Protein AF-A0A931E6S8-F1 (afdb_monomer)

Foldseek 3Di:
DPPDDDPPVVVLVVVVVVLLVVVLVVLVLLLVLLLVLLVVLCVVCVPDDLVCQLPDPPQFAEEEAEEDAQCQPCLLLLVQLVLLARHNRYAYEYQDQAHPDCNVVSCCVSQVKDFDDDDFDLLFDAAAWPTKIDGPDPSRRRYIYTYGHHQDDQRSVSSSLRRDDGQKYKAAHSQKQFDNCLVSVFSVVCVVDDPAHAFKEAEQEAACAPFDDDSSDRPGDDQHPQLLNNLVRLVSLCCQSRNQSSCQSLQQDQAHDNRTMMGRSVLCSVLRGFDSLALLRRSLSSNSSLVVCLVVVGGYGHYYDHDHTMYHHDDSDLVLNLLVLLSVLLRLVVNLVVVVVLACDCSSPCNNNPNSVCCVSCVNCVLVSVVVVVVVVVVCLVVVNDPPVVVVVVVCVSLVSQLVSSVSSQVSSVVNPCNPPDPVSVVVSSVSSNCCVPPVVVSSSVSSVVSVVVSVVPPPDRDDNDDPDSDDDDDDDDDLVVLLQCLLLLLLLLLVVLLVLLLVVLVVLLVVLCVLPNFPCSPLLSVLQSVQSNLVSLQLSLVLSVQLSVVSSVPVVVSSLSSLVSSVVLSVLLVVQSVCCVQQVDFDAPLVVVFDPVLVVLVCQQQPNDDPSCVVVVVVVSVVSSVVSSVSSVPDRDDPVSSVVSVVVNVVSVVDDSPCSPDPDAFPSSVSSSHRRSSRHVVRNVVVVVVVVVLPDPDPPPFPADLQARLKDFAFFDCVCLQFFDFDPAAAAEEEEAEEQFFCLACDCPRQQGHLQVLVVVCQQQWAWEQAEFAQELHQLALCCQQFFLAFQFFQGQLSLQDAFQFDTNLLLVLLVFAAAEEFEFADCPGSNNVVVCVVSVYHYDYQVNFDPPADFFDGDNPRGRGGALLSRLVVVLVVLQPDPTHYHYYYYGDQLDPVLGGPVLVVLLVSLVVVLVPRDPSNNVLSVSCSSSSSSVSSNSVSVVVSLVVSVVGPSQQRYKYWYKYNFHRSSRRDSDPSSRGHMIIIIHGNRGPGYDYAHENHYSLQNRSAVQSSCCVSPVRDDFRMRSRQHNHDDRDFDQAHKRFHYHGSGRAPFIDGGQWTDHPVAIAGPDVRHGDPDPVSVVSNVVVVVSSVVSSSSCSVSVHNDDPCSSCVSDPPVSD

Solvent-accessible surface area (backbone atoms only — not comparable to full-atom values): 59256 Å² total; per-residue (Å²): 136,85,88,76,94,51,73,68,58,54,54,52,53,50,50,53,52,55,51,51,50,53,52,51,54,48,51,53,50,31,54,55,40,8,53,54,36,51,53,50,50,51,65,72,50,73,82,64,63,65,66,61,56,50,70,36,88,85,46,78,35,34,20,34,34,27,46,40,65,63,38,49,93,51,47,62,55,34,53,51,28,62,71,60,46,54,56,69,46,57,38,39,36,39,25,36,33,43,50,87,57,56,36,65,61,51,44,31,66,77,50,48,44,41,83,47,96,74,93,66,62,78,82,46,92,55,65,59,73,77,48,41,29,36,34,78,45,76,94,42,66,46,45,36,40,36,37,28,51,64,59,54,67,36,29,28,49,33,47,40,58,39,65,48,85,36,59,31,36,33,39,31,40,49,82,43,40,56,44,47,55,35,64,54,64,63,46,43,63,66,68,73,47,84,91,39,46,58,50,34,41,24,55,21,65,45,68,42,43,79,32,43,70,54,93,48,35,81,78,41,81,42,78,39,83,50,66,60,33,37,50,48,52,55,50,39,39,40,46,42,52,25,44,39,22,16,24,23,73,64,58,36,54,49,66,44,50,66,59,42,27,35,34,30,39,69,55,39,58,76,62,60,45,45,50,72,89,52,82,26,37,39,34,36,39,43,46,51,44,51,50,51,31,50,78,66,73,48,66,64,46,46,47,49,47,76,52,78,29,36,30,34,77,62,54,73,45,70,72,56,38,36,54,50,44,17,44,53,41,35,15,52,50,52,37,51,59,78,47,44,84,39,47,72,24,69,84,44,46,54,37,8,58,47,30,45,42,46,45,48,59,56,65,60,41,31,39,56,55,52,51,50,49,56,54,49,52,55,51,36,53,76,70,58,70,65,58,63,68,62,48,53,52,53,52,49,49,53,53,49,49,56,34,50,53,47,53,48,29,53,53,52,37,55,72,64,59,65,74,77,78,52,76,65,53,50,52,51,50,56,55,39,48,70,50,34,70,81,56,53,47,59,48,52,34,51,20,31,51,48,12,56,55,40,55,78,64,69,66,85,78,82,74,89,82,84,75,84,70,95,73,87,86,86,87,84,85,80,60,70,71,59,49,52,53,47,20,51,28,45,21,37,22,40,25,51,52,39,40,52,53,53,49,51,51,48,51,51,47,49,51,52,52,36,72,78,47,75,59,94,48,55,67,54,36,49,54,42,22,47,51,38,39,49,51,40,35,40,47,55,26,46,57,46,23,55,53,17,26,56,35,22,68,77,39,52,71,59,10,56,48,48,34,51,52,50,42,50,51,52,52,50,49,37,49,50,31,46,52,47,27,72,71,40,71,45,81,56,49,49,43,70,78,70,53,54,72,65,54,53,47,53,53,37,39,33,66,45,73,78,45,75,58,57,55,53,54,47,51,50,51,50,54,50,49,50,53,51,50,52,54,49,29,73,66,43,82,48,52,74,63,58,43,50,49,52,51,50,51,31,57,50,55,73,72,49,73,83,80,80,72,70,64,96,74,67,54,52,63,52,52,57,62,26,45,28,45,49,46,47,26,54,49,39,39,50,50,52,56,49,50,64,67,54,71,74,58,81,76,76,96,76,67,98,52,53,66,55,32,44,52,52,40,75,60,68,76,73,79,76,64,50,81,37,48,60,74,60,97,65,75,51,29,36,38,39,42,36,32,43,38,32,19,27,43,43,54,28,77,88,24,81,50,22,53,49,24,69,50,60,58,68,43,47,84,60,10,41,34,38,78,35,26,29,29,38,12,40,42,67,59,34,35,62,51,15,33,38,28,7,46,68,55,60,67,48,26,51,44,68,59,86,66,83,52,63,75,75,31,46,47,53,47,39,40,76,64,66,30,47,34,38,35,39,32,20,30,63,47,66,53,71,34,46,41,61,54,39,50,76,44,67,32,46,78,42,26,50,88,70,56,64,87,88,54,61,59,28,60,53,74,58,83,43,50,76,27,35,30,42,55,52,40,45,49,54,52,49,54,53,57,75,70,52,90,64,32,33,42,38,39,35,41,48,51,44,40,40,92,89,27,46,49,76,65,46,73,58,35,44,49,53,40,50,52,52,44,70,73,45,59,77,86,22,30,61,62,42,64,73,42,44,50,56,46,15,17,43,35,47,52,30,49,32,52,45,50,40,55,61,57,43,67,77,42,80,59,43,63,45,29,42,38,36,42,33,27,35,11,22,45,67,70,54,85,48,87,36,81,69,51,34,21,27,15,49,36,39,41,37,35,71,37,46,74,59,54,49,78,27,77,16,76,42,40,32,28,13,48,28,46,33,55,52,39,49,39,28,74,60,68,66,43,76,70,75,65,60,40,43,45,69,38,67,24,70,59,72,62,75,57,83,86,44,76,44,74,32,26,65,55,50,41,76,47,78,33,32,34,39,33,52,34,39,36,41,96,89,48,42,22,33,60,92,80,61,45,77,64,77,59,65,66,60,53,51,52,43,53,49,53,49,52,52,47,55,50,33,45,50,35,26,69,71,51,58,29,38,54,56,68,65,66,48,50,76,73,53,52,83,87,82,112

Mean predicted aligned error: 15.2 Å

Nearest PDB structures (foldseek):
  3lxq-assembly2_B  TM=7.314E-01  e=8.772E-16  Vibrio parahaemolyticus
  8snc-assembly1_A  TM=7.555E-01  e=5.548E-13  Paramecium bursaria Chlorella virus CZ-2
  6fny-assembly2_H  TM=5.954E-01  e=9.531E-10  Sinorhizobium meliloti 1021
  6fny-assembly1_G  TM=5.978E-01  e=9.974E-10  Sinorhizobium meliloti 1021
  8vh7-assembly2_B  TM=7.295E-01  e=1.384E-05  Pasteurella multocida

InterPro domains:
  IPR000917 Sulfatase, N-terminal [PF00884] (732-1015)
  IPR017850 Alkaline-phosphatase-like, core domain superfamily [G3DSA:3.40.720.10] (717-1020)
  IPR017850 Alkaline-phosphatase-like, core domain superfamily [SSF53649] (730-1042)
  IPR029044 Nucleotide-diphospho-sugar transferases [G3DSA:3.90.550.10] (44-321)
  IPR029044 Nucleotide-diphospho-sugar transferases [SSF53448] (57-381)

Secondary structure (DSSP, 8-state):
----S-HHHHHHHHHHHHHHHHHHHHHHHHHHHHHHHHHHHHHHHTT--HHHHHH-TTSPPEEEEEEESS-TTTHHHHHHHHHT---TTEEEEEEEES-SSSHHHHHHHHHTEEE--------S--PPEEEEEEESSGGGTTEEEEEE----HHHHHHHHHHH--SSEEEEE-TT-EE-TTHHHHHHHHHHH-SSSEEEEEEEEEEE-TT-EEETTEEEE----SSHHHHHHHHHHIIIIIIIIHHHHHTT------TTEEEEEHHHHHHTTS--TT-S-HHHHHHHHHHHHHHHTT--EEEEEEEEEEEEEPPP-SHHHHHHHHHHHHHHHHHHHHHTGGGTT-GGGHHIIIIIHHHIIIIIISHHHHHHHHHHHHHHHHHHT---HHHHHHHHHHHHHHHHHHHHHHHHHHHHH--S--SHHHHHHHHHHHHHHHHHHHHHHHHHHHHHHHHHHTT--PPPP-----S------PPPHHHHHHHHHHHHHHHHHHHHHHHHHHHHHHHHHHHHHS--TTHHHHHHHHHHHHHHHHHHHHHHHHHHHHHHHHH-HHHHHHHHHHHHHHHHHHHHHHHHHHHHHSS---GGGGGS-HHHHHHHHHHHT---HHHHHHHHHHHHHHHHHHHHHHHH----HHHHHHHHHHHHHHHHS-------S---HHHHHHHS-HHHHHHHHHHHHHHHHHHTTSPPPS--SS-SS-TT-EEPP--TTSGGGB---SSPPEEEEEEETT--HHHHSTTSSS-B--HHHHHHGGGSEEEEEEE-SBSSGGGHHHHHHH----TTT-GGGSSSPPS---HHHHHHHTT-EEEEEESS-TTGGGHHHHHHHTTPEEE-TTTS-TTSPBPP-SSS--S-B-HHHHHHHHHHHHHH--S-EEEEEE--SSSTT---TTHHHHHHHHHHHHHHS-HHHHHHHHHTHHHHHHHHHHHHHHHHHHHHHTTSGGGGGEEEEEEESS--TTSPPSSGGGGTEEEEEEE-TTBSS-EEEEEEEEGGGHHHHHHHHHHHHH-----SEE--S-----SS--TT-EEE-BSBSB--S-EEETTEEEETTEEEETTTTEEP--HHHHHHHHHHHHHHHHHHHHHHHH--SS-HHHHHHHS-TT--

pLDDT: mean 87.37, std 10.97, range [30.06, 98.5]

Radius of gyration: 44.76 Å; Cα contacts (8 Å, |Δi|>4): 1908; chains: 1; bounding box: 103×60×122 Å

Structure (mmCIF, N/CA/C/O backbone):
data_AF-A0A931E6S8-F1
#
_entry.id   AF-A0A931E6S8-F1
#
loop_
_atom_site.group_PDB
_atom_site.id
_atom_site.type_symbol
_atom_site.label_atom_id
_atom_site.label_alt_id
_atom_site.label_comp_id
_atom_site.label_asym_id
_atom_site.label_entity_id
_atom_site.label_seq_id
_atom_site.pdbx_PDB_ins_code
_atom_site.Cartn_x
_atom_site.Cartn_y
_atom_site.Cartn_z
_atom_site.occupancy
_atom_site.B_iso_or_equiv
_atom_site.auth_seq_id
_atom_site.auth_comp_id
_atom_site.auth_asym_id
_atom_site.auth_atom_id
_atom_site.pdbx_PDB_model_num
ATOM 1 N N . MET A 1 1 ? -21.472 5.583 -19.412 1.00 34.19 1 MET A N 1
ATOM 2 C CA . MET A 1 1 ? -20.347 6.540 -19.367 1.00 34.19 1 MET A CA 1
ATOM 3 C C . MET A 1 1 ? -20.927 7.927 -19.158 1.00 34.19 1 MET A C 1
ATOM 5 O O . MET A 1 1 ? -21.402 8.537 -20.103 1.00 34.19 1 MET A O 1
ATOM 9 N N . THR A 1 2 ? -20.997 8.374 -17.909 1.00 30.06 2 THR A N 1
ATOM 10 C CA . THR A 1 2 ? -21.370 9.744 -17.543 1.00 30.06 2 THR A CA 1
ATOM 11 C C . THR A 1 2 ? -20.139 10.632 -17.707 1.00 30.06 2 THR A C 1
ATOM 13 O O . THR A 1 2 ? -19.309 10.704 -16.806 1.00 30.06 2 THR A O 1
ATOM 16 N N . PHE A 1 3 ? -19.996 11.259 -18.876 1.00 41.06 3 PHE A N 1
ATOM 17 C CA . PHE A 1 3 ? -19.064 12.369 -19.085 1.00 41.06 3 PHE A CA 1
ATOM 18 C C . PHE A 1 3 ? -19.616 13.582 -18.327 1.00 41.06 3 PHE A C 1
ATOM 20 O O . PHE A 1 3 ? -20.595 14.188 -18.757 1.00 41.06 3 PHE A O 1
ATOM 27 N N . GLY A 1 4 ? -19.072 13.861 -17.142 1.00 40.53 4 GLY A N 1
ATOM 28 C CA . GLY A 1 4 ? -19.591 14.885 -16.240 1.00 40.53 4 GLY A CA 1
ATOM 29 C C . GLY A 1 4 ? -18.479 15.699 -15.583 1.00 40.53 4 GLY A C 1
ATOM 30 O O . GLY A 1 4 ? -17.705 15.167 -14.794 1.00 40.53 4 GLY A O 1
ATOM 31 N N . ASN A 1 5 ? -18.496 17.003 -15.877 1.00 47.09 5 ASN A N 1
ATOM 32 C CA . ASN A 1 5 ? -17.881 18.143 -15.179 1.00 47.09 5 ASN A CA 1
ATOM 33 C C . ASN A 1 5 ? -16.462 18.636 -15.531 1.00 47.09 5 ASN A C 1
ATOM 35 O O . ASN A 1 5 ? -16.088 19.666 -14.980 1.00 47.09 5 ASN A O 1
ATOM 39 N N . ASN A 1 6 ? -15.701 18.056 -16.472 1.00 68.50 6 ASN A N 1
ATOM 40 C CA . ASN A 1 6 ? -14.391 18.624 -16.859 1.00 68.50 6 ASN A CA 1
ATOM 41 C C . ASN A 1 6 ? -14.074 18.502 -18.365 1.00 68.50 6 ASN A C 1
ATOM 43 O O . ASN A 1 6 ? -13.295 17.646 -18.775 1.00 68.50 6 ASN A O 1
ATOM 47 N N . LEU A 1 7 ? -14.596 19.435 -19.177 1.00 80.88 7 LEU A N 1
ATOM 48 C CA . LEU A 1 7 ? -14.394 19.519 -20.639 1.00 80.88 7 LEU A CA 1
ATOM 49 C C . LEU A 1 7 ? -12.926 19.344 -21.083 1.00 80.88 7 LEU A C 1
ATOM 51 O O . LEU A 1 7 ? -12.645 18.726 -22.106 1.00 80.88 7 LEU A O 1
ATOM 55 N N . VAL A 1 8 ? -11.976 19.877 -20.310 1.00 81.19 8 VAL A N 1
ATOM 56 C CA . VAL A 1 8 ? -10.537 19.772 -20.605 1.00 81.19 8 VAL A CA 1
ATOM 57 C C . VAL A 1 8 ? -10.040 18.326 -20.512 1.00 81.19 8 VAL A C 1
ATOM 59 O O . VAL A 1 8 ? -9.258 17.896 -21.358 1.00 81.19 8 VAL A O 1
ATOM 62 N N . ILE A 1 9 ? -10.493 17.569 -19.509 1.00 81.75 9 ILE A N 1
ATOM 63 C CA . ILE A 1 9 ? -10.100 16.166 -19.318 1.00 81.75 9 ILE A CA 1
ATOM 64 C C . ILE A 1 9 ? -10.634 15.325 -20.478 1.00 81.75 9 ILE A C 1
ATOM 66 O O . ILE A 1 9 ? -9.883 14.534 -21.046 1.00 81.75 9 ILE A O 1
ATOM 70 N N . ASP A 1 10 ? -11.877 15.565 -20.893 1.00 82.31 10 ASP A N 1
ATOM 71 C CA . ASP A 1 10 ? -12.511 14.831 -21.990 1.00 82.31 10 ASP A CA 1
ATOM 72 C C . ASP A 1 10 ? -11.790 15.059 -23.326 1.00 82.31 10 ASP A C 1
ATOM 74 O O . ASP A 1 10 ? -11.515 14.106 -24.058 1.00 82.31 10 ASP A O 1
ATOM 78 N N . ILE A 1 11 ? -11.402 16.308 -23.620 1.00 88.62 11 ILE A N 1
ATOM 79 C CA . ILE A 1 11 ? -10.616 16.649 -24.817 1.00 88.62 11 ILE A CA 1
ATOM 80 C C . ILE A 1 11 ? -9.256 15.941 -24.795 1.00 88.62 11 ILE A C 1
ATOM 82 O O . ILE A 1 11 ? -8.844 15.360 -25.802 1.00 88.62 11 ILE A O 1
ATOM 86 N N . LEU A 1 12 ? -8.561 15.960 -23.652 1.00 88.06 12 LEU A N 1
ATOM 87 C CA . LEU A 1 12 ? -7.267 15.290 -23.505 1.00 88.06 12 LEU A CA 1
ATOM 88 C C . LEU A 1 12 ? -7.402 13.773 -23.688 1.00 88.06 12 LEU A C 1
ATOM 90 O O . LEU A 1 12 ? -6.639 13.181 -24.450 1.00 88.06 12 LEU A O 1
ATOM 94 N N . MET A 1 13 ? -8.388 13.142 -23.047 1.00 85.94 13 MET A N 1
ATOM 95 C CA . MET A 1 13 ? -8.641 11.704 -23.189 1.00 85.94 13 MET A CA 1
ATOM 96 C C . MET A 1 13 ? -8.985 11.327 -24.634 1.00 85.94 13 MET A C 1
ATOM 98 O O . MET A 1 13 ? -8.432 10.359 -25.160 1.00 85.94 13 MET A O 1
ATOM 102 N N . GLY A 1 14 ? -9.836 12.115 -25.298 1.00 89.12 14 GLY A N 1
ATOM 103 C CA . GLY A 1 14 ? -10.175 11.928 -26.708 1.00 89.12 14 GLY A CA 1
ATOM 104 C C . GLY A 1 14 ? -8.951 12.009 -27.622 1.00 89.12 14 GLY A C 1
ATOM 105 O O . GLY A 1 14 ? -8.771 11.148 -28.483 1.00 89.12 14 GLY A O 1
ATOM 106 N N . PHE A 1 15 ? -8.062 12.982 -27.394 1.00 93.25 15 PHE A N 1
ATOM 107 C CA . PHE A 1 15 ? -6.808 13.112 -28.139 1.00 93.25 15 PHE A CA 1
ATOM 108 C C . PHE A 1 15 ? -5.921 11.863 -28.010 1.00 93.25 15 PHE A C 1
ATOM 110 O O . PHE A 1 15 ? -5.509 11.305 -29.028 1.00 93.25 15 PHE A O 1
ATOM 117 N N . PHE A 1 16 ? -5.660 11.382 -26.787 1.00 91.62 16 PHE A N 1
ATOM 118 C CA . PHE A 1 16 ? -4.820 10.193 -26.576 1.00 91.62 16 PHE A CA 1
ATOM 119 C C . PHE A 1 16 ? -5.438 8.924 -27.162 1.00 91.62 16 PHE A C 1
ATOM 121 O O . PHE A 1 16 ? -4.715 8.089 -27.707 1.00 91.62 16 PHE A O 1
ATOM 128 N N . LEU A 1 17 ? -6.764 8.782 -27.091 1.00 90.62 17 LEU A N 1
ATOM 129 C CA . LEU A 1 17 ? -7.463 7.630 -27.650 1.00 90.62 17 LEU A CA 1
ATOM 130 C C . LEU A 1 17 ? -7.380 7.612 -29.182 1.00 90.62 17 LEU A C 1
ATOM 132 O O . LEU A 1 17 ? -7.054 6.577 -29.763 1.00 90.62 17 LEU A O 1
ATOM 136 N N . LEU A 1 18 ? -7.600 8.756 -29.836 1.00 93.00 18 LEU A N 1
ATOM 137 C CA . LEU A 1 18 ? -7.455 8.888 -31.289 1.00 93.00 18 LEU A CA 1
ATOM 138 C C . LEU A 1 18 ? -6.008 8.669 -31.741 1.00 93.00 18 LEU A C 1
ATOM 140 O O . LEU A 1 18 ? -5.768 7.971 -32.727 1.00 93.00 18 LEU A O 1
ATOM 144 N N . TYR A 1 19 ? -5.040 9.218 -31.003 1.00 94.00 19 TYR A N 1
ATOM 145 C CA . TYR A 1 19 ? -3.622 9.021 -31.288 1.00 94.00 19 TYR A CA 1
ATOM 146 C C . TYR A 1 19 ? -3.224 7.543 -31.166 1.00 94.00 19 TYR A C 1
ATOM 148 O O . TYR A 1 19 ? -2.620 6.983 -32.083 1.00 94.00 19 TYR A O 1
ATOM 156 N N . GLY A 1 20 ? -3.626 6.885 -30.073 1.00 92.19 20 GLY A N 1
ATOM 157 C CA . GLY A 1 20 ? -3.395 5.459 -29.847 1.00 92.19 20 GLY A CA 1
ATOM 158 C C . GLY A 1 20 ? -4.030 4.585 -30.929 1.00 92.19 20 GLY A C 1
ATOM 159 O O . GLY A 1 20 ? -3.379 3.676 -31.443 1.00 92.19 20 GLY A O 1
ATOM 160 N N . LEU A 1 21 ? -5.258 4.898 -31.350 1.00 93.19 21 LEU A N 1
ATOM 161 C CA . LEU A 1 21 ? -5.915 4.210 -32.463 1.00 93.19 21 LEU A CA 1
ATOM 162 C C . LEU A 1 21 ? -5.132 4.370 -33.778 1.00 93.19 21 LEU A C 1
ATOM 164 O O . LEU A 1 21 ? -4.961 3.395 -34.509 1.00 93.19 21 LEU A O 1
ATOM 168 N N . GLY A 1 22 ? -4.600 5.564 -34.054 1.00 93.94 22 GLY A N 1
ATOM 169 C CA . GLY A 1 22 ? -3.741 5.817 -35.213 1.00 93.94 22 GLY A CA 1
ATOM 170 C C . GLY A 1 22 ? -2.465 4.965 -35.219 1.00 93.94 22 GLY A C 1
ATOM 171 O O . GLY A 1 22 ? -2.119 4.378 -36.250 1.00 93.94 22 GLY A O 1
ATOM 172 N N . VAL A 1 23 ? -1.803 4.826 -34.064 1.00 92.44 23 VAL A N 1
ATOM 173 C CA . VAL A 1 23 ? -0.634 3.940 -33.902 1.00 92.44 23 VAL A CA 1
ATOM 174 C C . VAL A 1 23 ? -1.019 2.481 -34.163 1.00 92.44 23 VAL A C 1
ATOM 176 O O . VAL A 1 23 ? -0.350 1.797 -34.937 1.00 92.44 23 VAL A O 1
ATOM 179 N N . LEU A 1 24 ? -2.124 2.011 -33.572 1.00 92.75 24 LEU A N 1
ATOM 180 C CA . LEU A 1 24 ? -2.600 0.631 -33.721 1.00 92.75 24 LEU A CA 1
ATOM 181 C C . LEU A 1 24 ? -2.913 0.279 -35.179 1.00 92.75 24 LEU A C 1
ATOM 183 O O . LEU A 1 24 ? -2.456 -0.754 -35.673 1.00 92.75 24 LEU A O 1
ATOM 187 N N . ILE A 1 25 ? -3.644 1.150 -35.882 1.00 94.12 25 ILE A N 1
ATOM 188 C CA . ILE A 1 25 ? -3.960 0.976 -37.307 1.00 94.12 25 ILE A CA 1
ATOM 189 C C . ILE A 1 25 ? -2.671 0.904 -38.126 1.00 94.12 25 ILE A C 1
ATOM 191 O O . ILE A 1 25 ? -2.535 0.043 -38.998 1.00 94.12 25 ILE A O 1
ATOM 195 N N . THR A 1 26 ? -1.700 1.765 -37.823 1.00 92.25 26 THR A N 1
ATOM 196 C CA . THR A 1 26 ? -0.445 1.793 -38.572 1.00 92.25 26 THR A CA 1
ATOM 197 C C . THR A 1 26 ? 0.391 0.537 -38.343 1.00 92.25 26 THR A C 1
ATOM 199 O O . THR A 1 26 ? 0.898 -0.042 -39.301 1.00 92.25 26 THR A O 1
ATOM 202 N N . TYR A 1 27 ? 0.504 0.055 -37.106 1.00 92.44 27 TYR A N 1
ATOM 203 C CA . TYR A 1 27 ? 1.226 -1.186 -36.815 1.00 92.44 27 TYR A CA 1
ATOM 204 C C . TYR A 1 27 ? 0.545 -2.415 -37.415 1.00 92.44 27 TYR A C 1
ATOM 206 O O . TYR A 1 27 ? 1.234 -3.283 -37.952 1.00 92.44 27 TYR A O 1
ATOM 214 N N . ALA A 1 28 ? -0.790 -2.470 -37.411 1.00 93.25 28 ALA A N 1
ATOM 215 C CA . ALA A 1 28 ? -1.529 -3.516 -38.113 1.00 93.25 28 ALA A CA 1
ATOM 216 C C . ALA A 1 28 ? -1.246 -3.484 -39.627 1.00 93.25 28 ALA A C 1
ATOM 218 O O . ALA A 1 28 ? -0.971 -4.521 -40.235 1.00 93.25 28 ALA A O 1
ATOM 219 N N . TRP A 1 29 ? -1.232 -2.292 -40.229 1.00 94.62 29 TRP A N 1
ATOM 220 C CA . TRP A 1 29 ? -0.892 -2.110 -41.639 1.00 94.62 29 TRP A CA 1
ATOM 221 C C . TRP A 1 29 ? 0.552 -2.538 -41.955 1.00 94.62 29 TRP A C 1
ATOM 223 O O . TRP A 1 29 ? 0.757 -3.331 -42.879 1.00 94.62 29 TRP A O 1
ATOM 233 N N . ILE A 1 30 ? 1.539 -2.102 -41.158 1.00 94.44 30 ILE A N 1
ATOM 234 C CA . ILE A 1 30 ? 2.953 -2.499 -41.294 1.00 94.44 30 ILE A CA 1
ATOM 235 C C . ILE A 1 30 ? 3.087 -4.022 -41.212 1.00 94.44 30 ILE A C 1
ATOM 237 O O . ILE A 1 30 ? 3.746 -4.626 -42.058 1.00 94.44 30 ILE A O 1
ATOM 241 N N . ALA A 1 31 ? 2.439 -4.656 -40.231 1.00 92.25 31 ALA A N 1
ATOM 242 C CA . ALA A 1 31 ? 2.497 -6.099 -40.031 1.00 92.25 31 ALA A CA 1
ATOM 243 C C . ALA A 1 31 ? 2.033 -6.877 -41.279 1.00 92.25 31 ALA A C 1
ATOM 245 O O . ALA A 1 31 ? 2.715 -7.806 -41.728 1.00 92.25 31 ALA A O 1
ATOM 246 N N . VAL A 1 32 ? 0.905 -6.479 -41.875 1.00 92.75 32 VAL A N 1
ATOM 247 C CA . VAL A 1 32 ? 0.349 -7.130 -43.073 1.00 92.75 32 VAL A CA 1
ATOM 248 C C . VAL A 1 32 ? 1.221 -6.875 -44.307 1.00 92.75 32 VAL A C 1
ATOM 250 O O . VAL A 1 32 ? 1.554 -7.812 -45.039 1.00 92.75 32 VAL A O 1
ATOM 253 N N . TYR A 1 33 ? 1.634 -5.624 -44.536 1.00 93.12 33 TYR A N 1
ATOM 254 C CA . TYR A 1 33 ? 2.423 -5.252 -45.716 1.00 93.12 33 TYR A CA 1
ATOM 255 C C . TYR A 1 33 ? 3.821 -5.873 -45.706 1.00 93.12 33 TYR A C 1
ATOM 257 O O . TYR A 1 33 ? 4.291 -6.324 -46.755 1.00 93.12 33 TYR A O 1
ATOM 265 N N . ALA A 1 34 ? 4.461 -5.949 -44.538 1.00 93.62 34 ALA A N 1
ATOM 266 C CA . ALA A 1 34 ? 5.768 -6.573 -44.375 1.00 93.62 34 ALA A CA 1
ATOM 267 C C . ALA A 1 34 ? 5.751 -8.055 -44.758 1.00 93.62 34 ALA A C 1
ATOM 269 O O . ALA A 1 34 ? 6.582 -8.494 -45.551 1.00 93.62 34 ALA A O 1
ATOM 270 N N . LEU A 1 35 ? 4.775 -8.823 -44.261 1.00 90.88 35 LEU A N 1
ATOM 271 C CA . LEU A 1 35 ? 4.657 -10.245 -44.593 1.00 90.88 35 LEU A CA 1
ATOM 272 C C . LEU A 1 35 ? 4.436 -10.454 -46.095 1.00 90.88 35 LEU A C 1
ATOM 274 O O . LEU A 1 35 ? 5.035 -11.350 -46.690 1.00 90.88 35 LEU A O 1
ATOM 278 N N . GLY A 1 36 ? 3.613 -9.609 -46.724 1.00 90.31 36 GLY A N 1
ATOM 279 C CA . GLY A 1 36 ? 3.433 -9.615 -48.176 1.00 90.31 36 GLY A CA 1
ATOM 280 C C . GLY A 1 36 ? 4.735 -9.333 -48.935 1.00 90.31 36 GLY A C 1
ATOM 281 O O . GLY A 1 36 ? 5.022 -10.004 -49.926 1.00 90.31 36 GLY A O 1
ATOM 282 N N . ALA A 1 37 ? 5.544 -8.383 -48.459 1.00 90.25 37 ALA A N 1
ATOM 283 C CA . ALA A 1 37 ? 6.842 -8.047 -49.042 1.00 90.25 37 ALA A CA 1
ATOM 284 C C . ALA A 1 37 ? 7.862 -9.193 -48.897 1.00 90.25 37 ALA A C 1
ATOM 286 O O . ALA A 1 37 ? 8.477 -9.588 -49.885 1.00 90.25 37 ALA A O 1
ATOM 287 N N . VAL A 1 38 ? 7.978 -9.788 -47.705 1.00 90.06 38 VAL A N 1
ATOM 288 C CA . VAL A 1 38 ? 8.876 -10.927 -47.433 1.00 90.06 38 VAL A CA 1
ATOM 289 C C . VAL A 1 38 ? 8.484 -12.155 -48.262 1.00 90.06 38 VAL A C 1
ATOM 291 O O . VAL A 1 38 ? 9.342 -12.773 -48.892 1.00 90.06 38 VAL A O 1
ATOM 294 N N . LYS A 1 39 ? 7.188 -12.495 -48.335 1.00 88.81 39 LYS A N 1
ATOM 295 C CA . LYS A 1 39 ? 6.703 -13.612 -49.169 1.00 88.81 39 LYS A CA 1
ATOM 296 C C . LYS A 1 39 ? 6.990 -13.390 -50.654 1.00 88.81 39 LYS A C 1
ATOM 298 O O . LYS A 1 39 ? 7.393 -14.327 -51.340 1.00 88.81 39 LYS A O 1
ATOM 303 N N . HIS A 1 40 ? 6.785 -12.167 -51.145 1.00 87.31 40 HIS A N 1
ATOM 304 C CA . HIS A 1 40 ? 7.073 -11.818 -52.535 1.00 87.31 40 HIS A CA 1
ATOM 305 C C . HIS A 1 40 ? 8.567 -11.961 -52.850 1.00 87.31 40 HIS A C 1
ATOM 307 O O . HIS A 1 40 ? 8.912 -12.611 -53.834 1.00 87.31 40 HIS A O 1
ATOM 313 N N . TYR A 1 41 ? 9.436 -11.454 -51.970 1.00 88.12 41 TYR A N 1
ATOM 314 C CA . TYR A 1 41 ? 10.885 -11.604 -52.092 1.00 88.12 41 TYR A CA 1
ATOM 315 C C . TYR A 1 41 ? 11.310 -13.077 -52.146 1.00 88.12 41 TYR A C 1
ATOM 317 O O . TYR A 1 41 ? 12.019 -13.487 -53.062 1.00 88.12 41 TYR A O 1
ATOM 325 N N . LYS A 1 42 ? 10.807 -13.909 -51.221 1.00 85.06 42 LYS A N 1
ATOM 326 C CA . LYS A 1 42 ? 11.114 -15.347 -51.203 1.00 85.06 42 LYS A CA 1
ATOM 327 C C . LYS A 1 42 ? 10.715 -16.058 -52.487 1.00 85.06 42 LYS A C 1
ATOM 329 O O . LYS A 1 42 ? 11.512 -16.818 -53.031 1.00 85.06 42 LYS A O 1
ATOM 334 N N . LYS A 1 43 ? 9.502 -15.796 -52.983 1.00 85.00 43 LYS A N 1
ATOM 335 C CA . LYS A 1 43 ? 9.024 -16.385 -54.238 1.00 85.00 43 LYS A CA 1
ATOM 336 C C . LYS A 1 43 ? 9.905 -15.961 -55.419 1.00 85.00 43 LYS A C 1
ATOM 338 O O . LYS A 1 43 ? 10.251 -16.804 -56.237 1.00 85.00 43 LYS A O 1
ATOM 343 N N . GLY A 1 44 ? 10.300 -14.687 -55.474 1.00 80.62 44 GLY A N 1
ATOM 344 C CA . GLY A 1 44 ? 11.187 -14.153 -56.513 1.00 80.62 44 GLY A CA 1
ATOM 345 C C . GLY A 1 44 ? 12.629 -14.667 -56.447 1.00 80.62 44 GLY A C 1
ATOM 346 O O . GLY A 1 44 ? 13.313 -14.650 -57.463 1.00 80.62 44 GLY A O 1
ATOM 347 N N . ASN A 1 45 ? 13.081 -15.155 -55.287 1.00 81.50 45 ASN A N 1
ATOM 348 C CA . ASN A 1 45 ? 14.436 -15.678 -55.091 1.00 81.50 45 ASN A CA 1
ATOM 349 C C . ASN A 1 45 ? 14.540 -17.210 -55.070 1.00 81.50 45 ASN A C 1
ATOM 351 O O . ASN A 1 45 ? 15.633 -17.734 -54.889 1.00 81.50 45 ASN A O 1
ATOM 355 N N . THR A 1 46 ? 13.441 -17.947 -55.264 1.00 74.00 46 THR A N 1
ATOM 356 C CA . THR A 1 46 ? 13.461 -19.423 -55.195 1.00 74.00 46 THR A CA 1
ATOM 357 C C . THR A 1 46 ? 14.261 -20.062 -56.343 1.00 74.00 46 THR A C 1
ATOM 359 O O . THR A 1 46 ? 14.776 -21.162 -56.184 1.00 74.00 46 THR A O 1
ATOM 362 N N . LEU A 1 47 ? 14.380 -19.374 -57.486 1.00 68.25 47 LEU A N 1
ATOM 363 C CA . LEU A 1 47 ? 15.053 -19.855 -58.703 1.00 68.25 47 LEU A CA 1
ATOM 364 C C . LEU A 1 47 ? 16.302 -19.026 -59.072 1.00 68.25 47 LEU A C 1
ATOM 366 O O . LEU A 1 47 ? 16.823 -19.163 -60.175 1.00 68.25 47 LEU A O 1
ATOM 370 N N . THR A 1 48 ? 16.762 -18.138 -58.186 1.00 77.31 48 THR A N 1
ATOM 371 C CA . THR A 1 48 ? 17.903 -17.252 -58.464 1.00 77.31 48 THR A CA 1
ATOM 372 C C . THR A 1 48 ? 19.221 -17.982 -58.231 1.00 77.31 48 THR A C 1
ATOM 374 O O . THR A 1 48 ? 19.511 -18.373 -57.101 1.00 77.31 48 THR A O 1
ATOM 377 N N . ASP A 1 49 ? 20.053 -18.091 -59.267 1.00 78.81 49 ASP A N 1
ATOM 378 C CA . ASP A 1 49 ? 21.429 -18.580 -59.150 1.00 78.81 49 ASP A CA 1
ATOM 379 C C . ASP A 1 49 ? 22.418 -17.406 -59.039 1.00 78.81 49 ASP A C 1
ATOM 381 O O . ASP A 1 49 ? 22.767 -16.749 -60.022 1.00 78.81 49 ASP A O 1
ATOM 385 N N . TYR A 1 50 ? 22.884 -17.136 -57.818 1.00 82.12 50 TYR A N 1
ATOM 386 C CA . TYR A 1 50 ? 23.883 -16.094 -57.556 1.00 82.12 50 TYR A CA 1
ATOM 387 C C . TYR A 1 50 ? 25.268 -16.416 -58.146 1.00 82.12 50 TYR A C 1
ATOM 389 O O . TYR A 1 50 ? 26.073 -15.500 -58.324 1.00 82.12 50 TYR A O 1
ATOM 397 N N . GLY A 1 51 ? 25.543 -17.679 -58.494 1.00 77.31 51 GLY A N 1
ATOM 398 C CA . GLY A 1 51 ? 26.774 -18.090 -59.169 1.00 77.31 51 GLY A CA 1
ATOM 399 C C . GLY A 1 51 ? 26.908 -17.493 -60.571 1.00 77.31 51 GLY A C 1
ATOM 400 O O . GLY A 1 51 ? 28.016 -17.147 -60.979 1.00 77.31 51 GLY A O 1
ATOM 401 N N . LEU A 1 52 ? 25.786 -17.281 -61.271 1.00 80.19 52 LEU A N 1
ATOM 402 C CA . LEU A 1 52 ? 25.758 -16.607 -62.576 1.00 80.19 52 LEU A CA 1
ATOM 403 C C . LEU A 1 52 ? 26.125 -15.122 -62.469 1.00 80.19 52 LEU A C 1
ATOM 405 O O . LEU A 1 52 ? 26.819 -14.596 -63.331 1.00 80.19 52 LEU A O 1
ATOM 409 N N . ILE A 1 53 ? 25.704 -14.442 -61.398 1.00 82.12 53 ILE A N 1
ATOM 410 C CA . ILE A 1 53 ? 26.081 -13.039 -61.153 1.00 82.12 53 ILE A CA 1
ATOM 411 C C . ILE A 1 53 ? 27.573 -12.952 -60.818 1.00 82.12 53 ILE A C 1
ATOM 413 O O . ILE A 1 53 ? 28.273 -12.063 -61.297 1.00 82.12 53 ILE A O 1
ATOM 417 N N . ALA A 1 54 ? 28.072 -13.893 -60.016 1.00 81.62 54 ALA A N 1
ATOM 418 C CA . ALA A 1 54 ? 29.460 -13.901 -59.577 1.00 81.62 54 ALA A CA 1
ATOM 419 C C . ALA A 1 54 ? 30.474 -14.168 -60.705 1.00 81.62 54 ALA A C 1
ATOM 421 O O . ALA A 1 54 ? 31.616 -13.715 -60.608 1.00 81.62 54 ALA A O 1
ATOM 422 N N . SER A 1 55 ? 30.069 -14.882 -61.761 1.00 83.12 55 SER A N 1
ATOM 423 C CA . SER A 1 55 ? 30.898 -15.176 -62.937 1.00 83.12 55 SER A CA 1
ATOM 424 C C . SER A 1 55 ? 30.702 -14.198 -64.103 1.00 83.12 55 SER A C 1
ATOM 426 O O . SER A 1 55 ? 31.484 -14.229 -65.052 1.00 83.12 55 SER A O 1
ATOM 428 N N . ASN A 1 56 ? 29.706 -13.309 -64.034 1.00 82.94 56 ASN A N 1
ATOM 429 C CA . ASN A 1 56 ? 29.414 -12.348 -65.091 1.00 82.94 56 ASN A CA 1
ATOM 430 C C . ASN A 1 56 ? 30.407 -11.170 -65.075 1.00 82.94 56 ASN A C 1
ATOM 432 O O . ASN A 1 56 ? 30.412 -10.347 -64.158 1.00 82.94 56 ASN A O 1
ATOM 436 N N . THR A 1 57 ? 31.231 -11.059 -66.119 1.00 79.44 57 THR A N 1
ATOM 437 C CA . THR A 1 57 ? 32.189 -9.954 -66.290 1.00 79.44 57 THR A CA 1
ATOM 438 C C . THR A 1 57 ? 31.520 -8.612 -66.575 1.00 79.44 57 THR A C 1
ATOM 440 O O . THR A 1 57 ? 32.110 -7.578 -66.263 1.00 79.44 57 THR A O 1
ATOM 443 N N . ASP A 1 58 ? 30.287 -8.625 -67.084 1.00 83.56 58 ASP A N 1
ATOM 444 C CA . ASP A 1 58 ? 29.481 -7.435 -67.380 1.00 83.56 58 ASP A CA 1
ATOM 445 C C . ASP A 1 58 ? 28.594 -7.018 -66.193 1.00 83.56 58 ASP A C 1
ATOM 447 O O . ASP A 1 58 ? 27.762 -6.118 -66.309 1.00 83.56 58 ASP A O 1
ATOM 451 N N . ALA A 1 59 ? 28.751 -7.662 -65.029 1.00 87.06 59 ALA A N 1
ATOM 452 C CA . ALA A 1 59 ? 28.024 -7.284 -63.824 1.00 87.06 59 ALA A CA 1
ATOM 453 C C . ALA A 1 59 ? 28.334 -5.823 -63.424 1.00 87.06 59 ALA A C 1
ATOM 455 O O . ALA A 1 59 ? 29.478 -5.374 -63.552 1.00 87.06 59 ALA A O 1
ATOM 456 N N . PRO A 1 60 ? 27.358 -5.068 -62.889 1.00 90.81 60 PRO A N 1
ATOM 457 C CA . PRO A 1 60 ? 27.542 -3.653 -62.581 1.00 90.81 60 PRO A CA 1
ATOM 458 C C . PRO A 1 60 ? 28.694 -3.416 -61.603 1.00 90.81 60 PRO A C 1
ATOM 460 O O . PRO A 1 60 ? 28.931 -4.214 -60.695 1.00 90.81 60 PRO A O 1
ATOM 463 N N . ARG A 1 61 ? 29.416 -2.306 -61.768 1.00 94.31 61 ARG A N 1
ATOM 464 C CA . ARG A 1 61 ? 30.575 -1.985 -60.925 1.00 94.31 61 ARG A CA 1
ATOM 465 C C . ARG A 1 61 ? 30.154 -1.290 -59.632 1.00 94.31 61 ARG A C 1
ATOM 467 O O . ARG A 1 61 ? 29.488 -0.256 -59.678 1.00 94.31 61 ARG A O 1
ATOM 474 N N . PHE A 1 62 ? 30.624 -1.800 -58.495 1.00 95.75 62 PHE A N 1
ATOM 475 C CA . PHE A 1 62 ? 30.379 -1.227 -57.168 1.00 95.75 62 PHE A CA 1
ATOM 476 C C . PHE A 1 62 ? 31.667 -0.663 -56.560 1.00 95.75 62 PHE A C 1
ATOM 478 O O . PHE A 1 62 ? 32.710 -1.320 -56.598 1.00 95.75 62 PHE A O 1
ATOM 485 N N . SER A 1 63 ? 31.580 0.521 -55.951 1.00 97.25 63 SER A N 1
ATOM 486 C CA . SER A 1 63 ? 32.641 1.089 -55.108 1.00 97.25 63 SER A CA 1
ATOM 487 C C . SER A 1 63 ? 32.179 1.121 -53.658 1.00 97.25 63 SER A C 1
ATOM 489 O O . SER A 1 63 ? 31.235 1.834 -53.320 1.00 97.25 63 SER A O 1
ATOM 491 N N . LEU A 1 64 ? 32.844 0.351 -52.802 1.00 96.88 64 LEU A N 1
ATOM 492 C CA . LEU A 1 64 ? 32.590 0.306 -51.371 1.00 96.88 64 LEU A CA 1
ATOM 493 C C . LEU A 1 64 ? 33.387 1.395 -50.660 1.00 96.88 64 LEU A C 1
ATOM 495 O O . LEU A 1 64 ? 34.604 1.454 -50.791 1.00 96.88 64 LEU A O 1
ATOM 499 N N . LEU A 1 65 ? 32.695 2.247 -49.911 1.00 96.81 65 LEU A N 1
ATOM 500 C CA . LEU A 1 65 ? 33.235 3.382 -49.177 1.00 96.81 65 LEU A CA 1
ATOM 501 C C . LEU A 1 65 ? 33.145 3.096 -47.675 1.00 96.81 65 LEU A C 1
ATOM 503 O O . LEU A 1 65 ? 32.041 2.961 -47.143 1.00 96.81 65 LEU A O 1
ATOM 507 N N . ALA A 1 66 ? 34.292 3.033 -47.000 1.00 95.12 66 ALA A N 1
ATOM 508 C CA . ALA A 1 66 ? 34.378 2.797 -45.560 1.00 95.12 66 ALA A CA 1
ATOM 509 C C . ALA A 1 66 ? 35.182 3.918 -44.869 1.00 95.12 66 ALA A C 1
ATOM 511 O O . ALA A 1 66 ? 36.418 3.906 -44.904 1.00 95.12 66 ALA A O 1
ATOM 512 N N . PRO A 1 67 ? 34.510 4.911 -44.258 1.00 93.94 67 PRO A N 1
ATOM 513 C CA . PRO A 1 67 ? 35.159 5.925 -43.433 1.00 93.94 67 PRO A CA 1
ATOM 514 C C . PRO A 1 67 ? 35.746 5.325 -42.149 1.00 93.94 67 PRO A C 1
ATOM 516 O O . PRO A 1 67 ? 35.083 4.540 -41.475 1.00 93.94 67 PRO A O 1
ATOM 519 N N . ALA A 1 68 ? 36.957 5.739 -41.781 1.00 91.56 68 ALA A N 1
ATOM 520 C CA . ALA A 1 68 ? 37.661 5.314 -40.575 1.00 91.56 68 ALA A CA 1
ATOM 521 C C . ALA A 1 68 ? 38.207 6.528 -39.809 1.00 91.56 68 ALA A C 1
ATOM 523 O O . ALA A 1 68 ? 38.799 7.427 -40.408 1.00 91.56 68 ALA A O 1
ATOM 524 N N . TYR A 1 69 ? 38.024 6.554 -38.487 1.00 89.88 69 TYR A N 1
ATOM 525 C CA . TYR A 1 69 ? 38.591 7.581 -37.611 1.00 89.88 69 TYR A CA 1
ATOM 526 C C . TYR A 1 69 ? 38.963 6.988 -36.251 1.00 89.88 69 TYR A C 1
ATOM 528 O O . TYR A 1 69 ? 38.084 6.617 -35.478 1.00 89.88 69 TYR A O 1
ATOM 536 N N . ASN A 1 70 ? 40.258 6.967 -35.938 1.00 87.62 70 ASN A N 1
ATOM 537 C CA . ASN A 1 70 ? 40.827 6.367 -34.727 1.00 87.62 70 ASN A CA 1
ATOM 538 C C . ASN A 1 70 ? 40.480 4.874 -34.546 1.00 87.62 70 ASN A C 1
ATOM 540 O O . ASN A 1 70 ? 40.008 4.458 -33.487 1.00 87.62 70 ASN A O 1
ATOM 544 N N . GLU A 1 71 ? 40.694 4.081 -35.595 1.00 81.56 71 GLU A N 1
ATOM 545 C CA . GLU A 1 71 ? 40.362 2.651 -35.653 1.00 81.56 71 GLU A CA 1
ATOM 546 C C . GLU A 1 71 ? 41.609 1.759 -35.546 1.00 81.56 71 GLU A C 1
ATOM 548 O O . GLU A 1 71 ? 41.590 0.595 -35.949 1.00 81.56 71 GLU A O 1
ATOM 553 N N . GLY A 1 72 ? 42.718 2.276 -35.005 1.00 80.00 72 GLY A N 1
ATOM 554 C CA . GLY A 1 72 ? 44.025 1.625 -35.054 1.00 80.00 72 GLY A CA 1
ATOM 555 C C . GLY A 1 72 ? 43.991 0.189 -34.546 1.00 80.00 72 GLY A C 1
ATOM 556 O O . GLY A 1 72 ? 44.618 -0.682 -35.138 1.00 80.00 72 GLY A O 1
ATOM 557 N N . MET A 1 73 ? 43.193 -0.105 -33.517 1.00 78.31 73 MET A N 1
ATOM 558 C CA . MET A 1 73 ? 43.060 -1.447 -32.939 1.00 78.31 73 MET A CA 1
ATOM 559 C C . MET A 1 73 ? 42.466 -2.505 -33.883 1.00 78.31 73 MET A C 1
ATOM 561 O O . MET A 1 73 ? 42.853 -3.667 -33.778 1.00 78.31 73 MET A O 1
ATOM 565 N N . THR A 1 74 ? 41.551 -2.123 -34.774 1.00 80.44 74 THR A N 1
ATOM 566 C CA . THR A 1 74 ? 40.619 -3.021 -35.490 1.00 80.44 74 THR A CA 1
ATOM 567 C C . THR A 1 74 ? 40.683 -2.873 -37.012 1.00 80.44 74 THR A C 1
ATOM 569 O O . THR A 1 74 ? 40.296 -3.789 -37.737 1.00 80.44 74 THR A O 1
ATOM 572 N N . VAL A 1 75 ? 41.222 -1.760 -37.523 1.00 86.38 75 VAL A N 1
ATOM 573 C CA . VAL A 1 75 ? 41.159 -1.389 -38.946 1.00 86.38 75 VAL A CA 1
ATOM 574 C C . VAL A 1 75 ? 41.763 -2.441 -39.884 1.00 86.38 75 VAL A C 1
ATOM 576 O O . VAL A 1 75 ? 41.212 -2.701 -40.950 1.00 86.38 75 VAL A O 1
ATOM 579 N N . VAL A 1 76 ? 42.855 -3.107 -39.490 1.00 87.44 76 VAL A N 1
ATOM 580 C CA . VAL A 1 76 ? 43.497 -4.138 -40.325 1.00 87.44 76 VAL A CA 1
ATOM 581 C C . VAL A 1 76 ? 42.574 -5.342 -40.514 1.00 87.44 76 VAL A C 1
ATOM 583 O O . VAL A 1 76 ? 42.415 -5.813 -41.638 1.00 87.44 76 VAL A O 1
ATOM 586 N N . GLU A 1 77 ? 41.944 -5.829 -39.447 1.00 82.50 77 GLU A N 1
ATOM 587 C CA . GLU A 1 77 ? 41.030 -6.976 -39.508 1.00 82.50 77 GLU A CA 1
ATOM 588 C C . GLU A 1 77 ? 39.757 -6.634 -40.291 1.00 82.50 77 GLU A C 1
ATOM 590 O O . GLU A 1 77 ? 39.303 -7.433 -41.113 1.00 82.50 77 GLU A O 1
ATOM 595 N N . ASN A 1 78 ? 39.239 -5.417 -40.117 1.00 86.38 78 ASN A N 1
ATOM 596 C CA . ASN A 1 78 ? 38.056 -4.941 -40.828 1.00 86.38 78 ASN A CA 1
ATOM 597 C C . ASN A 1 78 ? 38.306 -4.837 -42.341 1.00 86.38 78 ASN A C 1
ATOM 599 O O . ASN A 1 78 ? 37.524 -5.356 -43.137 1.00 86.38 78 ASN A O 1
ATOM 603 N N . VAL A 1 79 ? 39.440 -4.262 -42.762 1.00 90.25 79 VAL A N 1
ATOM 604 C CA . VAL A 1 79 ? 39.816 -4.210 -44.187 1.00 90.25 79 VAL A CA 1
ATOM 605 C C . VAL A 1 79 ? 39.997 -5.615 -44.768 1.00 90.25 79 VAL A C 1
ATOM 607 O O . VAL A 1 79 ? 39.588 -5.865 -45.904 1.00 90.25 79 VAL A O 1
ATOM 610 N N . ARG A 1 80 ? 40.525 -6.568 -43.987 1.00 87.94 80 ARG A N 1
ATOM 611 C CA . ARG A 1 80 ? 40.665 -7.967 -44.418 1.00 87.94 80 ARG A CA 1
ATOM 612 C C . ARG A 1 80 ? 39.304 -8.614 -44.671 1.00 87.94 80 ARG A C 1
ATOM 614 O O . ARG A 1 80 ? 39.150 -9.319 -45.666 1.00 87.94 80 ARG A O 1
ATOM 621 N N . SER A 1 81 ? 38.324 -8.349 -43.805 1.00 86.56 81 SER A N 1
ATOM 622 C CA . SER A 1 81 ? 36.937 -8.796 -43.985 1.00 86.56 81 SER A CA 1
ATOM 623 C C . SER A 1 81 ? 36.344 -8.249 -45.287 1.00 86.56 81 SER A C 1
ATOM 625 O O . SER A 1 81 ? 35.853 -9.025 -46.109 1.00 86.56 81 SER A O 1
ATOM 627 N N . LEU A 1 82 ? 36.490 -6.943 -45.541 1.00 91.06 82 LEU A N 1
ATOM 628 C CA . LEU A 1 82 ? 35.990 -6.296 -46.761 1.00 91.06 82 LEU A CA 1
ATOM 629 C C . LEU A 1 82 ? 36.646 -6.848 -48.034 1.00 91.06 82 LEU A C 1
ATOM 631 O O . LEU A 1 82 ? 35.963 -7.084 -49.028 1.00 91.06 82 LEU A O 1
ATOM 635 N N . LEU A 1 83 ? 37.955 -7.116 -48.009 1.00 89.94 83 LEU A N 1
ATOM 636 C CA . LEU A 1 83 ? 38.673 -7.737 -49.129 1.00 89.94 83 LEU A CA 1
ATOM 637 C C . LEU A 1 83 ? 38.215 -9.173 -49.425 1.00 89.94 83 LEU A C 1
ATOM 639 O O . LEU A 1 83 ? 38.436 -9.662 -50.531 1.00 89.94 83 LEU A O 1
ATOM 643 N N . SER A 1 84 ? 37.566 -9.839 -48.466 1.00 88.69 84 SER A N 1
ATOM 644 C CA . SER A 1 84 ? 37.033 -11.196 -48.627 1.00 88.69 84 SER A CA 1
ATOM 645 C C . SER A 1 84 ? 35.644 -11.253 -49.282 1.00 88.69 84 SER A C 1
ATOM 647 O O . SER A 1 84 ? 35.114 -12.352 -49.473 1.00 88.69 84 SER A O 1
ATOM 649 N N . LEU A 1 85 ? 35.048 -10.098 -49.611 1.00 90.50 85 LEU A N 1
ATOM 650 C CA . LEU A 1 85 ? 33.753 -10.005 -50.288 1.00 90.50 85 LEU A CA 1
ATOM 651 C C . LEU A 1 85 ? 33.821 -10.576 -51.706 1.00 90.50 85 LEU A C 1
ATOM 653 O O . LEU A 1 85 ? 34.705 -10.246 -52.503 1.00 90.50 85 LEU A O 1
ATOM 657 N N . TYR A 1 86 ? 32.840 -11.408 -52.040 1.00 87.75 86 TYR A N 1
ATOM 658 C CA . TYR A 1 86 ? 32.794 -12.128 -53.300 1.00 87.75 86 TYR A CA 1
ATOM 659 C C . TYR A 1 86 ? 31.925 -11.391 -54.325 1.00 87.75 86 TYR A C 1
ATOM 661 O O . TYR A 1 86 ? 30.702 -11.493 -54.312 1.00 87.75 86 TYR A O 1
ATOM 669 N N . TYR A 1 87 ? 32.567 -10.619 -55.207 1.00 91.19 87 TYR A N 1
ATOM 670 C CA . TYR A 1 87 ? 31.929 -9.953 -56.350 1.00 91.19 87 TYR A CA 1
ATOM 671 C C . TYR A 1 87 ? 32.971 -9.639 -57.452 1.00 91.19 87 TYR A C 1
ATOM 673 O O . TYR A 1 87 ? 34.104 -9.259 -57.114 1.00 91.19 87 TYR A O 1
ATOM 681 N N . PRO A 1 88 ? 32.656 -9.802 -58.756 1.00 86.38 88 PRO A N 1
ATOM 682 C CA . PRO A 1 88 ? 33.639 -9.659 -59.839 1.00 86.38 88 PRO A CA 1
ATOM 683 C C . PRO A 1 88 ? 34.125 -8.212 -60.037 1.00 86.38 88 PRO A C 1
ATOM 685 O O . PRO A 1 88 ? 35.336 -7.980 -60.099 1.00 86.38 88 PRO A O 1
ATOM 688 N N . ASN A 1 89 ? 33.214 -7.234 -60.030 1.00 91.50 89 ASN A N 1
ATOM 689 C CA . ASN A 1 89 ? 33.494 -5.825 -60.338 1.00 91.50 89 ASN A CA 1
ATOM 690 C C . ASN A 1 89 ? 33.392 -4.922 -59.091 1.00 91.50 89 ASN A C 1
ATOM 692 O O . ASN A 1 89 ? 32.595 -3.985 -59.049 1.00 91.50 89 ASN A O 1
ATOM 696 N N . LEU A 1 90 ? 34.187 -5.231 -58.056 1.00 94.06 90 LEU A N 1
ATOM 697 C CA . LEU A 1 90 ? 34.208 -4.515 -56.770 1.00 94.06 90 LEU A CA 1
ATOM 698 C C . LEU A 1 90 ? 35.508 -3.723 -56.559 1.00 94.06 90 LEU A C 1
ATOM 700 O O . LEU A 1 90 ? 36.608 -4.253 -56.722 1.00 94.06 90 LEU A O 1
ATOM 704 N N . GLU A 1 91 ? 35.360 -2.475 -56.130 1.00 95.06 91 GLU A N 1
ATOM 705 C CA . GLU A 1 91 ? 36.417 -1.587 -55.639 1.00 95.06 91 GLU A CA 1
ATOM 706 C C . GLU A 1 91 ? 36.181 -1.284 -54.152 1.00 95.06 91 GLU A C 1
ATOM 708 O O . GLU A 1 91 ? 35.038 -1.090 -53.745 1.00 95.06 91 GLU A O 1
ATOM 713 N N . ILE A 1 92 ? 37.239 -1.244 -53.338 1.00 96.44 92 ILE A N 1
ATOM 714 C CA . ILE A 1 92 ? 37.170 -0.975 -51.894 1.00 96.44 92 ILE A CA 1
ATOM 715 C C . ILE A 1 92 ? 37.993 0.271 -51.588 1.00 96.44 92 ILE A C 1
ATOM 717 O O . ILE A 1 92 ? 39.196 0.302 -51.839 1.00 96.44 92 ILE A O 1
ATOM 721 N N . ILE A 1 93 ? 37.345 1.282 -51.017 1.00 96.94 93 ILE A N 1
ATOM 722 C CA . ILE A 1 93 ? 37.924 2.582 -50.692 1.00 96.94 93 ILE A CA 1
ATOM 723 C C . ILE A 1 93 ? 37.802 2.805 -49.186 1.00 96.94 93 ILE A C 1
ATOM 725 O O . ILE A 1 93 ? 36.704 2.982 -48.657 1.00 96.94 93 ILE A O 1
ATOM 729 N N . ILE A 1 94 ? 38.940 2.810 -48.498 1.00 97.00 94 ILE A N 1
ATOM 730 C CA . ILE A 1 94 ? 39.030 3.137 -47.073 1.00 97.00 94 ILE A CA 1
ATOM 731 C C . ILE A 1 94 ? 39.386 4.613 -46.948 1.00 97.00 94 ILE A C 1
ATOM 733 O O . ILE A 1 94 ? 40.410 5.042 -47.477 1.00 97.00 94 ILE A O 1
ATOM 737 N N . ILE A 1 95 ? 38.556 5.395 -46.260 1.00 96.69 95 ILE A N 1
ATOM 738 C CA . ILE A 1 95 ? 38.758 6.839 -46.103 1.00 96.69 95 ILE A CA 1
ATOM 739 C C . ILE A 1 95 ? 39.156 7.128 -44.660 1.00 96.69 95 ILE A C 1
ATOM 741 O O . ILE A 1 95 ? 38.305 7.161 -43.775 1.00 96.69 95 ILE A O 1
ATOM 745 N N . ASN A 1 96 ? 40.443 7.357 -44.416 1.00 95.69 96 ASN A N 1
ATOM 746 C CA . ASN A 1 96 ? 40.937 7.796 -43.118 1.00 95.69 96 ASN A CA 1
ATOM 747 C C . ASN A 1 96 ? 40.620 9.279 -42.908 1.00 95.69 96 ASN A C 1
ATOM 749 O O . ASN A 1 96 ? 41.276 10.157 -43.470 1.00 95.69 96 ASN A O 1
ATOM 753 N N . ASP A 1 97 ? 39.625 9.562 -42.073 1.00 93.81 97 ASP A N 1
ATOM 754 C CA . ASP A 1 97 ? 39.107 10.903 -41.814 1.00 93.81 97 ASP A CA 1
ATOM 755 C C . ASP A 1 97 ? 39.962 11.659 -40.783 1.00 93.81 97 ASP A C 1
ATOM 757 O O . ASP A 1 97 ? 39.480 12.124 -39.751 1.00 93.81 97 ASP A O 1
ATOM 761 N N . GLY A 1 98 ? 41.268 11.760 -41.032 1.00 92.25 98 GLY A N 1
ATOM 762 C CA . GLY A 1 98 ? 42.200 12.502 -40.185 1.00 92.25 98 GLY A CA 1
ATOM 763 C C . GLY A 1 98 ? 42.411 11.887 -38.801 1.00 92.25 98 GLY A C 1
ATOM 764 O O . GLY A 1 98 ? 42.453 12.631 -37.816 1.00 92.25 98 GLY A O 1
ATOM 765 N N . SER A 1 99 ? 42.528 10.554 -38.725 1.00 90.25 99 SER A N 1
ATOM 766 C CA . SER A 1 99 ? 42.835 9.829 -37.481 1.00 90.25 99 SER A CA 1
ATOM 767 C C . SER A 1 99 ? 44.058 10.400 -36.761 1.00 90.25 99 SER A C 1
ATOM 769 O O . SER A 1 99 ? 45.024 10.843 -37.384 1.00 90.25 99 SER A O 1
ATOM 771 N N . LYS A 1 100 ? 43.997 10.386 -35.430 1.00 89.00 100 LYS A N 1
ATOM 772 C CA . LYS A 1 100 ? 45.046 10.847 -34.509 1.00 89.00 100 LYS A CA 1
ATOM 773 C C . LYS A 1 100 ? 45.857 9.698 -33.902 1.00 89.00 100 LYS A C 1
ATOM 775 O O . LYS A 1 100 ? 46.776 9.961 -33.132 1.00 89.00 100 LYS A O 1
ATOM 780 N N . ASP A 1 101 ? 45.479 8.457 -34.192 1.00 88.69 101 ASP A N 1
ATOM 781 C CA . ASP A 1 101 ? 46.175 7.241 -33.779 1.00 88.69 101 ASP A CA 1
ATOM 782 C C . ASP A 1 101 ? 47.023 6.656 -34.926 1.00 88.69 101 ASP A C 1
ATOM 784 O O . ASP A 1 101 ? 47.292 7.317 -35.930 1.00 88.69 101 ASP A O 1
ATOM 788 N N . ASP A 1 102 ? 47.461 5.407 -34.777 1.00 89.75 102 ASP A N 1
ATOM 789 C CA . ASP A 1 102 ? 48.315 4.690 -35.723 1.00 89.75 102 ASP A CA 1
ATOM 790 C C . ASP A 1 102 ? 47.552 3.982 -36.865 1.00 89.75 102 ASP A C 1
ATOM 792 O O . ASP A 1 102 ? 48.147 3.174 -37.581 1.00 89.75 102 ASP A O 1
ATOM 796 N N . SER A 1 103 ? 46.268 4.306 -37.099 1.00 90.19 103 SER A N 1
ATOM 797 C CA . SER A 1 103 ? 45.414 3.654 -38.115 1.00 90.19 103 SER A CA 1
ATOM 798 C C . SER A 1 103 ? 46.060 3.567 -39.503 1.00 90.19 103 SER A C 1
ATOM 800 O O . SER A 1 103 ? 46.109 2.491 -40.102 1.00 90.19 103 SER A O 1
ATOM 802 N N . ILE A 1 104 ? 46.577 4.688 -40.023 1.00 93.12 104 ILE A N 1
ATOM 803 C CA . ILE A 1 104 ? 47.209 4.730 -41.353 1.00 93.12 104 ILE A CA 1
ATOM 804 C C . ILE A 1 104 ? 48.500 3.921 -41.379 1.00 93.12 104 ILE A C 1
ATOM 806 O O . ILE A 1 104 ? 48.694 3.135 -42.303 1.00 93.12 104 ILE A O 1
ATOM 810 N N . SER A 1 105 ? 49.362 4.073 -40.372 1.00 92.25 105 SER A N 1
ATOM 811 C CA . SER A 1 105 ? 50.635 3.349 -40.305 1.00 92.25 105 SER A CA 1
ATOM 812 C C . SER A 1 105 ? 50.411 1.836 -40.319 1.00 92.25 105 SER A C 1
ATOM 814 O O . SER A 1 105 ? 51.056 1.127 -41.089 1.00 92.25 105 SER A O 1
ATOM 816 N N . ARG A 1 106 ? 49.423 1.350 -39.555 1.00 92.56 106 ARG A N 1
ATOM 817 C CA . ARG A 1 106 ? 49.054 -0.071 -39.527 1.00 92.56 106 ARG A CA 1
ATOM 818 C C . ARG A 1 106 ? 48.497 -0.568 -40.862 1.00 92.56 106 ARG A C 1
ATOM 820 O O . ARG A 1 106 ? 48.791 -1.695 -41.253 1.00 92.56 106 ARG A O 1
ATOM 827 N N . LEU A 1 107 ? 47.714 0.246 -41.575 1.00 94.06 107 LEU A N 1
ATOM 828 C CA . LEU A 1 107 ? 47.230 -0.100 -42.918 1.00 94.06 107 LEU A CA 1
ATOM 829 C C . LEU A 1 107 ? 48.362 -0.154 -43.947 1.00 94.06 107 LEU A C 1
ATOM 831 O O . LEU A 1 107 ? 48.391 -1.072 -44.766 1.00 94.06 107 LEU A O 1
ATOM 835 N N . VAL A 1 108 ? 49.289 0.807 -43.894 1.00 94.25 108 VAL A N 1
ATOM 836 C CA . VAL A 1 108 ? 50.453 0.866 -44.786 1.00 94.25 108 VAL A CA 1
ATOM 837 C C . VAL A 1 108 ? 51.319 -0.377 -44.630 1.00 94.25 108 VAL A C 1
ATOM 839 O O . VAL A 1 108 ? 51.654 -1.008 -45.632 1.00 94.25 108 VAL A O 1
ATOM 842 N N . GLU A 1 109 ? 51.616 -0.762 -43.388 1.00 93.38 109 GLU A N 1
ATOM 843 C CA . GLU A 1 109 ? 52.404 -1.954 -43.076 1.00 93.38 109 GLU A CA 1
ATOM 844 C C . GLU A 1 109 ? 51.680 -3.246 -43.482 1.00 93.38 109 GLU A C 1
ATOM 846 O O . GLU A 1 109 ? 52.239 -4.068 -44.205 1.00 93.38 109 GLU A O 1
ATOM 851 N N . ALA A 1 110 ? 50.417 -3.418 -43.077 1.00 93.50 110 ALA A N 1
ATOM 852 C CA . ALA A 1 110 ? 49.691 -4.673 -43.276 1.00 93.50 110 ALA A CA 1
ATOM 853 C C . ALA A 1 110 ? 49.352 -4.980 -44.745 1.00 93.50 110 ALA A C 1
ATOM 855 O O . ALA A 1 110 ? 49.212 -6.150 -45.106 1.00 93.50 110 ALA A O 1
ATOM 856 N N . TYR A 1 111 ? 49.188 -3.948 -45.580 1.00 95.00 111 TYR A N 1
ATOM 857 C CA . TYR A 1 111 ? 48.755 -4.087 -46.974 1.00 95.00 111 TYR A CA 1
ATOM 858 C C . TYR A 1 111 ? 49.786 -3.590 -47.992 1.00 95.00 111 TYR A C 1
ATOM 860 O O . TYR A 1 111 ? 49.445 -3.470 -49.169 1.00 95.00 111 TYR A O 1
ATOM 868 N N . HIS A 1 112 ? 51.031 -3.328 -47.578 1.00 94.31 112 HIS A N 1
ATOM 869 C CA . HIS A 1 112 ? 52.117 -2.848 -48.447 1.00 94.31 112 HIS A CA 1
ATOM 870 C C . HIS A 1 112 ? 51.689 -1.649 -49.308 1.00 94.31 112 HIS A C 1
ATOM 872 O O . HIS A 1 112 ? 51.750 -1.690 -50.539 1.00 94.31 112 HIS A O 1
ATOM 878 N N . LEU A 1 113 ? 51.142 -0.618 -48.660 1.00 95.69 113 LEU A N 1
ATOM 879 C CA . LEU A 1 113 ? 50.569 0.530 -49.359 1.00 95.69 113 LEU A CA 1
ATOM 880 C C . LEU A 1 113 ? 51.636 1.576 -49.693 1.00 95.69 113 LEU A C 1
ATOM 882 O O . LEU A 1 113 ? 52.384 2.016 -48.825 1.00 95.69 113 LEU A O 1
ATOM 886 N N . GLU A 1 114 ? 51.631 2.054 -50.931 1.00 95.06 114 GLU A N 1
ATOM 887 C CA . GLU A 1 114 ? 52.510 3.115 -51.415 1.00 95.06 114 GLU A CA 1
ATOM 888 C C . GLU A 1 114 ? 51.686 4.330 -51.839 1.00 95.06 114 GLU A C 1
ATOM 890 O O . GLU A 1 114 ? 50.573 4.198 -52.359 1.00 95.06 114 GLU A O 1
ATOM 895 N N . LYS A 1 115 ? 52.228 5.531 -51.609 1.00 95.31 115 LYS A N 1
ATOM 896 C CA . LYS A 1 115 ? 51.612 6.775 -52.084 1.00 95.31 115 LYS A CA 1
ATOM 897 C C . LYS A 1 115 ? 51.675 6.808 -53.605 1.00 95.31 115 LYS A C 1
ATOM 899 O O . LYS A 1 115 ? 52.756 6.678 -54.173 1.00 95.31 115 LYS A O 1
ATOM 904 N N . VAL A 1 116 ? 50.537 7.040 -54.250 1.00 94.38 116 VAL A N 1
ATOM 905 C CA . VAL A 1 116 ? 50.450 7.115 -55.712 1.00 94.38 116 VAL A CA 1
ATOM 906 C C . VAL A 1 116 ? 49.911 8.473 -56.158 1.00 94.38 116 VAL A C 1
ATOM 908 O O . VAL A 1 116 ? 49.002 9.008 -55.517 1.00 94.38 116 VAL A O 1
ATOM 911 N N . PRO A 1 117 ? 50.416 9.042 -57.267 1.00 88.56 117 PRO A N 1
ATOM 912 C CA . PRO A 1 117 ? 49.739 10.155 -57.914 1.00 88.56 117 PRO A CA 1
ATOM 913 C C . PRO A 1 117 ? 48.377 9.663 -58.421 1.00 88.56 117 PRO A C 1
ATOM 915 O O . PRO A 1 117 ? 48.296 8.707 -59.194 1.00 88.56 117 PRO A O 1
ATOM 918 N N . TYR A 1 118 ? 47.298 10.288 -57.955 1.00 90.12 118 TYR A N 1
ATOM 919 C CA . TYR A 1 118 ? 45.929 9.901 -58.290 1.00 90.12 118 TYR A CA 1
ATOM 920 C C . TYR A 1 118 ? 45.122 11.155 -58.625 1.00 90.12 118 TYR A C 1
ATOM 922 O O . TYR A 1 118 ? 45.040 12.080 -57.819 1.00 90.12 118 TYR A O 1
ATOM 930 N N . PHE A 1 119 ? 44.537 11.199 -59.821 1.00 88.81 119 PHE A N 1
ATOM 931 C CA . PHE A 1 119 ? 43.691 12.313 -60.242 1.00 88.81 119 PHE A CA 1
ATOM 932 C C . PHE A 1 119 ? 42.285 12.155 -59.655 1.00 88.81 119 PHE A C 1
ATOM 934 O O . PHE A 1 119 ? 41.634 11.136 -59.884 1.00 88.81 119 PHE A O 1
ATOM 941 N N . VAL A 1 120 ? 41.819 13.158 -58.909 1.00 90.06 120 VAL A N 1
ATOM 942 C CA . VAL A 1 120 ? 40.479 13.182 -58.307 1.00 90.06 120 VAL A CA 1
ATOM 943 C C . VAL A 1 120 ? 39.695 14.349 -58.891 1.00 90.06 120 VAL A C 1
ATOM 945 O O . VAL A 1 120 ? 40.098 15.506 -58.778 1.00 90.06 120 VAL A O 1
ATOM 948 N N . GLU A 1 121 ? 38.560 14.047 -59.514 1.00 85.81 121 GLU A N 1
ATOM 949 C CA . GLU A 1 121 ? 37.642 15.062 -60.019 1.00 85.81 121 GLU A CA 1
ATOM 950 C C . GLU A 1 121 ? 36.739 15.533 -58.865 1.00 85.81 121 GLU A C 1
ATOM 952 O O . GLU A 1 121 ? 35.820 14.825 -58.448 1.00 85.81 121 GLU A O 1
ATOM 957 N N . ASN A 1 122 ? 37.012 16.720 -58.317 1.00 86.25 122 ASN A N 1
ATOM 958 C CA . ASN A 1 122 ? 36.318 17.265 -57.143 1.00 86.25 122 ASN A CA 1
ATOM 959 C C . ASN A 1 122 ? 34.900 17.772 -57.479 1.00 86.25 122 ASN A C 1
ATOM 961 O O . ASN A 1 122 ? 34.648 18.975 -57.500 1.00 86.25 122 ASN A O 1
ATOM 965 N N . LYS A 1 123 ? 33.965 16.853 -57.754 1.00 91.00 123 LYS A N 1
ATOM 966 C CA . LYS A 1 123 ? 32.556 17.173 -58.071 1.00 91.00 123 LYS A CA 1
ATOM 967 C C . LYS A 1 123 ? 31.765 17.642 -56.858 1.00 91.00 123 LYS A C 1
ATOM 969 O O . LYS A 1 123 ? 30.856 18.455 -56.999 1.00 91.00 123 LYS A O 1
ATOM 974 N N . ILE A 1 124 ? 32.089 17.109 -55.684 1.00 94.44 124 ILE A N 1
ATOM 975 C CA . ILE A 1 124 ? 31.500 17.498 -54.402 1.00 94.44 124 ILE A CA 1
ATOM 976 C C . ILE A 1 124 ? 32.580 18.184 -53.566 1.00 94.44 124 ILE A C 1
ATOM 978 O O . ILE A 1 124 ? 33.724 17.728 -53.543 1.00 94.44 124 ILE A O 1
ATOM 982 N N . ALA A 1 125 ? 32.220 19.266 -52.873 1.00 93.00 125 ALA A N 1
ATOM 983 C CA . ALA A 1 125 ? 33.125 19.961 -51.964 1.00 93.00 125 ALA A CA 1
ATOM 984 C C . ALA A 1 125 ? 33.465 19.081 -50.748 1.00 93.00 125 ALA A C 1
ATOM 986 O O . ALA A 1 125 ? 32.571 18.536 -50.099 1.00 93.00 125 ALA A O 1
ATOM 987 N N . THR A 1 126 ? 34.755 18.965 -50.438 1.00 94.88 126 THR A N 1
ATOM 988 C CA . THR A 1 126 ? 35.280 18.159 -49.328 1.00 94.88 126 THR A CA 1
ATOM 989 C C . THR A 1 126 ? 36.470 18.846 -48.680 1.00 94.88 126 THR A C 1
ATOM 991 O O . THR A 1 126 ? 37.086 19.730 -49.281 1.00 94.88 126 THR A O 1
ATOM 994 N N . LYS A 1 127 ? 36.851 18.401 -47.481 1.00 94.00 127 LYS A N 1
ATOM 995 C CA . LYS A 1 127 ? 38.165 18.747 -46.926 1.00 94.00 127 LYS A CA 1
ATOM 996 C C . LYS A 1 127 ? 39.317 18.165 -47.748 1.00 94.00 127 LYS A C 1
ATOM 998 O O . LYS A 1 127 ? 39.127 17.253 -48.555 1.00 94.00 127 LYS A O 1
ATOM 1003 N N . GLU A 1 128 ? 40.511 18.712 -47.527 1.00 94.56 128 GLU A N 1
ATOM 1004 C CA . GLU A 1 128 ? 41.713 18.394 -48.296 1.00 94.56 128 GLU A CA 1
ATOM 1005 C C . GLU A 1 128 ? 42.133 16.921 -48.146 1.00 94.56 128 GLU A C 1
ATOM 1007 O O . GLU A 1 128 ? 42.163 16.365 -47.041 1.00 94.56 128 GLU A O 1
ATOM 1012 N N . ILE A 1 129 ? 42.466 16.292 -49.280 1.00 95.88 129 ILE A N 1
ATOM 1013 C CA . ILE A 1 129 ? 43.059 14.953 -49.351 1.00 95.88 129 ILE A CA 1
ATOM 1014 C C . ILE A 1 129 ? 44.575 15.099 -49.199 1.00 95.88 129 ILE A C 1
ATOM 1016 O O . ILE A 1 129 ? 45.221 15.753 -50.011 1.00 95.88 129 ILE A O 1
ATOM 1020 N N . ARG A 1 130 ? 45.147 14.448 -48.185 1.00 94.69 130 ARG A N 1
ATOM 1021 C CA . ARG A 1 130 ? 46.585 14.477 -47.881 1.00 94.69 130 ARG A CA 1
ATOM 1022 C C . ARG A 1 130 ? 47.379 13.525 -48.767 1.00 94.69 130 ARG A C 1
ATOM 1024 O O . ARG A 1 130 ? 48.479 13.853 -49.202 1.00 94.69 130 ARG A O 1
ATOM 1031 N N . ALA A 1 131 ? 46.854 12.321 -48.987 1.00 95.31 131 ALA A N 1
ATOM 1032 C CA . ALA A 1 131 ? 47.483 11.305 -49.824 1.00 95.31 131 ALA A CA 1
ATOM 1033 C C . ALA A 1 131 ? 46.486 10.213 -50.227 1.00 95.31 131 ALA A C 1
ATOM 1035 O O . ALA A 1 131 ? 45.549 9.903 -49.493 1.00 95.31 131 ALA A O 1
ATOM 1036 N N . ILE A 1 132 ? 46.733 9.584 -51.377 1.00 96.62 132 ILE A N 1
ATOM 1037 C CA . ILE A 1 132 ? 46.044 8.366 -51.811 1.00 96.62 132 ILE A CA 1
ATOM 1038 C C . ILE A 1 132 ? 47.081 7.258 -51.938 1.00 96.62 132 ILE A C 1
ATOM 1040 O O . ILE A 1 132 ? 48.170 7.465 -52.478 1.00 96.62 132 ILE A O 1
ATOM 1044 N N . TYR A 1 133 ? 46.730 6.082 -51.434 1.00 96.31 133 TYR A N 1
ATOM 1045 C CA . TYR A 1 133 ? 47.596 4.923 -51.391 1.00 96.31 133 TYR A CA 1
ATOM 1046 C C . TYR A 1 133 ? 46.987 3.740 -52.140 1.00 96.31 133 TYR A C 1
ATOM 1048 O O . TYR A 1 133 ? 45.774 3.506 -52.092 1.00 96.31 133 TYR A O 1
ATOM 1056 N N . LYS A 1 134 ? 47.852 2.962 -52.791 1.00 95.31 134 LYS A N 1
ATOM 1057 C CA . LYS A 1 134 ? 47.523 1.668 -53.399 1.00 95.31 134 LYS A CA 1
ATOM 1058 C C . LYS A 1 134 ? 48.541 0.620 -52.972 1.00 95.31 134 LYS A C 1
ATOM 1060 O O . LYS A 1 134 ? 49.691 0.949 -52.707 1.00 95.31 134 LYS A O 1
ATOM 1065 N N . SER A 1 135 ? 48.110 -0.635 -52.899 1.00 94.81 135 SER A N 1
ATOM 1066 C CA . SER A 1 135 ? 49.007 -1.742 -52.565 1.00 94.81 135 SER A CA 1
ATOM 1067 C C . SER A 1 135 ? 49.927 -2.087 -53.733 1.00 94.81 135 SER A C 1
ATOM 1069 O O . SER A 1 135 ? 49.464 -2.169 -54.873 1.00 94.81 135 SER A O 1
ATOM 1071 N N . SER A 1 136 ? 51.199 -2.364 -53.444 1.00 90.44 136 SER A N 1
ATOM 1072 C CA . SER A 1 136 ? 52.120 -2.986 -54.402 1.00 90.44 136 SER A CA 1
ATOM 1073 C C . SER A 1 136 ? 51.874 -4.494 -54.568 1.00 90.44 136 SER A C 1
ATOM 1075 O O . SER A 1 136 ? 52.341 -5.095 -55.535 1.00 90.44 136 SER A O 1
ATOM 1077 N N . ASN A 1 137 ? 51.087 -5.118 -53.681 1.00 92.56 137 ASN A N 1
ATOM 1078 C CA . ASN A 1 137 ? 50.714 -6.527 -53.774 1.00 92.56 137 ASN A CA 1
ATOM 1079 C C . ASN A 1 137 ? 49.477 -6.722 -54.683 1.00 92.56 137 ASN A C 1
ATOM 1081 O O . ASN A 1 137 ? 48.387 -6.237 -54.351 1.00 92.56 137 ASN A O 1
ATOM 1085 N N . PRO A 1 138 ? 49.577 -7.502 -55.782 1.00 89.25 138 PRO A N 1
ATOM 1086 C CA . PRO A 1 138 ? 48.456 -7.754 -56.692 1.00 89.25 138 PRO A CA 1
ATOM 1087 C C . PRO A 1 138 ? 47.206 -8.355 -56.030 1.00 89.25 138 PRO A C 1
ATOM 1089 O O . PRO A 1 138 ? 46.096 -8.147 -56.529 1.00 89.25 138 PRO A O 1
ATOM 1092 N N . ALA A 1 139 ? 47.355 -9.067 -54.906 1.00 88.44 139 ALA A N 1
ATOM 1093 C CA . ALA A 1 139 ? 46.234 -9.626 -54.147 1.00 88.44 139 ALA A CA 1
ATOM 1094 C C . ALA A 1 139 ? 45.293 -8.540 -53.592 1.00 88.44 139 ALA A C 1
ATOM 1096 O O . ALA A 1 139 ? 44.096 -8.779 -53.443 1.00 88.44 139 ALA A O 1
ATOM 1097 N N . PHE A 1 140 ? 45.806 -7.329 -53.352 1.00 92.81 140 PHE A N 1
ATOM 1098 C CA . PHE A 1 140 ? 45.051 -6.197 -52.812 1.00 92.81 140 PHE A CA 1
ATOM 1099 C C . PHE A 1 140 ? 44.784 -5.112 -53.862 1.00 92.81 140 PHE A C 1
ATOM 1101 O O . PHE A 1 140 ? 44.466 -3.979 -53.512 1.00 92.81 140 PHE A O 1
ATOM 1108 N N . LYS A 1 141 ? 44.841 -5.441 -55.163 1.00 90.56 141 LYS A N 1
ATOM 1109 C CA . LYS A 1 141 ? 44.644 -4.478 -56.269 1.00 90.56 141 LYS A CA 1
ATOM 1110 C C . LYS A 1 141 ? 43.312 -3.714 -56.242 1.00 90.56 141 LYS A C 1
ATOM 1112 O O . LYS A 1 141 ? 43.178 -2.693 -56.909 1.00 90.56 141 LYS A O 1
ATOM 1117 N N . ARG A 1 142 ? 42.312 -4.240 -55.526 1.00 92.94 142 ARG A N 1
ATOM 1118 C CA . ARG A 1 142 ? 40.984 -3.627 -55.355 1.00 92.94 142 ARG A CA 1
ATOM 1119 C C . ARG A 1 142 ? 40.934 -2.609 -54.206 1.00 92.94 142 ARG A C 1
ATOM 1121 O O . ARG A 1 142 ? 39.919 -1.935 -54.084 1.00 92.94 142 ARG A O 1
ATOM 1128 N N . LEU A 1 143 ? 41.981 -2.515 -53.380 1.00 96.06 143 LEU A N 1
ATOM 1129 C CA . LEU A 1 143 ? 42.067 -1.618 -52.227 1.00 96.06 143 LEU A CA 1
ATOM 1130 C C . LEU A 1 143 ? 42.648 -0.256 -52.623 1.00 96.06 143 LEU A C 1
ATOM 1132 O O . LEU A 1 143 ? 43.750 -0.165 -53.167 1.00 96.06 143 LEU A O 1
ATOM 1136 N N . VAL A 1 144 ? 41.927 0.801 -52.270 1.00 96.44 144 VAL A N 1
ATOM 1137 C CA . VAL A 1 144 ? 42.377 2.193 -52.303 1.00 96.44 144 VAL A CA 1
ATOM 1138 C C . VAL A 1 144 ? 42.239 2.754 -50.893 1.00 96.44 144 VAL A C 1
ATOM 1140 O O . VAL A 1 144 ? 41.195 2.597 -50.264 1.00 96.44 144 VAL A O 1
ATOM 1143 N N . VAL A 1 145 ? 43.279 3.409 -50.384 1.00 97.12 145 VAL A N 1
ATOM 1144 C CA . VAL A 1 145 ? 43.221 4.087 -49.081 1.00 97.12 145 VAL A CA 1
ATOM 1145 C C . VAL A 1 145 ? 43.425 5.578 -49.291 1.00 97.12 145 VAL A C 1
ATOM 1147 O O . VAL A 1 145 ? 44.382 5.987 -49.941 1.00 97.12 145 VAL A O 1
ATOM 1150 N N . VAL A 1 146 ? 42.521 6.392 -48.758 1.00 96.62 146 VAL A N 1
ATOM 1151 C CA . VAL A 1 146 ? 42.541 7.852 -48.872 1.00 96.62 146 VAL A CA 1
ATOM 1152 C C . VAL A 1 146 ? 42.768 8.440 -47.487 1.00 96.62 146 VAL A C 1
ATOM 1154 O O . VAL A 1 146 ? 41.967 8.208 -46.587 1.00 96.62 146 VAL A O 1
ATOM 1157 N N . ASP A 1 147 ? 43.846 9.200 -47.311 1.00 96.38 147 ASP A N 1
ATOM 1158 C CA . ASP A 1 147 ? 44.101 9.986 -46.102 1.00 96.38 147 ASP A CA 1
ATOM 1159 C C . ASP A 1 147 ? 43.707 11.445 -46.340 1.00 96.38 147 ASP A C 1
ATOM 1161 O O . ASP A 1 147 ? 44.093 12.039 -47.349 1.00 96.38 147 ASP A O 1
ATOM 1165 N N . LYS A 1 148 ? 42.931 12.029 -45.426 1.00 95.31 148 LYS A N 1
ATOM 1166 C CA . LYS A 1 148 ? 42.387 13.392 -45.542 1.00 95.31 148 LYS A CA 1
ATOM 1167 C C . LYS A 1 148 ? 42.399 14.127 -44.205 1.00 95.31 148 LYS A C 1
ATOM 1169 O O . LYS A 1 148 ? 42.614 13.539 -43.147 1.00 95.31 148 LYS A O 1
ATOM 1174 N N . GLU A 1 149 ? 42.130 15.426 -44.232 1.00 95.56 149 GLU A N 1
ATOM 1175 C CA . GLU A 1 149 ? 41.843 16.178 -43.007 1.00 95.56 149 GLU A CA 1
ATOM 1176 C C . GLU A 1 149 ? 40.488 15.796 -42.402 1.00 95.56 149 GLU A C 1
ATOM 1178 O O . GLU A 1 149 ? 39.531 15.583 -43.136 1.00 95.56 149 GLU A O 1
ATOM 1183 N N . ASN A 1 150 ? 40.363 15.762 -41.071 1.00 92.62 150 ASN A N 1
ATOM 1184 C CA . ASN A 1 150 ? 39.129 15.335 -40.398 1.00 92.62 150 ASN A CA 1
ATOM 1185 C C . ASN A 1 150 ? 37.938 16.243 -40.740 1.00 92.62 150 ASN A C 1
ATOM 1187 O O . ASN A 1 150 ? 37.959 17.431 -40.412 1.00 92.62 150 ASN A O 1
ATOM 1191 N N . GLY A 1 151 ? 36.900 15.692 -41.372 1.00 89.06 151 GLY A N 1
ATOM 1192 C CA . GLY A 1 151 ? 35.682 16.401 -41.785 1.00 89.06 151 GLY A CA 1
ATOM 1193 C C . GLY A 1 151 ? 34.380 15.797 -41.261 1.00 89.06 151 GLY A C 1
ATOM 1194 O O . GLY A 1 151 ? 33.320 16.383 -41.467 1.00 89.06 151 GLY A O 1
ATOM 1195 N N . GLY A 1 152 ? 34.449 14.668 -40.559 1.00 88.44 152 GLY A N 1
ATOM 1196 C CA . GLY A 1 152 ? 33.295 13.878 -40.161 1.00 88.44 152 GLY A CA 1
ATOM 1197 C C . GLY A 1 152 ? 32.866 12.892 -41.251 1.00 88.44 152 GLY A C 1
ATOM 1198 O O . GLY A 1 152 ? 33.265 12.982 -42.413 1.00 88.44 152 GLY A O 1
ATOM 1199 N N . LYS A 1 153 ? 31.997 11.947 -40.869 1.00 89.06 153 LYS A N 1
ATOM 1200 C CA . LYS A 1 153 ? 31.565 10.826 -41.721 1.00 89.06 153 LYS A CA 1
ATOM 1201 C C . LYS A 1 153 ? 30.998 11.267 -43.078 1.00 89.06 153 LYS A C 1
ATOM 1203 O O . LYS A 1 153 ? 31.392 10.706 -44.094 1.00 89.06 153 LYS A O 1
ATOM 1208 N N . ALA A 1 154 ? 30.120 12.272 -43.110 1.00 92.12 154 ALA A N 1
ATOM 1209 C CA . ALA A 1 154 ? 29.525 12.775 -44.352 1.00 92.12 154 ALA A CA 1
ATOM 1210 C C . ALA A 1 154 ? 30.582 13.318 -45.335 1.00 92.12 154 ALA A C 1
ATOM 1212 O O . ALA A 1 154 ? 30.559 12.984 -46.517 1.00 92.12 154 ALA A O 1
ATOM 1213 N N . ASP A 1 155 ? 31.551 14.097 -44.843 1.00 94.50 155 ASP A N 1
ATOM 1214 C CA . ASP A 1 155 ? 32.646 14.636 -45.660 1.00 94.50 155 ASP A CA 1
ATOM 1215 C C . ASP A 1 155 ? 33.592 13.522 -46.145 1.00 94.50 155 ASP A C 1
ATOM 1217 O O . ASP A 1 155 ? 33.971 13.490 -47.315 1.00 94.50 155 ASP A O 1
ATOM 1221 N N . ALA A 1 156 ? 33.903 12.544 -45.287 1.00 94.62 156 ALA A N 1
ATOM 1222 C CA . ALA A 1 156 ? 34.687 11.370 -45.667 1.00 94.62 156 ALA A CA 1
ATOM 1223 C C . ALA A 1 156 ? 33.997 10.523 -46.755 1.00 94.62 156 ALA A C 1
ATOM 1225 O O . ALA A 1 156 ? 34.647 10.088 -47.707 1.00 94.62 156 ALA A O 1
ATOM 1226 N N . LEU A 1 157 ? 32.677 10.334 -46.666 1.00 95.31 157 LEU A N 1
ATOM 1227 C CA . LEU A 1 157 ? 31.895 9.676 -47.716 1.00 95.31 157 LEU A CA 1
ATOM 1228 C C . LEU A 1 157 ? 31.915 10.484 -49.020 1.00 95.31 157 LEU A C 1
ATOM 1230 O O . LEU A 1 157 ? 32.095 9.894 -50.081 1.00 95.31 157 LEU A O 1
ATOM 1234 N N . ASN A 1 158 ? 31.816 11.817 -48.960 1.00 96.44 158 ASN A N 1
ATOM 1235 C CA . ASN A 1 158 ? 31.934 12.683 -50.139 1.00 96.44 158 ASN A CA 1
ATOM 1236 C C . ASN A 1 158 ? 33.304 12.573 -50.825 1.00 96.44 158 ASN A C 1
ATOM 1238 O O . ASN A 1 158 ? 33.359 12.509 -52.054 1.00 96.44 158 ASN A O 1
ATOM 1242 N N . VAL A 1 159 ? 34.396 12.457 -50.058 1.00 96.38 159 VAL A N 1
ATOM 1243 C CA . VAL A 1 159 ? 35.724 12.147 -50.622 1.00 96.38 159 VAL A CA 1
ATOM 1244 C C . VAL A 1 159 ? 35.699 10.796 -51.333 1.00 96.38 159 VAL A C 1
ATOM 1246 O O . VAL A 1 159 ? 36.147 10.691 -52.475 1.00 96.38 159 VAL A O 1
ATOM 1249 N N . GLY A 1 160 ? 35.109 9.775 -50.706 1.00 95.62 160 GLY A N 1
ATOM 1250 C CA . GLY A 1 160 ? 34.912 8.467 -51.330 1.00 95.62 160 GLY A CA 1
ATOM 1251 C C . GLY A 1 160 ? 34.118 8.536 -52.641 1.00 95.62 160 GLY A C 1
ATOM 1252 O O . GLY A 1 160 ? 34.484 7.880 -53.614 1.00 95.62 160 GLY A O 1
ATOM 1253 N N . ILE A 1 161 ? 33.080 9.377 -52.717 1.00 96.75 161 ILE A N 1
ATOM 1254 C CA . ILE A 1 161 ? 32.281 9.581 -53.936 1.00 96.75 161 ILE A CA 1
ATOM 1255 C C . ILE A 1 161 ? 33.135 10.179 -55.061 1.00 96.75 161 ILE A C 1
ATOM 1257 O O . ILE A 1 161 ? 33.078 9.669 -56.184 1.00 96.75 161 ILE A O 1
ATOM 1261 N N . ASN A 1 162 ? 33.941 11.205 -54.769 1.00 95.69 162 ASN A N 1
ATOM 1262 C CA . ASN A 1 162 ? 34.835 11.833 -55.750 1.00 95.69 162 ASN A CA 1
ATOM 1263 C C . ASN A 1 162 ? 35.904 10.853 -56.276 1.00 95.69 162 ASN A C 1
ATOM 1265 O O . ASN A 1 162 ? 36.235 10.891 -57.458 1.00 95.69 162 ASN A O 1
ATOM 1269 N N . VAL A 1 163 ? 36.415 9.957 -55.421 1.00 95.25 163 VAL A N 1
ATOM 1270 C CA . VAL A 1 163 ? 37.466 8.978 -55.773 1.00 95.25 163 VAL A CA 1
ATOM 1271 C C . VAL A 1 163 ? 36.910 7.724 -56.466 1.00 95.25 163 VAL A C 1
ATOM 1273 O O . VAL A 1 163 ? 37.604 7.100 -57.264 1.00 95.25 163 VAL A O 1
ATOM 1276 N N . SER A 1 164 ? 35.667 7.337 -56.175 1.00 95.69 164 SER A N 1
ATOM 1277 C CA . SER A 1 164 ? 35.058 6.096 -56.673 1.00 95.69 164 SER A CA 1
ATOM 1278 C C . SER A 1 164 ? 35.017 5.977 -58.200 1.00 95.69 164 SER A C 1
ATOM 1280 O O . SER A 1 164 ? 34.814 6.965 -58.906 1.00 95.69 164 SER A O 1
ATOM 1282 N N . THR A 1 165 ? 35.085 4.750 -58.722 1.00 93.12 165 THR A N 1
ATOM 1283 C CA . THR A 1 165 ? 34.934 4.465 -60.165 1.00 93.12 165 THR A CA 1
ATOM 1284 C C . THR A 1 165 ? 33.668 3.679 -60.525 1.00 93.12 165 THR A C 1
ATOM 1286 O O . THR A 1 165 ? 33.317 3.593 -61.700 1.00 93.12 165 THR A O 1
ATOM 1289 N N . GLY A 1 166 ? 32.963 3.124 -59.538 1.00 94.06 166 GLY A N 1
ATOM 1290 C CA . GLY A 1 166 ? 31.746 2.333 -59.714 1.00 94.06 166 GLY A CA 1
ATOM 1291 C C . GLY A 1 166 ? 30.510 3.149 -60.093 1.00 94.06 166 GLY A C 1
ATOM 1292 O O . GLY A 1 166 ? 30.425 4.354 -59.846 1.00 94.06 166 GLY A O 1
ATOM 1293 N N . GLU A 1 167 ? 29.531 2.463 -60.679 1.00 94.62 167 GLU A N 1
ATOM 1294 C CA . GLU A 1 167 ? 28.204 3.010 -60.994 1.00 94.62 167 GLU A CA 1
ATOM 1295 C C . GLU A 1 167 ? 27.342 3.147 -59.735 1.00 94.62 167 GLU A C 1
ATOM 1297 O O . GLU A 1 167 ? 26.539 4.077 -59.610 1.00 94.62 167 GLU A O 1
ATOM 1302 N N . TYR A 1 168 ? 27.561 2.239 -58.786 1.00 96.56 168 TYR A N 1
ATOM 1303 C CA . TYR A 1 168 ? 26.859 2.169 -57.516 1.00 96.56 168 TYR A CA 1
ATOM 1304 C C . TYR A 1 168 ? 27.841 2.295 -56.352 1.00 96.56 168 TYR A C 1
ATOM 1306 O O . TYR A 1 168 ? 28.942 1.739 -56.364 1.00 96.56 168 TYR A O 1
ATOM 1314 N N . LEU A 1 169 ? 27.425 3.038 -55.333 1.00 97.12 169 LEU A N 1
ATOM 1315 C CA . LEU A 1 169 ? 28.200 3.330 -54.135 1.00 97.12 169 LEU A CA 1
ATOM 1316 C C . LEU A 1 169 ? 27.692 2.459 -52.995 1.00 97.12 169 LEU A C 1
ATOM 1318 O O . LEU A 1 169 ? 26.504 2.509 -52.690 1.00 97.12 169 LEU A O 1
ATOM 1322 N N . VAL A 1 170 ? 28.570 1.690 -52.358 1.00 96.06 170 VAL A N 1
ATOM 1323 C CA . VAL A 1 170 ? 28.238 0.895 -51.170 1.00 96.06 170 VAL A CA 1
ATOM 1324 C C . VAL A 1 170 ? 28.820 1.595 -49.955 1.00 96.06 170 VAL A C 1
ATOM 1326 O O . VAL A 1 170 ? 30.027 1.583 -49.756 1.00 96.06 170 VAL A O 1
ATOM 1329 N N . CYS A 1 171 ? 27.984 2.212 -49.135 1.00 93.62 171 CYS A N 1
ATOM 1330 C CA . CYS A 1 171 ? 28.428 2.906 -47.932 1.00 93.62 171 CYS A CA 1
ATOM 1331 C C . CYS A 1 171 ? 28.325 1.961 -46.733 1.00 93.62 171 CYS A C 1
ATOM 1333 O O . CYS A 1 171 ? 27.259 1.386 -46.494 1.00 93.62 171 CYS A O 1
ATOM 1335 N N . ILE A 1 172 ? 29.419 1.806 -45.987 1.00 91.81 172 ILE A N 1
ATOM 1336 C CA . ILE A 1 172 ? 29.490 0.961 -44.791 1.00 91.81 172 ILE A CA 1
ATOM 1337 C C . ILE A 1 172 ? 30.218 1.696 -43.659 1.00 91.81 172 ILE A C 1
ATOM 1339 O O . ILE A 1 172 ? 31.117 2.499 -43.912 1.00 91.81 172 ILE A O 1
ATOM 1343 N N . ASP A 1 173 ? 29.858 1.402 -42.410 1.00 87.38 173 ASP A N 1
ATOM 1344 C CA . ASP A 1 173 ? 30.741 1.697 -41.282 1.00 87.38 173 ASP A CA 1
ATOM 1345 C C . ASP A 1 173 ? 31.901 0.690 -41.249 1.00 87.38 173 ASP A C 1
ATOM 1347 O O . ASP A 1 173 ? 31.701 -0.515 -41.410 1.00 87.38 173 ASP A O 1
ATOM 1351 N N . VAL A 1 174 ? 33.131 1.172 -41.046 1.00 79.44 174 VAL A N 1
ATOM 1352 C CA . VAL A 1 174 ? 34.328 0.312 -41.080 1.00 79.44 174 VAL A CA 1
ATOM 1353 C C . VAL A 1 174 ? 34.363 -0.711 -39.940 1.00 79.44 174 VAL A C 1
ATOM 1355 O O . VAL A 1 174 ? 35.107 -1.677 -40.028 1.00 79.44 174 VAL A O 1
ATOM 1358 N N . ASP A 1 175 ? 33.564 -0.534 -38.885 1.00 76.12 175 ASP A N 1
ATOM 1359 C CA . ASP A 1 175 ? 33.439 -1.446 -37.740 1.00 76.12 175 ASP A CA 1
ATOM 1360 C C . ASP A 1 175 ? 32.373 -2.547 -37.936 1.00 76.12 175 ASP A C 1
ATOM 1362 O O . ASP A 1 175 ? 32.109 -3.334 -37.022 1.00 76.12 175 ASP A O 1
ATOM 1366 N N . CYS A 1 176 ? 31.763 -2.624 -39.122 1.00 86.44 176 CYS A N 1
ATOM 1367 C CA . CYS A 1 176 ? 30.773 -3.637 -39.469 1.00 86.44 176 CYS A CA 1
ATOM 1368 C C . CYS A 1 176 ? 31.391 -4.859 -40.165 1.00 86.44 176 CYS A C 1
ATOM 1370 O O . CYS A 1 176 ? 32.340 -4.758 -40.939 1.00 86.44 176 CYS A O 1
ATOM 1372 N N . ILE A 1 177 ? 30.788 -6.027 -39.935 1.00 87.88 177 ILE A N 1
ATOM 1373 C CA . ILE A 1 177 ? 31.162 -7.289 -40.583 1.00 87.88 177 ILE A CA 1
ATOM 1374 C C . ILE A 1 177 ? 30.092 -7.640 -41.614 1.00 87.88 177 ILE A C 1
ATOM 1376 O O . ILE A 1 177 ? 28.917 -7.770 -41.267 1.00 87.88 177 ILE A O 1
ATOM 1380 N N . LEU A 1 178 ? 30.484 -7.801 -42.876 1.00 90.31 178 LEU A N 1
ATOM 1381 C CA . LEU A 1 178 ? 29.568 -8.153 -43.961 1.00 90.31 178 LEU A CA 1
ATOM 1382 C C . LEU A 1 178 ? 29.568 -9.655 -44.244 1.00 90.31 178 LEU A C 1
ATOM 1384 O O . LEU A 1 178 ? 30.596 -10.323 -44.144 1.00 90.31 178 LEU A O 1
ATOM 1388 N N . GLU A 1 179 ? 28.413 -10.171 -44.662 1.00 89.75 179 GLU A N 1
ATOM 1389 C CA . GLU A 1 179 ? 28.345 -11.494 -45.285 1.00 89.75 179 GLU A CA 1
ATOM 1390 C C . GLU A 1 179 ? 29.111 -11.491 -46.613 1.00 89.75 179 GLU A C 1
ATOM 1392 O O . GLU A 1 179 ? 29.070 -10.520 -47.373 1.00 89.75 179 GLU A O 1
ATOM 1397 N N . GLN A 1 180 ? 29.803 -12.587 -46.928 1.00 88.56 180 GLN A N 1
ATOM 1398 C CA . GLN A 1 180 ? 30.690 -12.626 -48.098 1.00 88.56 180 GLN A CA 1
ATOM 1399 C C . GLN A 1 180 ? 29.955 -12.436 -49.431 1.00 88.56 180 GLN A C 1
ATOM 1401 O O . GLN A 1 180 ? 30.540 -11.929 -50.385 1.00 88.56 180 GLN A O 1
ATOM 1406 N N . ASP A 1 181 ? 28.680 -12.823 -49.489 1.00 89.94 181 ASP A N 1
ATOM 1407 C CA . ASP A 1 181 ? 27.802 -12.687 -50.651 1.00 89.94 181 ASP A CA 1
ATOM 1408 C C . ASP A 1 181 ? 26.896 -11.440 -50.587 1.00 89.94 181 ASP A C 1
ATOM 1410 O O . ASP A 1 181 ? 25.975 -11.292 -51.396 1.00 89.94 181 ASP A O 1
ATOM 1414 N N . ALA A 1 182 ? 27.155 -10.510 -49.657 1.00 91.75 182 ALA A N 1
ATOM 1415 C CA . ALA A 1 182 ? 26.304 -9.343 -49.428 1.00 91.75 182 ALA A CA 1
ATOM 1416 C C . ALA A 1 182 ? 26.134 -8.464 -50.676 1.00 91.75 182 ALA A C 1
ATOM 1418 O O . ALA A 1 182 ? 25.021 -8.032 -50.983 1.00 91.75 182 ALA A O 1
ATOM 1419 N N . ILE A 1 183 ? 27.218 -8.230 -51.423 1.00 92.12 183 ILE A N 1
ATOM 1420 C CA . ILE A 1 183 ? 27.179 -7.413 -52.644 1.00 92.12 183 ILE A CA 1
ATOM 1421 C C . ILE A 1 183 ? 26.407 -8.127 -53.761 1.00 92.12 183 ILE A C 1
ATOM 1423 O O . ILE A 1 183 ? 25.624 -7.485 -54.456 1.00 92.12 183 ILE A O 1
ATOM 1427 N N . LEU A 1 184 ? 26.535 -9.455 -53.886 1.00 90.19 184 LEU A N 1
ATOM 1428 C CA . LEU A 1 184 ? 25.763 -10.240 -54.860 1.00 90.19 184 LEU A CA 1
ATOM 1429 C C . LEU A 1 184 ? 24.260 -10.088 -54.613 1.00 90.19 184 LEU A C 1
ATOM 1431 O O . LEU A 1 184 ? 23.512 -9.751 -55.530 1.00 90.19 184 LEU A O 1
ATOM 1435 N N . LYS A 1 185 ? 23.820 -10.250 -53.361 1.00 89.94 185 LYS A N 1
ATOM 1436 C CA . LYS A 1 185 ? 22.403 -10.116 -52.991 1.00 89.94 185 LYS A CA 1
ATOM 1437 C C . LYS A 1 185 ? 21.870 -8.697 -53.199 1.00 89.94 185 LYS A C 1
ATOM 1439 O O . LYS A 1 185 ? 20.754 -8.544 -53.690 1.00 89.94 185 LYS A O 1
ATOM 1444 N N . LEU A 1 186 ? 22.664 -7.670 -52.889 1.00 89.81 186 LEU A N 1
ATOM 1445 C CA . LEU A 1 186 ? 22.272 -6.268 -53.081 1.00 89.81 186 LEU A CA 1
ATOM 1446 C C . LEU A 1 186 ? 22.354 -5.775 -54.523 1.00 89.81 186 LEU A C 1
ATOM 1448 O O . LEU A 1 186 ? 21.697 -4.790 -54.846 1.00 89.81 186 LEU A O 1
ATOM 1452 N N . SER A 1 187 ? 23.126 -6.433 -55.387 1.00 89.94 187 SER A N 1
ATOM 1453 C CA . SER A 1 187 ? 23.184 -6.085 -56.810 1.00 89.94 187 SER A CA 1
ATOM 1454 C C . SER A 1 187 ? 21.892 -6.447 -57.548 1.00 89.94 187 SER A C 1
ATOM 1456 O O . SER A 1 187 ? 21.480 -5.735 -58.463 1.00 89.94 187 SER A O 1
ATOM 1458 N N . LYS A 1 188 ? 21.197 -7.499 -57.094 1.00 88.44 188 LYS A N 1
ATOM 1459 C CA . LYS A 1 188 ? 20.020 -8.062 -57.762 1.00 88.44 188 LYS A CA 1
ATOM 1460 C C . LYS A 1 188 ? 18.903 -7.039 -58.035 1.00 88.44 188 LYS A C 1
ATOM 1462 O O . LYS A 1 188 ? 18.487 -6.954 -59.185 1.00 88.44 188 LYS A O 1
ATOM 1467 N N . PRO A 1 189 ? 18.442 -6.206 -57.079 1.00 89.56 189 PRO A N 1
ATOM 1468 C CA . PRO A 1 189 ? 17.411 -5.202 -57.364 1.00 89.56 189 PRO A CA 1
ATOM 1469 C C . PRO A 1 189 ? 17.769 -4.221 -58.491 1.00 89.56 189 PRO A C 1
ATOM 1471 O O . PRO A 1 189 ? 16.881 -3.809 -59.235 1.00 89.56 189 PRO A O 1
ATOM 1474 N N . PHE A 1 190 ? 19.051 -3.870 -58.640 1.00 89.50 190 PHE A N 1
ATO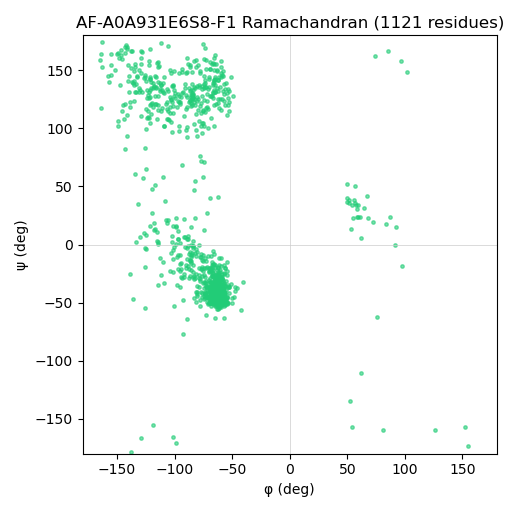M 1475 C CA . PHE A 1 190 ? 19.527 -2.980 -59.706 1.00 89.50 190 PHE A CA 1
ATOM 1476 C C . PHE A 1 190 ? 19.579 -3.663 -61.078 1.00 89.50 190 PHE A C 1
ATOM 1478 O O . PHE A 1 190 ? 19.593 -2.975 -62.091 1.00 89.50 190 PHE A O 1
ATOM 1485 N N . MET A 1 191 ? 19.605 -4.997 -61.109 1.00 86.12 191 MET A N 1
ATOM 1486 C CA . MET A 1 191 ? 19.612 -5.797 -62.336 1.00 86.12 191 MET A CA 1
ATOM 1487 C C . MET A 1 191 ? 18.207 -6.254 -62.753 1.00 86.12 191 MET A C 1
ATOM 1489 O O . MET A 1 191 ? 17.910 -6.304 -63.941 1.00 86.12 191 MET A O 1
ATOM 1493 N N . ASP A 1 192 ? 17.345 -6.580 -61.787 1.00 83.81 192 ASP A N 1
ATOM 1494 C CA . ASP A 1 192 ? 16.003 -7.123 -62.037 1.00 83.81 192 ASP A CA 1
ATOM 1495 C C . ASP A 1 192 ? 14.996 -6.057 -62.505 1.00 83.81 192 ASP A C 1
ATOM 1497 O O . ASP A 1 192 ? 14.004 -6.377 -63.164 1.00 83.81 192 ASP A O 1
ATOM 1501 N N . THR A 1 193 ? 15.208 -4.794 -62.127 1.00 79.62 193 THR A N 1
ATOM 1502 C CA . THR A 1 193 ? 14.244 -3.713 -62.380 1.00 79.62 193 THR A CA 1
ATOM 1503 C C . THR A 1 193 ? 14.522 -3.064 -63.733 1.00 79.62 193 THR A C 1
ATOM 1505 O O . THR A 1 193 ? 15.592 -2.497 -63.937 1.00 79.62 193 THR A O 1
ATOM 1508 N N . THR A 1 194 ? 13.558 -3.123 -64.656 1.00 76.12 194 THR A N 1
ATOM 1509 C CA . THR A 1 194 ? 13.719 -2.628 -66.041 1.00 76.12 194 THR A CA 1
ATOM 1510 C C . THR A 1 194 ? 12.874 -1.393 -66.358 1.00 76.12 194 THR A C 1
ATOM 1512 O O . THR A 1 194 ? 13.251 -0.593 -67.209 1.00 76.12 194 THR A O 1
ATOM 1515 N N . ASP A 1 195 ? 11.753 -1.199 -65.662 1.00 84.94 195 ASP A N 1
ATOM 1516 C CA . ASP A 1 195 ? 10.792 -0.106 -65.864 1.00 84.94 195 ASP A CA 1
ATOM 1517 C C . ASP A 1 195 ? 11.098 1.144 -65.023 1.00 84.94 195 ASP A C 1
ATOM 1519 O O . ASP A 1 195 ? 10.609 2.238 -65.311 1.00 84.94 195 ASP A O 1
ATOM 1523 N N . LYS A 1 196 ? 11.916 0.996 -63.977 1.00 89.62 196 LYS A N 1
ATOM 1524 C CA . LYS A 1 196 ? 12.273 2.065 -63.043 1.00 89.62 196 LYS A CA 1
ATOM 1525 C C . LYS A 1 196 ? 13.733 1.998 -62.641 1.00 89.62 196 LYS A C 1
ATOM 1527 O O . LYS A 1 196 ? 14.338 0.932 -62.570 1.00 89.62 196 LYS A O 1
ATOM 1532 N N . ARG A 1 197 ? 14.279 3.151 -62.260 1.00 92.94 197 ARG A N 1
ATOM 1533 C CA . ARG A 1 197 ? 15.631 3.229 -61.714 1.00 92.94 197 ARG A CA 1
ATOM 1534 C C . ARG A 1 197 ? 15.636 2.963 -60.210 1.00 92.94 197 ARG A C 1
ATOM 1536 O O . ARG A 1 197 ? 15.065 3.738 -59.443 1.00 92.94 197 ARG A O 1
ATOM 1543 N N . VAL A 1 198 ? 16.332 1.922 -59.762 1.00 95.44 198 VAL A N 1
ATOM 1544 C CA . VAL A 1 198 ? 16.612 1.748 -58.329 1.00 95.44 198 VAL A CA 1
ATOM 1545 C C . VAL A 1 198 ? 17.672 2.766 -57.926 1.00 95.44 198 VAL A C 1
ATOM 1547 O O . VAL A 1 198 ? 18.800 2.718 -58.406 1.00 95.44 198 VAL A O 1
ATOM 1550 N N . ILE A 1 199 ? 17.304 3.725 -57.077 1.00 96.06 199 ILE A N 1
ATOM 1551 C CA . ILE A 1 199 ? 18.217 4.806 -56.667 1.00 96.06 199 ILE A CA 1
ATOM 1552 C C . ILE A 1 199 ? 18.924 4.504 -55.345 1.00 96.06 199 ILE A C 1
ATOM 1554 O O . ILE A 1 199 ? 19.987 5.063 -55.081 1.00 96.06 199 ILE A O 1
ATOM 1558 N N . ALA A 1 200 ? 18.349 3.621 -54.523 1.00 96.00 200 ALA A N 1
ATOM 1559 C CA . ALA A 1 200 ? 18.971 3.145 -53.298 1.00 96.00 200 ALA A CA 1
ATOM 1560 C C . ALA A 1 200 ? 18.441 1.762 -52.882 1.00 96.00 200 ALA A C 1
ATOM 1562 O O . ALA A 1 200 ? 17.257 1.457 -53.064 1.00 96.00 200 ALA A O 1
ATOM 1563 N N . CYS A 1 201 ? 19.312 0.945 -52.288 1.00 94.69 201 CYS A N 1
ATOM 1564 C CA . CYS A 1 201 ? 18.979 -0.378 -51.769 1.00 94.69 201 CYS A CA 1
ATOM 1565 C C . CYS A 1 201 ? 19.626 -0.626 -50.397 1.00 94.69 201 CYS A C 1
ATOM 1567 O O . CYS A 1 201 ? 20.776 -0.255 -50.176 1.00 94.69 201 CYS A O 1
ATOM 1569 N N . GLY A 1 202 ? 18.903 -1.261 -49.474 1.00 92.44 202 GLY A N 1
ATOM 1570 C CA . GLY A 1 202 ? 19.408 -1.632 -48.148 1.00 92.44 202 GLY A CA 1
ATOM 1571 C C . GLY A 1 202 ? 19.161 -3.100 -47.803 1.00 92.44 202 GLY A C 1
ATOM 1572 O O . GLY A 1 202 ? 18.230 -3.718 -48.317 1.00 92.44 202 GLY A O 1
ATOM 1573 N N . GLY A 1 203 ? 19.982 -3.644 -46.903 1.00 89.25 203 GLY A N 1
ATOM 1574 C CA . GLY A 1 203 ? 19.825 -4.991 -46.339 1.00 89.25 203 GLY A CA 1
ATOM 1575 C C . GLY A 1 203 ? 19.462 -4.975 -44.852 1.00 89.25 203 GLY A C 1
ATOM 1576 O O . GLY A 1 203 ? 19.453 -3.922 -44.206 1.00 89.25 203 GLY A O 1
ATOM 1577 N N . VAL A 1 204 ? 19.175 -6.151 -44.289 1.00 90.62 204 VAL A N 1
ATOM 1578 C CA . VAL A 1 204 ? 18.941 -6.297 -42.846 1.00 90.62 204 VAL A CA 1
ATOM 1579 C C . VAL A 1 204 ? 20.270 -6.257 -42.103 1.00 90.62 204 VAL A C 1
ATOM 1581 O O . VAL A 1 204 ? 21.221 -6.952 -42.465 1.00 90.62 204 VAL A O 1
ATOM 1584 N N . ILE A 1 205 ? 20.305 -5.474 -41.025 1.00 90.75 205 ILE A N 1
ATOM 1585 C CA . ILE A 1 205 ? 21.444 -5.394 -40.110 1.00 90.75 205 ILE A CA 1
ATOM 1586 C C . ILE A 1 205 ? 21.150 -6.213 -38.854 1.00 90.75 205 ILE A C 1
ATOM 1588 O O . ILE A 1 205 ? 20.043 -6.167 -38.310 1.00 90.75 205 ILE A O 1
ATOM 1592 N N . ARG A 1 206 ? 22.146 -6.963 -38.385 1.00 91.12 206 ARG A N 1
ATOM 1593 C CA . ARG A 1 206 ? 22.096 -7.791 -37.174 1.00 91.12 206 ARG A CA 1
ATOM 1594 C C . ARG A 1 206 ? 23.176 -7.389 -36.178 1.00 91.12 206 ARG A C 1
ATOM 1596 O O . ARG A 1 206 ? 24.065 -6.597 -36.478 1.00 91.12 206 ARG A O 1
ATOM 1603 N N . LEU A 1 207 ? 23.063 -7.913 -34.960 1.00 91.44 207 LEU A N 1
ATOM 1604 C CA . LEU A 1 207 ? 23.960 -7.562 -33.864 1.00 91.44 207 LEU A CA 1
ATOM 1605 C C . LEU A 1 207 ? 25.036 -8.626 -33.665 1.00 91.44 207 LEU A C 1
ATOM 1607 O O . LEU A 1 207 ? 24.721 -9.797 -33.464 1.00 91.44 207 LEU A O 1
ATOM 1611 N N . ALA A 1 208 ? 26.294 -8.192 -33.674 1.00 88.88 208 ALA A N 1
ATOM 1612 C CA . ALA A 1 208 ? 27.474 -9.029 -33.480 1.00 88.88 208 ALA A CA 1
ATOM 1613 C C . ALA A 1 208 ? 27.825 -9.258 -31.996 1.00 88.88 208 ALA A C 1
ATOM 1615 O O . ALA A 1 208 ? 28.721 -10.046 -31.691 1.00 88.88 208 ALA A O 1
ATOM 1616 N N . ASN A 1 209 ? 27.145 -8.588 -31.052 1.00 88.94 209 ASN A N 1
ATOM 1617 C CA . ASN A 1 209 ? 27.442 -8.691 -29.618 1.00 88.94 209 ASN A CA 1
ATOM 1618 C C . ASN A 1 209 ? 27.466 -10.160 -29.156 1.00 88.94 209 ASN A C 1
ATOM 1620 O O . ASN A 1 209 ? 26.474 -10.877 -29.274 1.00 88.94 209 ASN A O 1
ATOM 1624 N N . ASN A 1 210 ? 28.598 -10.589 -28.590 1.00 86.62 210 ASN A N 1
ATOM 1625 C CA . ASN A 1 210 ? 28.864 -11.959 -28.126 1.00 86.62 210 ASN A CA 1
ATOM 1626 C C . ASN A 1 210 ? 28.832 -13.065 -29.203 1.00 86.62 210 ASN A C 1
ATOM 1628 O O . ASN A 1 210 ? 28.963 -14.239 -28.839 1.00 86.62 210 ASN A O 1
ATOM 1632 N N . CYS A 1 211 ? 28.686 -12.732 -30.488 1.00 86.88 211 CYS A N 1
ATOM 1633 C CA . CYS A 1 211 ? 28.868 -13.693 -31.573 1.00 86.88 211 CYS A CA 1
ATOM 1634 C C . CYS A 1 211 ? 30.332 -14.146 -31.637 1.00 86.88 211 CYS A C 1
ATOM 1636 O O . CYS A 1 211 ? 31.240 -13.458 -31.171 1.00 86.88 211 CYS A O 1
ATOM 1638 N N . THR A 1 212 ? 30.572 -15.332 -32.189 1.00 84.62 212 THR A N 1
ATOM 1639 C CA . THR A 1 212 ? 31.937 -15.810 -32.421 1.00 84.62 212 THR A CA 1
ATOM 1640 C C . THR A 1 212 ? 32.372 -15.371 -33.809 1.00 84.62 212 THR A C 1
ATOM 1642 O O . THR A 1 212 ? 31.771 -15.770 -34.805 1.00 84.62 212 THR A O 1
ATOM 1645 N N . ILE A 1 213 ? 33.404 -14.532 -33.849 1.00 81.38 213 ILE A N 1
ATOM 1646 C CA . ILE A 1 213 ? 33.981 -13.978 -35.072 1.00 81.38 213 ILE A CA 1
ATOM 1647 C C . ILE A 1 213 ? 35.351 -14.618 -35.280 1.00 81.38 213 ILE A C 1
ATOM 1649 O O . ILE A 1 213 ? 36.153 -14.683 -34.349 1.00 81.38 213 ILE A O 1
ATOM 1653 N N . LYS A 1 214 ? 35.603 -15.122 -36.488 1.00 78.50 214 LYS A N 1
ATOM 1654 C CA . LYS A 1 214 ? 36.908 -15.641 -36.913 1.00 78.50 214 LYS A CA 1
ATOM 1655 C C . LYS A 1 214 ? 37.218 -15.096 -38.298 1.00 78.50 214 LYS A C 1
ATOM 1657 O O . LYS A 1 214 ? 36.349 -15.134 -39.164 1.00 78.50 214 LYS A O 1
ATOM 1662 N N . ASP A 1 215 ? 38.425 -14.564 -38.480 1.00 72.75 215 ASP A N 1
ATOM 1663 C CA . ASP A 1 215 ? 38.922 -14.047 -39.763 1.00 72.75 215 ASP A CA 1
ATOM 1664 C C . ASP A 1 215 ? 37.951 -13.075 -40.461 1.00 72.75 215 ASP A C 1
ATOM 1666 O O . ASP A 1 215 ? 37.749 -13.131 -41.673 1.00 72.75 215 ASP A O 1
ATOM 1670 N N . GLY A 1 216 ? 37.306 -12.199 -39.681 1.00 73.00 216 GLY A N 1
ATOM 1671 C CA . GLY A 1 216 ? 36.361 -11.213 -40.206 1.00 73.00 216 GLY A CA 1
ATOM 1672 C C . GLY A 1 216 ? 35.022 -11.792 -40.669 1.00 73.00 216 GLY A C 1
ATOM 1673 O O . GLY A 1 216 ? 34.336 -11.132 -41.443 1.00 73.00 216 GLY A O 1
ATOM 1674 N N . LYS A 1 217 ? 34.647 -12.999 -40.217 1.00 80.00 217 LYS A N 1
ATOM 1675 C CA . LYS A 1 217 ? 33.352 -13.646 -40.481 1.00 80.00 217 LYS A CA 1
ATOM 1676 C C . LYS A 1 217 ? 32.663 -14.052 -39.187 1.00 80.00 217 LYS A C 1
ATOM 1678 O O . LYS A 1 217 ? 33.309 -14.520 -38.246 1.00 80.00 217 LYS A O 1
ATOM 1683 N N . VAL A 1 218 ? 31.339 -13.941 -39.159 1.00 84.44 218 VAL A N 1
ATOM 1684 C CA . VAL A 1 218 ? 30.523 -14.467 -38.061 1.00 84.44 218 VAL A CA 1
ATOM 1685 C C . VAL A 1 218 ? 30.361 -15.975 -38.259 1.00 84.44 218 VAL A C 1
ATOM 1687 O O . VAL A 1 218 ? 29.637 -16.416 -39.142 1.00 84.44 218 VAL A O 1
ATOM 1690 N N . VAL A 1 219 ? 31.055 -16.777 -37.447 1.00 84.62 219 VAL A N 1
ATOM 1691 C CA . VAL A 1 219 ? 31.009 -18.251 -37.541 1.00 84.62 219 VAL A CA 1
ATOM 1692 C C . VAL A 1 219 ? 29.944 -18.870 -36.642 1.00 84.62 219 VAL A C 1
ATOM 1694 O O . VAL A 1 219 ? 29.465 -19.966 -36.912 1.00 84.62 219 VAL A O 1
ATOM 1697 N N . GLU A 1 220 ? 29.565 -18.181 -35.565 1.00 85.69 220 GLU A N 1
ATOM 1698 C CA . GLU A 1 220 ? 28.494 -18.622 -34.674 1.00 85.69 220 GLU A CA 1
ATOM 1699 C C . GLU A 1 220 ? 27.718 -17.413 -34.152 1.00 85.69 220 GLU A C 1
ATOM 1701 O O . GLU A 1 220 ? 28.274 -16.539 -33.475 1.00 85.69 220 GLU A O 1
ATOM 1706 N N . VAL A 1 221 ? 26.419 -17.384 -34.441 1.00 86.94 221 VAL A N 1
ATOM 1707 C CA . VAL A 1 221 ? 25.516 -16.337 -33.964 1.00 86.94 221 VAL A CA 1
ATOM 1708 C C . VAL A 1 221 ? 25.032 -16.679 -32.560 1.00 86.94 221 VAL A C 1
ATOM 1710 O O . VAL A 1 221 ? 24.522 -17.772 -32.315 1.00 86.94 221 VAL A O 1
ATOM 1713 N N . LYS A 1 222 ? 25.162 -15.733 -31.626 1.00 86.56 222 LYS A N 1
ATOM 1714 C CA . LYS A 1 222 ? 24.742 -15.901 -30.228 1.00 86.56 222 LYS A CA 1
ATOM 1715 C C . LYS A 1 222 ? 23.822 -14.770 -29.798 1.00 86.56 222 LYS A C 1
ATOM 1717 O O . LYS A 1 222 ? 24.025 -13.615 -30.159 1.00 86.56 222 LYS A O 1
ATOM 1722 N N . MET A 1 223 ? 22.824 -15.098 -28.979 1.00 88.44 223 MET A N 1
ATOM 1723 C CA . MET A 1 223 ? 21.995 -14.085 -28.330 1.00 88.44 223 MET A CA 1
ATOM 1724 C C . MET A 1 223 ? 22.846 -13.247 -27.359 1.00 88.44 223 MET A C 1
ATOM 1726 O O . MET A 1 223 ? 23.537 -13.834 -26.514 1.00 88.44 223 MET A O 1
ATOM 1730 N N . PRO A 1 224 ? 22.768 -11.902 -27.397 1.00 90.19 224 PRO A N 1
ATOM 1731 C CA . PRO A 1 224 ? 23.530 -11.065 -26.482 1.00 90.19 224 PRO A CA 1
ATOM 1732 C C . PRO A 1 224 ? 23.243 -11.388 -25.010 1.00 90.19 224 PRO A C 1
ATOM 1734 O O . PRO A 1 224 ? 22.094 -11.605 -24.582 1.00 90.19 224 PRO A O 1
ATOM 1737 N N . ARG A 1 225 ? 24.310 -11.411 -24.204 1.00 86.75 225 ARG A N 1
ATOM 1738 C CA . ARG A 1 225 ? 24.218 -11.657 -22.757 1.00 86.75 225 ARG A CA 1
ATOM 1739 C C . ARG A 1 225 ? 23.653 -10.441 -22.035 1.00 86.75 225 ARG A C 1
ATOM 1741 O O . ARG A 1 225 ? 22.813 -10.609 -21.148 1.00 86.75 225 ARG A O 1
ATOM 1748 N N . SER A 1 226 ? 24.072 -9.239 -22.440 1.00 90.19 226 SER A N 1
ATOM 1749 C CA . SER A 1 226 ? 23.517 -7.987 -21.933 1.00 90.19 226 SER A CA 1
ATOM 1750 C C . SER A 1 226 ? 22.052 -7.847 -22.332 1.00 90.19 226 SER A C 1
ATOM 1752 O O . SER A 1 226 ? 21.683 -8.000 -23.497 1.00 90.19 226 SER A O 1
ATOM 1754 N N . TRP A 1 227 ? 21.209 -7.506 -21.359 1.00 89.94 227 TRP A N 1
ATOM 1755 C CA . TRP A 1 227 ? 19.791 -7.268 -21.607 1.00 89.94 227 TRP A CA 1
ATOM 1756 C C . TRP A 1 227 ? 19.568 -6.080 -22.561 1.00 89.94 227 TRP A C 1
ATOM 1758 O O . TRP A 1 227 ? 18.705 -6.158 -23.428 1.00 89.94 227 TRP A O 1
ATOM 1768 N N . LEU A 1 228 ? 20.391 -5.023 -22.478 1.00 91.75 228 LEU A N 1
ATOM 1769 C CA . LEU A 1 228 ? 20.271 -3.849 -23.355 1.00 91.75 228 LEU A CA 1
ATOM 1770 C C . LEU A 1 228 ? 20.572 -4.172 -24.825 1.00 91.75 228 LEU A C 1
ATOM 1772 O O . LEU A 1 228 ? 19.851 -3.709 -25.705 1.00 91.75 228 LEU A O 1
ATOM 1776 N N . ALA A 1 229 ? 21.602 -4.975 -25.108 1.00 91.25 229 ALA A N 1
ATOM 1777 C CA . ALA A 1 229 ? 21.873 -5.430 -26.475 1.00 91.25 229 ALA A CA 1
ATOM 1778 C C . ALA A 1 229 ? 20.792 -6.403 -26.967 1.00 91.25 229 ALA A C 1
ATOM 1780 O O . ALA A 1 229 ? 20.374 -6.330 -28.118 1.00 91.25 229 ALA A O 1
ATOM 1781 N N . ARG A 1 230 ? 20.269 -7.267 -26.088 1.00 93.06 230 ARG A N 1
ATOM 1782 C CA . ARG A 1 230 ? 19.195 -8.205 -26.441 1.00 93.06 230 ARG A CA 1
ATOM 1783 C C . ARG A 1 230 ? 17.901 -7.504 -26.850 1.00 93.06 230 ARG A C 1
ATOM 1785 O O . ARG A 1 230 ? 17.286 -7.908 -27.829 1.00 93.06 230 ARG A O 1
ATOM 1792 N N . VAL A 1 231 ? 17.489 -6.457 -26.137 1.00 94.94 231 VAL A N 1
ATOM 1793 C CA . VAL A 1 231 ? 16.309 -5.667 -26.528 1.00 94.94 231 VAL A CA 1
ATOM 1794 C C . VAL A 1 231 ? 16.501 -5.036 -27.909 1.00 94.94 231 VAL A C 1
ATOM 1796 O O . VAL A 1 231 ? 15.574 -5.020 -28.716 1.00 94.94 231 VAL A O 1
ATOM 1799 N N . GLN A 1 232 ? 17.716 -4.585 -28.221 1.00 94.69 232 GLN A N 1
ATOM 1800 C CA . GLN A 1 232 ? 18.025 -4.021 -29.534 1.00 94.69 232 GLN A CA 1
ATOM 1801 C C . GLN A 1 232 ? 17.958 -5.063 -30.659 1.00 94.69 232 GLN A C 1
ATOM 1803 O O . GLN A 1 232 ? 17.594 -4.700 -31.770 1.00 94.69 232 GLN A O 1
ATOM 1808 N N . VAL A 1 233 ? 18.187 -6.358 -30.390 1.00 93.06 233 VAL A N 1
ATOM 1809 C CA . VAL A 1 233 ? 17.888 -7.425 -31.370 1.00 93.06 233 VAL A CA 1
ATOM 1810 C C . VAL A 1 233 ? 16.411 -7.376 -31.773 1.00 93.06 233 VAL A C 1
ATOM 1812 O O . VAL A 1 233 ? 16.092 -7.395 -32.960 1.00 93.06 233 VAL A O 1
ATOM 1815 N N . LEU A 1 234 ? 15.505 -7.269 -30.794 1.00 93.19 234 LEU A N 1
ATOM 1816 C CA . LEU A 1 234 ? 14.063 -7.193 -31.040 1.00 93.19 234 LEU A CA 1
ATOM 1817 C C . LEU A 1 234 ? 13.667 -5.894 -31.760 1.00 93.19 234 LEU A C 1
ATOM 1819 O O . LEU A 1 234 ? 12.846 -5.918 -32.675 1.00 93.19 234 LEU A O 1
ATOM 1823 N N . GLU A 1 235 ? 14.254 -4.762 -31.370 1.00 93.56 235 GLU A N 1
ATOM 1824 C CA . GLU A 1 235 ? 14.092 -3.476 -32.062 1.00 93.56 235 GLU A CA 1
ATOM 1825 C C . GLU A 1 235 ? 14.515 -3.575 -33.537 1.00 93.56 235 GLU A C 1
ATOM 1827 O O . GLU A 1 235 ? 13.759 -3.163 -34.413 1.00 93.56 235 GLU A O 1
ATOM 1832 N N . TYR A 1 236 ? 15.665 -4.192 -33.829 1.00 92.62 236 TYR A N 1
ATOM 1833 C CA . TYR A 1 236 ? 16.181 -4.337 -35.192 1.00 92.62 236 TYR A CA 1
ATOM 1834 C C . TYR A 1 236 ? 15.315 -5.286 -36.024 1.00 92.62 236 TYR A C 1
ATOM 1836 O O . TYR A 1 236 ? 15.038 -4.986 -37.183 1.00 92.62 236 TYR A O 1
ATOM 1844 N N . ILE A 1 237 ? 14.810 -6.379 -35.442 1.00 91.94 237 ILE A N 1
ATOM 1845 C CA . ILE A 1 237 ? 13.836 -7.250 -36.118 1.00 91.94 237 ILE A CA 1
ATOM 1846 C C . ILE A 1 237 ? 12.584 -6.446 -36.498 1.00 91.94 237 ILE A C 1
ATOM 1848 O O . ILE A 1 237 ? 12.191 -6.445 -37.664 1.00 91.94 237 ILE A O 1
ATOM 1852 N N . ARG A 1 238 ? 11.986 -5.701 -35.555 1.00 93.50 238 ARG A N 1
ATOM 1853 C CA . ARG A 1 238 ? 10.812 -4.849 -35.832 1.00 93.50 238 ARG A CA 1
ATOM 1854 C C . ARG A 1 238 ? 11.113 -3.816 -36.923 1.00 93.50 238 ARG A C 1
ATOM 1856 O O . ARG A 1 238 ? 10.345 -3.685 -37.873 1.00 93.50 238 ARG A O 1
ATOM 1863 N N . ALA A 1 239 ? 12.237 -3.112 -36.821 1.00 92.44 239 ALA A N 1
ATOM 1864 C CA . ALA A 1 239 ? 12.581 -2.030 -37.733 1.00 92.44 239 ALA A CA 1
ATOM 1865 C C . ALA A 1 239 ? 12.913 -2.525 -39.150 1.00 92.44 239 ALA A C 1
ATOM 1867 O O . ALA A 1 239 ? 12.373 -1.996 -40.119 1.00 92.44 239 ALA A O 1
ATOM 1868 N N . PHE A 1 240 ? 13.781 -3.531 -39.295 1.00 91.44 240 PHE A N 1
ATOM 1869 C CA . PHE A 1 240 ? 14.253 -3.995 -40.604 1.00 91.44 240 PHE A CA 1
ATOM 1870 C C . PHE A 1 240 ? 13.285 -4.980 -41.271 1.00 91.44 240 PHE A C 1
ATOM 1872 O O . PHE A 1 240 ? 12.975 -4.806 -42.447 1.00 91.44 240 PHE A O 1
ATOM 1879 N N . ILE A 1 241 ? 12.775 -5.979 -40.542 1.00 90.69 241 ILE A N 1
ATOM 1880 C CA . ILE A 1 241 ? 11.932 -7.034 -41.130 1.00 90.69 241 ILE A CA 1
ATOM 1881 C C . ILE A 1 241 ? 10.492 -6.568 -41.310 1.00 90.69 241 ILE A C 1
ATOM 1883 O O . ILE A 1 241 ? 9.892 -6.862 -42.341 1.00 90.69 241 ILE A O 1
ATOM 1887 N N . LEU A 1 242 ? 9.931 -5.836 -40.341 1.00 93.25 242 LEU A N 1
ATOM 1888 C CA . LEU A 1 242 ? 8.587 -5.283 -40.497 1.00 93.25 242 LEU A CA 1
ATOM 1889 C C . LEU A 1 242 ? 8.626 -3.901 -41.153 1.00 93.25 242 LEU A C 1
ATOM 1891 O O . LEU A 1 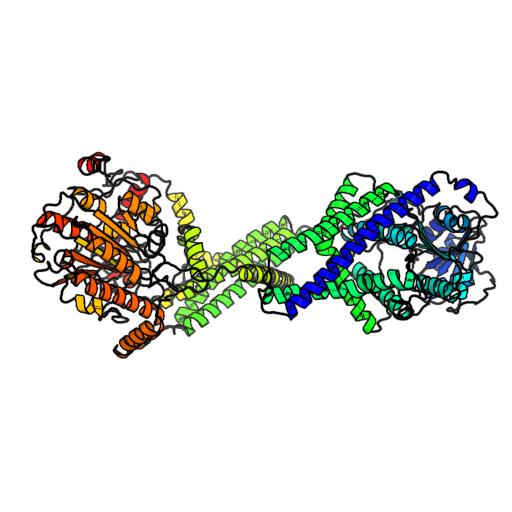242 ? 8.145 -3.735 -42.272 1.00 93.25 242 LEU A O 1
ATOM 1895 N N . GLY A 1 243 ? 9.236 -2.921 -40.487 1.00 93.06 243 GLY A N 1
ATOM 1896 C CA . GLY A 1 243 ? 9.204 -1.518 -40.905 1.00 93.06 243 GLY A CA 1
ATOM 1897 C C . GLY A 1 243 ? 9.728 -1.286 -42.325 1.00 93.06 243 GLY A C 1
ATOM 1898 O O . GLY A 1 243 ? 8.972 -0.863 -43.201 1.00 93.06 243 GLY A O 1
ATOM 1899 N N . ARG A 1 244 ? 11.013 -1.572 -42.580 1.00 92.94 244 ARG A N 1
ATOM 1900 C CA . ARG A 1 244 ? 11.649 -1.288 -43.881 1.00 92.94 244 ARG A CA 1
ATOM 1901 C C . ARG A 1 244 ? 11.025 -2.082 -45.025 1.00 92.94 244 ARG A C 1
ATOM 1903 O O . ARG A 1 244 ? 10.850 -1.521 -46.102 1.00 92.94 244 ARG A O 1
ATOM 1910 N N . MET A 1 245 ? 10.630 -3.334 -44.795 1.00 92.50 245 MET A N 1
ATOM 1911 C CA . MET A 1 245 ? 9.952 -4.149 -45.812 1.00 92.50 245 MET A CA 1
ATOM 1912 C C . MET A 1 245 ? 8.565 -3.601 -46.168 1.00 92.50 245 MET A C 1
ATOM 1914 O O . MET A 1 245 ? 8.237 -3.484 -47.351 1.00 92.50 245 MET A O 1
ATOM 1918 N N . ALA A 1 246 ? 7.760 -3.220 -45.169 1.00 94.62 246 ALA A N 1
ATOM 1919 C CA . ALA A 1 246 ? 6.447 -2.621 -45.404 1.00 94.62 246 ALA A CA 1
ATOM 1920 C C . ALA A 1 246 ? 6.569 -1.286 -46.151 1.00 94.62 246 ALA A C 1
ATOM 1922 O O . ALA A 1 246 ? 5.905 -1.079 -47.170 1.00 94.62 246 ALA A O 1
ATOM 1923 N N . TRP A 1 247 ? 7.464 -0.408 -45.691 1.00 94.50 247 TRP A N 1
ATOM 1924 C CA . TRP A 1 247 ? 7.676 0.902 -46.301 1.00 94.50 247 TRP A CA 1
ATOM 1925 C C . TRP A 1 247 ? 8.333 0.824 -47.679 1.00 94.50 247 TRP A C 1
ATOM 1927 O O . TRP A 1 247 ? 7.990 1.626 -48.544 1.00 94.50 247 TRP A O 1
ATOM 1937 N N . SER A 1 248 ? 9.201 -0.157 -47.936 1.00 93.25 248 SER A N 1
ATOM 1938 C CA . SER A 1 248 ? 9.730 -0.415 -49.279 1.00 93.25 248 SER A CA 1
ATOM 1939 C C . SER A 1 248 ? 8.601 -0.797 -50.240 1.00 93.25 248 SER A C 1
ATOM 1941 O O . SER A 1 248 ? 8.415 -0.136 -51.260 1.00 93.25 248 SER A O 1
ATOM 1943 N N . ARG A 1 249 ? 7.750 -1.763 -49.862 1.00 91.25 249 ARG A N 1
ATOM 1944 C CA . ARG A 1 249 ? 6.578 -2.171 -50.660 1.00 91.25 249 ARG A CA 1
ATOM 1945 C C . ARG A 1 249 ? 5.575 -1.032 -50.878 1.00 91.25 249 ARG A C 1
ATOM 1947 O O . ARG A 1 249 ? 4.924 -0.971 -51.918 1.00 91.25 249 ARG A O 1
ATOM 1954 N N . ALA A 1 250 ? 5.427 -0.136 -49.905 1.00 91.81 250 ALA A N 1
ATOM 1955 C CA . ALA A 1 250 ? 4.522 1.008 -49.986 1.00 91.81 250 ALA A CA 1
ATOM 1956 C C . ALA A 1 250 ? 5.098 2.212 -50.759 1.00 91.81 250 ALA A C 1
ATOM 1958 O O . ALA A 1 250 ? 4.386 3.201 -50.943 1.00 91.81 250 ALA A O 1
ATOM 1959 N N . SER A 1 251 ? 6.359 2.152 -51.212 1.00 90.25 251 SER A N 1
ATOM 1960 C CA . SER A 1 251 ? 7.108 3.305 -51.736 1.00 90.25 251 SER A CA 1
ATOM 1961 C C . SER A 1 251 ? 7.174 4.475 -50.731 1.00 90.25 251 SER A C 1
ATOM 1963 O O . SER A 1 251 ? 7.102 5.653 -51.072 1.00 90.25 251 SER A O 1
ATOM 1965 N N . GLY A 1 252 ? 7.316 4.165 -49.442 1.00 91.69 252 GLY A N 1
ATOM 1966 C CA . GLY A 1 252 ? 7.498 5.125 -48.346 1.00 91.69 252 GLY A CA 1
ATOM 1967 C C . GLY A 1 252 ? 8.793 4.912 -47.556 1.00 91.69 252 GLY A C 1
ATOM 1968 O O . GLY A 1 252 ? 8.940 5.415 -46.451 1.00 91.69 252 GLY A O 1
ATOM 1969 N N . LEU A 1 253 ? 9.756 4.156 -48.088 1.00 93.69 253 LEU A N 1
ATOM 1970 C CA . LEU A 1 253 ? 11.057 4.019 -47.438 1.00 93.69 253 LEU A CA 1
ATOM 1971 C C . LEU A 1 253 ? 11.850 5.325 -47.588 1.00 93.69 253 LEU A C 1
ATOM 1973 O O . LEU A 1 253 ? 12.125 5.763 -48.706 1.00 93.69 253 LEU A O 1
ATOM 1977 N N . ILE A 1 254 ? 12.180 5.961 -46.464 1.00 93.62 254 ILE A N 1
ATOM 1978 C CA . ILE A 1 254 ? 12.927 7.233 -46.423 1.00 93.62 254 ILE A CA 1
ATOM 1979 C C . ILE A 1 254 ? 14.301 7.106 -45.762 1.00 93.62 254 ILE A C 1
ATOM 1981 O O . ILE A 1 254 ? 15.000 8.096 -45.602 1.00 93.62 254 ILE A O 1
ATOM 1985 N N . LEU A 1 255 ? 14.677 5.892 -45.362 1.00 92.00 255 LEU A N 1
ATOM 1986 C CA . LEU A 1 255 ? 15.920 5.619 -44.661 1.00 92.00 255 LEU A CA 1
ATOM 1987 C C . LEU A 1 255 ? 16.540 4.333 -45.203 1.00 92.00 255 LEU A C 1
ATOM 1989 O O . LEU A 1 255 ? 15.951 3.255 -45.096 1.00 92.00 255 LEU A O 1
ATOM 1993 N N . ILE A 1 256 ? 17.769 4.444 -45.692 1.00 92.25 256 ILE A N 1
ATOM 1994 C CA . ILE A 1 256 ? 18.706 3.336 -45.885 1.00 92.25 256 ILE A CA 1
ATOM 1995 C C . ILE A 1 256 ? 19.762 3.491 -44.796 1.00 92.25 256 ILE A C 1
ATOM 1997 O O . ILE A 1 256 ? 20.174 4.606 -44.508 1.00 92.25 256 ILE A O 1
ATOM 2001 N N . SER A 1 257 ? 20.113 2.406 -44.106 1.00 87.06 257 SER A N 1
ATOM 2002 C CA . SER A 1 257 ? 20.984 2.516 -42.936 1.00 87.06 257 SER A CA 1
ATOM 2003 C C . SER A 1 257 ? 22.389 2.962 -43.330 1.00 87.06 257 SER A C 1
ATOM 2005 O O . SER A 1 257 ? 23.014 2.339 -44.181 1.00 87.06 257 SER A O 1
ATOM 2007 N N . GLY A 1 258 ? 22.919 3.964 -42.633 1.00 82.62 258 GLY A N 1
ATOM 2008 C CA . GLY A 1 258 ? 24.295 4.423 -42.802 1.00 82.62 258 GLY A CA 1
ATOM 2009 C C . GLY A 1 258 ? 25.371 3.413 -42.394 1.00 82.62 258 GLY A C 1
ATOM 2010 O O . GLY A 1 258 ? 26.541 3.684 -42.647 1.00 82.62 258 GLY A O 1
ATOM 2011 N N . ALA A 1 259 ? 25.000 2.285 -41.777 1.00 86.00 259 ALA A N 1
ATOM 2012 C CA . ALA A 1 259 ? 25.919 1.191 -41.467 1.00 86.00 259 ALA A CA 1
ATOM 2013 C C . ALA A 1 259 ? 26.118 0.236 -42.654 1.00 86.00 259 ALA A C 1
ATOM 2015 O O . ALA A 1 259 ? 27.174 -0.378 -42.756 1.00 86.00 259 ALA A O 1
ATOM 2016 N N . PHE A 1 260 ? 25.129 0.108 -43.550 1.00 91.38 260 PHE A N 1
ATOM 2017 C CA . PHE A 1 260 ? 25.260 -0.645 -44.798 1.00 91.38 260 PHE A CA 1
ATOM 2018 C C . PHE A 1 260 ? 24.133 -0.304 -45.785 1.00 91.38 260 PHE A C 1
ATOM 2020 O O . PHE A 1 260 ? 22.956 -0.579 -45.520 1.00 91.38 260 PHE A O 1
ATOM 2027 N N . GLY A 1 261 ? 24.489 0.255 -46.942 1.00 93.44 261 GLY A N 1
ATOM 2028 C CA . GLY A 1 261 ? 23.530 0.616 -47.984 1.00 93.44 261 GLY A CA 1
ATOM 2029 C C . GLY A 1 261 ? 24.175 0.901 -49.334 1.00 93.44 261 GLY A C 1
ATOM 2030 O O . GLY A 1 261 ? 25.361 1.205 -49.413 1.00 93.44 261 GLY A O 1
ATOM 2031 N N . VAL A 1 262 ? 23.378 0.808 -50.396 1.00 95.69 262 VAL A N 1
ATOM 2032 C CA . VAL A 1 262 ? 23.800 1.020 -51.783 1.00 95.69 262 VAL A CA 1
ATOM 2033 C C . VAL A 1 262 ? 23.055 2.201 -52.386 1.00 95.69 262 VAL A C 1
ATOM 2035 O O . VAL A 1 262 ? 21.837 2.289 -52.234 1.00 95.69 262 VAL A O 1
ATOM 2038 N N . PHE A 1 263 ? 23.759 3.063 -53.116 1.00 96.94 263 PHE A N 1
ATOM 2039 C CA . PHE A 1 263 ? 23.203 4.253 -53.758 1.00 96.94 263 PHE A CA 1
ATOM 2040 C C . PHE A 1 263 ? 23.651 4.378 -55.216 1.00 96.94 263 PHE A C 1
ATOM 2042 O O . PHE A 1 263 ? 24.793 4.073 -55.557 1.00 96.94 263 PHE A O 1
ATOM 2049 N N . ASP A 1 264 ? 22.767 4.874 -56.082 1.00 96.88 264 ASP A N 1
ATOM 2050 C CA . ASP A 1 264 ? 23.110 5.210 -57.466 1.00 96.88 264 ASP A CA 1
ATOM 2051 C C . ASP A 1 264 ? 24.006 6.455 -57.514 1.00 96.88 264 ASP A C 1
ATOM 2053 O O . ASP A 1 264 ? 23.579 7.557 -57.149 1.00 96.88 264 ASP A O 1
ATOM 2057 N N . LYS A 1 265 ? 25.246 6.301 -57.995 1.00 96.44 265 LYS A N 1
ATOM 2058 C CA . LYS A 1 265 ? 26.244 7.379 -57.978 1.00 96.44 265 LYS A CA 1
ATOM 2059 C C . LYS A 1 265 ? 25.791 8.611 -58.756 1.00 96.44 265 LYS A C 1
ATOM 2061 O O . LYS A 1 265 ? 26.045 9.734 -58.321 1.00 96.44 265 LYS A O 1
ATOM 2066 N N . LYS A 1 266 ? 25.125 8.430 -59.904 1.00 95.94 266 LYS A N 1
ATOM 2067 C CA . LYS A 1 266 ? 24.703 9.560 -60.749 1.00 95.94 266 LYS A CA 1
ATOM 2068 C C . LYS A 1 266 ? 23.659 10.404 -60.026 1.00 95.94 266 LYS A C 1
ATOM 2070 O O . LYS A 1 266 ? 23.733 11.628 -60.083 1.00 95.94 266 LYS A O 1
ATOM 2075 N N . ILE A 1 267 ? 22.725 9.764 -59.323 1.00 97.44 267 ILE A N 1
ATOM 2076 C CA . ILE A 1 267 ? 21.698 10.476 -58.554 1.00 97.44 267 ILE A CA 1
ATOM 2077 C C . ILE A 1 267 ? 22.298 11.133 -57.304 1.00 97.44 267 ILE A C 1
ATOM 2079 O O . ILE A 1 267 ? 21.962 12.280 -57.015 1.00 97.44 267 ILE A O 1
ATOM 2083 N N . VAL A 1 268 ? 23.233 10.474 -56.608 1.00 97.25 268 VAL A N 1
ATOM 2084 C CA . VAL A 1 268 ? 23.956 11.080 -55.471 1.00 97.25 268 VAL A CA 1
ATOM 2085 C C . VAL A 1 268 ? 24.708 12.344 -55.901 1.00 97.25 268 VAL A C 1
ATOM 2087 O O . VAL A 1 268 ? 24.583 13.379 -55.248 1.00 97.25 268 VAL A O 1
ATOM 2090 N N . LEU A 1 269 ? 25.430 12.296 -57.027 1.00 96.50 269 LEU A N 1
ATOM 2091 C CA . LEU A 1 269 ? 26.120 13.462 -57.593 1.00 96.50 269 LEU A CA 1
ATOM 2092 C C . LEU A 1 269 ? 25.139 14.569 -57.999 1.00 96.50 269 LEU A C 1
ATOM 2094 O O . LEU A 1 269 ? 25.371 15.731 -57.680 1.00 96.50 269 LEU A O 1
ATOM 2098 N N . ALA A 1 270 ? 24.017 14.218 -58.638 1.00 95.88 270 ALA A N 1
ATOM 2099 C CA . ALA A 1 270 ? 22.974 15.181 -59.002 1.00 95.88 270 ALA A CA 1
ATOM 2100 C C . ALA A 1 270 ? 22.336 15.870 -57.780 1.00 95.88 270 ALA A C 1
ATOM 2102 O O . ALA A 1 270 ? 21.834 16.987 -57.897 1.00 95.88 270 ALA A O 1
ATOM 2103 N N . CYS A 1 271 ? 22.378 15.219 -56.614 1.00 95.56 271 CYS A N 1
ATOM 2104 C CA . CYS A 1 271 ? 21.886 15.746 -55.341 1.00 95.56 271 CYS A CA 1
ATOM 2105 C C . CYS A 1 271 ? 22.974 16.408 -54.477 1.00 95.56 271 CYS A C 1
ATOM 2107 O O . CYS A 1 271 ? 22.659 16.852 -53.374 1.00 95.56 271 CYS A O 1
ATOM 2109 N N . GLY A 1 272 ? 24.225 16.479 -54.948 1.00 94.31 272 GLY A N 1
ATOM 2110 C CA . GLY A 1 272 ? 25.326 17.159 -54.256 1.00 94.31 272 GLY A CA 1
ATOM 2111 C C . GLY A 1 272 ? 26.054 16.348 -53.174 1.00 94.31 272 GLY A C 1
ATOM 2112 O O . GLY A 1 272 ? 26.754 16.945 -52.363 1.00 94.31 272 GLY A O 1
ATOM 2113 N N . GLY A 1 273 ? 25.927 15.016 -53.146 1.00 94.69 273 GLY A N 1
ATOM 2114 C CA . GLY A 1 273 ? 26.584 14.168 -52.136 1.00 94.69 273 GLY A CA 1
ATOM 2115 C C . GLY A 1 273 ? 25.840 14.111 -50.800 1.00 94.69 273 GLY A C 1
ATOM 2116 O O . GLY A 1 273 ? 24.644 14.378 -50.750 1.00 94.69 273 GLY A O 1
ATOM 2117 N N . TYR A 1 274 ? 26.530 13.740 -49.721 1.00 94.94 274 TYR A N 1
ATOM 2118 C CA . TYR A 1 274 ? 26.037 13.780 -48.340 1.00 94.94 274 TYR A CA 1
ATOM 2119 C C . TYR A 1 274 ? 26.102 15.204 -47.771 1.00 94.94 274 TYR A C 1
ATOM 2121 O O . TYR A 1 274 ? 27.101 15.902 -47.948 1.00 94.94 274 TYR A O 1
ATOM 2129 N N . ASP A 1 275 ? 25.060 15.629 -47.053 1.00 92.12 275 ASP A N 1
ATOM 2130 C CA . ASP A 1 275 ? 25.055 16.912 -46.340 1.00 92.12 275 ASP A CA 1
ATOM 2131 C C . ASP A 1 275 ? 25.860 16.821 -45.031 1.00 92.12 275 ASP A C 1
ATOM 2133 O O . ASP A 1 275 ? 25.537 16.034 -44.142 1.00 92.12 275 ASP A O 1
ATOM 2137 N N . SER A 1 276 ? 26.914 17.630 -44.900 1.00 87.56 276 SER A N 1
ATOM 2138 C CA . SER A 1 276 ? 27.777 17.664 -43.711 1.00 87.56 276 SER A CA 1
ATOM 2139 C C . SER A 1 276 ? 27.204 18.479 -42.546 1.00 87.56 276 SER A C 1
ATOM 2141 O O . SER A 1 276 ? 27.772 18.465 -41.453 1.00 87.56 276 SER A O 1
ATOM 2143 N N . SER A 1 277 ? 26.081 19.176 -42.750 1.00 85.00 277 SER A N 1
ATOM 2144 C CA . SER A 1 277 ? 25.416 19.976 -41.718 1.00 85.00 277 SER A CA 1
ATOM 2145 C C . SER A 1 277 ? 24.440 19.180 -40.843 1.00 85.00 277 SER A C 1
ATOM 2147 O O . SER A 1 277 ? 24.065 19.659 -39.770 1.00 85.00 277 SER A O 1
ATOM 2149 N N . THR A 1 278 ? 24.059 17.967 -41.258 1.00 87.19 278 THR A N 1
ATOM 2150 C CA . THR A 1 278 ? 23.155 17.085 -40.506 1.00 87.19 278 THR A CA 1
ATOM 2151 C C . THR A 1 278 ? 23.896 15.944 -39.810 1.00 87.19 278 THR A C 1
ATOM 2153 O O . THR A 1 278 ? 24.921 15.453 -40.276 1.00 87.19 278 THR A O 1
ATOM 2156 N N . VAL A 1 279 ? 23.350 15.488 -38.679 1.00 84.44 279 VAL A N 1
ATOM 2157 C CA . VAL A 1 279 ? 23.813 14.277 -37.978 1.00 84.44 279 VAL A CA 1
ATOM 2158 C C . VAL A 1 279 ? 23.086 12.996 -38.423 1.00 84.44 279 VAL A C 1
ATOM 2160 O O . VAL A 1 279 ? 23.373 11.920 -37.888 1.00 84.44 279 VAL A O 1
ATOM 2163 N N . GLY A 1 280 ? 22.111 13.110 -39.332 1.00 86.25 280 GLY A N 1
ATOM 2164 C CA . GLY A 1 280 ? 21.352 12.012 -39.945 1.00 86.25 280 GLY A CA 1
ATOM 2165 C C . GLY A 1 280 ? 21.573 11.950 -41.455 1.00 86.25 280 GLY A C 1
ATOM 2166 O O . GLY A 1 280 ? 20.615 11.953 -42.226 1.00 86.25 280 GLY A O 1
ATOM 2167 N N . GLU A 1 281 ? 22.840 11.952 -41.865 1.00 89.56 281 GLU A N 1
ATOM 2168 C CA . GLU A 1 281 ? 23.283 12.124 -43.250 1.00 89.56 281 GLU A CA 1
ATOM 2169 C C . GLU A 1 281 ? 22.737 11.064 -44.222 1.00 89.56 281 GLU A C 1
ATOM 2171 O O . GLU A 1 281 ? 22.512 11.341 -45.398 1.00 89.56 281 GLU A O 1
ATOM 2176 N N . ASP A 1 282 ? 22.488 9.851 -43.732 1.00 91.06 282 ASP A N 1
ATOM 2177 C CA . ASP A 1 282 ? 21.947 8.724 -44.490 1.00 91.06 282 ASP A CA 1
ATOM 2178 C C . ASP A 1 282 ? 20.453 8.887 -44.799 1.00 91.06 282 ASP A C 1
ATOM 2180 O O . ASP A 1 282 ? 20.008 8.636 -45.921 1.00 91.06 282 ASP A O 1
ATOM 2184 N N . MET A 1 283 ? 19.677 9.341 -43.815 1.00 93.69 283 MET A N 1
ATOM 2185 C CA . MET A 1 283 ? 18.255 9.636 -43.973 1.00 93.69 283 MET A CA 1
ATOM 2186 C C . MET A 1 283 ? 18.025 10.837 -44.893 1.00 93.69 283 MET A C 1
ATOM 2188 O O . MET A 1 283 ? 17.184 10.776 -45.794 1.00 93.69 283 MET A O 1
ATOM 2192 N N . GLU A 1 284 ? 18.776 11.919 -44.673 1.00 95.50 284 GLU A N 1
ATOM 2193 C CA . GLU A 1 284 ? 18.653 13.158 -45.445 1.00 95.50 284 GLU A CA 1
ATOM 2194 C C . GLU A 1 284 ? 18.933 12.906 -46.924 1.00 95.50 284 GLU A C 1
ATOM 2196 O O . GLU A 1 284 ? 18.100 13.259 -47.765 1.00 95.50 284 GLU A O 1
ATOM 2201 N N . LEU A 1 285 ? 20.017 12.185 -47.238 1.00 96.31 285 LEU A N 1
ATOM 2202 C CA . LEU A 1 285 ? 20.371 11.858 -48.615 1.00 96.31 285 LEU A CA 1
ATOM 2203 C C . LEU A 1 285 ? 19.247 11.092 -49.322 1.00 96.31 285 LEU A C 1
ATOM 2205 O O . LEU A 1 285 ? 18.874 11.449 -50.438 1.00 96.31 285 LEU A O 1
ATOM 2209 N N . VAL A 1 286 ? 18.657 10.075 -48.681 1.00 96.38 286 VAL A N 1
ATOM 2210 C CA . VAL A 1 286 ? 17.551 9.306 -49.280 1.00 96.38 286 VAL A CA 1
ATOM 2211 C C . VAL A 1 286 ? 16.349 10.207 -49.551 1.00 96.38 286 VAL A C 1
ATOM 2213 O O . VAL A 1 286 ? 15.796 10.179 -50.652 1.00 96.38 286 VAL A O 1
ATOM 2216 N N . VAL A 1 287 ? 15.945 11.033 -48.582 1.00 96.69 287 VAL A N 1
ATOM 2217 C CA . VAL A 1 287 ? 14.813 11.956 -48.753 1.00 96.69 287 VAL A CA 1
ATOM 2218 C C . VAL A 1 287 ? 15.088 12.957 -49.875 1.00 96.69 287 VAL A C 1
ATOM 2220 O O . VAL A 1 287 ? 14.204 13.202 -50.701 1.00 96.69 287 VAL A O 1
ATOM 2223 N N . ARG A 1 288 ? 16.309 13.492 -49.958 1.00 96.56 288 ARG A N 1
ATOM 2224 C CA . ARG A 1 288 ? 16.726 14.433 -51.000 1.00 96.56 288 ARG A CA 1
ATOM 2225 C C . ARG A 1 288 ? 16.786 13.797 -52.386 1.00 96.56 288 ARG A C 1
ATOM 2227 O O . ARG A 1 288 ? 16.256 14.386 -53.325 1.00 96.56 288 ARG A O 1
ATOM 2234 N N . MET A 1 289 ? 17.344 12.595 -52.518 1.00 97.00 289 MET A N 1
ATOM 2235 C CA . MET A 1 289 ? 17.367 11.857 -53.786 1.00 97.00 289 MET A CA 1
ATOM 2236 C C . MET A 1 289 ? 15.951 11.579 -54.286 1.00 97.00 289 MET A C 1
ATOM 2238 O O . MET A 1 289 ? 15.644 11.823 -55.448 1.00 97.00 289 MET A O 1
ATOM 2242 N N . ARG A 1 290 ? 15.051 11.139 -53.401 1.00 96.00 290 ARG A N 1
ATOM 2243 C CA . ARG A 1 290 ? 13.644 10.930 -53.762 1.00 96.00 290 ARG A CA 1
ATOM 2244 C C . ARG A 1 290 ? 12.957 12.231 -54.159 1.00 96.00 290 ARG A C 1
ATOM 2246 O O . ARG A 1 290 ? 12.281 12.270 -55.180 1.00 96.00 290 ARG A O 1
ATOM 2253 N N . ARG A 1 291 ? 13.169 13.312 -53.400 1.00 96.25 291 ARG A N 1
ATOM 2254 C CA . ARG A 1 291 ? 12.664 14.649 -53.740 1.00 96.25 291 ARG A CA 1
ATOM 2255 C C . ARG A 1 291 ? 13.107 15.074 -55.140 1.00 96.25 291 ARG A C 1
ATOM 2257 O O . ARG A 1 291 ? 12.275 15.563 -55.894 1.00 96.25 291 ARG A O 1
ATOM 2264 N N . TYR A 1 292 ? 14.381 14.873 -55.477 1.00 96.62 292 TYR A N 1
ATOM 2265 C CA . TYR A 1 292 ? 14.921 15.167 -56.802 1.00 96.62 292 TYR A CA 1
ATOM 2266 C C . TYR A 1 292 ? 14.195 14.373 -57.895 1.00 96.62 292 TYR A C 1
ATOM 2268 O O . TYR A 1 292 ? 13.777 14.962 -58.888 1.00 96.62 292 TYR A O 1
ATOM 2276 N N . MET A 1 293 ? 13.987 13.067 -57.696 1.00 95.69 293 MET A N 1
ATOM 2277 C CA . MET A 1 293 ? 13.278 12.232 -58.674 1.00 95.69 293 MET A CA 1
ATOM 2278 C C . MET A 1 293 ? 11.820 12.670 -58.868 1.00 95.69 293 MET A C 1
ATOM 2280 O O . MET A 1 293 ? 11.378 12.778 -60.006 1.00 95.69 293 MET A O 1
ATOM 2284 N N . GLU A 1 294 ? 11.098 12.993 -57.787 1.00 94.62 294 GLU A N 1
ATOM 2285 C CA . GLU A 1 294 ? 9.717 13.506 -57.855 1.00 94.62 294 GLU A CA 1
ATOM 2286 C C . GLU A 1 294 ? 9.650 14.891 -58.524 1.00 94.62 294 GLU A C 1
ATOM 2288 O O . GLU A 1 294 ? 8.762 15.162 -59.324 1.00 94.62 294 GLU A O 1
ATOM 2293 N N . GLU A 1 295 ? 10.599 15.789 -58.238 1.00 95.19 295 GLU A N 1
ATOM 2294 C CA . GLU A 1 295 ? 10.648 17.126 -58.851 1.00 95.19 295 GLU A CA 1
ATOM 2295 C C . GLU A 1 295 ? 11.033 17.095 -60.335 1.00 95.19 295 GLU A C 1
ATOM 2297 O O . GLU A 1 295 ? 10.718 18.043 -61.057 1.00 95.19 295 GLU A O 1
ATOM 2302 N N . LYS A 1 296 ? 11.706 16.028 -60.777 1.00 95.38 296 LYS A N 1
ATOM 2303 C CA . LYS A 1 296 ? 12.067 15.766 -62.175 1.00 95.38 296 LYS A CA 1
ATOM 2304 C C . LYS A 1 296 ? 11.119 14.797 -62.882 1.00 95.38 296 LYS A C 1
ATOM 2306 O O . LYS A 1 296 ? 11.353 14.512 -64.050 1.00 95.38 296 LYS A O 1
ATOM 2311 N N . GLU A 1 297 ? 10.088 14.309 -62.191 1.00 93.88 297 GLU A N 1
ATOM 2312 C CA . GLU A 1 297 ? 9.102 13.349 -62.710 1.00 93.88 297 GLU A CA 1
ATOM 2313 C C . GLU A 1 297 ? 9.744 12.070 -63.286 1.00 93.88 297 GLU A C 1
ATOM 2315 O O . GLU A 1 297 ? 9.263 11.477 -64.250 1.00 93.88 297 GLU A O 1
ATOM 2320 N N . LEU A 1 298 ? 10.857 11.631 -62.690 1.00 93.88 298 LEU A N 1
ATOM 2321 C CA . LEU A 1 298 ? 11.590 10.446 -63.128 1.00 93.88 298 LEU A CA 1
ATOM 2322 C C . LEU A 1 298 ? 11.121 9.201 -62.360 1.00 93.88 298 LEU A C 1
ATOM 2324 O O . LEU A 1 298 ? 11.093 9.235 -61.128 1.00 93.88 298 LEU A O 1
ATOM 2328 N N . PRO A 1 299 ? 10.818 8.075 -63.033 1.00 93.44 299 PRO A N 1
ATOM 2329 C CA . PRO A 1 299 ? 10.410 6.841 -62.367 1.00 93.44 299 PRO A CA 1
ATOM 2330 C C . PRO A 1 299 ? 11.570 6.221 -61.574 1.00 93.44 299 PRO A C 1
ATOM 2332 O O . PRO A 1 299 ? 12.660 5.987 -62.105 1.00 93.44 299 PRO A O 1
ATOM 2335 N N . TYR A 1 300 ? 11.333 5.928 -60.295 1.00 94.81 300 TYR A N 1
ATOM 2336 C CA . TYR A 1 300 ? 12.350 5.393 -59.390 1.00 94.81 300 TYR A CA 1
ATOM 2337 C C . TYR A 1 300 ? 11.773 4.424 -58.359 1.00 94.81 300 TYR A C 1
ATOM 2339 O O . TYR A 1 300 ? 10.572 4.443 -58.096 1.00 94.81 300 TYR A O 1
ATOM 2347 N N . ASP A 1 301 ? 12.649 3.636 -57.731 1.00 93.75 301 ASP A N 1
ATOM 2348 C CA . ASP A 1 301 ? 12.336 2.846 -56.539 1.00 93.75 301 ASP A CA 1
ATOM 2349 C C . ASP A 1 301 ? 13.467 2.904 -55.491 1.00 93.75 301 ASP A C 1
ATOM 2351 O O . ASP A 1 301 ? 14.647 3.097 -55.801 1.00 93.75 301 ASP A O 1
ATOM 2355 N N . VAL A 1 302 ? 13.081 2.736 -54.220 1.00 94.94 302 VAL A N 1
ATOM 2356 C CA . VAL A 1 302 ? 13.980 2.589 -53.063 1.00 94.94 302 VAL A CA 1
ATOM 2357 C C . VAL A 1 302 ? 13.626 1.291 -52.346 1.00 94.94 302 VAL A C 1
ATOM 2359 O O . VAL A 1 302 ? 12.507 1.128 -51.846 1.00 94.94 302 VAL A O 1
ATOM 2362 N N . VAL A 1 303 ? 14.571 0.353 -52.310 1.00 93.25 303 VAL A N 1
ATOM 2363 C CA . VAL A 1 303 ? 14.290 -1.049 -51.974 1.00 93.25 303 VAL A CA 1
ATOM 2364 C C . VAL A 1 303 ? 14.995 -1.476 -50.688 1.00 93.25 303 VAL A C 1
ATOM 2366 O O . VAL A 1 303 ? 16.119 -1.069 -50.414 1.00 93.25 303 VAL A O 1
ATOM 2369 N N . SER A 1 304 ? 14.346 -2.324 -49.892 1.00 92.44 304 SER A N 1
ATOM 2370 C CA . SER A 1 304 ? 14.996 -3.064 -48.806 1.00 92.44 304 SER A CA 1
ATOM 2371 C C . SER A 1 304 ? 14.822 -4.557 -49.050 1.00 92.44 304 SER A C 1
ATOM 2373 O O . SER A 1 304 ? 13.714 -4.996 -49.353 1.00 92.44 304 SER A O 1
ATOM 2375 N N . ILE A 1 305 ? 15.892 -5.332 -48.887 1.00 90.94 305 ILE A N 1
ATOM 2376 C CA . ILE A 1 305 ? 15.839 -6.797 -48.933 1.00 90.94 305 ILE A CA 1
ATOM 2377 C C . ILE A 1 305 ? 15.905 -7.380 -47.514 1.00 90.94 305 ILE A C 1
ATOM 2379 O O . ILE A 1 305 ? 16.542 -6.779 -46.644 1.00 90.94 305 ILE A O 1
ATOM 2383 N N . PRO A 1 306 ? 15.243 -8.521 -47.244 1.00 90.06 306 PRO A N 1
ATOM 2384 C CA . PRO A 1 306 ? 15.107 -9.070 -45.899 1.00 90.06 306 PRO A CA 1
ATOM 2385 C C . PRO A 1 306 ? 16.268 -10.001 -45.486 1.00 90.06 306 PRO A C 1
ATOM 2387 O O . PRO A 1 306 ? 16.194 -10.630 -44.427 1.00 90.06 306 PRO A O 1
ATOM 2390 N N . ASP A 1 307 ? 17.323 -10.102 -46.303 1.00 88.31 307 ASP A N 1
ATOM 2391 C CA . ASP A 1 307 ? 18.515 -10.897 -45.995 1.00 88.31 307 ASP A CA 1
ATOM 2392 C C . ASP A 1 307 ? 19.412 -10.188 -44.960 1.00 88.31 307 ASP A C 1
ATOM 2394 O O . ASP A 1 307 ? 19.635 -8.976 -45.073 1.00 88.31 307 ASP A O 1
ATOM 2398 N N . PRO A 1 308 ? 19.941 -10.912 -43.952 1.00 83.44 308 PRO A N 1
ATOM 2399 C CA . PRO A 1 308 ? 20.891 -10.374 -42.981 1.00 83.44 308 PRO A CA 1
ATOM 2400 C C . PRO A 1 308 ? 22.277 -10.271 -43.617 1.00 83.44 308 PRO A C 1
ATOM 2402 O O . PRO A 1 308 ? 22.963 -11.275 -43.759 1.00 83.44 308 PRO A O 1
ATOM 2405 N N . LEU A 1 309 ? 22.680 -9.068 -44.022 1.00 85.75 309 LEU A N 1
ATOM 2406 C CA . LEU A 1 309 ? 23.904 -8.872 -44.811 1.00 85.75 309 LEU A CA 1
ATOM 2407 C C . LEU A 1 309 ? 25.037 -8.180 -44.055 1.00 85.75 309 LEU A C 1
ATOM 2409 O O . LEU A 1 309 ? 26.174 -8.191 -44.520 1.00 85.75 309 LEU A O 1
ATOM 2413 N N . CYS A 1 310 ? 24.729 -7.559 -42.917 1.00 91.06 310 CYS A N 1
ATOM 2414 C CA . CYS A 1 310 ? 25.674 -6.768 -42.140 1.00 91.06 310 CYS A CA 1
ATOM 2415 C C . CYS A 1 310 ? 25.476 -6.993 -40.638 1.00 91.06 310 CYS A C 1
ATOM 2417 O O . CYS A 1 310 ? 24.345 -7.069 -40.150 1.00 91.06 310 CYS A O 1
ATOM 2419 N N . TRP A 1 311 ? 26.584 -7.062 -39.906 1.00 90.62 311 TRP A N 1
ATOM 2420 C CA . TRP A 1 311 ? 26.643 -7.261 -38.467 1.00 90.62 311 TRP A CA 1
ATOM 2421 C C . TRP A 1 311 ? 27.377 -6.102 -37.791 1.00 90.62 311 TRP A C 1
ATOM 2423 O O . TRP A 1 311 ? 28.513 -5.798 -38.145 1.00 90.62 311 TRP A O 1
ATOM 2433 N N . THR A 1 312 ? 26.748 -5.486 -36.789 1.00 88.94 312 THR A N 1
ATOM 2434 C CA . THR A 1 312 ? 27.292 -4.331 -36.049 1.00 88.94 312 THR A CA 1
ATOM 2435 C C . THR A 1 312 ? 27.238 -4.544 -34.533 1.00 88.94 312 THR A C 1
ATOM 2437 O O . THR A 1 312 ? 26.473 -5.373 -34.032 1.00 88.94 312 THR A O 1
ATOM 2440 N N . GLU A 1 313 ? 28.032 -3.796 -33.767 1.00 86.00 313 GLU A N 1
ATOM 2441 C CA . GLU A 1 313 ? 27.962 -3.790 -32.303 1.00 86.00 313 GLU A CA 1
ATOM 2442 C C . GLU A 1 313 ? 26.866 -2.820 -31.818 1.00 86.00 313 GLU A C 1
ATOM 2444 O O . GLU A 1 313 ? 26.858 -1.628 -32.139 1.00 86.00 313 GLU A O 1
ATOM 2449 N N . ALA A 1 314 ? 25.947 -3.287 -30.971 1.00 88.69 314 ALA A N 1
ATOM 2450 C CA . ALA A 1 314 ? 24.987 -2.434 -30.273 1.00 88.69 314 ALA A CA 1
ATOM 2451 C C . ALA A 1 314 ? 25.537 -1.941 -28.921 1.00 88.69 314 ALA A C 1
ATOM 2453 O O . ALA A 1 314 ? 26.266 -2.673 -28.246 1.00 88.69 314 ALA A O 1
ATOM 2454 N N . PRO A 1 315 ? 25.158 -0.730 -28.465 1.00 89.12 315 PRO A N 1
ATOM 2455 C CA . PRO A 1 315 ? 25.519 -0.246 -27.138 1.00 89.12 315 PRO A CA 1
ATOM 2456 C C . PRO A 1 315 ? 25.022 -1.159 -26.007 1.00 89.12 315 PRO A C 1
ATOM 2458 O O . PRO A 1 315 ? 23.821 -1.391 -25.866 1.00 89.12 315 PRO A O 1
ATOM 2461 N N . GLU A 1 316 ? 25.937 -1.599 -25.139 1.00 87.38 316 GLU A N 1
ATOM 2462 C CA . GLU A 1 316 ? 25.606 -2.338 -23.905 1.00 87.38 316 GLU A CA 1
ATOM 2463 C C . GLU A 1 316 ? 25.553 -1.445 -22.656 1.00 87.38 316 GLU A C 1
ATOM 2465 O O . GLU A 1 316 ? 25.110 -1.884 -21.594 1.00 87.38 316 GLU A O 1
ATOM 2470 N N . SER A 1 317 ? 25.979 -0.182 -22.779 1.00 89.06 317 SER A N 1
ATOM 2471 C CA . SER A 1 317 ? 25.897 0.831 -21.724 1.00 89.06 317 SER A CA 1
ATOM 2472 C C . SER A 1 317 ? 24.726 1.776 -21.961 1.00 89.06 317 SER A C 1
ATOM 2474 O O . SER A 1 317 ? 24.532 2.293 -23.064 1.00 89.06 317 SER A O 1
ATOM 2476 N N . LYS A 1 318 ? 23.991 2.071 -20.887 1.00 87.62 318 LYS A N 1
ATOM 2477 C CA . LYS A 1 318 ? 22.862 3.005 -20.897 1.00 87.62 318 LYS A CA 1
ATOM 2478 C C . LYS A 1 318 ? 23.254 4.393 -21.417 1.00 87.62 318 LYS A C 1
ATOM 2480 O O . LYS A 1 318 ? 22.507 4.973 -22.196 1.00 87.62 318 LYS A O 1
ATOM 2485 N N . ASP A 1 319 ? 24.415 4.912 -21.026 1.00 86.12 319 ASP A N 1
ATOM 2486 C CA . ASP A 1 319 ? 24.825 6.275 -21.392 1.00 86.12 319 ASP A CA 1
ATOM 2487 C C . ASP A 1 319 ? 25.220 6.378 -22.873 1.00 86.12 319 ASP A C 1
ATOM 2489 O O . ASP A 1 319 ? 25.007 7.405 -23.519 1.00 86.12 319 ASP A O 1
ATOM 2493 N N . ILE A 1 320 ? 25.770 5.300 -23.440 1.00 87.69 320 ILE A N 1
ATOM 2494 C CA . ILE A 1 320 ? 26.077 5.213 -24.874 1.00 87.69 320 ILE A CA 1
ATOM 2495 C C . ILE A 1 320 ? 24.774 5.079 -25.672 1.00 87.69 320 ILE A C 1
ATOM 2497 O O . ILE A 1 320 ? 24.576 5.815 -26.636 1.00 87.69 320 ILE A O 1
ATOM 2501 N N . LEU A 1 321 ? 23.854 4.217 -25.223 1.00 90.88 321 LEU A N 1
ATOM 2502 C CA . LEU A 1 321 ? 22.532 4.055 -25.832 1.00 90.88 321 LEU A CA 1
ATOM 2503 C C . LEU A 1 321 ? 21.757 5.382 -25.872 1.00 90.88 321 LEU A C 1
ATOM 2505 O O . LEU A 1 321 ? 21.214 5.749 -26.912 1.00 90.88 321 LEU A O 1
ATOM 2509 N N . MET A 1 322 ? 21.740 6.134 -24.765 1.00 91.00 322 MET A N 1
ATOM 2510 C CA . MET A 1 322 ? 21.056 7.430 -24.699 1.00 91.00 322 MET A CA 1
ATOM 2511 C C . MET A 1 322 ? 21.637 8.445 -25.692 1.00 91.00 322 MET A C 1
ATOM 2513 O O . MET A 1 322 ? 20.873 9.134 -26.364 1.00 91.00 322 MET A O 1
ATOM 2517 N N . ARG A 1 323 ? 22.969 8.515 -25.830 1.00 88.69 323 ARG A N 1
ATOM 2518 C CA . ARG A 1 323 ? 23.626 9.388 -26.820 1.00 88.69 323 ARG A CA 1
ATOM 2519 C C . ARG A 1 323 ? 23.302 8.976 -28.257 1.00 88.69 323 ARG A C 1
ATOM 2521 O O . ARG A 1 323 ? 23.057 9.843 -29.092 1.00 88.69 323 ARG A O 1
ATOM 2528 N N . GLN A 1 324 ? 23.253 7.672 -28.533 1.00 89.62 324 GLN A N 1
ATOM 2529 C CA . GLN A 1 324 ? 22.881 7.148 -29.848 1.00 89.62 324 GLN A CA 1
ATOM 2530 C C . GLN A 1 324 ? 21.431 7.506 -30.208 1.00 89.62 324 GLN A C 1
ATOM 2532 O O . GLN A 1 324 ? 21.194 8.081 -31.266 1.00 89.62 324 GLN A O 1
ATOM 2537 N N . ARG A 1 325 ? 20.464 7.230 -29.322 1.00 92.06 325 ARG A N 1
ATOM 2538 C CA . ARG A 1 325 ? 19.039 7.521 -29.573 1.00 92.06 325 ARG A CA 1
ATOM 2539 C C . ARG A 1 325 ? 18.761 9.023 -29.684 1.00 92.06 325 ARG A C 1
ATOM 2541 O O . ARG A 1 325 ? 17.988 9.433 -30.542 1.00 92.06 325 ARG A O 1
ATOM 2548 N N . ASN A 1 326 ? 19.453 9.848 -28.897 1.00 92.50 326 ASN A N 1
ATOM 2549 C CA . ASN A 1 326 ? 19.413 11.304 -29.040 1.00 92.50 326 ASN A CA 1
ATOM 2550 C C . ASN A 1 326 ? 19.874 11.757 -30.440 1.00 92.50 326 ASN A C 1
ATOM 2552 O O . ASN A 1 326 ? 19.188 12.564 -31.064 1.00 92.50 326 ASN A O 1
ATOM 2556 N N . ARG A 1 327 ? 20.989 11.218 -30.963 1.00 88.62 327 ARG A N 1
ATOM 2557 C CA . ARG A 1 327 ? 21.452 11.521 -32.332 1.00 88.62 327 ARG A CA 1
ATOM 2558 C C . ARG A 1 327 ? 20.416 11.114 -33.380 1.00 88.62 327 ARG A C 1
ATOM 2560 O O . ARG A 1 327 ? 20.127 11.911 -34.261 1.00 88.62 327 ARG A O 1
ATOM 2567 N N . TRP A 1 328 ? 19.858 9.907 -33.279 1.00 91.31 328 TRP A N 1
ATOM 2568 C CA . TRP A 1 328 ? 18.857 9.416 -34.235 1.00 91.31 328 TRP A CA 1
ATOM 2569 C C . TRP A 1 328 ? 17.607 10.298 -34.269 1.00 91.31 328 TRP A C 1
ATOM 2571 O O . TRP A 1 328 ? 17.132 10.648 -35.349 1.00 91.31 328 TRP A O 1
ATOM 2581 N N . MET A 1 329 ? 17.122 10.721 -33.097 1.00 93.62 329 MET A N 1
ATOM 2582 C CA . MET A 1 329 ? 16.006 11.662 -33.006 1.00 93.62 329 MET A CA 1
ATOM 2583 C C . MET A 1 329 ? 16.358 12.999 -33.669 1.00 93.62 329 MET A C 1
ATOM 2585 O O . MET A 1 329 ? 15.616 13.460 -34.529 1.00 93.62 329 MET A O 1
ATOM 2589 N N . ARG A 1 330 ? 17.525 13.586 -33.369 1.00 91.50 330 ARG A N 1
ATOM 2590 C CA . ARG A 1 330 ? 17.957 14.846 -34.001 1.00 91.50 330 ARG A CA 1
ATOM 2591 C C . ARG A 1 330 ? 18.083 14.746 -35.520 1.00 91.50 330 ARG A C 1
ATOM 2593 O O . ARG A 1 330 ? 17.548 15.606 -36.206 1.00 91.50 330 ARG A O 1
ATOM 2600 N N . GLY A 1 331 ? 18.701 13.686 -36.043 1.00 91.19 331 GLY A N 1
ATOM 2601 C CA . GLY A 1 331 ? 18.811 13.469 -37.492 1.00 91.19 331 GLY A CA 1
ATOM 2602 C C . GLY A 1 331 ? 17.446 13.322 -38.175 1.00 91.19 331 GLY A C 1
ATOM 2603 O O . GLY A 1 331 ? 17.215 13.888 -39.244 1.00 91.19 331 GLY A O 1
ATOM 2604 N N . THR A 1 332 ? 16.501 12.643 -37.514 1.00 93.31 332 THR A N 1
ATOM 2605 C CA . THR A 1 332 ? 15.105 12.542 -37.978 1.00 93.31 332 THR A CA 1
ATOM 2606 C C . THR A 1 332 ? 14.436 13.918 -38.004 1.00 93.31 332 THR A C 1
ATOM 2608 O O . THR A 1 332 ? 13.801 14.285 -38.994 1.00 93.31 332 THR A O 1
ATOM 2611 N N . MET A 1 333 ? 14.608 14.710 -36.940 1.00 92.62 333 MET A N 1
ATOM 2612 C CA . MET A 1 333 ? 14.062 16.064 -36.841 1.00 92.62 333 MET A CA 1
ATOM 2613 C C . MET A 1 333 ? 14.636 16.997 -37.910 1.00 92.62 333 MET A C 1
ATOM 2615 O O . MET A 1 333 ? 13.868 17.663 -38.601 1.00 92.62 333 MET A O 1
ATOM 2619 N N . GLU A 1 334 ? 15.961 17.020 -38.067 1.00 92.56 334 GLU A N 1
ATOM 2620 C CA . GLU A 1 334 ? 16.673 17.809 -39.078 1.00 92.56 334 GLU A CA 1
ATOM 2621 C C . GLU A 1 334 ? 16.163 17.478 -40.482 1.00 92.56 334 GLU A C 1
ATOM 2623 O O . GLU A 1 334 ? 15.750 18.377 -41.214 1.00 92.56 334 GLU A O 1
ATOM 2628 N N . THR A 1 335 ? 16.092 16.189 -40.827 1.00 94.31 335 THR A N 1
ATOM 2629 C CA . THR A 1 335 ? 15.641 15.741 -42.150 1.00 94.31 335 THR A CA 1
ATOM 2630 C C . THR A 1 335 ? 14.194 16.155 -42.424 1.00 94.31 335 THR A C 1
ATOM 2632 O O . THR A 1 335 ? 13.902 16.800 -43.435 1.00 94.31 335 THR A O 1
ATOM 2635 N N . LEU A 1 336 ? 13.261 15.834 -41.521 1.00 94.81 336 LEU A N 1
ATOM 2636 C CA . LEU A 1 336 ? 11.845 16.163 -41.719 1.00 94.81 336 LEU A CA 1
ATOM 2637 C C . LEU A 1 336 ? 11.612 17.677 -41.768 1.00 94.81 336 LEU A C 1
ATOM 2639 O O . LEU A 1 336 ? 10.787 18.151 -42.550 1.00 94.81 336 LEU A O 1
ATOM 2643 N N . TRP A 1 337 ? 12.358 18.453 -40.979 1.00 92.38 337 TRP A N 1
ATOM 2644 C CA . TRP A 1 337 ? 12.230 19.906 -40.949 1.00 92.38 337 TRP A CA 1
ATOM 2645 C C . TRP A 1 337 ? 12.812 20.581 -42.199 1.00 92.38 337 TRP A C 1
ATOM 2647 O O . TRP A 1 337 ? 12.178 21.480 -42.774 1.00 92.38 337 TRP A O 1
ATOM 2657 N N . SER A 1 338 ? 13.977 20.129 -42.671 1.00 92.38 338 SER A N 1
ATOM 2658 C CA . SER A 1 338 ? 14.598 20.590 -43.923 1.00 92.38 338 SER A CA 1
ATOM 2659 C C . SER A 1 338 ? 13.712 20.300 -45.136 1.00 92.38 338 SER A C 1
ATOM 2661 O O . SER A 1 338 ? 13.583 21.138 -46.031 1.00 92.38 338 SER A O 1
ATOM 2663 N N . HIS A 1 339 ? 12.990 19.176 -45.112 1.00 95.06 339 HIS A N 1
ATOM 2664 C CA . HIS A 1 339 ? 12.084 18.746 -46.180 1.00 95.06 339 HIS A CA 1
ATOM 2665 C C . HIS A 1 339 ? 10.593 19.004 -45.896 1.00 95.06 339 HIS A C 1
ATOM 2667 O O . HIS A 1 339 ? 9.731 18.495 -46.614 1.00 95.06 339 HIS A O 1
ATOM 2673 N N . ARG A 1 340 ? 10.250 19.855 -44.917 1.00 95.38 340 ARG A N 1
ATOM 2674 C CA . ARG A 1 340 ? 8.859 20.081 -44.460 1.00 95.38 340 ARG A CA 1
ATOM 2675 C C . ARG A 1 340 ? 7.857 20.473 -45.552 1.00 95.38 340 ARG A C 1
ATOM 2677 O O . ARG A 1 340 ? 6.675 20.186 -45.427 1.00 95.38 340 ARG A O 1
ATOM 2684 N N . LYS A 1 341 ? 8.320 21.088 -46.649 1.00 95.56 341 LYS A N 1
ATOM 2685 C CA . LYS A 1 341 ? 7.484 21.456 -47.813 1.00 95.56 341 LYS A CA 1
ATOM 2686 C C . LYS A 1 341 ? 6.899 20.246 -48.560 1.00 95.56 341 LYS A C 1
ATOM 2688 O O . LYS A 1 341 ? 5.969 20.410 -49.349 1.00 95.56 341 LYS A O 1
ATOM 2693 N N . MET A 1 342 ? 7.460 19.056 -48.344 1.00 96.81 342 MET A N 1
ATOM 2694 C CA . MET A 1 342 ? 6.973 17.802 -48.918 1.00 96.81 342 MET A CA 1
ATOM 2695 C C . MET A 1 342 ? 5.857 17.166 -48.075 1.00 96.81 342 MET A C 1
ATOM 2697 O O . MET A 1 342 ? 5.089 16.365 -48.599 1.00 96.81 342 MET A O 1
ATOM 2701 N N . ILE A 1 343 ? 5.750 17.505 -46.785 1.00 96.94 343 ILE A N 1
ATOM 2702 C CA . ILE A 1 343 ? 4.779 16.902 -45.864 1.00 96.94 343 ILE A CA 1
ATOM 2703 C C . ILE A 1 343 ? 3.372 17.402 -46.217 1.00 96.94 343 ILE A C 1
ATOM 2705 O O . ILE A 1 343 ? 3.158 18.604 -46.356 1.00 96.94 343 ILE A O 1
ATOM 2709 N N . PHE A 1 344 ? 2.420 16.478 -46.374 1.00 96.81 344 PHE A N 1
ATOM 2710 C CA . PHE A 1 344 ? 1.047 16.734 -46.835 1.00 96.81 344 PHE A CA 1
ATOM 2711 C C . PHE A 1 344 ? 0.954 17.384 -48.223 1.00 96.81 344 PHE A C 1
ATOM 2713 O O . PHE A 1 344 ? -0.051 18.008 -48.565 1.00 96.81 344 PHE A O 1
ATOM 2720 N N . ASN A 1 345 ? 1.988 17.222 -49.049 1.00 96.38 345 ASN A N 1
ATOM 2721 C CA . ASN A 1 345 ? 2.020 17.787 -50.387 1.00 96.38 345 ASN A CA 1
ATOM 2722 C C . ASN A 1 345 ? 1.809 16.700 -51.448 1.00 96.38 345 ASN A C 1
ATOM 2724 O O . ASN A 1 345 ? 2.654 15.826 -51.654 1.00 96.38 345 ASN A O 1
ATOM 2728 N N . LYS A 1 346 ? 0.683 16.801 -52.165 1.00 94.69 346 LYS A N 1
ATOM 2729 C CA . LYS A 1 346 ? 0.271 15.850 -53.209 1.00 94.69 346 LYS A CA 1
ATOM 2730 C C . LYS A 1 346 ? 1.264 15.748 -54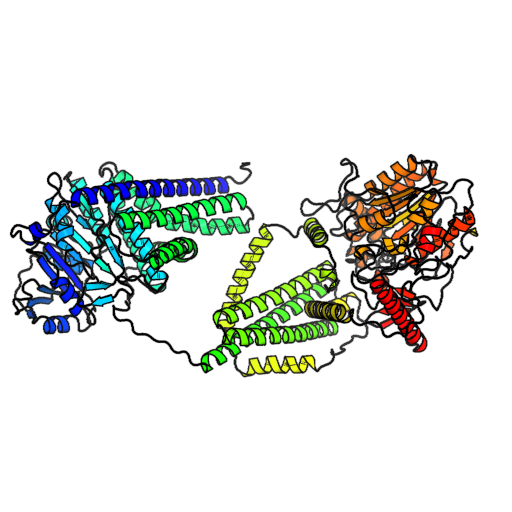.372 1.00 94.69 346 LYS A C 1
ATOM 2732 O O . LYS A 1 346 ? 1.298 14.700 -55.007 1.00 94.69 346 LYS A O 1
ATOM 2737 N N . LYS A 1 347 ? 2.090 16.778 -54.620 1.00 94.19 347 LYS A N 1
ATOM 2738 C CA . LYS A 1 347 ? 3.122 16.763 -55.675 1.00 94.19 347 LYS A CA 1
ATOM 2739 C C . LYS A 1 347 ? 4.129 15.623 -55.491 1.00 94.19 347 LYS A C 1
ATOM 2741 O O . LYS A 1 347 ? 4.639 15.110 -56.471 1.00 94.19 347 LYS A O 1
ATOM 2746 N N . TYR A 1 348 ? 4.380 15.207 -54.251 1.00 94.00 348 TYR A N 1
ATOM 2747 C CA . TYR A 1 348 ? 5.337 14.146 -53.921 1.00 94.00 348 TYR A CA 1
ATOM 2748 C C . TYR A 1 348 ? 4.648 12.785 -53.692 1.00 94.00 348 TYR A C 1
ATOM 2750 O O . TYR A 1 348 ? 5.151 11.938 -52.951 1.00 94.00 348 TYR A O 1
ATOM 2758 N N . GLY A 1 349 ? 3.442 12.596 -54.244 1.00 91.44 349 GLY A N 1
ATOM 2759 C CA . GLY A 1 349 ? 2.714 11.326 -54.245 1.00 91.44 349 GLY A CA 1
ATOM 2760 C C . GLY A 1 349 ? 2.562 10.672 -52.865 1.00 91.44 349 GLY A C 1
ATOM 2761 O O . GLY A 1 349 ? 2.226 11.316 -51.866 1.00 91.44 349 GLY A O 1
ATOM 2762 N N . LYS A 1 350 ? 2.819 9.358 -52.800 1.00 92.00 350 LYS A N 1
ATOM 2763 C CA . LYS A 1 350 ? 2.745 8.565 -51.555 1.00 92.00 350 LYS A CA 1
ATOM 2764 C C . LYS A 1 350 ? 3.766 9.025 -50.512 1.00 92.00 350 LYS A C 1
ATOM 2766 O O . LYS A 1 350 ? 3.498 8.939 -49.313 1.00 92.00 350 LYS A O 1
ATOM 2771 N N . MET A 1 351 ? 4.916 9.538 -50.951 1.00 91.56 351 MET A N 1
ATOM 2772 C CA . MET A 1 351 ? 5.950 10.042 -50.052 1.00 91.56 351 MET A CA 1
ATOM 2773 C C . MET A 1 351 ? 5.452 11.274 -49.285 1.00 91.56 351 MET A C 1
ATOM 2775 O O . MET A 1 351 ? 5.558 11.308 -48.060 1.00 91.56 351 MET A O 1
ATOM 2779 N N . GLY A 1 352 ? 4.852 12.242 -49.983 1.00 94.31 352 GLY A N 1
ATOM 2780 C CA . GLY A 1 352 ? 4.334 13.470 -49.375 1.00 94.31 352 GLY A CA 1
ATOM 2781 C C . GLY A 1 352 ? 3.027 13.298 -48.600 1.00 94.31 352 GLY A C 1
ATOM 2782 O O . GLY A 1 352 ? 2.827 13.965 -47.588 1.00 94.31 352 GLY A O 1
ATOM 2783 N N . MET A 1 353 ? 2.149 12.386 -49.032 1.00 95.12 353 MET A N 1
ATOM 2784 C CA . MET A 1 353 ? 0.808 12.234 -48.446 1.00 95.12 353 MET A CA 1
ATOM 2785 C C . MET A 1 353 ? 0.674 11.132 -47.392 1.00 95.12 353 MET A C 1
ATOM 2787 O O . MET A 1 353 ? -0.265 11.187 -46.604 1.00 95.12 353 MET A O 1
ATOM 2791 N N . LEU A 1 354 ? 1.573 10.143 -47.363 1.00 93.06 354 LEU A N 1
ATOM 2792 C CA . LEU A 1 354 ? 1.489 9.012 -46.427 1.00 93.06 354 LEU A CA 1
ATOM 2793 C C . LEU A 1 354 ? 2.773 8.845 -45.616 1.00 93.06 354 LEU A C 1
ATOM 2795 O O . LEU A 1 354 ? 2.734 8.864 -44.389 1.00 93.06 354 LEU A O 1
ATOM 2799 N N . SER A 1 355 ? 3.915 8.721 -46.294 1.00 94.44 355 SER A N 1
ATOM 2800 C CA . SER A 1 355 ? 5.189 8.420 -45.638 1.00 94.44 355 SER A CA 1
ATOM 2801 C C . SER A 1 355 ? 5.643 9.542 -44.707 1.00 94.44 355 SER A C 1
ATOM 2803 O O . SER A 1 355 ? 5.759 9.340 -43.503 1.00 94.44 355 SER A O 1
ATOM 2805 N N . LEU A 1 356 ? 5.911 10.737 -45.237 1.00 95.69 356 LEU A N 1
ATOM 2806 C CA . LEU A 1 356 ? 6.420 11.841 -44.424 1.00 95.69 356 LEU A CA 1
ATOM 2807 C C . LEU A 1 356 ? 5.434 12.273 -43.319 1.00 95.69 356 LEU A C 1
ATOM 2809 O O . LEU A 1 356 ? 5.898 12.523 -42.208 1.00 95.69 356 LEU A O 1
ATOM 2813 N N . PRO A 1 357 ? 4.101 12.291 -43.543 1.00 95.69 357 PRO A N 1
ATOM 2814 C CA . PRO A 1 357 ? 3.127 12.469 -42.467 1.00 95.69 357 PRO A CA 1
ATOM 2815 C C . PRO A 1 357 ? 3.215 11.434 -41.342 1.00 95.69 357 PRO A C 1
ATOM 2817 O O . PRO A 1 357 ? 3.169 11.825 -40.178 1.00 95.69 357 PRO A O 1
ATOM 2820 N N . TYR A 1 358 ? 3.381 10.142 -41.653 1.00 94.81 358 TYR A N 1
ATOM 2821 C CA . TYR A 1 358 ? 3.580 9.106 -40.632 1.00 94.81 358 TYR A CA 1
ATOM 2822 C C . TYR A 1 358 ? 4.820 9.400 -39.780 1.00 94.81 358 TYR A C 1
ATOM 2824 O O . TYR A 1 358 ? 4.735 9.458 -38.554 1.00 94.81 358 TYR A O 1
ATOM 2832 N N . TRP A 1 359 ? 5.958 9.648 -40.434 1.00 94.75 359 TRP A N 1
ATOM 2833 C CA . TRP A 1 359 ? 7.216 9.943 -39.746 1.00 94.75 359 TRP A CA 1
ATOM 2834 C C . TRP A 1 359 ? 7.125 11.229 -38.917 1.00 94.75 359 TRP A C 1
ATOM 2836 O O . TRP A 1 359 ? 7.703 11.310 -37.839 1.00 94.75 359 TRP A O 1
ATOM 2846 N N . PHE A 1 360 ? 6.354 12.219 -39.363 1.00 95.25 360 PHE A N 1
ATOM 2847 C CA . PHE A 1 360 ? 6.106 13.434 -38.592 1.00 95.25 360 PHE A CA 1
ATOM 2848 C C . PHE A 1 360 ? 5.210 13.191 -37.361 1.00 95.25 360 PHE A C 1
ATOM 2850 O O . PHE A 1 360 ? 5.534 13.632 -36.260 1.00 95.25 360 PHE A O 1
ATOM 2857 N N . LEU A 1 361 ? 4.090 12.479 -37.510 1.00 94.31 361 LEU A N 1
ATOM 2858 C CA . LEU A 1 361 ? 3.107 12.307 -36.432 1.00 94.31 361 LEU A CA 1
ATOM 2859 C C . LEU A 1 361 ? 3.513 11.255 -35.391 1.00 94.31 361 LEU A C 1
ATOM 2861 O O . LEU A 1 361 ? 3.239 11.440 -34.204 1.00 94.31 361 LEU A O 1
ATOM 2865 N N . PHE A 1 362 ? 4.148 10.161 -35.815 1.00 93.81 362 PHE A N 1
ATOM 2866 C CA . PHE A 1 362 ? 4.390 8.996 -34.958 1.00 93.81 362 PHE A CA 1
ATOM 2867 C C . PHE A 1 362 ? 5.856 8.808 -34.567 1.00 93.81 362 PHE A C 1
ATOM 2869 O O . PHE A 1 362 ? 6.117 8.419 -33.434 1.00 93.81 362 PHE A O 1
ATOM 2876 N N . GLU A 1 363 ? 6.812 9.157 -35.433 1.00 92.25 363 GLU A N 1
ATOM 2877 C CA . GLU A 1 363 ? 8.244 9.032 -35.108 1.00 92.25 363 GLU A CA 1
ATOM 2878 C C . GLU A 1 363 ? 8.802 10.335 -34.512 1.00 92.25 363 GLU A C 1
ATOM 2880 O O . GLU A 1 363 ? 9.433 10.317 -33.459 1.00 92.25 363 GLU A O 1
ATOM 2885 N N . PHE A 1 364 ? 8.521 11.488 -35.133 1.00 93.44 364 PHE A N 1
ATOM 2886 C CA . PHE A 1 364 ? 8.932 12.800 -34.624 1.00 93.44 364 PHE A CA 1
ATOM 2887 C C . PHE A 1 364 ? 8.095 13.199 -33.401 1.00 93.44 364 PHE A C 1
ATOM 2889 O O . PHE A 1 364 ? 8.650 13.400 -32.325 1.00 93.44 364 PHE A O 1
ATOM 2896 N N . LEU A 1 365 ? 6.765 13.322 -33.521 1.00 93.81 365 LEU A N 1
ATOM 2897 C CA . LEU A 1 365 ? 5.924 13.822 -32.418 1.00 93.81 365 LEU A CA 1
ATOM 2898 C C . LEU A 1 365 ? 5.624 12.773 -31.334 1.00 93.81 365 LEU A C 1
ATOM 2900 O O . LEU A 1 365 ? 5.299 13.151 -30.206 1.00 93.81 365 LEU A O 1
ATOM 2904 N N . GLY A 1 366 ? 5.762 11.481 -31.638 1.00 94.00 366 GLY A N 1
ATOM 2905 C CA . GLY A 1 366 ? 5.400 10.386 -30.730 1.00 94.00 366 GLY A CA 1
ATOM 2906 C C . GLY A 1 366 ? 6.033 10.463 -29.343 1.00 94.00 366 GLY A C 1
ATOM 2907 O O . GLY A 1 366 ? 5.294 10.441 -28.356 1.00 94.00 366 GLY A O 1
ATOM 2908 N N . PRO A 1 367 ? 7.360 10.655 -29.217 1.00 94.56 367 PRO A N 1
ATOM 2909 C CA . PRO A 1 367 ? 7.994 10.759 -27.906 1.00 94.56 367 PRO A CA 1
ATOM 2910 C C . PRO A 1 367 ? 7.499 11.934 -27.055 1.00 94.56 367 PRO A C 1
ATOM 2912 O O . PRO A 1 367 ? 7.494 11.828 -25.830 1.00 94.56 367 PRO A O 1
ATOM 2915 N N . LEU A 1 368 ? 7.071 13.046 -27.671 1.00 93.88 368 LEU A N 1
ATOM 2916 C CA . LEU A 1 368 ? 6.489 14.176 -26.940 1.00 93.88 368 LEU A CA 1
ATOM 2917 C C . LEU A 1 368 ? 5.079 13.852 -26.449 1.00 93.88 368 LEU A C 1
ATOM 2919 O O . LEU A 1 368 ? 4.780 14.097 -25.283 1.00 93.88 368 LEU A O 1
ATOM 2923 N N . VAL A 1 369 ? 4.239 13.270 -27.313 1.00 94.81 369 VAL A N 1
ATOM 2924 C CA . VAL A 1 369 ? 2.882 12.841 -26.945 1.00 94.81 369 VAL A CA 1
ATOM 2925 C C . VAL A 1 369 ? 2.940 11.847 -25.786 1.00 94.81 369 VAL A C 1
ATOM 2927 O O . VAL A 1 369 ? 2.264 12.042 -24.777 1.00 94.81 369 VAL A O 1
ATOM 2930 N N . GLU A 1 370 ? 3.800 10.831 -25.878 1.00 93.62 370 GLU A N 1
ATOM 2931 C CA . GLU A 1 370 ? 3.963 9.835 -24.817 1.00 93.62 370 GLU A CA 1
ATOM 2932 C C . GLU A 1 370 ? 4.484 10.462 -23.514 1.00 93.62 370 GLU A C 1
ATOM 2934 O O . GLU A 1 370 ? 3.948 10.195 -22.436 1.00 93.62 370 GLU A O 1
ATOM 2939 N N . PHE A 1 371 ? 5.482 11.350 -23.595 1.00 94.31 371 PHE A N 1
ATOM 2940 C CA . PHE A 1 371 ? 6.007 12.044 -22.419 1.00 94.31 371 PHE A CA 1
ATOM 2941 C C . PHE A 1 371 ? 4.946 12.905 -21.723 1.00 94.31 371 PHE A C 1
ATOM 2943 O O . PHE A 1 371 ? 4.815 12.850 -20.499 1.00 94.31 371 PHE A O 1
ATOM 2950 N N . THR A 1 372 ? 4.147 13.653 -22.486 1.00 93.44 372 THR A N 1
ATOM 2951 C CA . THR A 1 372 ? 3.011 14.411 -21.948 1.00 93.44 372 THR A CA 1
ATOM 2952 C C . THR A 1 372 ? 1.966 13.485 -21.325 1.00 93.44 372 THR A C 1
ATOM 2954 O O . THR A 1 372 ? 1.423 13.821 -20.275 1.00 93.44 372 THR A O 1
ATOM 2957 N N . GLY A 1 373 ? 1.737 12.299 -21.897 1.00 92.00 373 GLY A N 1
ATOM 2958 C CA . GLY A 1 373 ? 0.881 11.265 -21.310 1.00 92.00 373 GLY A CA 1
ATOM 2959 C C . GLY A 1 373 ? 1.349 10.827 -19.919 1.00 92.00 373 GLY A C 1
ATOM 2960 O O . GLY A 1 373 ? 0.541 10.783 -18.992 1.00 92.00 373 GLY A O 1
ATOM 2961 N N . TYR A 1 374 ? 2.656 10.598 -19.729 1.00 90.31 374 TYR A N 1
ATOM 2962 C CA . TYR A 1 374 ? 3.208 10.305 -18.398 1.00 90.31 374 TYR A CA 1
ATOM 2963 C C . TYR A 1 374 ? 2.983 11.459 -17.415 1.00 90.31 374 TYR A C 1
ATOM 2965 O O . TYR A 1 374 ? 2.576 11.220 -16.280 1.00 90.31 374 TYR A O 1
ATOM 2973 N N . VAL A 1 375 ? 3.215 12.708 -17.832 1.00 90.81 375 VAL A N 1
ATOM 2974 C CA . VAL A 1 375 ? 2.995 13.886 -16.973 1.00 90.81 375 VAL A CA 1
ATOM 2975 C C . VAL A 1 375 ? 1.523 14.001 -16.568 1.00 90.81 375 VAL A C 1
ATOM 2977 O O . VAL A 1 375 ? 1.225 14.157 -15.385 1.00 90.81 375 VAL A O 1
ATOM 2980 N N . LEU A 1 376 ? 0.602 13.874 -17.526 1.00 89.69 376 LEU A N 1
ATOM 2981 C CA . LEU A 1 376 ? -0.837 13.955 -17.273 1.00 89.69 376 LEU A CA 1
ATOM 2982 C C . LEU A 1 376 ? -1.338 12.817 -16.386 1.00 89.69 376 LEU A C 1
ATOM 2984 O O . LEU A 1 376 ? -2.165 13.068 -15.515 1.00 89.69 376 LEU A O 1
ATOM 2988 N N . PHE A 1 377 ? -0.801 11.603 -16.531 1.00 89.56 377 PHE A N 1
ATOM 2989 C CA . PHE A 1 377 ? -1.102 10.498 -15.621 1.00 89.56 377 PHE A CA 1
ATOM 2990 C C . PHE A 1 377 ? -0.795 10.872 -14.164 1.00 89.56 377 PHE A C 1
ATOM 2992 O O . PHE A 1 377 ? -1.651 10.701 -13.300 1.00 89.56 377 PHE A O 1
ATOM 2999 N N . PHE A 1 378 ? 0.383 11.444 -13.883 1.00 84.06 378 PHE A N 1
ATOM 3000 C CA . PHE A 1 378 ? 0.722 11.876 -12.522 1.00 84.06 378 PHE A CA 1
ATOM 3001 C C . PHE A 1 378 ? -0.170 13.019 -12.027 1.00 84.06 378 PHE A C 1
ATOM 3003 O O . PHE A 1 378 ? -0.559 13.019 -10.861 1.00 84.06 378 PHE A O 1
ATOM 3010 N N . VAL A 1 379 ? -0.532 13.967 -12.894 1.00 82.88 379 VAL A N 1
ATOM 3011 C CA . VAL A 1 379 ? -1.468 15.046 -12.538 1.00 82.88 379 VAL A CA 1
ATOM 3012 C C . VAL A 1 379 ? -2.845 14.476 -12.187 1.00 82.88 379 VAL A C 1
ATOM 3014 O O . VAL A 1 379 ? -3.374 14.775 -11.120 1.00 82.88 379 VAL A O 1
ATOM 3017 N N . PHE A 1 380 ? -3.411 13.610 -13.028 1.00 84.31 380 PHE A N 1
ATOM 3018 C CA . PHE A 1 380 ? -4.713 12.982 -12.781 1.00 84.31 380 PHE A CA 1
ATOM 3019 C C . PHE A 1 380 ? -4.705 12.093 -11.544 1.00 84.31 380 PHE A C 1
ATOM 3021 O O . PHE A 1 380 ? -5.698 12.025 -10.818 1.00 84.31 380 PHE A O 1
ATOM 3028 N N . LEU A 1 381 ? -3.570 11.458 -11.269 1.00 80.81 381 LEU A N 1
ATOM 3029 C CA . LEU A 1 381 ? -3.382 10.666 -10.072 1.00 80.81 381 LEU A CA 1
ATOM 3030 C C . LEU A 1 381 ? -3.436 11.521 -8.803 1.00 80.81 381 LEU A C 1
ATOM 3032 O O . LEU A 1 381 ? -4.135 11.160 -7.859 1.00 80.81 381 LEU A O 1
ATOM 3036 N N . LEU A 1 382 ? -2.740 12.662 -8.793 1.00 74.12 382 LEU A N 1
ATOM 3037 C CA . LEU A 1 382 ? -2.760 13.609 -7.673 1.00 74.12 382 LEU A CA 1
ATOM 3038 C C . LEU A 1 382 ? -4.147 14.231 -7.468 1.00 74.12 382 LEU A C 1
ATOM 3040 O O . LEU A 1 382 ? -4.552 14.456 -6.331 1.00 74.12 382 LEU A O 1
ATOM 3044 N N . LEU A 1 383 ? -4.885 14.467 -8.554 1.00 75.31 383 LEU A N 1
ATOM 3045 C CA . LEU A 1 383 ? -6.257 14.978 -8.511 1.00 75.31 383 LEU A CA 1
ATOM 3046 C C . LEU A 1 383 ? -7.297 13.908 -8.132 1.00 75.31 383 LEU A C 1
ATOM 3048 O O . LEU A 1 383 ? -8.445 14.249 -7.867 1.00 75.31 383 LEU A O 1
ATOM 3052 N N . GLY A 1 384 ? -6.926 12.623 -8.103 1.00 72.50 384 GLY A N 1
ATOM 3053 C CA . GLY A 1 384 ? -7.838 11.525 -7.772 1.00 72.50 384 GLY A CA 1
ATOM 3054 C C . GLY A 1 384 ? -8.937 11.278 -8.812 1.00 72.50 384 GLY A C 1
ATOM 3055 O O . GLY A 1 384 ? -9.966 10.706 -8.469 1.00 72.50 384 GLY A O 1
ATOM 3056 N N . VAL A 1 385 ? -8.731 11.697 -10.066 1.00 79.50 385 VAL A N 1
ATOM 3057 C CA . VAL A 1 385 ? -9.736 11.619 -11.150 1.00 79.50 385 VAL A CA 1
ATOM 3058 C C . VAL A 1 385 ? -9.572 10.391 -12.058 1.00 79.50 385 VAL A C 1
ATOM 3060 O O . VAL A 1 385 ? -10.262 10.270 -13.065 1.00 79.50 385 VAL A O 1
ATOM 3063 N N . ILE A 1 386 ? -8.643 9.482 -11.737 1.00 81.44 386 ILE A N 1
ATOM 3064 C CA . ILE A 1 386 ? -8.391 8.273 -12.535 1.00 81.44 386 ILE A CA 1
ATOM 3065 C C . ILE A 1 386 ? -9.474 7.226 -12.268 1.00 81.44 386 ILE A C 1
ATOM 3067 O O . ILE A 1 386 ? -9.600 6.719 -11.153 1.00 81.44 386 ILE A O 1
ATOM 3071 N N . ASP A 1 387 ? -10.170 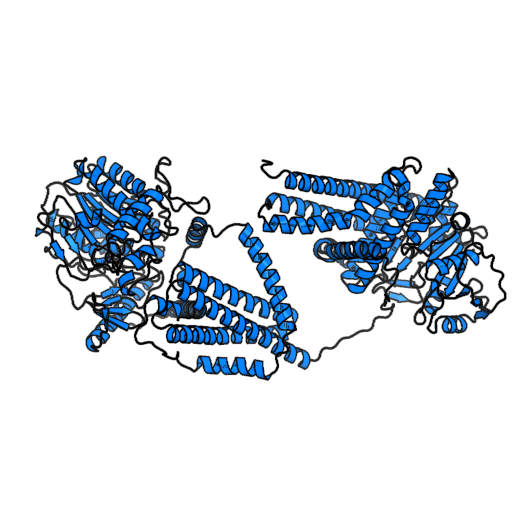6.820 -13.329 1.00 81.69 387 ASP A N 1
ATOM 3072 C CA . ASP A 1 387 ? -10.921 5.569 -13.343 1.00 81.69 387 ASP A CA 1
ATOM 3073 C C . ASP A 1 387 ? -9.948 4.393 -13.517 1.00 81.69 387 ASP A C 1
ATOM 3075 O O . ASP A 1 387 ? -9.397 4.151 -14.597 1.00 81.69 387 ASP A O 1
ATOM 3079 N N . TRP A 1 388 ? -9.704 3.669 -12.424 1.00 82.12 388 TRP A N 1
ATOM 3080 C CA . TRP A 1 388 ? -8.749 2.563 -12.399 1.00 82.12 388 TRP A CA 1
ATOM 3081 C C . TRP A 1 388 ? -9.169 1.378 -13.265 1.00 82.12 388 TRP A C 1
ATOM 3083 O O . TRP A 1 388 ? -8.298 0.693 -13.800 1.00 82.12 388 TRP A O 1
ATOM 3093 N N . GLN A 1 389 ? -10.471 1.134 -13.435 1.00 81.19 389 GLN A N 1
ATOM 3094 C CA . GLN A 1 389 ? -10.944 0.028 -14.264 1.00 81.19 389 GLN A CA 1
ATOM 3095 C C . GLN A 1 389 ? -10.632 0.312 -15.733 1.00 81.19 389 GLN A C 1
ATOM 3097 O O . GLN A 1 389 ? -9.993 -0.505 -16.398 1.00 81.19 389 GLN A O 1
ATOM 3102 N N . ILE A 1 390 ? -10.997 1.503 -16.220 1.00 82.75 390 ILE A N 1
ATOM 3103 C CA . ILE A 1 390 ? -10.717 1.926 -17.598 1.00 82.75 390 ILE A CA 1
ATOM 3104 C C . ILE A 1 390 ? -9.206 1.988 -17.843 1.00 82.75 390 ILE A C 1
ATOM 3106 O O . ILE A 1 390 ? -8.725 1.473 -18.855 1.00 82.75 390 ILE A O 1
ATOM 3110 N N . PHE A 1 391 ? -8.445 2.566 -16.909 1.00 86.56 391 PHE A N 1
ATOM 3111 C CA . PHE A 1 391 ? -6.990 2.654 -17.017 1.00 86.56 391 PHE A CA 1
ATOM 3112 C C . PHE A 1 391 ? -6.338 1.273 -17.162 1.00 86.56 391 PHE A C 1
ATOM 3114 O O . PHE A 1 391 ? -5.545 1.068 -18.080 1.00 86.56 391 PHE A O 1
ATOM 3121 N N . LEU A 1 392 ? -6.687 0.312 -16.298 1.00 86.00 392 LEU A N 1
ATOM 3122 C CA . LEU A 1 392 ? -6.103 -1.032 -16.332 1.00 86.00 392 LEU A CA 1
ATOM 3123 C C . LEU A 1 392 ? -6.482 -1.798 -17.604 1.00 86.00 392 LEU A C 1
ATOM 3125 O O . LEU A 1 392 ? -5.634 -2.503 -18.156 1.00 86.00 392 LEU A O 1
ATOM 3129 N N . VAL A 1 393 ? -7.710 -1.636 -18.104 1.00 87.69 393 VAL A N 1
ATOM 3130 C CA . VAL A 1 393 ? -8.148 -2.243 -19.371 1.00 87.69 393 VAL A CA 1
ATOM 3131 C C . VAL A 1 393 ? -7.358 -1.674 -20.551 1.00 87.69 393 VAL A C 1
ATOM 3133 O O . VAL A 1 393 ? -6.804 -2.440 -21.342 1.00 87.69 393 VAL A O 1
ATOM 3136 N N . LEU A 1 394 ? -7.248 -0.346 -20.655 1.00 87.94 394 LEU A N 1
ATOM 3137 C CA . LEU A 1 394 ? -6.510 0.305 -21.742 1.00 87.94 394 LEU A CA 1
ATOM 3138 C C . LEU A 1 394 ? -5.010 0.000 -21.681 1.00 87.94 394 LEU A C 1
ATOM 3140 O O . LEU A 1 394 ? -4.408 -0.310 -22.709 1.00 87.94 394 LEU A O 1
ATOM 3144 N N . LEU A 1 395 ? -4.410 0.021 -20.488 1.00 90.00 395 LEU A N 1
ATOM 3145 C CA . LEU A 1 395 ? -3.010 -0.354 -20.291 1.00 90.00 395 LEU A CA 1
ATOM 3146 C C . LEU A 1 395 ? -2.765 -1.803 -20.729 1.00 90.00 395 LEU A C 1
ATOM 3148 O O . LEU A 1 395 ? -1.821 -2.073 -21.471 1.00 90.00 395 LEU A O 1
ATOM 3152 N N . SER A 1 396 ? -3.638 -2.727 -20.321 1.00 88.81 396 SER A N 1
ATOM 3153 C CA . SER A 1 396 ? -3.539 -4.141 -20.701 1.00 88.81 396 SER A CA 1
ATOM 3154 C C . SER A 1 396 ? -3.667 -4.332 -22.210 1.00 88.81 396 SER A C 1
ATOM 3156 O O . SER A 1 396 ? -2.908 -5.110 -22.789 1.00 88.81 396 SER A O 1
ATOM 3158 N N . LEU A 1 397 ? -4.575 -3.601 -22.863 1.00 90.50 397 LEU A N 1
ATOM 3159 C CA . LEU A 1 397 ? -4.744 -3.626 -24.315 1.00 90.50 397 LEU A CA 1
ATOM 3160 C C . LEU A 1 397 ? -3.472 -3.160 -25.035 1.00 90.50 397 LEU A C 1
ATOM 3162 O O . LEU A 1 397 ? -2.964 -3.875 -25.897 1.00 90.50 397 LEU A O 1
ATOM 3166 N N . VAL A 1 398 ? -2.929 -1.997 -24.662 1.00 90.06 398 VAL A N 1
ATOM 3167 C CA . VAL A 1 398 ? -1.724 -1.427 -25.289 1.00 90.06 398 VAL A CA 1
ATOM 3168 C C . VAL A 1 398 ? -0.520 -2.355 -25.112 1.00 90.06 398 VAL A C 1
ATOM 3170 O O . VAL A 1 398 ? 0.176 -2.651 -26.086 1.00 90.06 398 VAL A O 1
ATOM 3173 N N . LEU A 1 399 ? -0.303 -2.872 -23.898 1.00 91.38 399 LEU A N 1
ATOM 3174 C CA . LEU A 1 399 ? 0.779 -3.818 -23.615 1.00 91.38 399 LEU A CA 1
ATOM 3175 C C . LEU A 1 399 ? 0.617 -5.123 -24.399 1.00 91.38 399 LEU A C 1
ATOM 3177 O O . LEU A 1 399 ? 1.588 -5.623 -24.969 1.00 91.38 399 LEU A O 1
ATOM 3181 N N . SER A 1 400 ? -0.607 -5.648 -24.478 1.00 92.06 400 SER A N 1
ATOM 3182 C CA . SER A 1 400 ? -0.900 -6.870 -25.231 1.00 92.06 400 SER A CA 1
ATOM 3183 C C . SER A 1 400 ? -0.635 -6.679 -26.719 1.00 92.06 400 SER A C 1
ATOM 3185 O O . SER A 1 400 ? 0.006 -7.529 -27.331 1.00 92.06 400 SER A O 1
ATOM 3187 N N . VAL A 1 401 ? -1.053 -5.555 -27.308 1.00 91.81 401 VAL A N 1
ATOM 3188 C CA . VAL A 1 401 ? -0.791 -5.285 -28.728 1.00 91.81 401 VAL A CA 1
ATOM 3189 C C . VAL A 1 401 ? 0.703 -5.095 -28.995 1.00 91.81 401 VAL A C 1
ATOM 3191 O O . VAL A 1 401 ? 1.219 -5.677 -29.947 1.00 91.81 401 VAL A O 1
ATOM 3194 N N . GLY A 1 402 ? 1.426 -4.349 -28.154 1.00 91.81 402 GLY A N 1
ATOM 3195 C CA . GLY A 1 402 ? 2.877 -4.177 -28.300 1.00 91.81 402 GLY A CA 1
ATOM 3196 C C . GLY A 1 402 ? 3.645 -5.501 -28.200 1.00 91.81 402 GLY A C 1
ATOM 3197 O O . GLY A 1 402 ? 4.547 -5.776 -29.003 1.00 91.81 402 GLY A O 1
ATOM 3198 N N . PHE A 1 403 ? 3.238 -6.361 -27.264 1.00 93.94 403 PHE A N 1
ATOM 3199 C CA . PHE A 1 403 ? 3.766 -7.714 -27.134 1.00 93.94 403 PHE A CA 1
ATOM 3200 C C . PHE A 1 403 ? 3.455 -8.557 -28.377 1.00 93.94 403 PHE A C 1
ATOM 3202 O O . PHE A 1 403 ? 4.375 -9.101 -28.985 1.00 93.94 403 PHE A O 1
ATOM 3209 N N . LEU A 1 404 ? 2.193 -8.609 -28.817 1.00 94.38 404 LEU A N 1
ATOM 3210 C CA . LEU A 1 404 ? 1.778 -9.358 -30.007 1.00 94.38 404 LEU A CA 1
ATOM 3211 C C . LEU A 1 404 ? 2.495 -8.883 -31.274 1.00 94.38 404 LEU A C 1
ATOM 3213 O O . LEU A 1 404 ? 2.918 -9.714 -32.071 1.00 94.38 404 LEU A O 1
ATOM 3217 N N . PHE A 1 405 ? 2.697 -7.575 -31.442 1.00 94.25 405 PHE A N 1
ATOM 3218 C CA . PHE A 1 405 ? 3.451 -7.016 -32.565 1.00 94.25 405 PHE A CA 1
ATOM 3219 C C . PHE A 1 405 ? 4.912 -7.485 -32.559 1.00 94.25 405 PHE A C 1
ATOM 3221 O O . PHE A 1 405 ? 5.465 -7.840 -33.600 1.00 94.25 405 PHE A O 1
ATOM 3228 N N . SER A 1 406 ? 5.527 -7.563 -31.378 1.00 94.19 406 SER A N 1
ATOM 3229 C CA . SER A 1 406 ? 6.889 -8.078 -31.208 1.00 94.19 406 SER A CA 1
ATOM 3230 C C . SER A 1 406 ? 6.980 -9.581 -31.489 1.00 94.19 406 SER A C 1
ATOM 3232 O O . SER A 1 406 ? 7.899 -10.020 -32.178 1.00 94.19 406 SER A O 1
ATOM 3234 N N . ILE A 1 407 ? 6.006 -10.369 -31.021 1.00 93.06 407 ILE A N 1
ATOM 3235 C CA . ILE A 1 407 ? 5.905 -11.799 -31.348 1.00 93.06 407 ILE A CA 1
ATOM 3236 C C . ILE A 1 407 ? 5.725 -11.994 -32.850 1.00 93.06 407 ILE A C 1
ATOM 3238 O O . ILE A 1 407 ? 6.425 -12.804 -33.454 1.00 93.06 407 ILE A O 1
ATOM 3242 N N . TYR A 1 408 ? 4.841 -11.218 -33.470 1.00 93.75 408 TYR A N 1
ATOM 3243 C CA . TYR A 1 408 ? 4.628 -11.252 -34.907 1.00 93.75 408 TYR A CA 1
ATOM 3244 C C . TYR A 1 408 ? 5.915 -10.929 -35.674 1.00 93.75 408 TYR A C 1
ATOM 3246 O O . TYR A 1 408 ? 6.258 -11.651 -36.604 1.00 93.75 408 TYR A O 1
ATOM 3254 N N . ALA A 1 409 ? 6.682 -9.920 -35.247 1.00 92.56 409 ALA A N 1
ATOM 3255 C CA . ALA A 1 409 ? 7.974 -9.593 -35.848 1.00 92.56 409 ALA A CA 1
ATOM 3256 C C . ALA A 1 409 ? 8.954 -10.776 -35.804 1.00 92.56 409 ALA A C 1
ATOM 3258 O O . ALA A 1 409 ? 9.572 -11.093 -36.818 1.00 92.56 409 ALA A O 1
ATOM 3259 N N . ILE A 1 410 ? 9.044 -11.470 -34.662 1.00 90.94 410 ILE A N 1
ATOM 3260 C CA . ILE A 1 410 ? 9.864 -12.681 -34.514 1.00 90.94 410 ILE A CA 1
ATOM 3261 C C . ILE A 1 410 ? 9.372 -13.782 -35.465 1.00 90.94 410 ILE A C 1
ATOM 3263 O O . ILE A 1 410 ? 10.181 -14.418 -36.132 1.00 90.94 410 ILE A O 1
ATOM 3267 N N . LEU A 1 411 ? 8.058 -14.003 -35.565 1.00 89.50 411 LEU A N 1
ATOM 3268 C CA . LEU A 1 411 ? 7.493 -15.017 -36.463 1.00 89.50 411 LEU A CA 1
ATOM 3269 C C . LEU A 1 411 ? 7.772 -14.700 -37.937 1.00 89.50 411 LEU A C 1
ATOM 3271 O O . LEU A 1 411 ? 8.173 -15.592 -38.680 1.00 89.50 411 LEU A O 1
ATOM 3275 N N . VAL A 1 412 ? 7.613 -13.445 -38.367 1.00 89.94 412 VAL A N 1
ATOM 3276 C CA . VAL A 1 412 ? 7.942 -13.040 -39.742 1.00 89.94 412 VAL A CA 1
ATOM 3277 C C . VAL A 1 412 ? 9.439 -13.202 -40.007 1.00 89.94 412 VAL A C 1
ATOM 3279 O O . VAL A 1 412 ? 9.809 -13.677 -41.081 1.00 89.94 412 VAL A O 1
ATOM 3282 N N . ASP A 1 413 ? 10.297 -12.907 -39.029 1.00 88.19 413 ASP A N 1
ATOM 3283 C CA . ASP A 1 413 ? 11.742 -13.127 -39.138 1.00 88.19 413 ASP A CA 1
ATOM 3284 C C . ASP A 1 413 ? 12.087 -14.605 -39.380 1.00 88.19 413 ASP A C 1
ATOM 3286 O O . ASP A 1 413 ? 12.843 -14.922 -40.300 1.00 88.19 413 ASP A O 1
ATOM 3290 N N . LEU A 1 414 ? 11.439 -15.521 -38.644 1.00 83.38 414 LEU A N 1
ATOM 3291 C CA . LEU A 1 414 ? 11.549 -16.970 -38.872 1.00 83.38 414 LEU A CA 1
ATOM 3292 C C . LEU A 1 414 ? 11.113 -17.361 -40.290 1.00 83.38 414 LEU A C 1
ATOM 3294 O O . LEU A 1 414 ? 11.725 -18.230 -40.908 1.00 83.38 414 LEU A O 1
ATOM 3298 N N . THR A 1 415 ? 10.076 -16.710 -40.828 1.00 78.81 415 THR A N 1
ATOM 3299 C CA . THR A 1 415 ? 9.651 -16.941 -42.215 1.00 78.81 415 THR A CA 1
ATOM 3300 C C . THR A 1 415 ? 10.563 -16.305 -43.252 1.00 78.81 415 THR A C 1
ATOM 3302 O O . THR A 1 415 ? 10.429 -16.674 -44.412 1.00 78.81 415 THR A O 1
ATOM 3305 N N . SER A 1 416 ? 11.468 -15.390 -42.887 1.00 78.50 416 SER A N 1
ATOM 3306 C CA . SER A 1 416 ? 12.444 -14.768 -43.789 1.00 78.50 416 SER A CA 1
ATOM 3307 C C . SER A 1 416 ? 13.767 -15.539 -43.778 1.00 78.50 416 SER A C 1
ATOM 3309 O O . SER A 1 416 ? 14.026 -16.342 -44.676 1.00 78.50 416 SER A O 1
ATOM 3311 N N . TYR A 1 417 ? 14.570 -15.358 -42.731 1.00 73.81 417 TYR A N 1
ATOM 3312 C CA . TYR A 1 417 ? 15.886 -15.965 -42.587 1.00 73.81 417 TYR A CA 1
ATOM 3313 C C . TYR A 1 417 ? 16.147 -16.195 -41.097 1.00 73.81 417 TYR A C 1
ATOM 3315 O O . TYR A 1 417 ? 16.360 -15.252 -40.334 1.00 73.81 417 TYR A O 1
ATOM 3323 N N . GLN A 1 418 ? 16.082 -17.452 -40.654 1.00 68.25 418 GLN A N 1
ATOM 3324 C CA . GLN A 1 418 ? 16.168 -17.787 -39.234 1.00 68.25 418 GLN A CA 1
ATOM 3325 C C . GLN A 1 418 ? 17.613 -17.697 -38.729 1.00 68.25 418 GLN A C 1
ATOM 3327 O O . GLN A 1 418 ? 18.385 -18.645 -38.828 1.00 68.25 418 GLN A O 1
ATOM 3332 N N . VAL A 1 419 ? 17.958 -16.550 -38.143 1.00 72.88 419 VAL A N 1
ATOM 3333 C CA . VAL A 1 419 ? 19.291 -16.285 -37.580 1.00 72.88 419 VAL A CA 1
ATOM 3334 C C . VAL A 1 419 ? 19.461 -16.876 -36.169 1.00 72.88 419 VAL A C 1
ATOM 3336 O O . VAL A 1 419 ? 20.496 -17.460 -35.860 1.00 72.88 419 VAL A O 1
ATOM 3339 N N . TYR A 1 420 ? 18.440 -16.771 -35.310 1.00 76.69 420 TYR A N 1
ATOM 3340 C CA . TYR A 1 420 ? 18.449 -17.334 -33.952 1.00 76.69 420 TYR A CA 1
ATOM 3341 C C . TYR A 1 420 ? 17.623 -18.626 -33.914 1.00 76.69 420 TYR A C 1
ATOM 3343 O O . TYR A 1 420 ? 16.394 -18.598 -33.829 1.00 76.69 420 TYR A O 1
ATOM 3351 N N . SER A 1 421 ? 18.291 -19.774 -34.023 1.00 66.12 421 SER A N 1
ATOM 3352 C CA . SER A 1 421 ? 17.639 -21.068 -34.283 1.00 66.12 421 SER A CA 1
ATOM 3353 C C . SER A 1 421 ? 17.339 -21.910 -33.039 1.00 66.12 421 SER A C 1
ATOM 3355 O O . SER A 1 421 ? 16.519 -22.828 -33.097 1.00 66.12 421 SER A O 1
ATOM 3357 N N . ASN A 1 422 ? 17.954 -21.615 -31.889 1.00 79.06 422 ASN A N 1
ATOM 3358 C CA . ASN A 1 422 ? 17.777 -22.440 -30.694 1.00 79.06 422 ASN A CA 1
ATOM 3359 C C . ASN A 1 422 ? 16.510 -22.047 -29.885 1.00 79.06 422 ASN A C 1
ATOM 3361 O O . ASN A 1 422 ? 16.104 -20.884 -29.805 1.00 79.06 422 ASN A O 1
ATOM 3365 N N . ARG A 1 423 ? 15.885 -23.028 -29.212 1.00 82.62 423 ARG A N 1
ATOM 3366 C CA . ARG A 1 423 ? 14.670 -22.812 -28.388 1.00 82.62 423 ARG A CA 1
ATOM 3367 C C . ARG A 1 423 ? 14.890 -21.860 -27.205 1.00 82.62 423 ARG A C 1
ATOM 3369 O O . ARG A 1 423 ? 13.933 -21.318 -26.651 1.00 82.62 423 ARG A O 1
ATOM 3376 N N . LYS A 1 424 ? 16.131 -21.712 -26.741 1.00 86.69 424 LYS A N 1
ATOM 3377 C CA . LYS A 1 424 ? 16.478 -20.850 -25.605 1.00 86.69 424 LYS A CA 1
ATOM 3378 C C . LYS A 1 424 ? 16.417 -19.377 -26.011 1.00 86.69 424 LYS A C 1
ATOM 3380 O O . LYS A 1 424 ? 15.840 -18.584 -25.278 1.00 86.69 424 LYS A O 1
ATOM 3385 N N . ASP A 1 425 ? 16.928 -19.047 -27.184 1.00 86.25 425 ASP A N 1
ATOM 3386 C CA . ASP A 1 425 ? 16.993 -17.711 -27.758 1.00 86.25 425 ASP A CA 1
ATOM 3387 C C . ASP A 1 425 ? 15.597 -17.210 -28.103 1.00 86.25 425 ASP A C 1
ATOM 3389 O O . ASP A 1 425 ? 15.257 -16.084 -27.751 1.00 86.25 425 ASP A O 1
ATOM 3393 N N . PHE A 1 426 ? 14.739 -18.079 -28.650 1.00 85.69 426 PHE A N 1
ATOM 3394 C CA . PHE A 1 426 ? 13.324 -17.762 -28.839 1.00 85.69 426 PHE A CA 1
ATOM 3395 C C . PHE A 1 426 ? 12.637 -17.402 -27.511 1.00 85.69 426 PHE A C 1
ATOM 3397 O O . PHE A 1 426 ? 12.038 -16.335 -27.394 1.00 85.69 426 PHE A O 1
ATOM 3404 N N . ARG A 1 427 ? 12.781 -18.236 -26.467 1.00 88.44 427 ARG A N 1
ATOM 3405 C CA . ARG A 1 427 ? 12.222 -17.935 -25.132 1.00 88.44 427 ARG A CA 1
ATOM 3406 C C . ARG A 1 427 ? 12.781 -16.638 -24.550 1.00 88.44 427 ARG A C 1
ATOM 3408 O O . ARG A 1 427 ? 12.036 -15.871 -23.947 1.00 88.44 427 ARG A O 1
ATOM 3415 N N . LEU A 1 428 ? 14.076 -16.380 -24.733 1.00 90.62 428 LEU A N 1
ATOM 3416 C CA . LEU A 1 428 ? 14.703 -15.138 -24.290 1.00 90.62 428 LEU A CA 1
ATOM 3417 C C . LEU A 1 428 ? 14.146 -13.922 -25.037 1.00 90.62 428 LEU A C 1
ATOM 3419 O O . LEU A 1 428 ? 13.912 -12.908 -24.387 1.00 90.62 428 LEU A O 1
ATOM 3423 N N . LEU A 1 429 ? 13.894 -14.005 -26.347 1.00 89.88 429 LEU A N 1
ATOM 3424 C CA . LEU A 1 429 ? 13.274 -12.923 -27.121 1.00 89.88 429 LEU A CA 1
ATOM 3425 C C . LEU A 1 429 ? 11.828 -12.664 -26.686 1.00 89.88 429 LEU A C 1
ATOM 3427 O O . LEU A 1 429 ? 11.470 -11.509 -26.479 1.00 89.88 429 LEU A O 1
ATOM 3431 N N . VAL A 1 430 ? 11.034 -13.715 -26.458 1.00 91.44 430 VAL A N 1
ATOM 3432 C CA . VAL A 1 430 ? 9.657 -13.599 -25.939 1.00 91.44 430 VAL A CA 1
ATOM 3433 C C . VAL A 1 430 ? 9.644 -12.906 -24.573 1.00 91.44 430 VAL A C 1
ATOM 3435 O O . VAL A 1 430 ? 8.917 -11.936 -24.374 1.00 91.44 430 VAL A O 1
ATOM 3438 N N . LEU A 1 431 ? 10.496 -13.343 -23.639 1.00 91.56 431 LEU A N 1
ATOM 3439 C CA . LEU A 1 431 ? 10.627 -12.693 -22.328 1.00 91.56 431 LEU A CA 1
ATOM 3440 C C . LEU A 1 431 ? 11.131 -11.251 -22.448 1.00 91.56 431 LEU A C 1
ATOM 3442 O O . LEU A 1 431 ? 10.725 -10.383 -21.681 1.00 91.56 431 LEU A O 1
ATOM 3446 N N . THR A 1 432 ? 12.008 -10.983 -23.414 1.00 93.38 432 THR A N 1
ATOM 3447 C CA . THR A 1 432 ? 12.502 -9.628 -23.676 1.00 93.38 432 THR A CA 1
ATOM 3448 C C . THR A 1 432 ? 11.372 -8.726 -24.164 1.00 93.38 432 THR A C 1
ATOM 3450 O O . THR A 1 432 ? 11.235 -7.631 -23.633 1.00 93.38 432 THR A O 1
ATOM 3453 N N . ALA A 1 433 ? 10.523 -9.200 -25.082 1.00 93.00 433 ALA A N 1
ATOM 3454 C CA . ALA A 1 433 ? 9.355 -8.468 -25.574 1.00 93.00 433 ALA A CA 1
ATOM 3455 C C . ALA A 1 433 ? 8.349 -8.132 -24.463 1.00 93.00 433 ALA A C 1
ATOM 3457 O O . ALA A 1 433 ? 7.752 -7.063 -24.484 1.00 93.00 433 ALA A O 1
ATOM 3458 N N . LEU A 1 434 ? 8.186 -9.017 -23.475 1.00 91.62 434 LEU A N 1
ATOM 3459 C CA . LEU A 1 434 ? 7.300 -8.775 -22.335 1.00 91.62 434 LEU A CA 1
ATOM 3460 C C . LEU A 1 434 ? 7.831 -7.677 -21.394 1.00 91.62 434 LEU A C 1
ATOM 3462 O O . LEU A 1 434 ? 7.052 -6.916 -20.831 1.00 91.62 434 LEU A O 1
ATOM 3466 N N . ILE A 1 435 ? 9.153 -7.604 -21.200 1.00 91.06 435 ILE A N 1
ATOM 3467 C CA . ILE A 1 435 ? 9.786 -6.705 -20.216 1.00 91.06 435 ILE A CA 1
ATOM 3468 C C . ILE A 1 435 ? 10.163 -5.344 -20.831 1.00 91.06 435 ILE A C 1
ATOM 3470 O O . ILE A 1 435 ? 10.214 -4.336 -20.125 1.00 91.06 435 ILE A O 1
ATOM 3474 N N . GLU A 1 436 ? 10.437 -5.300 -22.136 1.00 93.25 436 GLU A N 1
ATOM 3475 C CA . GLU A 1 436 ? 10.888 -4.114 -22.879 1.00 93.25 436 GLU A CA 1
ATOM 3476 C C . GLU A 1 436 ? 10.056 -2.838 -22.622 1.00 93.25 436 GLU A C 1
ATOM 3478 O O . GLU A 1 436 ? 10.691 -1.817 -22.299 1.00 93.25 436 GLU A O 1
ATOM 3483 N N . PRO A 1 437 ? 8.702 -2.882 -22.615 1.00 92.12 437 PRO A N 1
ATOM 3484 C CA . PRO A 1 437 ? 7.870 -1.692 -22.426 1.00 92.12 437 PRO A CA 1
ATOM 3485 C C . PRO A 1 437 ? 8.050 -1.018 -21.062 1.00 92.12 437 PRO A C 1
ATOM 3487 O O . PRO A 1 437 ? 7.837 0.182 -20.925 1.00 92.12 437 PRO A O 1
ATOM 3490 N N . PHE A 1 438 ? 8.470 -1.768 -20.040 1.00 88.94 438 PHE A N 1
ATOM 3491 C CA . PHE A 1 438 ? 8.553 -1.265 -18.667 1.00 88.94 438 PHE A CA 1
ATOM 3492 C C . PHE A 1 438 ? 9.892 -0.599 -18.333 1.00 88.94 438 PHE A C 1
ATOM 3494 O O . PHE A 1 438 ? 9.986 0.131 -17.346 1.00 88.94 438 PHE A O 1
ATOM 3501 N N . TYR A 1 439 ? 10.948 -0.847 -19.118 1.00 87.50 439 TYR A N 1
ATOM 3502 C CA . TYR A 1 439 ? 12.282 -0.322 -18.802 1.00 87.50 439 TYR A CA 1
ATOM 3503 C C . TYR A 1 439 ? 13.038 0.261 -19.995 1.00 87.50 439 TYR A C 1
ATOM 3505 O O . TYR A 1 439 ? 13.607 1.343 -19.859 1.00 87.50 439 TYR A O 1
ATOM 3513 N N . PHE A 1 440 ? 13.088 -0.414 -21.146 1.00 93.12 440 PHE A N 1
ATOM 3514 C CA . PHE A 1 440 ? 13.862 0.082 -22.291 1.00 93.12 440 PHE A CA 1
ATOM 3515 C C . PHE A 1 440 ? 13.106 1.194 -23.013 1.00 93.12 440 PHE A C 1
ATOM 3517 O O . PHE A 1 440 ? 13.678 2.264 -23.226 1.00 93.12 440 PHE A O 1
ATOM 3524 N N . HIS A 1 441 ? 11.817 0.986 -23.295 1.00 92.62 441 HIS A N 1
ATOM 3525 C CA . HIS A 1 441 ? 10.996 1.956 -24.022 1.00 92.62 441 HIS A CA 1
ATOM 3526 C C . HIS A 1 441 ? 10.946 3.338 -23.336 1.00 92.62 441 HIS A C 1
ATOM 3528 O O . HIS A 1 441 ? 11.338 4.319 -23.973 1.00 92.62 441 HIS A O 1
ATOM 3534 N N . PRO A 1 442 ? 10.687 3.462 -22.012 1.00 92.69 442 PRO A N 1
ATOM 3535 C CA . PRO A 1 442 ? 10.709 4.764 -21.338 1.00 92.69 442 PRO A CA 1
ATOM 3536 C C . PRO A 1 442 ? 12.078 5.459 -21.395 1.00 92.69 442 PRO A C 1
ATOM 3538 O O . PRO A 1 442 ? 12.168 6.687 -21.349 1.00 92.69 442 PRO A O 1
ATOM 3541 N N . LYS A 1 443 ? 13.180 4.698 -21.498 1.00 91.75 443 LYS A N 1
ATOM 3542 C CA . LYS A 1 443 ? 14.526 5.270 -21.671 1.00 91.75 443 LYS A CA 1
ATOM 3543 C C . LYS A 1 443 ? 14.749 5.800 -23.080 1.00 91.75 443 LYS A C 1
ATOM 3545 O O . LYS A 1 443 ? 15.400 6.835 -23.208 1.00 91.75 443 LYS A O 1
ATOM 3550 N N . VAL A 1 444 ? 14.227 5.126 -24.101 1.00 93.44 444 VAL A N 1
ATOM 3551 C CA . VAL A 1 444 ? 14.285 5.593 -25.493 1.00 93.44 444 VAL A CA 1
ATOM 3552 C C . VAL A 1 444 ? 13.437 6.851 -25.675 1.00 93.44 444 VAL A C 1
ATOM 3554 O O . VAL A 1 444 ? 13.922 7.824 -26.254 1.00 93.44 444 VAL A O 1
ATOM 3557 N N . VAL A 1 445 ? 12.234 6.887 -25.096 1.00 94.81 445 VAL A N 1
ATOM 3558 C CA . VAL A 1 445 ? 11.368 8.079 -25.078 1.00 94.81 445 VAL A CA 1
ATOM 3559 C C . VAL A 1 445 ? 12.079 9.239 -24.389 1.00 94.81 445 VAL A C 1
ATOM 3561 O O . VAL A 1 445 ? 12.203 10.321 -24.957 1.00 94.81 445 VAL A O 1
ATOM 3564 N N . TRP A 1 446 ? 12.663 9.008 -23.210 1.00 94.25 446 TRP A N 1
ATOM 3565 C CA . TRP A 1 446 ? 13.434 10.039 -22.514 1.00 94.25 446 TRP A CA 1
ATOM 3566 C C . TRP A 1 446 ? 14.647 10.532 -23.319 1.00 94.25 446 TRP A C 1
ATOM 3568 O O . TRP A 1 446 ? 14.894 11.734 -23.394 1.00 94.25 446 TRP A O 1
ATOM 3578 N N . ALA A 1 447 ? 15.405 9.629 -23.951 1.00 94.06 447 ALA A N 1
ATOM 3579 C CA . ALA A 1 447 ? 16.529 10.005 -24.810 1.00 94.06 447 ALA A CA 1
ATOM 3580 C C . ALA A 1 447 ? 16.078 10.835 -26.025 1.00 94.06 447 ALA A C 1
ATOM 3582 O O . ALA A 1 447 ? 16.776 11.769 -26.420 1.00 94.06 447 ALA A O 1
ATOM 3583 N N . SER A 1 448 ? 14.899 10.534 -26.567 1.00 94.12 448 SER A N 1
ATOM 3584 C CA . SER A 1 448 ? 14.271 11.285 -27.653 1.00 94.12 448 SER A CA 1
ATOM 3585 C C . SER A 1 448 ? 13.864 12.691 -27.211 1.00 94.12 448 SER A C 1
ATOM 3587 O O . SER A 1 448 ? 14.212 13.660 -27.879 1.00 94.12 448 SER A O 1
ATOM 3589 N N . VAL A 1 449 ? 13.241 12.837 -26.035 1.00 94.06 449 VAL A N 1
ATOM 3590 C CA . VAL A 1 449 ? 12.920 14.147 -25.430 1.00 94.06 449 VAL A CA 1
ATOM 3591 C C . VAL A 1 449 ? 14.188 14.979 -25.181 1.00 94.06 449 VAL A C 1
ATOM 3593 O O . VAL A 1 449 ? 14.203 16.189 -25.412 1.00 94.06 449 VAL A O 1
ATOM 3596 N N . LEU A 1 450 ? 15.291 14.347 -24.765 1.00 91.50 450 LEU A N 1
ATOM 3597 C CA . LEU A 1 450 ? 16.590 15.026 -24.697 1.00 91.50 450 LEU A CA 1
ATOM 3598 C C . LEU A 1 450 ? 17.095 15.445 -26.087 1.00 91.50 450 LEU A C 1
ATOM 3600 O O . LEU A 1 450 ? 17.658 16.528 -26.214 1.00 91.50 450 LEU A O 1
ATOM 3604 N N . GLY A 1 451 ? 16.857 14.633 -27.121 1.00 90.44 451 GLY A N 1
ATOM 3605 C CA . GLY A 1 451 ? 17.148 14.975 -28.517 1.00 90.44 451 GLY A CA 1
ATOM 3606 C C . GLY A 1 451 ? 16.423 16.241 -28.972 1.00 90.44 451 GLY A C 1
ATOM 3607 O O . GLY A 1 451 ? 17.062 17.134 -29.524 1.00 90.44 451 GLY A O 1
ATOM 3608 N N . PHE A 1 452 ? 15.134 16.374 -28.637 1.00 90.38 452 PHE A N 1
ATOM 3609 C CA . PHE A 1 452 ? 14.364 17.605 -28.853 1.00 90.38 452 PHE A CA 1
ATOM 3610 C C . PHE A 1 452 ? 15.040 18.816 -28.207 1.00 90.38 452 PHE A C 1
ATOM 3612 O O . PHE A 1 452 ? 15.268 19.834 -28.859 1.00 90.38 452 PHE A O 1
ATOM 3619 N N . LYS A 1 453 ? 15.411 18.697 -26.929 1.00 88.31 453 LYS A N 1
ATOM 3620 C CA . LYS A 1 453 ? 16.098 19.765 -26.195 1.00 88.31 453 LYS A CA 1
ATOM 3621 C C . LYS A 1 453 ? 17.432 20.149 -26.845 1.00 88.31 453 LYS A C 1
ATOM 3623 O O . LYS A 1 453 ? 17.734 21.337 -26.943 1.00 88.31 453 LYS A O 1
ATOM 3628 N N . ASP A 1 454 ? 18.228 19.172 -27.263 1.00 87.44 454 ASP A N 1
ATOM 3629 C CA . ASP A 1 454 ? 19.560 19.410 -27.826 1.00 87.44 454 ASP A CA 1
ATOM 3630 C C . ASP A 1 454 ? 19.507 19.985 -29.247 1.00 87.44 454 ASP A C 1
ATOM 3632 O O . ASP A 1 454 ? 20.343 20.828 -29.583 1.00 87.44 454 ASP A O 1
ATOM 3636 N N . TYR A 1 455 ? 18.503 19.605 -30.047 1.00 84.19 455 TYR A N 1
ATOM 3637 C CA . TYR A 1 455 ? 18.226 20.210 -31.354 1.00 84.19 455 TYR A CA 1
ATOM 3638 C C . TYR A 1 455 ? 18.018 21.727 -31.228 1.00 84.19 455 TYR A C 1
ATOM 3640 O O . TYR A 1 455 ? 18.718 22.511 -31.868 1.00 84.19 455 TYR A O 1
ATOM 3648 N N . PHE A 1 456 ? 17.138 22.168 -30.319 1.00 81.00 456 PHE A N 1
ATOM 3649 C CA . PHE A 1 456 ? 16.880 23.600 -30.110 1.00 81.00 456 PHE A CA 1
ATOM 3650 C C . PHE A 1 456 ? 18.056 24.359 -29.479 1.00 81.00 456 PHE A C 1
ATOM 3652 O O . PHE A 1 456 ? 18.150 25.576 -29.625 1.00 81.00 456 PHE A O 1
ATOM 3659 N N . LYS A 1 457 ? 18.986 23.660 -28.816 1.00 78.12 457 LYS A N 1
ATOM 3660 C CA . LYS A 1 457 ? 20.218 24.248 -28.268 1.00 78.12 457 LYS A CA 1
ATOM 3661 C C . LYS A 1 457 ? 21.365 24.365 -29.280 1.00 78.12 457 LYS A C 1
ATOM 3663 O O . LYS A 1 457 ? 22.425 24.853 -28.894 1.00 78.12 457 LYS A O 1
ATOM 3668 N N . LYS A 1 458 ? 21.183 23.926 -30.535 1.00 65.69 458 LYS A N 1
ATOM 3669 C CA . LYS A 1 458 ? 22.220 23.908 -31.591 1.00 65.69 458 LYS A CA 1
ATOM 3670 C C . LYS A 1 458 ? 23.533 23.238 -31.154 1.00 65.69 458 LYS A C 1
ATOM 3672 O O . LYS A 1 458 ? 24.624 23.672 -31.519 1.00 65.69 458 LYS A O 1
ATOM 3677 N N . ASN A 1 459 ? 23.462 22.189 -30.332 1.00 58.31 459 ASN A N 1
ATOM 3678 C CA . ASN A 1 459 ? 24.669 21.472 -29.929 1.00 58.31 459 ASN A CA 1
ATOM 3679 C C . ASN A 1 459 ? 25.075 20.475 -31.026 1.00 58.31 459 ASN A C 1
ATOM 3681 O O . ASN A 1 459 ? 24.530 19.377 -31.097 1.00 58.31 459 ASN A O 1
ATOM 3685 N N . HIS A 1 460 ? 26.038 20.845 -31.869 1.00 53.50 460 HIS A N 1
ATOM 3686 C CA . HIS A 1 460 ? 26.507 20.013 -32.987 1.00 53.50 460 HIS A CA 1
ATOM 3687 C C . HIS A 1 460 ? 27.596 18.992 -32.593 1.00 53.50 460 HIS A C 1
ATOM 3689 O O . HIS A 1 460 ? 28.058 18.229 -33.437 1.00 53.50 460 HIS A O 1
ATOM 3695 N N . SER A 1 461 ? 28.023 18.947 -31.322 1.00 48.25 461 SER A N 1
ATOM 3696 C CA . SER A 1 461 ? 29.135 18.080 -30.902 1.00 48.25 461 SER A CA 1
ATOM 3697 C C . SER A 1 461 ? 28.731 16.609 -30.719 1.00 48.25 461 SER A C 1
ATOM 3699 O O . SER A 1 461 ? 27.704 16.277 -30.116 1.00 48.25 461 SER A O 1
ATOM 3701 N N . TRP A 1 462 ? 29.576 15.708 -31.229 1.00 51.75 462 TRP A N 1
ATOM 3702 C CA . TRP A 1 462 ? 29.488 14.266 -31.003 1.00 51.75 462 TRP A CA 1
ATOM 3703 C C . TRP A 1 462 ? 30.407 13.873 -29.839 1.00 51.75 462 TRP A C 1
ATOM 3705 O O . TRP A 1 462 ? 31.608 14.131 -29.866 1.00 51.75 462 TRP A O 1
ATOM 3715 N N . GLY A 1 463 ? 29.848 13.275 -28.785 1.00 50.94 463 GLY A N 1
ATOM 3716 C CA . GLY A 1 463 ? 30.647 12.719 -27.689 1.00 50.94 463 GLY A CA 1
ATOM 3717 C C . GLY A 1 463 ? 31.266 11.372 -28.074 1.00 50.94 463 GLY A C 1
ATOM 3718 O O . GLY A 1 463 ? 30.628 10.596 -28.778 1.00 50.94 463 GLY A O 1
ATOM 3719 N N . VAL A 1 464 ? 32.458 11.059 -27.551 1.00 52.03 464 VAL A N 1
ATOM 3720 C CA . VAL A 1 464 ? 33.198 9.814 -27.854 1.00 52.03 464 VAL A CA 1
ATOM 3721 C C . VAL A 1 464 ? 32.326 8.574 -27.600 1.00 52.03 464 VAL A C 1
ATOM 3723 O O . VAL A 1 464 ? 31.857 8.357 -26.471 1.00 52.03 464 VAL A O 1
ATOM 3726 N N . MET A 1 465 ? 32.097 7.772 -28.644 1.00 55.03 465 MET A N 1
ATOM 3727 C CA . MET A 1 465 ? 31.474 6.450 -28.555 1.00 55.03 465 MET A CA 1
ATOM 3728 C C . MET A 1 465 ? 32.568 5.401 -28.353 1.00 55.03 465 MET A C 1
ATOM 3730 O O . MET A 1 465 ? 33.219 4.984 -29.300 1.00 55.03 465 MET A O 1
ATOM 3734 N N . THR A 1 466 ? 32.791 4.976 -27.111 1.00 53.47 466 THR A N 1
ATOM 3735 C CA . THR A 1 466 ? 33.702 3.866 -26.816 1.00 53.47 466 THR A CA 1
ATOM 3736 C C . THR A 1 466 ? 32.987 2.532 -27.047 1.00 53.47 466 THR A C 1
ATOM 3738 O O . THR A 1 466 ? 32.033 2.199 -26.340 1.00 53.47 466 THR A O 1
ATOM 3741 N N . ARG A 1 467 ? 33.419 1.780 -28.061 1.00 58.81 467 ARG A N 1
ATOM 3742 C CA . ARG A 1 467 ? 32.989 0.398 -28.337 1.00 58.81 467 ARG A CA 1
ATOM 3743 C C . ARG A 1 467 ? 33.885 -0.591 -27.587 1.00 58.81 467 ARG A C 1
ATOM 3745 O O . ARG A 1 467 ? 34.999 -0.227 -27.216 1.00 58.81 467 ARG A O 1
ATOM 3752 N N . GLN A 1 468 ? 33.400 -1.800 -27.288 1.00 56.44 468 GLN A N 1
ATOM 3753 C CA . GLN A 1 468 ? 34.196 -2.769 -26.517 1.00 56.44 468 GLN A CA 1
ATOM 3754 C C . GLN A 1 468 ? 35.143 -3.606 -27.386 1.00 56.44 468 GLN A C 1
ATOM 3756 O O . GLN A 1 468 ? 36.079 -4.194 -26.845 1.00 56.44 468 GLN A O 1
ATOM 3761 N N . GLY A 1 469 ? 34.931 -3.633 -28.706 1.00 56.91 469 GLY A N 1
ATOM 3762 C CA . GLY A 1 469 ? 35.683 -4.488 -29.621 1.00 56.91 469 GLY A CA 1
ATOM 3763 C C . GLY A 1 469 ? 35.261 -5.959 -29.514 1.00 56.91 469 GLY A C 1
ATOM 3764 O O . GLY A 1 469 ? 34.625 -6.391 -28.549 1.00 56.91 469 GLY A O 1
ATOM 3765 N N . PHE A 1 470 ? 35.605 -6.759 -30.524 1.00 56.34 470 PHE A N 1
ATOM 3766 C CA . PHE A 1 470 ? 35.101 -8.131 -30.668 1.00 56.34 470 PHE A CA 1
ATOM 3767 C C . PHE A 1 470 ? 35.796 -9.182 -29.771 1.00 56.34 470 PHE A C 1
ATOM 3769 O O . PHE A 1 470 ? 35.387 -10.344 -29.759 1.00 56.34 470 PHE A O 1
ATOM 3776 N N . SER A 1 471 ? 36.791 -8.796 -28.959 1.00 46.28 471 SER A N 1
ATOM 3777 C CA . SER A 1 471 ? 37.492 -9.682 -28.015 1.00 46.28 471 SER A CA 1
ATOM 3778 C C . SER A 1 471 ? 37.147 -9.361 -26.549 1.00 46.28 471 SER A C 1
ATOM 3780 O O . SER A 1 471 ? 37.692 -8.424 -25.966 1.00 46.28 471 SER A O 1
ATOM 3782 N N . GLN A 1 472 ? 36.278 -10.148 -25.903 1.00 43.97 472 GLN A N 1
ATOM 3783 C CA . GLN A 1 472 ? 35.945 -9.971 -24.478 1.00 43.97 472 GLN A CA 1
ATOM 3784 C C . GLN A 1 472 ? 36.577 -11.056 -23.590 1.00 43.97 472 GLN A C 1
ATOM 3786 O O . GLN A 1 472 ? 36.083 -12.178 -23.524 1.00 43.97 472 GLN A O 1
ATOM 3791 N N . ASN A 1 473 ? 37.593 -10.678 -22.807 1.00 33.78 473 ASN A N 1
ATOM 3792 C CA . ASN A 1 473 ? 37.996 -11.374 -21.581 1.00 33.78 473 ASN A CA 1
ATOM 3793 C C . ASN A 1 473 ? 37.911 -10.388 -20.408 1.00 33.78 473 ASN A C 1
ATOM 3795 O O . ASN A 1 473 ? 38.775 -9.531 -20.259 1.00 33.78 473 ASN A O 1
ATOM 3799 N N . THR A 1 474 ? 36.892 -10.498 -19.550 1.00 34.59 474 THR A N 1
ATOM 3800 C CA . THR A 1 474 ? 36.906 -9.819 -18.241 1.00 34.59 474 THR A CA 1
ATOM 3801 C C . THR A 1 474 ? 36.300 -10.686 -17.137 1.00 34.59 474 THR A C 1
ATOM 3803 O O . THR A 1 474 ? 35.094 -10.910 -17.058 1.00 34.59 474 THR A O 1
ATOM 3806 N N . THR A 1 475 ? 37.156 -11.130 -16.221 1.00 32.16 475 THR A N 1
ATOM 3807 C CA . THR A 1 475 ? 36.806 -11.679 -14.906 1.00 32.16 475 THR A CA 1
ATOM 3808 C C . THR A 1 475 ? 36.935 -10.568 -13.860 1.00 32.16 475 THR A C 1
ATOM 3810 O O . THR A 1 475 ? 38.005 -9.989 -13.694 1.00 32.16 475 THR A O 1
ATOM 3813 N N . LYS A 1 476 ? 35.871 -10.273 -13.100 1.00 36.19 476 LYS A N 1
ATOM 3814 C CA . LYS A 1 476 ? 35.960 -9.461 -11.870 1.00 36.19 476 LYS A CA 1
ATOM 3815 C C . LYS A 1 476 ? 35.813 -10.365 -10.646 1.00 36.19 476 LYS A C 1
ATOM 3817 O O . LYS A 1 476 ? 34.714 -10.820 -10.350 1.00 36.19 476 LYS A O 1
ATOM 3822 N N . LYS A 1 477 ? 36.909 -10.584 -9.912 1.00 36.19 477 LYS A N 1
ATOM 3823 C CA . LYS A 1 477 ? 36.886 -11.096 -8.531 1.00 36.19 477 LYS A CA 1
ATOM 3824 C C . LYS A 1 477 ? 36.682 -9.922 -7.566 1.00 36.19 477 LYS A C 1
ATOM 3826 O O . LYS A 1 477 ? 37.446 -8.962 -7.591 1.00 36.19 477 LYS A O 1
ATOM 3831 N N . THR A 1 478 ? 35.682 -10.001 -6.694 1.00 45.81 478 THR A N 1
ATOM 3832 C CA . THR A 1 478 ? 35.569 -9.157 -5.493 1.00 45.81 478 THR A CA 1
ATOM 3833 C C . THR A 1 478 ? 35.984 -9.976 -4.273 1.00 45.81 478 THR A C 1
ATOM 3835 O O . THR A 1 478 ? 35.412 -11.031 -4.025 1.00 45.81 478 THR A O 1
ATOM 3838 N N . THR A 1 479 ? 36.981 -9.509 -3.522 1.00 60.03 479 THR A N 1
ATOM 3839 C CA . THR A 1 479 ? 37.481 -10.126 -2.281 1.00 60.03 479 THR A CA 1
ATOM 3840 C C . THR A 1 479 ? 36.476 -10.000 -1.125 1.00 60.03 479 THR A C 1
ATOM 3842 O O . THR A 1 479 ? 35.848 -8.953 -0.959 1.00 60.03 479 THR A O 1
ATOM 3845 N N . ALA A 1 480 ? 36.362 -11.040 -0.287 1.00 69.50 480 ALA A N 1
ATOM 3846 C CA . ALA A 1 480 ? 35.424 -11.130 0.846 1.00 69.50 480 ALA A CA 1
ATOM 3847 C C . ALA A 1 480 ? 35.508 -9.947 1.838 1.00 69.50 480 ALA A C 1
ATOM 3849 O O . ALA A 1 480 ? 34.483 -9.476 2.329 1.00 69.50 480 ALA A O 1
ATOM 3850 N N . ALA A 1 481 ? 36.707 -9.394 2.056 1.00 74.06 481 ALA A N 1
ATOM 3851 C CA . ALA A 1 481 ? 36.927 -8.227 2.918 1.00 74.06 481 ALA A CA 1
ATOM 3852 C C . ALA A 1 481 ? 36.164 -6.969 2.453 1.00 74.06 481 ALA A C 1
ATOM 3854 O O . ALA A 1 481 ? 35.712 -6.167 3.271 1.00 74.06 481 ALA A O 1
ATOM 3855 N N . ARG A 1 482 ? 35.972 -6.799 1.136 1.00 77.12 482 ARG A N 1
ATOM 3856 C CA . ARG A 1 482 ? 35.218 -5.668 0.576 1.00 77.12 482 ARG A CA 1
ATOM 3857 C C . ARG A 1 482 ? 33.717 -5.814 0.828 1.00 77.12 482 ARG A C 1
ATOM 3859 O O . ARG A 1 482 ? 33.048 -4.815 1.081 1.00 77.12 482 ARG A O 1
ATOM 3866 N N . SER A 1 483 ? 33.203 -7.043 0.777 1.00 79.00 483 SER A N 1
ATOM 3867 C CA . SER A 1 483 ? 31.798 -7.348 1.076 1.00 79.00 483 SER A CA 1
ATOM 3868 C C . SER A 1 483 ? 31.477 -7.132 2.553 1.00 79.00 483 SER A C 1
ATOM 3870 O O . SER A 1 483 ? 30.451 -6.537 2.861 1.00 79.00 483 SER A O 1
ATOM 3872 N N . TRP A 1 484 ? 32.387 -7.522 3.451 1.00 87.06 484 TRP A N 1
ATOM 3873 C CA . TRP A 1 484 ? 32.256 -7.305 4.895 1.00 87.06 484 TRP A CA 1
ATOM 3874 C C . TRP A 1 484 ? 32.189 -5.823 5.274 1.00 87.06 484 TRP A C 1
ATOM 3876 O O . TRP A 1 484 ? 31.245 -5.399 5.939 1.00 87.06 484 TRP A O 1
ATOM 3886 N N . LYS A 1 485 ? 33.141 -5.010 4.790 1.00 85.88 485 LYS A N 1
ATOM 3887 C CA . LYS A 1 485 ? 33.131 -3.557 5.035 1.00 85.88 485 LYS A CA 1
ATOM 3888 C C . LYS A 1 485 ? 31.869 -2.892 4.493 1.00 85.88 485 LYS A C 1
ATOM 3890 O O . LYS A 1 485 ? 31.278 -2.055 5.165 1.00 85.88 485 LYS A O 1
ATOM 3895 N N . HIS A 1 486 ? 31.428 -3.292 3.298 1.00 88.25 486 HIS A N 1
ATOM 3896 C CA . HIS A 1 486 ? 30.183 -2.785 2.720 1.00 88.25 486 HIS A CA 1
ATOM 3897 C C . HIS A 1 486 ? 28.964 -3.149 3.576 1.00 88.25 486 HIS A C 1
ATOM 3899 O O . HIS A 1 486 ? 28.143 -2.280 3.849 1.00 88.25 486 HIS A O 1
ATOM 3905 N N . ALA A 1 487 ? 28.862 -4.404 4.024 1.00 87.94 487 ALA A N 1
ATOM 3906 C CA . ALA A 1 487 ? 27.767 -4.865 4.876 1.00 87.94 487 ALA A CA 1
ATOM 3907 C C . ALA A 1 487 ? 27.695 -4.084 6.190 1.00 87.94 487 ALA A C 1
ATOM 3909 O O . ALA A 1 487 ? 26.609 -3.645 6.574 1.00 87.94 487 ALA A O 1
ATOM 3910 N N . LEU A 1 488 ? 28.844 -3.870 6.840 1.00 87.06 488 LEU A N 1
ATOM 3911 C CA . LEU A 1 488 ? 28.934 -3.111 8.083 1.00 87.06 488 LEU A CA 1
ATOM 3912 C C . LEU A 1 488 ? 28.493 -1.659 7.875 1.00 87.06 488 LEU A C 1
ATOM 3914 O O . LEU A 1 488 ? 27.555 -1.221 8.531 1.00 87.06 488 LEU A O 1
ATOM 3918 N N . TYR A 1 489 ? 29.114 -0.945 6.928 1.00 88.19 489 TYR A N 1
ATOM 3919 C CA . TYR A 1 489 ? 28.857 0.484 6.715 1.00 88.19 489 TYR A CA 1
ATOM 3920 C C . TYR A 1 489 ? 27.443 0.775 6.217 1.00 88.19 489 TYR A C 1
ATOM 3922 O O . TYR A 1 489 ? 26.842 1.767 6.623 1.00 88.19 489 TYR A O 1
ATOM 3930 N N . PHE A 1 490 ? 26.901 -0.070 5.336 1.00 90.19 490 PHE A N 1
ATOM 3931 C CA . PHE A 1 490 ? 25.550 0.130 4.820 1.00 90.19 490 PHE A CA 1
ATOM 3932 C C . PHE A 1 490 ? 24.504 -0.089 5.919 1.00 90.19 490 PHE A C 1
ATOM 3934 O O . PHE A 1 490 ? 23.599 0.729 6.087 1.00 90.19 490 PHE A O 1
ATOM 3941 N N . SER A 1 491 ? 24.647 -1.166 6.696 1.00 88.62 491 SER A N 1
ATOM 3942 C CA . SER A 1 491 ? 23.688 -1.511 7.751 1.00 88.62 491 SER A CA 1
ATOM 3943 C C . SER A 1 491 ? 23.743 -0.516 8.915 1.00 88.62 491 SER A C 1
ATOM 3945 O O . SER A 1 491 ? 22.695 -0.124 9.425 1.00 88.62 491 SER A O 1
ATOM 3947 N N . SER A 1 492 ? 24.935 -0.036 9.293 1.00 88.50 492 SER A N 1
ATOM 3948 C CA . SER A 1 492 ? 25.089 1.000 10.324 1.00 88.50 492 SER A CA 1
ATOM 3949 C C . SER A 1 492 ? 24.575 2.368 9.867 1.00 88.50 492 SER A C 1
ATOM 3951 O O . SER A 1 492 ? 23.960 3.083 10.656 1.00 88.50 492 SER A O 1
ATOM 3953 N N . ALA A 1 493 ? 24.768 2.737 8.595 1.00 90.44 493 ALA A N 1
ATOM 3954 C CA . ALA A 1 493 ? 24.197 3.962 8.036 1.00 90.44 493 ALA A CA 1
ATOM 3955 C C . ALA A 1 493 ? 22.659 3.923 8.030 1.00 90.44 493 ALA A C 1
ATOM 3957 O O . ALA A 1 493 ? 22.026 4.902 8.424 1.00 90.44 493 ALA A O 1
ATOM 3958 N N . ALA A 1 494 ? 22.054 2.792 7.646 1.00 90.06 494 ALA A N 1
ATOM 3959 C CA . ALA A 1 494 ? 20.602 2.614 7.687 1.00 90.06 494 ALA A CA 1
ATOM 3960 C C . ALA A 1 494 ? 20.052 2.716 9.123 1.00 90.06 494 ALA A C 1
ATOM 3962 O O . ALA A 1 494 ? 19.079 3.431 9.362 1.00 90.06 494 ALA A O 1
ATOM 3963 N N . ALA A 1 495 ? 20.717 2.068 10.086 1.00 90.00 495 ALA A N 1
ATOM 3964 C CA . ALA A 1 495 ? 20.385 2.149 11.508 1.00 90.00 495 ALA A CA 1
ATOM 3965 C C . ALA A 1 495 ? 20.449 3.587 12.050 1.00 90.00 495 ALA A C 1
ATOM 3967 O O . ALA A 1 495 ? 19.527 4.034 12.730 1.00 90.00 495 ALA A O 1
ATOM 3968 N N . LEU A 1 496 ? 21.501 4.338 11.706 1.00 89.69 496 LEU A N 1
ATOM 3969 C CA . LEU A 1 496 ? 21.649 5.735 12.116 1.00 89.69 496 LEU A CA 1
ATOM 3970 C C . LEU A 1 496 ? 20.534 6.623 11.548 1.00 89.69 496 LEU A C 1
ATOM 3972 O O . LEU A 1 496 ? 19.969 7.434 12.279 1.00 89.69 496 LEU A O 1
ATOM 3976 N N . ILE A 1 497 ? 20.192 6.454 10.266 1.00 91.00 497 ILE A N 1
ATOM 3977 C CA . ILE A 1 497 ? 19.091 7.194 9.631 1.00 91.00 497 ILE A CA 1
ATOM 3978 C C . ILE A 1 497 ? 17.775 6.925 10.363 1.00 91.00 497 ILE A C 1
ATOM 3980 O O . ILE A 1 497 ? 17.044 7.869 10.654 1.00 91.00 497 ILE A O 1
ATOM 3984 N N . TYR A 1 498 ? 17.489 5.665 10.698 1.00 92.31 498 TYR A N 1
ATOM 3985 C CA . TYR A 1 498 ? 16.295 5.319 11.466 1.00 92.31 498 TYR A CA 1
ATOM 3986 C C . TYR A 1 498 ? 16.264 6.011 12.832 1.00 92.31 498 TYR A C 1
ATOM 3988 O O . TYR A 1 498 ? 15.252 6.618 13.168 1.00 92.31 498 TYR A O 1
ATOM 3996 N N . ILE A 1 499 ? 17.367 5.980 13.590 1.00 90.50 499 ILE A N 1
ATOM 3997 C CA . ILE A 1 499 ? 17.441 6.629 14.910 1.00 90.50 499 ILE A CA 1
ATOM 3998 C C . ILE A 1 499 ? 17.156 8.131 14.793 1.00 90.50 499 ILE A C 1
ATOM 4000 O O . ILE A 1 499 ? 16.381 8.668 15.583 1.00 90.50 499 ILE A O 1
ATOM 4004 N N . VAL A 1 500 ? 17.735 8.810 13.796 1.00 90.69 500 VAL A N 1
ATOM 4005 C CA . VAL A 1 500 ? 17.473 10.237 13.541 1.00 90.69 500 VAL A CA 1
ATOM 4006 C C . VAL A 1 500 ? 16.001 10.486 13.208 1.00 90.69 500 VAL A C 1
ATOM 4008 O O . VAL A 1 500 ? 15.387 11.360 13.816 1.00 90.69 500 VAL A O 1
ATOM 4011 N N . LEU A 1 501 ? 15.414 9.712 12.290 1.00 91.00 501 LEU A N 1
ATOM 4012 C CA . LEU A 1 501 ? 14.002 9.856 11.916 1.00 91.00 501 LEU A CA 1
ATOM 4013 C C . LEU A 1 501 ? 13.069 9.611 13.106 1.00 91.00 501 LEU A C 1
ATOM 4015 O O . LEU A 1 501 ? 12.158 10.400 13.338 1.00 91.00 501 LEU A O 1
ATOM 4019 N N . ALA A 1 502 ? 13.320 8.565 13.892 1.00 89.94 502 ALA A N 1
ATOM 4020 C CA . ALA A 1 502 ? 12.537 8.258 15.083 1.00 89.94 502 ALA A CA 1
ATOM 4021 C C . ALA A 1 502 ? 12.662 9.355 16.154 1.00 89.94 502 ALA A C 1
ATOM 4023 O O . ALA A 1 502 ? 11.679 9.692 16.809 1.00 89.94 502 ALA A O 1
ATOM 4024 N N . SER A 1 503 ? 13.842 9.970 16.284 1.00 88.31 503 SER A N 1
ATOM 4025 C CA . SER A 1 503 ? 14.073 11.081 17.216 1.00 88.31 503 SER A CA 1
ATOM 4026 C C . SER A 1 503 ? 13.333 12.347 16.779 1.00 88.31 503 SER A C 1
ATOM 4028 O O . SER A 1 503 ? 12.722 13.014 17.609 1.00 88.31 503 SER A O 1
ATOM 4030 N N . ILE A 1 504 ? 13.329 12.653 15.475 1.00 90.25 504 ILE A N 1
ATOM 4031 C CA . ILE A 1 504 ? 12.535 13.754 14.907 1.00 90.25 504 ILE A CA 1
ATOM 4032 C C . ILE A 1 504 ? 11.046 13.520 15.167 1.00 90.25 504 ILE A C 1
ATOM 4034 O O . ILE A 1 504 ? 10.369 14.434 15.626 1.00 90.25 504 ILE A O 1
ATOM 4038 N N . LEU A 1 505 ? 10.542 12.303 14.933 1.00 89.38 505 LEU A N 1
ATOM 4039 C CA . LEU A 1 505 ? 9.147 11.964 15.225 1.00 89.38 505 LEU A CA 1
ATOM 4040 C C . LEU A 1 505 ? 8.816 12.113 16.714 1.00 89.38 505 LEU A C 1
ATOM 4042 O O . LEU A 1 505 ? 7.761 12.646 17.032 1.00 89.38 505 LEU A O 1
ATOM 4046 N N . GLY A 1 506 ? 9.725 11.725 17.613 1.00 87.38 506 GLY A N 1
ATOM 4047 C CA . GLY A 1 506 ? 9.558 11.942 19.053 1.00 87.38 506 GLY A CA 1
ATOM 4048 C C . GLY A 1 506 ? 9.498 13.425 19.440 1.00 87.38 506 GLY A C 1
ATOM 4049 O O . GLY A 1 506 ? 8.708 13.802 20.297 1.00 87.38 506 GLY A O 1
ATOM 4050 N N . ILE A 1 507 ? 10.282 14.291 18.787 1.00 88.12 507 ILE A N 1
ATOM 4051 C CA . ILE A 1 507 ? 10.211 15.749 19.001 1.00 88.12 507 ILE A CA 1
ATOM 4052 C C . ILE A 1 507 ? 8.888 16.312 18.470 1.00 88.12 507 ILE A C 1
ATOM 4054 O O . ILE A 1 507 ? 8.242 17.104 19.151 1.00 88.12 507 ILE A O 1
ATOM 4058 N N . VAL A 1 508 ? 8.469 15.898 17.270 1.00 88.56 508 VAL A N 1
ATOM 4059 C CA . VAL A 1 508 ? 7.180 16.299 16.683 1.00 88.56 508 VAL A CA 1
ATOM 4060 C C . VAL A 1 508 ? 6.025 15.879 17.587 1.00 88.56 508 VAL A C 1
ATOM 4062 O O . VAL A 1 508 ? 5.123 16.671 17.826 1.00 88.56 508 VAL A O 1
ATOM 4065 N N . GLU A 1 509 ? 6.084 14.673 18.144 1.00 88.56 509 GLU A N 1
ATOM 4066 C CA . GLU A 1 509 ? 5.104 14.169 19.102 1.00 88.56 509 GLU A CA 1
ATOM 4067 C C . GLU A 1 509 ? 5.003 15.054 20.351 1.00 88.56 509 GLU A C 1
ATOM 4069 O O . GLU A 1 509 ? 3.893 15.413 20.735 1.00 88.56 509 GLU A O 1
ATOM 4074 N N . VAL A 1 510 ? 6.133 15.462 20.947 1.00 85.62 510 VAL A N 1
ATOM 4075 C CA . VAL A 1 510 ? 6.147 16.408 22.080 1.00 85.62 510 VAL A CA 1
ATOM 4076 C C . VAL A 1 510 ? 5.473 17.724 21.699 1.00 85.62 510 VAL A C 1
ATOM 4078 O O . VAL A 1 510 ? 4.668 18.240 22.470 1.00 85.62 510 VAL A O 1
ATOM 4081 N N . ILE A 1 511 ? 5.796 18.268 20.521 1.00 86.75 511 ILE A N 1
ATOM 4082 C CA . ILE A 1 511 ? 5.254 19.550 20.054 1.00 86.75 511 ILE A CA 1
ATOM 4083 C C . ILE A 1 511 ? 3.740 19.453 19.858 1.00 86.75 511 ILE A C 1
ATOM 4085 O O . ILE A 1 511 ? 3.021 20.311 20.362 1.00 86.75 511 ILE A O 1
ATOM 4089 N N . ILE A 1 512 ? 3.263 18.416 19.163 1.00 84.69 512 ILE A N 1
ATOM 4090 C CA . ILE A 1 512 ? 1.833 18.204 18.908 1.00 84.69 512 ILE A CA 1
ATOM 4091 C C . ILE A 1 512 ? 1.100 18.030 20.237 1.00 84.69 512 ILE A C 1
ATOM 4093 O O . ILE A 1 512 ? 0.218 18.830 20.544 1.00 84.69 512 ILE A O 1
ATOM 4097 N N . ALA A 1 513 ? 1.537 17.081 21.069 1.00 81.81 513 ALA A N 1
ATOM 4098 C CA . ALA A 1 513 ? 0.879 16.784 22.335 1.00 81.81 513 ALA A CA 1
ATOM 4099 C C . ALA A 1 513 ? 0.858 18.001 23.278 1.00 81.81 513 ALA A C 1
ATOM 4101 O O . ALA A 1 513 ? -0.173 18.282 23.880 1.00 81.81 513 ALA A O 1
ATOM 4102 N N . HIS A 1 514 ? 1.945 18.781 23.350 1.00 82.75 514 HIS A N 1
ATOM 4103 C CA . HIS A 1 514 ? 1.977 20.008 24.153 1.00 82.75 514 HIS A CA 1
ATOM 4104 C C . HIS A 1 514 ? 1.097 21.128 23.576 1.00 82.75 514 HIS A C 1
ATOM 4106 O O . HIS A 1 514 ? 0.507 21.899 24.333 1.00 82.75 514 HIS A O 1
ATOM 4112 N N . SER A 1 515 ? 1.025 21.246 22.244 1.00 80.38 515 SER A N 1
ATOM 4113 C CA . SER A 1 515 ? 0.203 22.260 21.571 1.00 80.38 515 SER A CA 1
ATOM 4114 C C . SER A 1 515 ? -1.289 21.999 21.739 1.00 80.38 515 SER A C 1
ATOM 4116 O O . SER A 1 515 ? -2.058 22.938 21.937 1.00 80.38 515 SER A O 1
ATOM 4118 N N . GLU A 1 516 ? -1.684 20.726 21.715 1.00 72.19 516 GLU A N 1
ATOM 4119 C CA . GLU A 1 516 ? -3.046 20.308 22.011 1.00 72.19 516 GLU A CA 1
ATOM 4120 C C . GLU A 1 516 ? -3.344 20.497 23.499 1.00 72.19 516 GLU A C 1
ATOM 4122 O O . GLU A 1 516 ? -4.401 21.023 23.857 1.00 72.19 516 GLU A O 1
ATOM 4127 N N . ARG A 1 517 ? -2.411 20.086 24.375 1.00 71.88 517 ARG A N 1
ATOM 4128 C CA . ARG A 1 517 ? -2.576 20.119 25.834 1.00 71.88 517 ARG A CA 1
ATOM 4129 C C . ARG A 1 517 ? -1.262 20.453 26.548 1.00 71.88 517 ARG A C 1
ATOM 4131 O O . ARG A 1 517 ? -0.375 19.606 26.655 1.00 71.88 517 ARG A O 1
ATOM 4138 N N . PRO A 1 518 ? -1.136 21.668 27.112 1.00 78.62 518 PRO A N 1
ATOM 4139 C CA . PRO A 1 518 ? 0.070 22.060 27.823 1.00 78.62 518 PRO A CA 1
ATOM 4140 C C . PRO A 1 518 ? 0.352 21.153 29.025 1.00 78.62 518 PRO A C 1
ATOM 4142 O O . PRO A 1 518 ? -0.484 21.006 29.916 1.00 78.62 518 PRO A O 1
ATOM 4145 N N . PHE A 1 519 ? 1.555 20.587 29.059 1.00 80.31 519 PHE A N 1
ATOM 4146 C CA . PHE A 1 519 ? 2.042 19.777 30.174 1.00 80.31 519 PHE A CA 1
ATOM 4147 C C . PHE A 1 519 ? 2.228 20.629 31.436 1.00 80.31 519 PHE A C 1
ATOM 4149 O O . PHE A 1 519 ? 2.758 21.740 31.377 1.00 80.31 519 PHE A O 1
ATOM 4156 N N . THR A 1 520 ? 1.845 20.069 32.579 1.00 78.25 520 THR A N 1
ATOM 4157 C CA . THR A 1 520 ? 2.145 20.566 33.925 1.00 78.25 520 THR A CA 1
ATOM 4158 C C . THR A 1 520 ? 3.644 20.499 34.228 1.00 78.25 520 THR A C 1
ATOM 4160 O O . THR A 1 520 ? 4.190 21.429 34.818 1.00 78.25 520 THR A O 1
ATOM 4163 N N . ASP A 1 521 ? 4.326 19.451 33.753 1.00 80.69 521 ASP A N 1
ATOM 4164 C CA . ASP A 1 521 ? 5.785 19.304 33.784 1.00 80.69 521 ASP A CA 1
ATOM 4165 C C . ASP A 1 521 ? 6.320 19.024 32.375 1.00 80.69 521 ASP A C 1
ATOM 4167 O O . ASP A 1 521 ? 6.562 17.879 31.972 1.00 80.69 521 ASP A O 1
ATOM 4171 N N . ILE A 1 522 ? 6.505 20.096 31.597 1.00 83.69 522 ILE A N 1
ATOM 4172 C CA . ILE A 1 522 ? 7.023 19.999 30.229 1.00 83.69 522 ILE A CA 1
ATOM 4173 C C . ILE A 1 522 ? 8.414 19.364 30.178 1.00 83.69 522 ILE A C 1
ATOM 4175 O O . ILE A 1 522 ? 8.685 18.565 29.281 1.00 83.69 522 ILE A O 1
ATOM 4179 N N . PHE A 1 523 ? 9.291 19.688 31.130 1.00 82.81 523 PHE A N 1
ATOM 4180 C CA . PHE A 1 523 ? 10.679 19.241 31.104 1.00 82.81 523 PHE A CA 1
ATOM 4181 C C . PHE A 1 523 ? 10.779 17.748 31.418 1.00 82.81 523 PHE A C 1
ATOM 4183 O O . PHE A 1 523 ? 11.375 16.996 30.641 1.00 82.81 523 PHE A O 1
ATOM 4190 N N . GLY A 1 524 ? 10.136 17.300 32.501 1.00 80.81 524 GLY A N 1
ATOM 4191 C CA . GLY A 1 524 ? 10.101 15.892 32.885 1.00 80.81 524 GLY A CA 1
ATOM 4192 C C . GLY A 1 524 ? 9.413 15.019 31.837 1.00 80.81 524 GLY A C 1
ATOM 4193 O O . GLY A 1 524 ? 9.960 13.981 31.450 1.00 80.81 524 GLY A O 1
ATOM 4194 N N . THR A 1 525 ? 8.270 15.464 31.302 1.00 80.75 525 THR A N 1
ATOM 4195 C CA . THR A 1 525 ? 7.521 14.721 30.271 1.00 80.75 525 THR A CA 1
ATOM 4196 C C . THR A 1 525 ? 8.330 14.592 28.979 1.00 80.75 525 THR A C 1
ATOM 4198 O O . THR A 1 525 ? 8.468 13.489 28.444 1.00 80.75 525 THR A O 1
ATOM 4201 N N . THR A 1 526 ? 8.943 15.687 28.515 1.00 84.25 526 THR A N 1
ATOM 4202 C CA . THR A 1 526 ? 9.759 15.708 27.288 1.00 84.25 526 THR A CA 1
ATOM 4203 C C . THR A 1 526 ? 10.986 14.808 27.410 1.00 84.25 526 THR A C 1
ATOM 4205 O O . THR A 1 526 ? 11.234 13.983 26.531 1.00 84.25 526 THR A O 1
ATOM 4208 N N . ILE A 1 527 ? 11.747 14.913 28.506 1.00 83.44 527 ILE A N 1
ATOM 4209 C CA . ILE A 1 527 ? 12.942 14.080 28.715 1.00 83.44 527 ILE A CA 1
ATOM 4210 C C . ILE A 1 527 ? 12.571 12.605 28.799 1.00 83.44 527 ILE A C 1
ATOM 4212 O O . ILE A 1 527 ? 13.252 11.767 28.202 1.00 83.44 527 ILE A O 1
ATOM 4216 N N . THR A 1 528 ? 11.489 12.282 29.506 1.00 82.38 528 THR A N 1
ATOM 4217 C CA . THR A 1 528 ? 11.033 10.899 29.655 1.00 82.38 528 THR A CA 1
ATOM 4218 C C . THR A 1 528 ? 10.631 10.311 28.304 1.00 82.38 528 THR A C 1
ATOM 4220 O O . THR A 1 528 ? 11.107 9.228 27.951 1.00 82.38 528 THR A O 1
ATOM 4223 N N . LEU A 1 529 ? 9.852 11.048 27.502 1.00 84.69 529 LEU A N 1
ATOM 4224 C CA . LEU A 1 529 ? 9.469 10.617 26.157 1.00 84.69 529 LEU A CA 1
ATOM 4225 C C . LEU A 1 529 ? 10.691 10.398 25.262 1.00 84.69 529 LEU A C 1
ATOM 4227 O O . LEU A 1 529 ? 10.866 9.310 24.712 1.00 84.69 529 LEU A O 1
ATOM 4231 N N . LEU A 1 530 ? 11.568 11.399 25.145 1.00 84.75 530 LEU A N 1
ATOM 4232 C CA . LEU A 1 530 ? 12.741 11.316 24.272 1.00 84.75 530 LEU A CA 1
ATOM 4233 C C . LEU A 1 530 ? 13.686 10.186 24.694 1.00 84.75 530 LEU A C 1
ATOM 4235 O O . LEU A 1 530 ? 14.212 9.476 23.839 1.00 84.75 530 LEU A O 1
ATOM 4239 N N . THR A 1 531 ? 13.844 9.947 25.999 1.00 82.81 531 THR A N 1
ATOM 4240 C CA . THR A 1 531 ? 14.632 8.818 26.518 1.00 82.81 531 THR A CA 1
ATOM 4241 C C . THR A 1 531 ? 14.007 7.474 26.138 1.00 82.81 531 THR A C 1
ATOM 4243 O O . THR A 1 531 ? 14.710 6.560 25.699 1.00 82.81 531 THR A O 1
ATOM 4246 N N . ASN A 1 532 ? 12.684 7.340 26.265 1.00 83.94 532 ASN A N 1
ATOM 4247 C CA . ASN A 1 532 ? 11.962 6.117 25.912 1.00 83.94 532 ASN A CA 1
ATOM 4248 C C . ASN A 1 532 ? 11.984 5.846 24.398 1.00 83.94 532 ASN A C 1
ATOM 4250 O O . ASN A 1 532 ? 12.186 4.702 23.974 1.00 83.94 532 ASN A O 1
ATOM 4254 N N . VAL A 1 533 ? 11.828 6.887 23.574 1.00 86.56 533 VAL A N 1
ATOM 4255 C CA . VAL A 1 533 ? 11.949 6.807 22.110 1.00 86.56 533 VAL A CA 1
ATOM 4256 C C . VAL A 1 533 ? 13.373 6.441 21.710 1.00 86.56 533 VAL A C 1
ATOM 4258 O O . VAL A 1 533 ? 13.548 5.535 20.896 1.00 86.56 533 VAL A O 1
ATOM 4261 N N . ALA A 1 534 ? 14.392 7.061 22.310 1.00 85.19 534 ALA A N 1
ATOM 4262 C CA . ALA A 1 534 ? 15.791 6.766 22.012 1.00 85.19 534 ALA A CA 1
ATOM 4263 C C . ALA A 1 534 ? 16.140 5.300 22.309 1.00 85.19 534 ALA A C 1
ATOM 4265 O O . ALA A 1 534 ? 16.670 4.610 21.438 1.00 85.19 534 ALA A O 1
ATOM 4266 N N . ARG A 1 535 ? 15.775 4.788 23.493 1.00 82.88 535 ARG A N 1
ATOM 4267 C CA . ARG A 1 535 ? 16.000 3.379 23.871 1.00 82.88 535 ARG A CA 1
ATOM 4268 C C . ARG A 1 535 ? 15.344 2.406 22.895 1.00 82.88 535 ARG A C 1
ATOM 4270 O O . ARG A 1 535 ? 16.005 1.501 22.386 1.00 82.88 535 ARG A O 1
ATOM 4277 N N . THR A 1 536 ? 14.064 2.626 22.599 1.00 86.44 536 THR A N 1
ATOM 4278 C CA . THR A 1 536 ? 13.307 1.794 21.650 1.00 86.44 536 THR A CA 1
ATOM 4279 C C . THR A 1 536 ? 13.944 1.836 20.261 1.00 86.44 536 THR A C 1
ATOM 4281 O O . THR A 1 536 ? 14.129 0.801 19.622 1.00 86.44 536 THR A O 1
ATOM 4284 N N . SER A 1 537 ? 14.347 3.025 19.809 1.00 87.69 537 SER A N 1
ATOM 4285 C CA . SER A 1 537 ? 14.941 3.220 18.487 1.00 87.69 537 SER A CA 1
ATOM 4286 C C . SER A 1 537 ? 16.285 2.513 18.352 1.00 87.69 537 SER A C 1
ATOM 4288 O O . SER A 1 537 ? 16.526 1.859 17.342 1.00 87.69 537 SER A O 1
ATOM 4290 N N . VAL A 1 538 ? 17.149 2.578 19.368 1.00 86.19 538 VAL A N 1
ATOM 4291 C CA . VAL A 1 538 ? 18.444 1.882 19.349 1.00 86.19 538 VAL A CA 1
ATOM 4292 C C . VAL A 1 538 ? 18.258 0.363 19.296 1.00 86.19 538 VAL A C 1
ATOM 4294 O O . VAL A 1 538 ? 18.945 -0.309 18.521 1.00 86.19 538 VAL A O 1
ATOM 4297 N N . LEU A 1 539 ? 17.311 -0.186 20.064 1.00 83.81 539 LEU A N 1
ATOM 4298 C CA . LEU A 1 539 ? 17.011 -1.619 20.046 1.00 83.81 539 LEU A CA 1
ATOM 4299 C C . LEU A 1 539 ? 16.548 -2.074 18.652 1.00 83.81 539 LEU A C 1
ATOM 4301 O O . LEU A 1 539 ? 17.135 -2.984 18.064 1.00 83.81 539 LEU A O 1
ATOM 4305 N N . VAL A 1 540 ? 15.545 -1.391 18.093 1.00 87.88 540 VAL A N 1
ATOM 4306 C CA . VAL A 1 540 ? 14.992 -1.689 16.761 1.00 87.88 540 VAL A CA 1
ATOM 4307 C C . VAL A 1 540 ? 16.056 -1.533 15.669 1.00 87.88 540 VAL A C 1
ATOM 4309 O O . VAL A 1 540 ? 16.156 -2.384 14.781 1.00 87.88 540 VAL A O 1
ATOM 4312 N N . ALA A 1 541 ? 16.890 -0.492 15.745 1.00 87.75 541 ALA A N 1
ATOM 4313 C CA . ALA A 1 541 ? 17.980 -0.253 14.801 1.00 87.75 541 ALA A CA 1
ATOM 4314 C C . ALA A 1 541 ? 19.016 -1.385 14.814 1.00 87.75 541 ALA A C 1
ATOM 4316 O O . ALA A 1 541 ? 19.486 -1.805 13.758 1.00 87.75 541 ALA A O 1
ATOM 4317 N N . THR A 1 542 ? 19.351 -1.898 15.999 1.00 86.56 542 THR A N 1
ATOM 4318 C CA . THR A 1 542 ? 20.372 -2.940 16.179 1.00 86.56 542 THR A CA 1
ATOM 4319 C C . THR A 1 542 ? 19.926 -4.273 15.592 1.00 86.56 542 THR A C 1
ATOM 4321 O O . THR A 1 542 ? 20.697 -4.919 14.882 1.00 86.56 542 THR A O 1
ATOM 4324 N N . VAL A 1 543 ? 18.663 -4.654 15.807 1.00 86.56 543 VAL A N 1
ATOM 4325 C CA . VAL A 1 543 ? 18.079 -5.863 15.201 1.00 86.56 543 VAL A CA 1
ATOM 4326 C C . VAL A 1 543 ? 18.088 -5.759 13.671 1.00 86.56 543 VAL A C 1
ATOM 4328 O O . VAL A 1 543 ? 18.566 -6.668 12.989 1.00 86.56 543 VAL A O 1
ATOM 4331 N N . GLY A 1 544 ? 17.640 -4.624 13.124 1.00 86.62 544 GLY A N 1
ATOM 4332 C CA . GLY A 1 544 ? 17.652 -4.375 11.679 1.00 86.62 544 GLY A CA 1
ATOM 4333 C C . GLY A 1 544 ? 19.055 -4.387 11.077 1.00 86.62 544 GLY A C 1
ATOM 4334 O O . GLY A 1 544 ? 19.273 -4.972 10.015 1.00 86.62 544 GLY A O 1
ATOM 4335 N N . MET A 1 545 ? 20.021 -3.786 11.778 1.00 88.81 545 MET A N 1
ATOM 4336 C CA . MET A 1 545 ? 21.428 -3.767 11.384 1.00 88.81 545 MET A CA 1
ATOM 4337 C C . MET A 1 545 ? 22.021 -5.178 11.337 1.00 88.81 545 MET A C 1
ATOM 4339 O O . MET A 1 545 ? 22.684 -5.513 10.357 1.00 88.81 545 MET A O 1
ATOM 4343 N N . ALA A 1 546 ? 21.777 -6.009 12.355 1.00 88.06 546 ALA A N 1
ATOM 4344 C CA . ALA A 1 546 ? 22.295 -7.375 12.415 1.00 88.06 546 ALA A CA 1
ATOM 4345 C C . ALA A 1 546 ? 21.749 -8.244 11.269 1.00 88.06 546 ALA A C 1
ATOM 4347 O O . ALA A 1 546 ? 22.515 -8.916 10.576 1.00 88.06 546 ALA A O 1
ATOM 4348 N N . LEU A 1 547 ? 20.438 -8.179 11.014 1.00 89.88 547 LEU A N 1
ATOM 4349 C CA . LEU A 1 547 ? 19.801 -8.916 9.919 1.00 89.88 547 LEU A CA 1
ATOM 4350 C C . LEU A 1 547 ? 20.268 -8.413 8.545 1.00 89.88 547 LEU A C 1
ATOM 4352 O O . LEU A 1 547 ? 20.655 -9.213 7.692 1.00 89.88 547 LEU A O 1
ATOM 4356 N N . GLY A 1 548 ? 20.301 -7.092 8.341 1.00 88.38 548 GLY A N 1
ATOM 4357 C CA . GLY A 1 548 ? 20.800 -6.482 7.107 1.00 88.38 548 GLY A CA 1
ATOM 4358 C C . GLY A 1 548 ? 22.247 -6.874 6.814 1.00 88.38 548 GLY A C 1
ATOM 4359 O O . GLY A 1 548 ? 22.559 -7.276 5.693 1.00 88.38 548 GLY A O 1
ATOM 4360 N N . PHE A 1 549 ? 23.107 -6.862 7.835 1.00 89.62 549 PHE A N 1
ATOM 4361 C CA . PHE A 1 549 ? 24.501 -7.281 7.727 1.00 89.62 549 PHE A CA 1
ATOM 4362 C C . PHE A 1 549 ? 24.622 -8.717 7.201 1.00 89.62 549 PHE A C 1
ATOM 4364 O O . PHE A 1 549 ? 25.290 -8.942 6.191 1.00 89.62 549 PHE A O 1
ATOM 4371 N N . VAL A 1 550 ? 23.924 -9.675 7.824 1.00 91.25 550 VAL A N 1
ATOM 4372 C CA . VAL A 1 550 ? 23.951 -11.092 7.420 1.00 91.25 550 VAL A CA 1
ATOM 4373 C C . VAL A 1 550 ? 23.457 -11.271 5.982 1.00 91.25 550 VAL A C 1
ATOM 4375 O O . VAL A 1 550 ? 24.101 -11.956 5.186 1.00 91.25 550 VAL A O 1
ATOM 4378 N N . ILE A 1 551 ? 22.356 -10.618 5.602 1.00 90.75 551 ILE A N 1
ATOM 4379 C CA . ILE A 1 551 ? 21.782 -10.772 4.258 1.00 90.75 551 ILE A CA 1
ATOM 4380 C C . ILE A 1 551 ? 22.691 -10.143 3.192 1.00 90.75 551 ILE A C 1
ATOM 4382 O O . ILE A 1 551 ? 22.822 -10.712 2.109 1.00 90.75 551 ILE A O 1
ATOM 4386 N N . ILE A 1 552 ? 23.367 -9.018 3.467 1.00 90.88 552 ILE A N 1
ATOM 4387 C CA . ILE A 1 552 ? 24.326 -8.418 2.518 1.00 90.88 552 ILE A CA 1
ATOM 4388 C C . ILE A 1 552 ? 25.502 -9.368 2.252 1.00 90.88 552 ILE A C 1
ATOM 4390 O O . ILE A 1 552 ? 25.970 -9.440 1.111 1.00 90.88 552 ILE A O 1
ATOM 4394 N N . LEU A 1 553 ? 25.960 -10.109 3.270 1.00 88.19 553 LEU A N 1
ATOM 4395 C CA . LEU A 1 553 ? 27.016 -11.113 3.106 1.00 88.19 553 LEU A CA 1
ATOM 4396 C C . LEU A 1 553 ? 26.586 -12.276 2.201 1.00 88.19 553 LEU A C 1
ATOM 4398 O O . LEU A 1 553 ? 27.418 -12.786 1.452 1.00 88.19 553 LEU A O 1
ATOM 4402 N N . ILE A 1 554 ? 25.305 -12.658 2.231 1.00 88.31 554 ILE A N 1
ATOM 4403 C CA . ILE A 1 554 ? 24.736 -13.707 1.369 1.00 88.31 554 ILE A CA 1
ATOM 4404 C C . ILE A 1 554 ? 24.481 -13.169 -0.048 1.00 88.31 554 ILE A C 1
ATOM 4406 O O . ILE A 1 554 ? 24.928 -13.747 -1.037 1.00 88.31 554 ILE A O 1
ATOM 4410 N N . HIS A 1 555 ? 23.754 -12.055 -0.161 1.00 88.12 555 HIS A N 1
ATOM 4411 C CA . HIS A 1 555 ? 23.397 -11.431 -1.430 1.00 88.12 555 HIS A CA 1
ATOM 4412 C C . HIS A 1 555 ? 23.259 -9.910 -1.284 1.00 88.12 555 HIS A C 1
ATOM 4414 O O . HIS A 1 555 ? 22.228 -9.386 -0.850 1.00 88.12 555 HIS A O 1
ATOM 4420 N N . LYS A 1 556 ? 24.292 -9.189 -1.739 1.00 87.81 556 LYS A N 1
ATOM 4421 C CA . LYS A 1 556 ? 24.447 -7.734 -1.576 1.00 87.81 556 LYS A CA 1
ATOM 4422 C C . LYS A 1 556 ? 23.162 -6.933 -1.815 1.00 87.81 556 LYS A C 1
ATOM 4424 O O . LYS A 1 556 ? 22.735 -6.197 -0.934 1.00 87.81 556 LYS A O 1
ATOM 4429 N N . LYS A 1 557 ? 22.538 -7.074 -2.991 1.00 87.00 557 LYS A N 1
ATOM 4430 C CA . LYS A 1 557 ? 21.359 -6.265 -3.354 1.00 87.00 557 LYS A CA 1
ATOM 4431 C C . LYS A 1 557 ? 20.125 -6.587 -2.514 1.00 87.00 557 LYS A C 1
ATOM 4433 O O . LYS A 1 557 ? 19.336 -5.690 -2.243 1.00 87.00 557 LYS A O 1
ATOM 4438 N N . SER A 1 558 ? 19.956 -7.847 -2.115 1.00 85.19 558 SER A N 1
ATOM 4439 C CA . SER A 1 558 ? 18.815 -8.247 -1.283 1.00 85.19 558 SER A CA 1
ATOM 4440 C C . SER A 1 558 ? 18.967 -7.714 0.135 1.00 85.19 558 SER A C 1
ATOM 4442 O O . SER A 1 558 ? 17.986 -7.277 0.722 1.00 85.19 558 SER A O 1
ATOM 4444 N N . GLY A 1 559 ? 20.195 -7.688 0.659 1.00 88.31 559 GLY A N 1
ATOM 4445 C CA . GLY A 1 559 ? 20.472 -7.119 1.975 1.00 88.31 559 GLY A CA 1
ATOM 4446 C C . GLY A 1 559 ? 20.348 -5.595 2.007 1.00 88.31 559 GLY A C 1
ATOM 4447 O O . GLY A 1 559 ? 19.763 -5.054 2.941 1.00 88.31 559 GLY A O 1
ATOM 4448 N N . GLU A 1 560 ? 20.806 -4.903 0.956 1.00 91.88 560 GLU A N 1
ATOM 4449 C CA . GLU A 1 560 ? 20.580 -3.457 0.797 1.00 91.88 560 GLU A CA 1
ATOM 4450 C C . GLU A 1 560 ? 19.081 -3.127 0.747 1.00 91.88 560 GLU A C 1
ATOM 4452 O O . GLU A 1 560 ? 18.624 -2.213 1.432 1.00 91.88 560 GLU A O 1
ATOM 4457 N N . LEU A 1 561 ? 18.306 -3.897 -0.028 1.00 91.06 561 LEU A N 1
ATOM 4458 C CA . LEU A 1 561 ? 16.853 -3.755 -0.103 1.00 91.06 561 LEU A CA 1
ATOM 4459 C C . LEU A 1 561 ? 16.197 -3.997 1.262 1.00 91.06 561 LEU A C 1
ATOM 4461 O O . LEU A 1 561 ? 15.410 -3.167 1.708 1.00 91.06 561 LEU A O 1
ATOM 4465 N N . PHE A 1 562 ? 16.547 -5.099 1.931 1.00 93.44 562 PHE A N 1
ATOM 4466 C CA . PHE A 1 562 ? 16.009 -5.451 3.243 1.00 93.44 562 PHE A CA 1
ATOM 4467 C C . PHE A 1 562 ? 16.244 -4.342 4.269 1.00 93.44 562 PHE A C 1
ATOM 4469 O O . PHE A 1 562 ? 15.298 -3.925 4.927 1.00 93.44 562 PHE A O 1
ATOM 4476 N N . ALA A 1 563 ? 17.472 -3.827 4.384 1.00 90.81 563 ALA A N 1
ATOM 4477 C CA . ALA A 1 563 ? 17.797 -2.816 5.386 1.00 90.81 563 ALA A CA 1
ATOM 4478 C C . ALA A 1 563 ? 16.976 -1.527 5.195 1.00 90.81 563 ALA A C 1
ATOM 4480 O O . ALA A 1 563 ? 16.472 -0.976 6.170 1.00 90.81 563 ALA A O 1
ATOM 4481 N N . ILE A 1 564 ? 16.775 -1.070 3.953 1.00 93.56 564 ILE A N 1
ATOM 4482 C CA . ILE A 1 564 ? 15.942 0.114 3.686 1.00 93.56 564 ILE A CA 1
ATOM 4483 C C . ILE A 1 564 ? 14.461 -0.171 3.946 1.00 93.56 564 ILE A C 1
ATOM 4485 O O . ILE A 1 564 ? 13.792 0.644 4.579 1.00 93.56 564 ILE A O 1
ATOM 4489 N N . VAL A 1 565 ? 13.950 -1.322 3.500 1.00 91.44 565 VAL A N 1
ATOM 4490 C CA . VAL A 1 565 ? 12.551 -1.717 3.740 1.00 91.44 565 VAL A CA 1
ATOM 4491 C C . VAL A 1 565 ? 12.270 -1.852 5.236 1.00 91.44 565 VAL A C 1
ATOM 4493 O O . VAL A 1 565 ? 11.230 -1.394 5.696 1.00 91.44 565 VAL A O 1
ATOM 4496 N N . TYR A 1 566 ? 13.208 -2.402 6.009 1.00 92.88 566 TYR A N 1
ATOM 4497 C CA . TYR A 1 566 ? 13.104 -2.497 7.462 1.00 92.88 566 TYR A CA 1
ATOM 4498 C C . TYR A 1 566 ? 13.005 -1.113 8.115 1.00 92.88 566 TYR A C 1
ATOM 4500 O O . TYR A 1 566 ? 12.093 -0.875 8.903 1.00 92.88 566 TYR A O 1
ATOM 4508 N N . VAL A 1 567 ? 13.889 -0.174 7.747 1.00 92.31 567 VAL A N 1
ATOM 4509 C CA . VAL A 1 567 ? 13.827 1.214 8.240 1.00 92.31 567 VAL A CA 1
ATOM 4510 C C . VAL A 1 567 ? 12.484 1.856 7.898 1.00 92.31 567 VAL A C 1
ATOM 4512 O O . VAL A 1 567 ? 11.855 2.446 8.772 1.00 92.31 567 VAL A O 1
ATOM 4515 N N . MET A 1 568 ? 12.020 1.714 6.653 1.00 92.25 568 MET A N 1
ATOM 4516 C CA . MET A 1 568 ? 10.718 2.240 6.238 1.00 92.25 568 MET A CA 1
ATOM 4517 C C . MET A 1 568 ? 9.583 1.660 7.075 1.00 92.25 568 MET A C 1
ATOM 4519 O O . MET A 1 568 ? 8.766 2.418 7.586 1.00 92.25 568 MET A O 1
ATOM 4523 N N . LEU A 1 569 ? 9.547 0.336 7.239 1.00 91.94 569 LEU A N 1
ATOM 4524 C CA . LEU A 1 569 ? 8.498 -0.351 7.982 1.00 91.94 569 LEU A CA 1
ATOM 4525 C C . LEU A 1 569 ? 8.447 0.118 9.438 1.00 91.94 569 LEU A C 1
ATOM 4527 O O . LEU A 1 569 ? 7.363 0.388 9.942 1.00 91.94 569 LEU A O 1
ATOM 4531 N N . MET A 1 570 ? 9.601 0.294 10.086 1.00 92.50 570 MET A N 1
ATOM 4532 C CA . MET A 1 570 ? 9.659 0.771 11.471 1.00 92.50 570 MET A CA 1
ATOM 4533 C C . MET A 1 570 ? 9.235 2.237 11.612 1.00 92.50 570 MET A C 1
ATOM 4535 O O . MET A 1 570 ? 8.521 2.573 12.552 1.00 92.50 570 MET A O 1
ATOM 4539 N N . VAL A 1 571 ? 9.600 3.107 10.662 1.00 90.50 571 VAL A N 1
ATOM 4540 C CA . VAL A 1 571 ? 9.126 4.505 10.636 1.00 90.50 571 VAL A CA 1
ATOM 4541 C C . VAL A 1 571 ? 7.612 4.572 10.420 1.00 90.50 571 VAL A C 1
ATOM 4543 O O . VAL A 1 571 ? 6.928 5.336 11.095 1.00 90.50 571 VAL A O 1
ATOM 4546 N N . ILE A 1 572 ? 7.075 3.763 9.505 1.00 89.88 572 ILE A N 1
ATOM 4547 C CA . ILE A 1 572 ? 5.631 3.693 9.244 1.00 89.88 572 ILE A CA 1
ATOM 4548 C C . ILE A 1 572 ? 4.895 3.168 10.474 1.00 89.88 572 ILE A C 1
ATOM 4550 O O . ILE A 1 572 ? 3.886 3.742 10.864 1.00 89.88 572 ILE A O 1
ATOM 4554 N N . LEU A 1 573 ? 5.407 2.117 11.116 1.00 89.62 573 LEU A N 1
ATOM 4555 C CA . LEU A 1 573 ? 4.794 1.557 12.315 1.00 89.62 573 LEU A CA 1
ATOM 4556 C C . LEU A 1 573 ? 4.801 2.566 13.474 1.00 89.62 573 LEU A C 1
ATOM 4558 O O . LEU A 1 573 ? 3.782 2.724 14.142 1.00 89.62 573 LEU A O 1
ATOM 4562 N N . GLN A 1 574 ? 5.901 3.306 13.663 1.00 89.88 574 GLN A N 1
ATOM 4563 C CA . GLN A 1 574 ? 5.973 4.426 14.611 1.00 89.88 574 GLN A CA 1
ATOM 4564 C C . GLN A 1 574 ? 4.897 5.481 14.307 1.00 89.88 574 GLN A C 1
ATOM 4566 O O . GLN A 1 574 ? 4.200 5.913 15.222 1.00 89.88 574 GLN A O 1
ATOM 4571 N N . LEU A 1 575 ? 4.742 5.875 13.037 1.00 88.81 575 LEU A N 1
ATOM 4572 C CA . LEU A 1 575 ? 3.728 6.840 12.604 1.00 88.81 575 LEU A CA 1
ATOM 4573 C C . LEU A 1 575 ? 2.303 6.335 12.843 1.00 88.81 575 LEU A C 1
ATOM 4575 O O . LEU A 1 575 ? 1.484 7.097 13.335 1.00 88.81 575 LEU A O 1
ATOM 4579 N N . ILE A 1 576 ? 2.008 5.067 12.545 1.00 87.19 576 ILE A N 1
ATOM 4580 C CA . ILE A 1 576 ? 0.690 4.466 12.802 1.00 87.19 576 ILE A CA 1
ATOM 4581 C C . ILE A 1 576 ? 0.375 4.509 14.297 1.00 87.19 576 ILE A C 1
ATOM 4583 O O . ILE A 1 576 ? -0.704 4.953 14.680 1.00 87.19 576 ILE A O 1
ATOM 4587 N N . CYS A 1 577 ? 1.321 4.095 15.146 1.00 88.62 577 CYS A N 1
ATOM 4588 C CA . CYS A 1 577 ? 1.112 4.112 16.592 1.00 88.62 577 CYS A CA 1
ATOM 4589 C C . CYS A 1 577 ? 0.958 5.546 17.127 1.00 88.62 577 CYS A C 1
ATOM 4591 O O . CYS A 1 577 ? 0.181 5.768 18.051 1.00 88.62 577 CYS A O 1
ATOM 4593 N N . LEU A 1 578 ? 1.674 6.516 16.544 1.00 86.94 578 LEU A N 1
ATOM 4594 C CA . LEU A 1 578 ? 1.539 7.933 16.877 1.00 86.94 578 LEU A CA 1
ATOM 4595 C C . LEU A 1 578 ? 0.170 8.480 16.461 1.00 86.94 578 LEU A C 1
ATOM 4597 O O . LEU A 1 578 ? -0.503 9.063 17.297 1.00 86.94 578 LEU A O 1
ATOM 4601 N N . ILE A 1 579 ? -0.257 8.271 15.213 1.00 83.38 579 ILE A N 1
ATOM 4602 C CA . ILE A 1 579 ? -1.562 8.727 14.707 1.00 83.38 579 ILE A CA 1
ATOM 4603 C C . ILE A 1 579 ? -2.687 8.115 15.542 1.00 83.38 579 ILE A C 1
ATOM 4605 O O . ILE A 1 579 ? -3.555 8.838 16.012 1.00 83.38 579 ILE A O 1
ATOM 4609 N N . TYR A 1 580 ? -2.633 6.807 15.810 1.00 82.19 580 TYR A N 1
ATOM 4610 C CA . TYR A 1 580 ? -3.601 6.156 16.691 1.00 82.19 580 TYR A CA 1
ATOM 4611 C C . TYR A 1 580 ? -3.631 6.791 18.087 1.00 82.19 580 TYR A C 1
ATOM 4613 O O . TYR A 1 580 ? -4.706 6.983 18.648 1.00 82.19 580 TYR A O 1
ATOM 4621 N N . PHE A 1 581 ? -2.469 7.122 18.657 1.00 83.94 581 PHE A N 1
ATOM 4622 C CA . PHE A 1 581 ? -2.397 7.783 19.958 1.00 83.94 581 PHE A CA 1
ATOM 4623 C C . PHE A 1 581 ? -2.949 9.215 19.927 1.00 83.94 581 PHE A C 1
ATOM 4625 O O . PHE A 1 581 ? -3.597 9.617 20.886 1.00 83.94 581 PHE A O 1
ATOM 4632 N N . GLN A 1 582 ? -2.720 9.974 18.853 1.00 79.69 582 GLN A N 1
ATOM 4633 C CA . GLN A 1 582 ? -3.275 11.324 18.714 1.00 79.69 582 GLN A CA 1
ATOM 4634 C C . GLN A 1 582 ? -4.804 11.288 18.617 1.00 79.69 582 GLN A C 1
ATOM 4636 O O . GLN A 1 582 ? -5.469 12.061 19.290 1.00 79.69 582 GLN A O 1
ATOM 4641 N N . GLU A 1 583 ? -5.356 10.335 17.864 1.00 74.50 583 GLU A N 1
ATOM 4642 C CA . GLU A 1 583 ? -6.808 10.209 17.690 1.00 74.50 583 GLU A CA 1
ATOM 4643 C C . GLU A 1 583 ? -7.509 9.600 18.915 1.00 74.50 583 GLU A C 1
ATOM 4645 O O . GLU A 1 583 ? -8.578 10.047 19.313 1.00 74.50 583 GLU A O 1
ATOM 4650 N N . SER A 1 584 ? -6.930 8.561 19.528 1.00 72.75 584 SER A N 1
ATOM 4651 C CA . SER A 1 584 ? -7.602 7.797 20.594 1.00 72.75 584 SER A CA 1
ATOM 4652 C C . SER A 1 584 ? -7.152 8.149 22.010 1.00 72.75 584 SER A C 1
ATOM 4654 O O . SER A 1 584 ? -7.733 7.640 22.969 1.00 72.75 584 SER A O 1
ATOM 4656 N N . HIS A 1 585 ? -6.048 8.888 22.159 1.00 74.50 585 HIS A N 1
ATOM 4657 C CA . HIS A 1 585 ? -5.325 9.125 23.420 1.00 74.50 585 HIS A CA 1
ATOM 4658 C C . HIS A 1 585 ? -4.926 7.855 24.200 1.00 74.50 585 HIS A C 1
ATOM 4660 O O . HIS A 1 585 ? -4.494 7.917 25.357 1.00 74.50 585 HIS A O 1
ATOM 4666 N N . ASN A 1 586 ? -5.016 6.692 23.550 1.00 77.25 586 ASN A N 1
ATOM 4667 C CA . ASN A 1 586 ? -4.663 5.384 24.078 1.00 77.25 586 ASN A CA 1
ATOM 4668 C C . ASN A 1 586 ? -3.469 4.808 23.309 1.00 77.25 586 ASN A C 1
ATOM 4670 O O . ASN A 1 586 ? -3.221 5.126 22.147 1.00 77.25 586 ASN A O 1
ATOM 4674 N N . LEU A 1 587 ? -2.700 3.947 23.970 1.00 83.62 587 LEU A N 1
ATOM 4675 C CA . LEU A 1 587 ? -1.560 3.281 23.346 1.00 83.62 587 LEU A CA 1
ATOM 4676 C C . LEU A 1 587 ? -2.045 2.040 22.586 1.00 83.62 587 LEU A C 1
ATOM 4678 O O . LEU A 1 587 ? -2.771 1.224 23.149 1.00 83.62 587 LEU A O 1
ATOM 4682 N N . LEU A 1 588 ? -1.643 1.894 21.320 1.00 85.38 588 LEU A N 1
ATOM 4683 C CA . LEU A 1 588 ? -1.957 0.710 20.515 1.00 85.38 588 LEU A CA 1
ATOM 4684 C C . LEU A 1 588 ? -1.139 -0.490 21.011 1.00 85.38 588 LEU A C 1
ATOM 4686 O O . LEU A 1 588 ? 0.092 -0.411 21.051 1.00 85.38 588 LEU A O 1
ATOM 4690 N N . GLY A 1 589 ? -1.803 -1.584 21.385 1.00 85.56 589 GLY A N 1
ATOM 4691 C CA . GLY A 1 589 ? -1.172 -2.782 21.938 1.00 85.56 589 GLY A CA 1
ATOM 4692 C C . GLY A 1 589 ? -1.402 -4.038 21.097 1.00 85.56 589 GLY A C 1
ATOM 4693 O O . GLY A 1 589 ? -1.625 -3.978 19.886 1.00 85.56 589 GLY A O 1
ATOM 4694 N N . ALA A 1 590 ? -1.319 -5.199 21.754 1.00 83.31 590 ALA A N 1
ATOM 4695 C CA . ALA A 1 590 ? -1.619 -6.501 21.151 1.00 83.31 590 ALA A CA 1
ATOM 4696 C C . ALA A 1 590 ? -3.124 -6.719 20.916 1.00 83.31 590 ALA A C 1
ATOM 4698 O O . ALA A 1 590 ? -3.505 -7.599 20.148 1.00 83.31 590 ALA A O 1
ATOM 4699 N N . ASP A 1 591 ? -3.975 -5.882 21.518 1.00 75.25 591 ASP A N 1
ATOM 4700 C CA . ASP A 1 591 ? -5.426 -5.909 21.342 1.00 75.25 591 ASP A CA 1
ATOM 4701 C C . ASP A 1 591 ? -5.844 -5.751 19.874 1.00 75.25 591 ASP A C 1
ATOM 4703 O O . ASP A 1 591 ? -6.880 -6.284 19.484 1.00 75.25 591 ASP A O 1
ATOM 4707 N N . LEU A 1 592 ? -4.998 -5.128 19.040 1.00 81.44 592 LEU A N 1
ATOM 4708 C CA . LEU A 1 592 ? -5.167 -5.045 17.587 1.00 81.44 592 LEU A CA 1
ATOM 4709 C C . LEU A 1 592 ? -5.499 -6.402 16.935 1.00 81.44 592 LEU A C 1
ATOM 4711 O O . LEU A 1 592 ? -6.294 -6.444 15.999 1.00 81.44 592 LEU A O 1
ATOM 4715 N N . TRP A 1 593 ? -4.916 -7.502 17.421 1.00 79.12 593 TRP A N 1
ATOM 4716 C CA . TRP A 1 593 ? -5.100 -8.841 16.842 1.00 79.12 593 TRP A CA 1
ATOM 4717 C C . TRP A 1 593 ? -6.390 -9.540 17.273 1.00 79.12 593 TRP A C 1
ATOM 4719 O O . TRP A 1 593 ? -6.722 -10.590 16.726 1.00 79.12 593 TRP A O 1
ATOM 4729 N N . HIS A 1 594 ? -7.102 -8.986 18.254 1.00 78.12 594 HIS A N 1
ATOM 4730 C CA . HIS A 1 594 ? -8.350 -9.541 18.783 1.00 78.12 594 HIS A CA 1
ATOM 4731 C C . HIS A 1 594 ? -9.592 -8.833 18.223 1.00 78.12 594 HIS A C 1
ATOM 4733 O O . HIS A 1 594 ? -10.724 -9.217 18.525 1.00 78.12 594 HIS A O 1
ATOM 4739 N N . TYR A 1 595 ? -9.404 -7.808 17.389 1.00 79.81 595 TYR A N 1
ATOM 4740 C CA . TYR A 1 595 ? -10.486 -7.243 16.591 1.00 79.81 595 TYR A CA 1
ATOM 4741 C C . TYR A 1 595 ? -10.647 -8.040 15.295 1.00 79.81 595 TYR A C 1
ATOM 4743 O O . TYR A 1 595 ? -9.669 -8.404 14.637 1.00 79.81 595 TYR A O 1
ATOM 4751 N N . ASN A 1 596 ? -11.894 -8.303 14.908 1.00 80.75 596 ASN A N 1
ATOM 4752 C CA . ASN A 1 596 ? -12.194 -8.922 13.625 1.00 80.75 596 ASN A CA 1
ATOM 4753 C C . ASN A 1 596 ? -11.801 -7.960 12.488 1.00 80.75 596 ASN A C 1
ATOM 4755 O O . ASN A 1 596 ? -12.014 -6.751 12.581 1.00 80.75 596 ASN A O 1
ATOM 4759 N N . LEU A 1 597 ? -11.262 -8.491 11.386 1.00 79.81 597 LEU A N 1
ATOM 4760 C CA . LEU A 1 597 ? -10.900 -7.697 10.208 1.00 79.81 597 LEU A CA 1
ATOM 4761 C C . LEU A 1 597 ? -12.102 -6.901 9.673 1.00 79.81 597 LEU A C 1
ATOM 4763 O O . LEU A 1 597 ? -11.938 -5.767 9.227 1.00 79.81 597 LEU A O 1
ATOM 4767 N N . GLN A 1 598 ? -13.302 -7.485 9.744 1.00 81.88 598 GLN A N 1
ATOM 4768 C CA . GLN A 1 598 ? -14.538 -6.819 9.342 1.00 81.88 598 GLN A CA 1
ATOM 4769 C C . GLN A 1 598 ? -14.848 -5.613 10.238 1.00 81.88 598 GLN A C 1
ATOM 4771 O O . GLN A 1 598 ? -15.140 -4.544 9.714 1.00 81.88 598 GLN A O 1
ATOM 4776 N N . ASP A 1 599 ? -14.692 -5.738 11.557 1.00 82.12 599 ASP A N 1
ATOM 4777 C CA . ASP A 1 599 ? -14.920 -4.642 12.510 1.00 82.12 599 ASP A CA 1
ATOM 4778 C C . ASP A 1 599 ? -13.921 -3.500 12.281 1.00 82.12 599 ASP A C 1
ATOM 4780 O O . ASP A 1 599 ? -14.296 -2.324 12.242 1.00 82.12 599 ASP A O 1
ATOM 4784 N N . VAL A 1 600 ? -12.647 -3.841 12.044 1.00 80.38 600 VAL A N 1
ATOM 4785 C CA . VAL A 1 600 ? -11.602 -2.869 11.681 1.00 80.38 600 VAL A CA 1
ATOM 4786 C C . VAL A 1 600 ? -11.963 -2.162 10.375 1.00 80.38 600 VAL A C 1
ATOM 4788 O O . VAL A 1 600 ? -11.857 -0.939 10.284 1.00 80.38 600 VAL A O 1
ATOM 4791 N N . GLN A 1 601 ? -12.423 -2.902 9.364 1.00 79.44 601 GLN A N 1
ATOM 4792 C CA . GLN A 1 601 ? -12.832 -2.325 8.089 1.00 79.44 601 GLN A CA 1
ATOM 4793 C C . GLN A 1 601 ? -14.030 -1.383 8.250 1.00 79.44 601 GLN A C 1
ATOM 4795 O O . GLN A 1 601 ? -13.957 -0.256 7.763 1.00 79.44 601 GLN A O 1
ATOM 4800 N N . THR A 1 602 ? -15.087 -1.803 8.948 1.00 78.50 602 THR A N 1
ATOM 4801 C CA . THR A 1 602 ? -16.271 -0.978 9.232 1.00 78.50 602 THR A CA 1
ATOM 4802 C C . THR A 1 602 ? -15.871 0.314 9.941 1.00 78.50 602 THR A C 1
ATOM 4804 O O . THR A 1 602 ? -16.246 1.401 9.502 1.00 78.50 602 THR A O 1
ATOM 4807 N N . THR A 1 603 ? -15.008 0.216 10.958 1.00 77.38 603 THR A N 1
ATOM 4808 C CA . THR A 1 603 ? -14.485 1.372 11.704 1.00 77.38 603 THR A CA 1
ATOM 4809 C C . THR A 1 603 ? -13.733 2.343 10.785 1.00 77.38 603 THR A C 1
ATOM 4811 O O . THR A 1 603 ? -14.004 3.545 10.769 1.00 77.38 603 THR A O 1
ATOM 4814 N N . LEU A 1 604 ? -12.805 1.835 9.965 1.00 76.25 604 LEU A N 1
ATOM 4815 C CA . LEU A 1 604 ? -12.000 2.657 9.056 1.00 76.25 604 LEU A CA 1
ATOM 4816 C C . LEU A 1 604 ? -12.822 3.256 7.902 1.00 76.25 604 LEU A C 1
ATOM 4818 O O . LEU A 1 604 ? -12.510 4.352 7.422 1.00 76.25 604 LEU A O 1
ATOM 4822 N N . GLN A 1 605 ? -13.859 2.551 7.441 1.00 74.38 605 GLN A N 1
ATOM 4823 C CA . GLN A 1 605 ? -14.794 3.045 6.432 1.00 74.38 605 GLN A CA 1
ATOM 4824 C C . GLN A 1 605 ? -15.648 4.176 6.996 1.00 74.38 605 GLN A C 1
ATOM 4826 O O . GLN A 1 605 ? -15.664 5.246 6.386 1.00 74.38 605 GLN A O 1
ATOM 4831 N N . ALA A 1 606 ? -16.264 3.993 8.167 1.00 72.12 606 ALA A N 1
ATOM 4832 C CA . ALA A 1 606 ? -17.062 5.021 8.839 1.00 72.12 606 ALA A CA 1
ATOM 4833 C C . ALA A 1 606 ? -16.238 6.292 9.132 1.00 72.12 606 ALA A C 1
ATOM 4835 O O . ALA A 1 606 ? -16.709 7.413 8.915 1.00 72.12 606 ALA A O 1
ATOM 4836 N N . ALA A 1 607 ? -14.966 6.127 9.521 1.00 69.81 607 ALA A N 1
ATOM 4837 C CA . ALA A 1 607 ? -14.026 7.231 9.731 1.00 69.81 607 ALA A CA 1
ATOM 4838 C C . ALA A 1 607 ? -13.586 7.933 8.425 1.00 69.81 607 ALA A C 1
ATOM 4840 O O . ALA A 1 607 ? -13.208 9.106 8.443 1.00 69.81 607 ALA A O 1
ATOM 4841 N N . GLY A 1 608 ? -13.669 7.249 7.278 1.00 66.62 608 GLY A N 1
ATOM 4842 C CA . GLY A 1 608 ? -13.314 7.776 5.956 1.00 66.62 608 GLY A CA 1
ATOM 4843 C C . GLY A 1 608 ? -11.842 7.635 5.561 1.00 66.62 608 GLY A C 1
ATOM 4844 O O . GLY A 1 608 ? -11.368 8.365 4.687 1.00 66.62 608 GLY A O 1
ATOM 4845 N N . VAL A 1 609 ? -11.133 6.677 6.164 1.00 66.56 609 VAL A N 1
ATOM 4846 C CA . VAL A 1 609 ? -9.690 6.444 5.970 1.00 66.56 609 VAL A CA 1
ATOM 4847 C C . VAL A 1 609 ? -9.395 5.599 4.716 1.00 66.56 609 VAL A C 1
ATOM 4849 O O . VAL A 1 609 ? -8.343 5.741 4.094 1.00 66.56 609 VAL A O 1
ATOM 4852 N N . LEU A 1 610 ? -10.330 4.746 4.281 1.00 59.72 610 LEU A N 1
ATOM 4853 C CA . LEU A 1 610 ? -10.125 3.777 3.191 1.00 59.72 610 LEU A CA 1
ATOM 4854 C C . LEU A 1 610 ? -10.569 4.300 1.811 1.00 59.72 610 LEU A C 1
ATOM 4856 O O . LEU A 1 610 ? -11.524 3.789 1.226 1.00 59.72 610 LEU A O 1
ATOM 4860 N N . LYS A 1 611 ? -9.865 5.293 1.247 1.00 64.25 611 LYS A N 1
ATOM 4861 C CA . LYS A 1 611 ? -10.065 5.714 -0.158 1.00 64.25 611 LYS A CA 1
ATOM 4862 C C . LYS A 1 611 ? -8.961 5.181 -1.075 1.00 64.25 611 LYS A C 1
ATOM 4864 O O . LYS A 1 611 ? -7.777 5.259 -0.753 1.00 64.25 611 LYS A O 1
ATOM 4869 N N . ALA A 1 612 ? -9.335 4.682 -2.257 1.00 62.16 612 ALA A N 1
ATOM 4870 C CA . ALA A 1 612 ? -8.401 4.085 -3.222 1.00 62.16 612 ALA A CA 1
ATOM 4871 C C . ALA A 1 612 ? -7.264 5.038 -3.649 1.00 62.16 612 ALA A C 1
ATOM 4873 O O . ALA A 1 612 ? -6.128 4.607 -3.840 1.00 62.16 612 ALA A O 1
ATOM 4874 N N . ASN A 1 613 ? -7.533 6.344 -3.744 1.00 63.53 613 ASN A N 1
ATOM 4875 C CA . ASN A 1 613 ? -6.518 7.356 -4.047 1.00 63.53 613 ASN A CA 1
ATOM 4876 C C . ASN A 1 613 ? -5.437 7.462 -2.952 1.00 63.53 613 ASN A C 1
ATOM 4878 O O . ASN A 1 613 ? -4.264 7.620 -3.287 1.00 63.53 613 ASN A O 1
ATOM 4882 N N . TYR A 1 614 ? -5.784 7.308 -1.669 1.00 67.94 614 TYR A N 1
ATOM 4883 C CA . TYR A 1 614 ? -4.806 7.327 -0.574 1.00 67.94 614 TYR A CA 1
ATOM 4884 C C . TYR A 1 614 ? -3.852 6.136 -0.622 1.00 67.94 614 TYR A C 1
ATOM 4886 O O . TYR A 1 614 ? -2.668 6.304 -0.338 1.00 67.94 614 TYR A O 1
ATOM 4894 N N . PHE A 1 615 ? -4.313 4.964 -1.067 1.00 66.94 615 PHE A N 1
ATOM 4895 C CA . PHE A 1 615 ? -3.435 3.807 -1.258 1.00 66.94 615 PHE A CA 1
ATOM 4896 C C . PHE A 1 615 ? -2.391 4.048 -2.347 1.00 66.94 615 PHE A C 1
ATOM 4898 O O . PHE A 1 615 ? -1.220 3.719 -2.159 1.00 66.94 615 PHE A O 1
ATOM 4905 N N . VAL A 1 616 ? -2.781 4.657 -3.469 1.00 66.38 616 VAL A N 1
ATOM 4906 C CA . VAL A 1 616 ? -1.838 4.914 -4.566 1.00 66.38 616 VAL A CA 1
ATOM 4907 C C . VAL A 1 616 ? -0.875 6.051 -4.225 1.00 66.38 616 VAL A C 1
ATOM 4909 O O . VAL A 1 616 ? 0.328 5.919 -4.460 1.00 66.38 616 VAL A O 1
ATOM 4912 N N . ILE A 1 617 ? -1.366 7.129 -3.603 1.00 72.00 617 ILE A N 1
ATOM 4913 C CA . ILE A 1 617 ? -0.514 8.209 -3.078 1.00 72.00 617 ILE A CA 1
ATOM 4914 C C . ILE A 1 617 ? 0.463 7.647 -2.039 1.00 72.00 617 ILE A C 1
ATOM 4916 O O . ILE A 1 617 ? 1.660 7.924 -2.113 1.00 72.00 617 ILE A O 1
ATOM 4920 N N . GLY A 1 618 ? -0.022 6.800 -1.128 1.00 74.25 618 GLY A N 1
ATOM 4921 C CA . GLY A 1 618 ? 0.793 6.106 -0.137 1.00 74.25 618 GLY A CA 1
ATOM 4922 C C . GLY A 1 618 ? 1.871 5.242 -0.787 1.00 74.25 618 GLY A C 1
ATOM 4923 O O . GLY A 1 618 ? 3.043 5.370 -0.448 1.00 74.25 618 GLY A O 1
ATOM 4924 N N . PHE A 1 619 ? 1.525 4.431 -1.787 1.00 73.69 619 PHE A N 1
ATOM 4925 C CA . PHE A 1 619 ? 2.491 3.595 -2.502 1.00 73.69 619 PHE A CA 1
ATOM 4926 C C . PHE A 1 619 ? 3.584 4.417 -3.203 1.00 73.69 619 PHE A C 1
ATOM 4928 O O . PHE A 1 619 ? 4.766 4.077 -3.135 1.00 73.69 619 PHE A O 1
ATOM 4935 N N . ILE A 1 620 ? 3.223 5.539 -3.831 1.00 74.50 620 ILE A N 1
ATOM 4936 C CA . ILE A 1 620 ? 4.199 6.443 -4.456 1.00 74.50 620 ILE A CA 1
ATOM 4937 C C . ILE A 1 620 ? 5.084 7.107 -3.407 1.00 74.50 620 ILE A C 1
ATOM 4939 O O . ILE A 1 620 ? 6.302 7.161 -3.589 1.00 74.50 620 ILE A O 1
ATOM 4943 N N . ALA A 1 621 ? 4.503 7.569 -2.300 1.00 77.69 621 ALA A N 1
ATOM 4944 C CA . ALA A 1 621 ? 5.258 8.121 -1.184 1.00 77.69 621 ALA A CA 1
ATOM 4945 C C . ALA A 1 621 ? 6.260 7.094 -0.634 1.00 77.69 621 ALA A C 1
ATOM 4947 O O . ALA A 1 621 ? 7.410 7.447 -0.383 1.00 77.69 621 ALA A O 1
ATOM 4948 N N . LEU A 1 622 ? 5.882 5.812 -0.550 1.00 82.44 622 LEU A N 1
ATOM 4949 C CA . LEU A 1 622 ? 6.780 4.723 -0.161 1.00 82.44 622 LEU A CA 1
ATOM 4950 C C . LEU A 1 622 ? 7.915 4.513 -1.169 1.00 82.44 622 LEU A C 1
ATOM 4952 O O . LEU A 1 622 ? 9.068 4.383 -0.765 1.00 82.44 622 LEU A O 1
ATOM 4956 N N . LEU A 1 623 ? 7.638 4.529 -2.476 1.00 80.81 623 LEU A N 1
ATOM 4957 C CA . LEU A 1 623 ? 8.684 4.413 -3.500 1.00 80.81 623 LEU A CA 1
ATOM 4958 C C . LEU A 1 623 ? 9.660 5.598 -3.474 1.00 80.81 623 LEU A C 1
ATOM 4960 O O . LEU A 1 623 ? 10.870 5.410 -3.633 1.00 80.81 623 LEU A O 1
ATOM 4964 N N . LEU A 1 624 ? 9.155 6.815 -3.265 1.00 84.81 624 LEU A N 1
ATOM 4965 C CA . LEU A 1 624 ? 9.982 8.013 -3.122 1.00 84.81 624 LEU A CA 1
ATOM 4966 C C . LEU A 1 624 ? 10.817 7.954 -1.843 1.00 84.81 624 LEU A C 1
ATOM 4968 O O . LEU A 1 624 ? 12.026 8.181 -1.902 1.00 84.81 624 LEU A O 1
ATOM 4972 N N . LEU A 1 625 ? 10.206 7.579 -0.717 1.00 85.25 625 LEU A N 1
ATOM 4973 C CA . LEU A 1 625 ? 10.891 7.382 0.556 1.00 85.25 625 LEU A CA 1
ATOM 4974 C C . LEU A 1 625 ? 11.997 6.330 0.419 1.00 85.25 625 LEU A C 1
ATOM 4976 O O . LEU A 1 625 ? 13.129 6.594 0.817 1.00 85.25 625 LEU A O 1
ATOM 4980 N N . TYR A 1 626 ? 11.727 5.201 -0.242 1.00 89.31 626 TYR A N 1
ATOM 4981 C CA . TYR A 1 626 ? 12.734 4.188 -0.563 1.00 89.31 626 TYR A CA 1
ATOM 4982 C C . TYR A 1 626 ? 13.914 4.783 -1.342 1.00 89.31 626 TYR A C 1
ATOM 4984 O O . TYR A 1 626 ? 15.070 4.576 -0.973 1.00 89.31 626 TYR A O 1
ATOM 4992 N N . GLN A 1 627 ? 13.653 5.550 -2.408 1.00 87.12 627 GLN A N 1
ATOM 4993 C CA . GLN A 1 627 ? 14.721 6.159 -3.205 1.00 87.12 627 GLN A CA 1
ATOM 4994 C C . GLN A 1 627 ? 15.538 7.184 -2.412 1.00 87.12 627 GLN A C 1
ATOM 4996 O O . GLN A 1 627 ? 16.759 7.255 -2.588 1.00 87.12 627 GLN A O 1
ATOM 5001 N N . ILE A 1 628 ? 14.880 7.982 -1.568 1.00 88.75 628 ILE A N 1
ATOM 5002 C CA . ILE A 1 628 ? 15.525 8.974 -0.704 1.00 88.75 628 ILE A CA 1
ATOM 5003 C C . ILE A 1 628 ? 16.417 8.264 0.313 1.00 88.75 628 ILE A C 1
ATOM 5005 O O . ILE A 1 628 ? 17.610 8.562 0.368 1.00 88.75 628 ILE A O 1
ATOM 5009 N N . LEU A 1 629 ? 15.875 7.289 1.047 1.00 88.56 629 LEU A N 1
ATOM 5010 C CA . LEU A 1 629 ? 16.610 6.521 2.051 1.00 88.56 629 LEU A CA 1
ATOM 5011 C C . LEU A 1 629 ? 17.785 5.772 1.422 1.00 88.56 629 LEU A C 1
ATOM 5013 O O . LEU A 1 629 ? 18.904 5.898 1.901 1.00 88.56 629 LEU A O 1
ATOM 5017 N N . MET A 1 630 ? 17.581 5.089 0.293 1.00 88.56 630 MET A N 1
ATOM 5018 C CA . MET A 1 630 ? 18.655 4.394 -0.422 1.00 88.56 630 MET A CA 1
ATOM 5019 C C . MET A 1 630 ? 19.789 5.350 -0.822 1.00 88.56 630 MET A C 1
ATOM 5021 O O . MET A 1 630 ? 20.965 5.062 -0.595 1.00 88.56 630 MET A O 1
ATOM 5025 N N . LYS A 1 631 ? 19.462 6.518 -1.395 1.00 88.69 631 LYS A N 1
ATOM 5026 C CA . LYS A 1 631 ? 20.470 7.531 -1.755 1.00 88.69 631 LYS A CA 1
ATOM 5027 C C . LYS A 1 631 ? 21.178 8.100 -0.527 1.00 88.69 631 LYS A C 1
ATOM 5029 O O . LYS A 1 631 ? 22.378 8.357 -0.604 1.00 88.69 631 LYS A O 1
ATOM 5034 N N . LEU A 1 632 ? 20.452 8.323 0.565 1.00 87.50 632 LEU A N 1
ATOM 5035 C CA . LEU A 1 632 ? 20.991 8.867 1.806 1.00 87.50 632 LEU A CA 1
ATOM 5036 C C . LEU A 1 632 ? 21.961 7.872 2.458 1.00 87.50 632 LEU A C 1
ATOM 5038 O O . LEU A 1 632 ? 23.100 8.242 2.735 1.00 87.50 632 LEU A O 1
ATOM 5042 N N . THR A 1 633 ? 21.565 6.603 2.585 1.00 87.38 633 THR A N 1
ATOM 5043 C CA . THR A 1 633 ? 22.399 5.519 3.127 1.00 87.38 633 THR A CA 1
ATOM 5044 C C . THR A 1 633 ? 23.676 5.330 2.313 1.00 87.38 633 THR A C 1
ATOM 5046 O O . THR A 1 633 ? 24.755 5.232 2.885 1.00 87.38 633 THR A O 1
ATOM 5049 N N . LEU A 1 634 ? 23.592 5.350 0.977 1.00 85.38 634 LEU A N 1
ATOM 5050 C CA . LEU A 1 634 ? 24.772 5.224 0.110 1.00 85.38 634 LEU A CA 1
ATOM 5051 C C . LEU A 1 634 ? 25.724 6.430 0.185 1.00 85.38 634 LEU A C 1
ATOM 5053 O O . LEU A 1 634 ? 26.914 6.281 -0.094 1.00 85.38 634 LEU A O 1
ATOM 5057 N N . LYS A 1 635 ? 25.219 7.626 0.517 1.00 86.19 635 LYS A N 1
ATOM 5058 C CA . LYS A 1 635 ? 26.039 8.838 0.689 1.00 86.19 635 LYS A CA 1
ATOM 5059 C C . LYS A 1 635 ? 26.682 8.930 2.072 1.00 86.19 635 LYS A C 1
ATOM 5061 O O . LYS A 1 635 ? 27.749 9.533 2.195 1.00 86.19 635 LYS A O 1
ATOM 5066 N N . LEU A 1 636 ? 26.045 8.368 3.097 1.00 82.19 636 LEU A N 1
ATOM 5067 C CA . LEU A 1 636 ? 26.548 8.366 4.467 1.00 82.19 636 LEU A CA 1
ATOM 5068 C C . LEU A 1 636 ? 27.797 7.486 4.575 1.00 82.19 636 LEU A C 1
ATOM 5070 O O . LEU A 1 636 ? 27.737 6.260 4.529 1.00 82.19 636 LEU A O 1
ATOM 5074 N N . LYS A 1 637 ? 28.955 8.126 4.754 1.00 67.75 637 LYS A N 1
ATOM 5075 C CA . LYS A 1 637 ? 30.216 7.443 5.062 1.00 67.75 637 LYS A CA 1
ATOM 5076 C C . LYS A 1 637 ? 30.230 7.047 6.542 1.00 67.75 637 LYS A C 1
ATOM 5078 O O . LYS A 1 637 ? 30.857 7.720 7.354 1.00 67.75 637 LYS A O 1
ATOM 5083 N N . SER A 1 638 ? 29.501 5.992 6.903 1.00 67.94 638 SER A N 1
ATOM 5084 C CA . SER A 1 638 ? 29.609 5.404 8.244 1.00 67.94 638 SER A CA 1
ATOM 5085 C C . SER A 1 638 ? 31.010 4.805 8.435 1.00 67.94 638 SER A C 1
ATOM 5087 O O . SER A 1 638 ? 31.561 4.225 7.499 1.00 67.94 638 SER A O 1
ATOM 5089 N N . ASN A 1 639 ? 31.602 4.971 9.621 1.00 77.12 639 ASN A N 1
ATOM 5090 C CA . ASN A 1 639 ? 32.864 4.332 9.993 1.00 77.12 639 ASN A CA 1
ATOM 5091 C C . ASN A 1 639 ? 32.617 3.174 10.979 1.00 77.12 639 ASN A C 1
ATOM 5093 O O . ASN A 1 639 ? 31.513 2.987 11.490 1.00 77.12 639 ASN A O 1
ATOM 5097 N N . GLU A 1 640 ? 33.665 2.396 11.251 1.00 76.75 640 GLU A N 1
ATOM 5098 C CA . GLU A 1 640 ? 33.604 1.218 12.133 1.00 76.75 640 GLU A CA 1
ATOM 5099 C C . GLU A 1 640 ? 33.218 1.601 13.574 1.00 76.75 640 GLU A C 1
ATOM 5101 O O . GLU A 1 640 ? 32.490 0.863 14.237 1.00 76.75 640 GLU A O 1
ATOM 5106 N N . TRP A 1 641 ? 33.605 2.800 14.019 1.00 79.25 641 TRP A N 1
ATOM 5107 C CA . TRP A 1 641 ? 33.267 3.332 15.338 1.00 79.25 641 TRP A CA 1
ATOM 5108 C C . TRP A 1 641 ? 31.776 3.612 15.505 1.00 79.25 641 TRP A C 1
ATOM 5110 O O . TRP A 1 641 ? 31.219 3.237 16.525 1.00 79.25 641 TRP A O 1
ATOM 5120 N N . ILE A 1 642 ? 31.102 4.190 14.504 1.00 78.75 642 ILE A N 1
ATOM 5121 C CA . ILE A 1 642 ? 29.653 4.441 14.555 1.00 78.75 642 ILE A CA 1
ATOM 5122 C C . ILE A 1 642 ? 28.889 3.120 14.697 1.00 78.75 642 ILE A C 1
ATOM 5124 O O . ILE A 1 642 ? 27.972 3.023 15.511 1.00 78.75 642 ILE A O 1
ATOM 5128 N N . ALA A 1 643 ? 29.281 2.092 13.938 1.00 74.81 643 ALA A N 1
ATOM 5129 C CA . ALA A 1 643 ? 28.672 0.767 14.037 1.00 74.81 643 ALA A CA 1
ATOM 5130 C C . ALA A 1 643 ? 28.863 0.156 15.439 1.00 74.81 643 ALA A C 1
ATOM 5132 O O . ALA A 1 643 ? 27.909 -0.354 16.029 1.00 74.81 643 ALA A O 1
ATOM 5133 N N . LEU A 1 644 ? 30.076 0.264 15.992 1.00 81.56 644 LEU A N 1
ATOM 5134 C CA . LEU A 1 644 ? 30.396 -0.221 17.333 1.00 81.56 644 LEU A CA 1
ATOM 5135 C C . LEU A 1 644 ? 29.646 0.562 18.422 1.00 81.56 644 LEU A C 1
ATOM 5137 O O . LEU A 1 644 ? 29.148 -0.039 19.371 1.00 81.56 644 LEU A O 1
ATOM 5141 N N . SER A 1 645 ? 29.514 1.882 18.277 1.00 82.06 645 SER A N 1
ATOM 5142 C CA . SER A 1 645 ? 28.770 2.734 19.206 1.00 82.06 645 SER A CA 1
ATOM 5143 C C . SER A 1 645 ? 27.290 2.366 19.243 1.00 82.06 645 SER A C 1
ATOM 5145 O O . SER A 1 645 ? 26.755 2.192 20.333 1.00 82.06 645 SER A O 1
ATOM 5147 N N . ILE A 1 646 ? 26.638 2.181 18.086 1.00 80.19 646 ILE A N 1
ATOM 5148 C CA . ILE A 1 646 ? 25.222 1.776 18.028 1.00 80.19 646 ILE A CA 1
ATOM 5149 C C . ILE A 1 646 ? 25.023 0.435 18.750 1.00 80.19 646 ILE A C 1
ATOM 5151 O O . ILE A 1 646 ? 24.153 0.331 19.613 1.00 80.19 646 ILE A O 1
ATOM 5155 N N . ALA A 1 647 ? 25.873 -0.558 18.470 1.00 75.56 647 ALA A N 1
ATOM 5156 C CA . ALA A 1 647 ? 25.798 -1.868 19.118 1.00 75.56 647 ALA A CA 1
ATOM 5157 C C . ALA A 1 647 ? 26.065 -1.797 20.636 1.00 75.56 647 ALA A C 1
ATOM 5159 O O . ALA A 1 647 ? 25.360 -2.427 21.423 1.00 75.56 647 ALA A O 1
ATOM 5160 N N . THR A 1 648 ? 27.044 -0.995 21.062 1.00 80.50 648 THR A N 1
ATOM 5161 C CA . THR A 1 648 ? 27.394 -0.826 22.482 1.00 80.50 648 THR A CA 1
ATOM 5162 C C . THR A 1 648 ? 26.265 -0.141 23.253 1.00 80.50 648 THR A C 1
ATOM 5164 O O . THR A 1 648 ? 25.873 -0.613 24.317 1.00 80.50 648 THR A O 1
ATOM 5167 N N . ILE A 1 649 ? 25.684 0.932 22.700 1.00 80.31 649 ILE A N 1
ATOM 5168 C CA . ILE A 1 649 ? 24.544 1.634 23.309 1.00 80.31 649 ILE A CA 1
ATOM 5169 C C . ILE A 1 649 ? 23.334 0.700 23.406 1.00 80.31 649 ILE A C 1
ATOM 5171 O O . ILE A 1 649 ? 22.608 0.759 24.396 1.00 80.31 649 ILE A O 1
ATOM 5175 N N . ALA A 1 650 ? 23.128 -0.192 22.433 1.00 73.38 650 ALA A N 1
ATOM 5176 C CA . ALA A 1 650 ? 22.048 -1.174 22.478 1.00 73.38 650 ALA A CA 1
ATOM 5177 C C . ALA A 1 650 ? 22.208 -2.169 23.631 1.00 73.38 650 ALA A C 1
ATOM 5179 O O . ALA A 1 650 ? 21.260 -2.386 24.384 1.00 73.38 650 ALA A O 1
ATOM 5180 N N . ILE A 1 651 ? 23.415 -2.712 23.817 1.00 75.38 651 ILE A N 1
ATOM 5181 C CA . ILE A 1 651 ? 23.727 -3.613 24.935 1.00 75.38 651 ILE A CA 1
ATOM 5182 C C . ILE A 1 651 ? 23.535 -2.889 26.271 1.00 75.38 651 ILE A C 1
ATOM 5184 O O . ILE A 1 651 ? 22.874 -3.412 27.163 1.00 75.38 651 ILE A O 1
ATOM 5188 N N . ILE A 1 652 ? 24.041 -1.658 26.401 1.00 73.81 652 ILE A N 1
ATOM 5189 C CA . ILE A 1 652 ? 23.863 -0.852 27.618 1.00 73.81 652 ILE A CA 1
ATOM 5190 C C . ILE A 1 652 ? 22.374 -0.568 27.873 1.00 73.81 652 ILE A C 1
ATOM 5192 O O . ILE A 1 652 ? 21.909 -0.678 29.004 1.00 73.81 652 ILE A O 1
ATOM 5196 N N . SER A 1 653 ? 21.604 -0.253 26.829 1.00 67.62 653 SER A N 1
ATOM 5197 C CA . SER A 1 653 ? 20.169 0.040 26.941 1.00 67.62 653 SER A CA 1
ATOM 5198 C C . SER A 1 653 ? 19.345 -1.168 27.395 1.00 67.62 653 SER A C 1
ATOM 5200 O O . SER A 1 653 ? 18.330 -0.973 28.053 1.00 67.62 653 SER A O 1
ATOM 5202 N N . LEU A 1 654 ? 19.779 -2.393 27.079 1.00 65.62 654 LEU A N 1
ATOM 5203 C CA . LEU A 1 654 ? 19.161 -3.635 27.562 1.00 6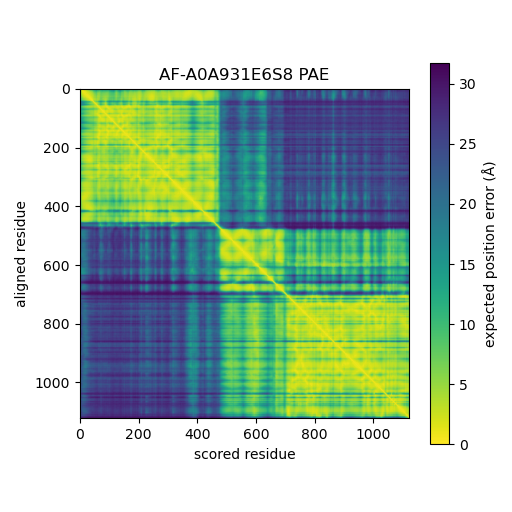5.62 654 LEU A CA 1
ATOM 5204 C C . LEU A 1 654 ? 19.456 -3.915 29.043 1.00 65.62 654 LEU A C 1
ATOM 5206 O O . LEU A 1 654 ? 18.663 -4.576 29.707 1.00 65.62 654 LEU A O 1
ATOM 5210 N N . LEU A 1 655 ? 20.595 -3.436 29.551 1.00 69.31 655 LEU A N 1
ATOM 5211 C CA . LEU A 1 655 ? 21.048 -3.679 30.924 1.00 69.31 655 LEU A CA 1
ATOM 5212 C C . LEU A 1 655 ? 20.557 -2.620 31.921 1.00 69.31 655 LEU A C 1
ATOM 5214 O O . LEU A 1 655 ? 20.543 -2.872 33.125 1.00 69.31 655 LEU A O 1
ATOM 5218 N N . LEU A 1 656 ? 20.167 -1.436 31.445 1.00 59.03 656 LEU A N 1
ATOM 5219 C CA . LEU A 1 656 ? 19.664 -0.368 32.303 1.00 59.03 656 LEU A CA 1
ATOM 5220 C C . LEU A 1 656 ? 18.164 -0.556 32.590 1.00 59.03 656 LEU A C 1
ATOM 5222 O O . LEU A 1 656 ? 17.374 -0.609 31.643 1.00 59.03 656 LEU A O 1
ATOM 5226 N N . PRO A 1 657 ? 17.729 -0.575 33.867 1.00 55.84 657 PRO A N 1
ATOM 5227 C CA . PRO A 1 657 ? 16.310 -0.481 34.182 1.00 55.84 657 PRO A CA 1
ATOM 5228 C C . PRO A 1 657 ? 15.747 0.844 33.639 1.00 55.84 657 PRO A C 1
ATOM 5230 O O . PRO A 1 657 ? 16.496 1.823 33.502 1.00 55.84 657 PRO A O 1
ATOM 5233 N N . PRO A 1 658 ? 14.440 0.915 33.319 1.00 54.38 658 PRO A N 1
ATOM 5234 C CA . PRO A 1 658 ? 13.821 2.154 32.876 1.00 54.38 658 PRO A CA 1
ATOM 5235 C C . PRO A 1 658 ? 14.135 3.245 33.896 1.00 54.38 658 PRO A C 1
ATOM 5237 O O . PRO A 1 658 ? 13.753 3.133 35.057 1.00 54.38 658 PRO A O 1
ATOM 5240 N N . ALA A 1 659 ? 14.895 4.262 33.486 1.00 47.56 659 ALA A N 1
ATOM 5241 C CA . ALA A 1 659 ? 15.179 5.400 34.351 1.00 47.56 659 ALA A CA 1
ATOM 5242 C C . ALA A 1 659 ? 13.845 5.975 34.845 1.00 47.56 659 ALA A C 1
ATOM 5244 O O . ALA A 1 659 ? 13.069 6.509 34.054 1.00 47.56 659 ALA A O 1
ATOM 5245 N N . THR A 1 660 ? 13.568 5.828 36.139 1.00 47.22 660 THR A N 1
ATOM 5246 C CA . THR A 1 660 ? 12.391 6.390 36.795 1.00 47.22 660 THR A CA 1
ATOM 5247 C C . THR A 1 660 ? 12.630 7.877 37.019 1.00 47.22 660 THR A C 1
ATOM 5249 O O . THR A 1 660 ? 12.816 8.323 38.148 1.00 47.22 660 THR A O 1
ATOM 5252 N N . PHE A 1 661 ? 12.610 8.666 35.946 1.00 49.50 661 PHE A N 1
ATOM 5253 C CA . PHE A 1 661 ? 12.306 10.093 36.046 1.00 49.50 661 PHE A CA 1
ATOM 5254 C C . PHE A 1 661 ? 10.794 10.236 36.261 1.00 49.50 661 PHE A C 1
ATOM 5256 O O . PHE A 1 661 ? 10.072 10.799 35.449 1.00 49.50 661 PHE A O 1
ATOM 5263 N N . ALA A 1 662 ? 10.286 9.621 37.331 1.00 46.78 662 ALA A N 1
ATOM 5264 C CA . ALA A 1 662 ? 8.897 9.760 37.718 1.00 46.78 662 ALA A CA 1
ATOM 5265 C C . ALA A 1 662 ? 8.741 11.157 38.322 1.00 46.78 662 ALA A C 1
ATOM 5267 O O . ALA A 1 662 ? 9.145 11.399 39.462 1.00 46.78 662 ALA A O 1
ATOM 5268 N N . SER A 1 663 ? 8.189 12.087 37.543 1.00 43.88 663 SER A N 1
ATOM 5269 C CA . SER A 1 663 ? 7.613 13.300 38.116 1.00 43.88 663 SER A CA 1
ATOM 5270 C C . SER A 1 663 ? 6.560 12.890 39.157 1.00 43.88 663 SER A C 1
ATOM 5272 O O . SER A 1 663 ? 5.833 11.911 38.985 1.00 43.88 663 SER A O 1
ATOM 5274 N N . LYS A 1 664 ? 6.519 13.598 40.291 1.00 49.84 664 LYS A N 1
ATOM 5275 C CA . LYS A 1 664 ? 5.586 13.314 41.397 1.00 49.84 664 LYS A CA 1
ATOM 5276 C C . LYS A 1 664 ? 4.133 13.675 41.062 1.00 49.84 664 LYS A C 1
ATOM 5278 O O . LYS A 1 664 ? 3.238 13.311 41.820 1.00 49.84 664 LYS A O 1
ATOM 5283 N N . THR A 1 665 ? 3.897 14.357 39.947 1.00 52.09 665 THR A N 1
ATOM 5284 C CA . THR A 1 665 ? 2.582 14.818 39.493 1.00 52.09 665 THR A CA 1
ATOM 5285 C C . THR A 1 665 ? 2.523 14.650 37.985 1.00 52.09 665 THR A C 1
ATOM 5287 O O . THR A 1 665 ? 2.985 15.517 37.254 1.00 52.09 665 THR A O 1
ATOM 5290 N N . VAL A 1 666 ? 2.008 13.508 37.528 1.00 61.03 666 VAL A N 1
ATOM 5291 C CA . VAL A 1 666 ? 1.823 13.231 36.098 1.00 61.03 666 VAL A CA 1
ATOM 5292 C C . VAL A 1 666 ? 0.354 12.925 35.874 1.00 61.03 666 VAL A C 1
ATOM 5294 O O . VAL A 1 666 ? -0.155 11.929 36.400 1.00 61.03 666 VAL A O 1
ATOM 5297 N N . THR A 1 667 ? -0.320 13.788 35.118 1.00 70.62 667 THR A N 1
ATOM 5298 C CA . THR A 1 667 ? -1.688 13.551 34.634 1.00 70.62 667 THR A CA 1
ATOM 5299 C C . THR A 1 667 ? -1.740 12.278 33.781 1.00 70.62 667 THR A C 1
ATOM 5301 O O . THR A 1 667 ? -0.723 11.844 33.234 1.00 70.62 667 THR A O 1
ATOM 5304 N N . TYR A 1 668 ? -2.913 11.651 33.635 1.00 74.06 668 TYR A N 1
ATOM 5305 C CA . TYR A 1 668 ? -3.058 10.457 32.788 1.00 74.06 668 TYR A CA 1
ATOM 5306 C C . TYR A 1 668 ? -2.570 10.702 31.347 1.00 74.06 668 TYR A C 1
ATOM 5308 O O . TYR A 1 668 ? -1.884 9.856 30.767 1.00 74.06 668 TYR A O 1
ATOM 5316 N N . HIS A 1 669 ? -2.849 11.891 30.804 1.00 77.12 669 HIS A N 1
ATOM 5317 C CA . HIS A 1 669 ? -2.381 12.311 29.488 1.00 77.12 669 HIS A CA 1
ATOM 5318 C C . HIS A 1 669 ? -0.845 12.333 29.395 1.00 77.12 669 HIS A C 1
ATOM 5320 O O . HIS A 1 669 ? -0.275 11.665 28.535 1.00 77.12 669 HIS A O 1
ATOM 5326 N N . GLU A 1 670 ? -0.149 13.016 30.308 1.00 78.31 670 GLU A N 1
ATOM 5327 C CA . GLU A 1 670 ? 1.323 13.083 30.311 1.00 78.31 670 GLU A CA 1
ATOM 5328 C C . GLU A 1 670 ? 1.982 11.703 30.493 1.00 78.31 670 GLU A C 1
ATOM 5330 O O . GLU A 1 670 ? 3.063 11.448 29.954 1.00 78.31 670 GLU A O 1
ATOM 5335 N N . GLN A 1 671 ? 1.332 10.771 31.199 1.00 77.69 671 GLN A N 1
ATOM 5336 C CA . GLN A 1 671 ? 1.823 9.395 31.350 1.00 77.69 671 GLN A CA 1
ATOM 5337 C C . GLN A 1 671 ? 1.796 8.632 30.020 1.00 77.69 671 GLN A C 1
ATOM 5339 O O . GLN A 1 671 ? 2.799 8.030 29.620 1.00 77.69 671 GLN A O 1
ATOM 5344 N N . ASN A 1 672 ? 0.670 8.663 29.303 1.00 81.81 672 ASN A N 1
ATOM 5345 C CA . ASN A 1 672 ? 0.597 8.003 28.002 1.00 81.81 672 ASN A CA 1
ATOM 5346 C C . ASN A 1 672 ? 1.480 8.731 26.973 1.00 81.81 672 ASN A C 1
ATOM 5348 O O . ASN A 1 672 ? 2.164 8.085 26.177 1.00 81.81 672 ASN A O 1
ATOM 5352 N N . THR A 1 673 ? 1.547 10.064 27.031 1.00 83.44 673 THR A N 1
ATOM 5353 C CA . THR A 1 673 ? 2.419 10.875 26.173 1.00 83.44 673 THR A CA 1
ATOM 5354 C C . THR A 1 673 ? 3.895 10.567 26.413 1.00 83.44 673 THR A C 1
ATOM 5356 O O . THR A 1 673 ? 4.628 10.400 25.451 1.00 83.44 673 THR A O 1
ATOM 5359 N N . SER A 1 674 ? 4.343 10.366 27.653 1.00 84.31 674 SER A N 1
ATOM 5360 C CA . SER A 1 674 ? 5.747 10.032 27.953 1.00 84.31 674 SER A CA 1
ATOM 5361 C C . SER A 1 674 ? 6.154 8.587 27.625 1.00 84.31 674 SER A C 1
ATOM 5363 O O . SER A 1 674 ? 7.343 8.248 27.639 1.00 84.31 674 SER A O 1
ATOM 5365 N N . THR A 1 675 ? 5.198 7.722 27.283 1.00 85.25 675 THR A N 1
ATOM 5366 C CA . THR A 1 675 ? 5.462 6.336 26.876 1.00 85.25 675 THR A CA 1
ATOM 5367 C C . THR A 1 675 ? 5.838 6.262 25.393 1.00 85.25 675 THR A C 1
ATOM 5369 O O . THR A 1 675 ? 5.168 6.854 24.550 1.00 85.25 675 THR A O 1
ATOM 5372 N N . SER A 1 676 ? 6.878 5.495 25.039 1.00 88.56 676 SER A N 1
ATOM 5373 C CA . SER A 1 676 ? 7.186 5.223 23.625 1.00 88.56 676 SER A CA 1
ATOM 5374 C C . SER A 1 676 ? 6.069 4.391 22.996 1.00 88.56 676 SER A C 1
ATOM 5376 O O . SER A 1 676 ? 5.827 3.267 23.429 1.00 88.56 676 SER A O 1
ATOM 5378 N N . LYS A 1 677 ? 5.422 4.917 21.952 1.00 90.56 677 LYS A N 1
ATOM 5379 C CA . LYS A 1 677 ? 4.272 4.276 21.296 1.00 90.56 677 LYS A CA 1
ATOM 5380 C C . LYS A 1 677 ? 4.674 2.962 20.632 1.00 90.56 677 LYS A C 1
ATOM 5382 O O . LYS A 1 677 ? 4.102 1.920 20.931 1.00 90.56 677 LYS A O 1
ATOM 5387 N N . LEU A 1 678 ? 5.728 2.995 19.814 1.00 91.12 678 LEU A N 1
ATOM 5388 C CA . LEU A 1 678 ? 6.300 1.790 19.211 1.00 91.12 678 LEU A CA 1
ATOM 5389 C C . LEU A 1 678 ? 6.869 0.835 20.268 1.00 91.12 678 LEU A C 1
ATOM 5391 O O . LEU A 1 678 ? 6.715 -0.375 20.141 1.00 91.12 678 LEU A O 1
ATOM 5395 N N . GLY A 1 679 ? 7.502 1.363 21.321 1.00 88.75 679 GLY A N 1
ATOM 5396 C CA . GLY A 1 679 ? 8.048 0.542 22.402 1.00 88.75 679 GLY A CA 1
ATOM 5397 C C . GLY A 1 679 ? 6.957 -0.218 23.156 1.00 88.75 679 GLY A C 1
ATOM 5398 O O . GLY A 1 679 ? 7.104 -1.413 23.404 1.00 88.75 679 GLY A O 1
ATOM 5399 N N . TYR A 1 680 ? 5.842 0.450 23.460 1.00 87.50 680 TYR A N 1
ATOM 5400 C CA . TYR A 1 680 ? 4.658 -0.165 24.056 1.00 87.50 680 TYR A CA 1
ATOM 5401 C C . TYR A 1 680 ? 4.044 -1.216 23.127 1.00 87.50 680 TYR A C 1
ATOM 5403 O O . TYR A 1 680 ? 3.805 -2.338 23.572 1.00 87.50 680 TYR A O 1
ATOM 5411 N N . PHE A 1 681 ? 3.878 -0.891 21.839 1.00 89.94 681 PHE A N 1
ATOM 5412 C CA . PHE A 1 681 ? 3.362 -1.822 20.836 1.00 89.94 681 PHE A CA 1
ATOM 5413 C C . PHE A 1 681 ? 4.215 -3.097 20.769 1.00 89.94 681 PHE A C 1
ATOM 5415 O O . PHE A 1 681 ? 3.691 -4.193 20.947 1.00 89.94 681 PHE A O 1
ATOM 5422 N N . ILE A 1 682 ? 5.538 -2.975 20.603 1.00 87.31 682 ILE A N 1
ATOM 5423 C CA . ILE A 1 682 ? 6.457 -4.125 20.557 1.00 87.31 682 ILE A CA 1
ATOM 5424 C C . ILE A 1 682 ? 6.386 -4.937 21.854 1.00 87.31 682 ILE A C 1
ATOM 5426 O O . ILE A 1 682 ? 6.298 -6.162 21.798 1.00 87.31 682 ILE A O 1
ATOM 5430 N N . LYS A 1 683 ? 6.405 -4.270 23.014 1.00 84.94 683 LYS A N 1
ATOM 5431 C CA . LYS A 1 683 ? 6.368 -4.935 24.321 1.00 84.94 683 LYS A CA 1
ATOM 5432 C C . LYS A 1 683 ? 5.091 -5.761 24.503 1.00 84.94 683 LYS A C 1
ATOM 5434 O O . LYS A 1 683 ? 5.193 -6.942 24.809 1.00 84.94 683 LYS A O 1
ATOM 5439 N N . GLN A 1 684 ? 3.919 -5.166 24.281 1.00 83.19 684 GLN A N 1
ATOM 5440 C CA . GLN A 1 684 ? 2.628 -5.850 24.428 1.00 83.19 684 GLN A CA 1
ATOM 5441 C C . GLN A 1 684 ? 2.502 -7.040 23.470 1.00 83.19 684 GLN A C 1
ATOM 5443 O O . GLN A 1 684 ? 2.074 -8.119 23.864 1.00 83.19 684 GLN A O 1
ATOM 5448 N N . ASN A 1 685 ? 2.937 -6.870 22.220 1.00 86.56 685 ASN A N 1
ATOM 5449 C CA . ASN A 1 685 ? 2.936 -7.943 21.225 1.00 86.56 685 ASN A CA 1
ATOM 5450 C C . ASN A 1 685 ? 3.870 -9.099 21.604 1.00 86.56 685 ASN A C 1
ATOM 5452 O O . ASN A 1 685 ? 3.546 -10.266 21.395 1.00 86.56 685 ASN A O 1
ATOM 5456 N N . TRP A 1 686 ? 5.032 -8.781 22.173 1.00 82.69 686 TRP A N 1
ATOM 5457 C CA . TRP A 1 686 ? 5.971 -9.778 22.674 1.00 82.69 686 TRP A CA 1
ATOM 5458 C C . TRP A 1 686 ? 5.414 -10.531 23.890 1.00 82.69 686 TRP A C 1
ATOM 5460 O O . TRP A 1 686 ? 5.532 -11.753 23.963 1.00 82.69 686 TRP A O 1
ATOM 5470 N N . GLU A 1 687 ? 4.772 -9.821 24.820 1.00 77.69 687 GLU A N 1
ATOM 5471 C CA . GLU A 1 687 ? 4.104 -10.412 25.984 1.00 77.69 687 GLU A CA 1
ATOM 5472 C C . GLU A 1 687 ? 2.961 -11.352 25.566 1.00 77.69 687 GLU A C 1
ATOM 5474 O O . GLU A 1 687 ? 2.884 -12.461 26.092 1.00 77.69 687 GLU A O 1
ATOM 5479 N N . GLU A 1 688 ? 2.148 -10.985 24.569 1.00 77.44 688 GLU A N 1
ATOM 5480 C CA . GLU A 1 688 ? 1.084 -11.847 24.025 1.00 77.44 688 GLU A CA 1
ATOM 5481 C C . GLU A 1 688 ? 1.635 -13.089 23.298 1.00 77.44 688 GLU A C 1
ATOM 5483 O O . GLU A 1 688 ? 1.123 -14.207 23.435 1.00 77.44 688 GLU A O 1
ATOM 5488 N N . LEU A 1 689 ? 2.739 -12.936 22.560 1.00 79.06 689 LEU A N 1
ATOM 5489 C CA . LEU A 1 689 ? 3.411 -14.071 21.928 1.00 79.06 689 LEU A CA 1
ATOM 5490 C C . LEU A 1 689 ? 3.948 -15.058 22.978 1.00 79.06 689 LEU A C 1
ATOM 5492 O O . LEU A 1 689 ? 3.827 -16.269 22.813 1.00 79.06 689 LEU A O 1
ATOM 5496 N N . ILE A 1 690 ? 4.508 -14.566 24.085 1.00 76.00 690 ILE A N 1
ATOM 5497 C CA . ILE A 1 690 ? 4.966 -15.432 25.178 1.00 76.00 690 ILE A CA 1
ATOM 5498 C C . ILE A 1 690 ? 3.777 -16.055 25.919 1.00 76.00 690 ILE A C 1
ATOM 5500 O O . ILE A 1 690 ? 3.790 -17.263 26.167 1.00 76.00 690 ILE A O 1
ATOM 5504 N N . SER A 1 691 ? 2.744 -15.278 26.256 1.00 67.06 691 SER A N 1
ATOM 5505 C CA . SER A 1 691 ? 1.580 -15.752 27.020 1.00 67.06 691 SER A CA 1
ATOM 5506 C C . SER A 1 691 ? 0.845 -16.882 26.287 1.00 67.06 691 SER A C 1
ATOM 5508 O O . SER A 1 691 ? 0.510 -17.907 26.888 1.00 67.06 691 SER A O 1
ATOM 5510 N N . SER A 1 692 ? 0.680 -16.754 24.966 1.00 63.97 692 SER A N 1
ATOM 5511 C CA . SER A 1 692 ? 0.079 -17.786 24.119 1.00 63.97 692 SER A CA 1
ATOM 5512 C C . SER A 1 692 ? 0.883 -19.092 24.141 1.00 63.97 692 SER A C 1
ATOM 5514 O O . SER A 1 692 ? 0.283 -20.162 24.250 1.00 63.97 692 SER A O 1
ATOM 5516 N N . THR A 1 693 ? 2.221 -19.028 24.167 1.00 60.81 693 THR A N 1
ATOM 5517 C CA . THR A 1 693 ? 3.085 -20.221 24.293 1.00 60.81 693 THR A CA 1
ATOM 5518 C C . THR A 1 693 ? 3.127 -20.828 25.700 1.00 60.81 693 THR A C 1
ATOM 5520 O O . THR A 1 693 ? 3.365 -22.025 25.834 1.00 60.81 693 THR A O 1
ATOM 5523 N N . GLN A 1 694 ? 2.887 -20.046 26.759 1.00 54.47 694 GLN A N 1
ATOM 5524 C CA . GLN A 1 694 ? 2.875 -20.541 28.145 1.00 54.47 694 GLN A CA 1
ATOM 5525 C C . GLN A 1 694 ? 1.528 -21.147 28.566 1.00 54.47 694 GLN A C 1
ATOM 5527 O O . GLN A 1 694 ? 1.500 -22.004 29.450 1.00 54.47 694 GLN A O 1
ATOM 5532 N N . SER A 1 695 ? 0.426 -20.768 27.907 1.00 50.19 695 SER A N 1
ATOM 5533 C CA . SER A 1 695 ? -0.926 -21.297 28.165 1.00 50.19 695 SER A CA 1
ATOM 5534 C C . SER A 1 695 ? -1.071 -22.820 27.981 1.00 50.19 695 SER A C 1
ATOM 5536 O O . SER A 1 695 ? -2.059 -23.405 28.422 1.00 50.19 695 SER A O 1
ATOM 5538 N N . THR A 1 696 ? -0.071 -23.483 27.387 1.00 47.44 696 THR A N 1
ATOM 5539 C CA . THR A 1 696 ? -0.019 -24.938 27.192 1.00 47.44 696 THR A CA 1
ATOM 5540 C C . THR A 1 696 ? 0.607 -25.708 28.361 1.00 47.44 696 THR A C 1
ATOM 5542 O O . THR A 1 696 ? 0.691 -26.935 28.289 1.00 47.44 696 THR A O 1
ATOM 5545 N N . GLN A 1 697 ? 1.069 -25.048 29.433 1.00 46.25 697 GLN A N 1
ATOM 5546 C CA . GLN A 1 697 ? 1.539 -25.764 30.625 1.00 46.25 697 GLN A CA 1
ATOM 5547 C C . GLN A 1 697 ? 0.373 -26.095 31.575 1.00 46.25 697 GLN A C 1
ATOM 5549 O O . GLN A 1 697 ? -0.367 -25.192 31.970 1.00 46.25 697 GLN A O 1
ATOM 5554 N N . PRO A 1 698 ? 0.202 -27.366 31.990 1.00 49.47 698 PRO A N 1
ATOM 5555 C CA . PRO A 1 698 ? -0.824 -27.735 32.957 1.00 49.47 698 PRO A CA 1
ATOM 5556 C C . PRO A 1 698 ? -0.556 -27.032 34.294 1.00 49.47 698 PRO A C 1
ATOM 5558 O O . PRO A 1 698 ? 0.535 -27.150 34.862 1.00 49.47 698 PRO A O 1
ATOM 5561 N N . LEU A 1 699 ? -1.557 -26.302 34.800 1.00 55.25 699 LEU A N 1
ATOM 5562 C CA . LEU A 1 699 ? -1.513 -25.682 36.124 1.00 55.25 699 LEU A CA 1
ATOM 5563 C C . LEU A 1 699 ? -1.172 -26.764 37.160 1.00 55.25 699 LEU A C 1
ATOM 5565 O O . LEU A 1 699 ? -1.815 -27.816 37.218 1.00 55.25 699 LEU A O 1
ATOM 5569 N N . LYS A 1 700 ? -0.126 -26.531 37.968 1.00 51.50 700 LYS A N 1
ATOM 5570 C CA . LYS A 1 700 ? 0.223 -27.422 39.083 1.00 51.50 700 LYS A CA 1
ATOM 5571 C C . LYS A 1 700 ? -1.015 -27.616 39.965 1.00 51.50 700 LYS A C 1
ATOM 5573 O O . LYS A 1 700 ? -1.684 -26.652 40.311 1.00 51.50 700 LYS A O 1
ATOM 5578 N N . LYS A 1 701 ? -1.265 -28.876 40.325 1.00 48.31 701 LYS A N 1
ATOM 5579 C CA . LYS A 1 701 ? -2.444 -29.488 40.975 1.00 48.31 701 LYS A CA 1
ATOM 5580 C C . LYS A 1 701 ? -2.774 -28.972 42.398 1.00 48.31 701 LYS A C 1
ATOM 5582 O O . LYS A 1 701 ? -3.064 -29.771 43.281 1.00 48.31 701 LYS A O 1
ATOM 5587 N N . ALA A 1 702 ? -2.672 -27.667 42.640 1.00 47.94 702 ALA A N 1
ATOM 5588 C CA . ALA A 1 702 ? -2.777 -27.025 43.951 1.00 47.94 702 ALA A CA 1
ATOM 5589 C C . ALA A 1 702 ? -3.932 -26.005 44.040 1.00 47.94 702 ALA A C 1
ATOM 5591 O O . ALA A 1 702 ? -3.849 -25.066 44.827 1.00 47.94 702 ALA A O 1
ATOM 5592 N N . SER A 1 703 ? -4.996 -26.163 43.243 1.00 58.38 703 SER A N 1
ATOM 5593 C CA . SER A 1 703 ? -6.157 -25.267 43.291 1.00 58.38 703 SER A CA 1
ATOM 5594 C C . SER A 1 703 ? -7.205 -25.770 44.292 1.00 58.38 703 SER A C 1
ATOM 5596 O O . SER A 1 703 ? -7.670 -26.902 44.178 1.00 58.38 703 SER A O 1
ATOM 5598 N N . ASN A 1 704 ? -7.661 -24.915 45.213 1.00 71.31 704 ASN A N 1
ATOM 5599 C CA . ASN A 1 704 ? -8.797 -25.187 46.120 1.00 71.31 704 ASN A CA 1
ATOM 5600 C C . ASN A 1 704 ? -10.175 -25.111 45.416 1.00 71.31 704 ASN A C 1
ATOM 5602 O O . ASN A 1 704 ? -11.210 -25.042 46.078 1.00 71.31 704 ASN A O 1
ATOM 5606 N N . PHE A 1 705 ? -10.201 -25.067 44.083 1.00 79.69 705 PHE A N 1
ATOM 5607 C CA . PHE A 1 705 ? -11.400 -24.889 43.266 1.00 79.69 705 PHE A CA 1
ATOM 5608 C C . PHE A 1 705 ? -11.690 -26.151 42.447 1.00 79.69 705 PHE A C 1
ATOM 5610 O O . PHE A 1 705 ? -10.771 -26.900 42.111 1.00 79.69 705 PHE A O 1
ATOM 5617 N N . ASP A 1 706 ? -12.959 -26.368 42.094 1.00 82.88 706 ASP A N 1
ATOM 5618 C CA . ASP A 1 706 ? -13.337 -27.403 41.129 1.00 82.88 706 ASP A CA 1
ATOM 5619 C C . ASP A 1 706 ? -12.698 -27.080 39.770 1.00 82.88 706 ASP A C 1
ATOM 5621 O O . ASP A 1 706 ? -12.923 -26.004 39.211 1.00 82.88 706 ASP A O 1
ATOM 5625 N N . SER A 1 707 ? -11.892 -28.001 39.239 1.00 82.88 707 SER A N 1
ATOM 5626 C CA . SER A 1 707 ? -11.166 -27.787 37.984 1.00 82.88 707 SER A CA 1
ATOM 5627 C C . SER A 1 707 ? -12.083 -27.677 36.763 1.00 82.88 707 SER A C 1
ATOM 5629 O O . SER A 1 707 ? -11.673 -27.113 35.753 1.00 82.88 707 SER A O 1
ATOM 5631 N N . ASN A 1 708 ? -13.307 -28.211 36.837 1.00 87.12 708 ASN A N 1
ATOM 5632 C CA . ASN A 1 708 ? -14.309 -28.115 35.777 1.00 87.12 708 ASN A CA 1
ATOM 5633 C C . ASN A 1 708 ? -15.262 -26.929 35.970 1.00 87.12 708 ASN A C 1
ATOM 5635 O O . ASN A 1 708 ? -15.785 -26.425 34.984 1.00 87.12 708 ASN A O 1
ATOM 5639 N N . TYR A 1 709 ? -15.516 -26.498 37.210 1.00 92.69 709 TYR A N 1
ATOM 5640 C CA . TYR A 1 709 ? -16.495 -25.443 37.512 1.00 92.69 709 TYR A CA 1
ATOM 5641 C C . TYR A 1 709 ? -15.948 -24.406 38.514 1.00 92.69 709 TYR A C 1
ATOM 5643 O O . TYR A 1 709 ? -16.523 -24.213 39.589 1.00 92.69 709 TYR A O 1
ATOM 5651 N N . PRO A 1 710 ? -14.857 -23.689 38.184 1.00 92.31 710 PRO A N 1
ATOM 5652 C CA . PRO A 1 710 ? -14.112 -22.857 39.141 1.00 92.31 710 PRO A CA 1
ATOM 5653 C C . PRO A 1 710 ? -14.888 -21.637 39.673 1.00 92.31 710 PRO A C 1
ATOM 5655 O O . PRO A 1 710 ? -14.515 -21.055 40.697 1.00 92.31 710 PRO A O 1
ATOM 5658 N N . PHE A 1 711 ? -15.964 -21.240 38.986 1.00 93.69 711 PHE A N 1
ATOM 5659 C CA . PHE A 1 711 ? -16.827 -20.114 39.358 1.00 93.69 711 PHE A CA 1
ATOM 5660 C C . PHE A 1 711 ? -18.157 -20.530 40.005 1.00 93.69 711 PHE A C 1
ATOM 5662 O O . PHE A 1 711 ? -18.881 -19.655 40.478 1.00 93.69 711 PHE A O 1
ATOM 5669 N N . LEU A 1 712 ? -18.488 -21.826 40.050 1.00 93.69 712 LEU A N 1
ATOM 5670 C CA . LEU A 1 712 ? -19.760 -22.305 40.596 1.00 93.69 712 LEU A CA 1
ATOM 5671 C C . LEU A 1 712 ? -19.836 -22.054 42.108 1.00 93.69 712 LEU A C 1
ATOM 5673 O O . LEU A 1 712 ? -18.973 -22.495 42.867 1.00 93.69 712 LEU A O 1
ATOM 5677 N N . LYS A 1 713 ? -20.895 -21.377 42.556 1.00 92.06 713 LYS A N 1
ATOM 5678 C CA . LYS A 1 713 ? -21.153 -21.085 43.973 1.00 92.06 713 LYS A CA 1
ATOM 5679 C C . LYS A 1 713 ? -22.651 -21.011 44.270 1.00 92.06 713 LYS A C 1
ATOM 5681 O O . LYS A 1 713 ? -23.466 -20.896 43.355 1.00 92.06 713 LYS A O 1
ATOM 5686 N N . GLU A 1 714 ? -23.004 -21.060 45.552 1.00 91.31 714 GLU A N 1
ATOM 5687 C CA . GLU A 1 714 ? -24.362 -20.727 46.000 1.00 91.31 714 GLU A CA 1
ATOM 5688 C C . GLU A 1 714 ? -24.652 -19.246 45.733 1.00 91.31 714 GLU A C 1
ATOM 5690 O O . GLU A 1 714 ? -23.799 -18.377 45.958 1.00 91.31 714 GLU A O 1
ATOM 5695 N N . ARG A 1 715 ? -25.856 -18.952 45.241 1.00 88.69 715 ARG A N 1
ATOM 5696 C CA . ARG A 1 715 ? -26.293 -17.578 45.007 1.00 88.69 715 ARG A CA 1
ATOM 5697 C C . ARG A 1 715 ? -26.545 -16.893 46.346 1.00 88.69 715 ARG A C 1
ATOM 5699 O O . ARG A 1 715 ? -27.218 -17.423 47.222 1.00 88.69 715 ARG A O 1
ATOM 5706 N N . THR A 1 716 ? -26.030 -15.678 46.484 1.00 77.69 716 THR A N 1
ATOM 5707 C CA . THR A 1 716 ? -26.382 -14.788 47.593 1.00 77.69 716 THR A CA 1
ATOM 5708 C C . THR A 1 716 ? -27.664 -14.034 47.238 1.00 77.69 716 THR A C 1
ATOM 5710 O O . THR A 1 716 ? -27.704 -13.380 46.198 1.00 77.69 716 THR A O 1
ATOM 5713 N N . SER A 1 717 ? -28.689 -14.111 48.087 1.00 72.56 717 SER A N 1
ATOM 5714 C CA . SER A 1 717 ? -29.930 -13.334 47.967 1.00 72.56 717 SER A CA 1
ATOM 5715 C C . SER A 1 717 ? -30.153 -12.516 49.242 1.00 72.56 717 SER A C 1
ATOM 5717 O O . SER A 1 717 ? -30.053 -13.036 50.353 1.00 72.56 717 SER A O 1
ATOM 5719 N N . THR A 1 718 ? -30.398 -11.211 49.095 1.00 73.44 718 THR A N 1
ATOM 5720 C CA . THR A 1 718 ? -30.765 -10.323 50.206 1.00 73.44 718 THR A CA 1
ATOM 5721 C C . THR A 1 718 ? -32.035 -9.557 49.853 1.00 73.44 718 THR A C 1
ATOM 5723 O O . THR A 1 718 ? -32.130 -8.938 48.797 1.00 73.44 718 THR A O 1
ATOM 5726 N N . ASN A 1 719 ? -33.005 -9.544 50.765 1.00 80.19 719 ASN A N 1
ATOM 5727 C CA . ASN A 1 719 ? -34.321 -8.921 50.553 1.00 80.19 719 ASN A CA 1
ATOM 5728 C C . ASN A 1 719 ? -34.302 -7.401 50.809 1.00 80.19 719 ASN A C 1
ATOM 5730 O O . ASN A 1 719 ? -35.317 -6.793 51.136 1.00 80.19 719 ASN A O 1
ATOM 5734 N N . PHE A 1 720 ? -33.126 -6.768 50.724 1.00 86.50 720 PHE A N 1
ATOM 5735 C CA . PHE A 1 720 ? -32.951 -5.372 51.127 1.00 86.50 720 PHE A CA 1
ATOM 5736 C C . PHE A 1 720 ? -33.743 -4.404 50.241 1.00 86.50 720 PHE A C 1
ATOM 5738 O O . PHE A 1 720 ? -34.276 -3.412 50.743 1.00 86.50 720 PHE A O 1
ATOM 5745 N N . PHE A 1 721 ? -33.817 -4.679 48.936 1.00 88.31 721 PHE A N 1
ATOM 5746 C CA . PHE A 1 721 ? -34.413 -3.754 47.971 1.00 88.31 721 PHE A CA 1
ATOM 5747 C C . PHE A 1 721 ? -35.924 -3.904 47.814 1.00 88.31 721 PHE A C 1
ATOM 5749 O O . PHE A 1 721 ? -36.563 -2.992 47.299 1.00 88.31 721 PHE A O 1
ATOM 5756 N N . ASP A 1 722 ? -36.504 -4.992 48.319 1.00 87.44 722 ASP A N 1
ATOM 5757 C CA . ASP A 1 722 ? -37.935 -5.288 48.213 1.00 87.44 722 ASP A CA 1
ATOM 5758 C C . ASP A 1 722 ? -38.791 -4.145 48.784 1.00 87.44 722 ASP A C 1
ATOM 5760 O O . ASP A 1 722 ? -39.816 -3.787 48.213 1.00 87.44 722 ASP A O 1
ATOM 5764 N N . LYS A 1 723 ? -38.320 -3.496 49.861 1.00 90.75 723 LYS A N 1
ATOM 5765 C CA . LYS A 1 723 ? -39.003 -2.367 50.521 1.00 90.75 723 LYS A CA 1
ATOM 5766 C C . LYS A 1 723 ? -39.177 -1.122 49.638 1.00 90.75 723 LYS A C 1
ATOM 5768 O O . LYS A 1 723 ? -40.008 -0.273 49.953 1.00 90.75 723 LYS A O 1
ATOM 5773 N N . TYR A 1 724 ? -38.381 -0.984 48.575 1.00 93.75 724 TYR A N 1
ATOM 5774 C CA . TYR A 1 724 ? -38.452 0.161 47.664 1.00 93.75 724 TYR A CA 1
ATOM 5775 C C . TYR A 1 724 ? -39.467 -0.040 46.542 1.00 93.75 724 TYR A C 1
ATOM 5777 O O . TYR A 1 724 ? -39.723 0.908 45.811 1.00 93.75 724 TYR A O 1
ATOM 5785 N N . PHE A 1 725 ? -40.045 -1.233 46.387 1.00 93.88 725 PHE A N 1
ATOM 5786 C CA . PHE A 1 725 ? -40.965 -1.542 45.298 1.00 93.88 725 PHE A CA 1
ATOM 5787 C C . PHE A 1 725 ? -42.346 -1.925 45.822 1.00 93.88 725 PHE A C 1
ATOM 5789 O O . PHE A 1 725 ? -42.496 -2.699 46.765 1.00 93.88 725 PHE A O 1
ATOM 5796 N N . THR A 1 726 ? -43.375 -1.436 45.141 1.00 91.81 726 THR A N 1
ATOM 5797 C CA . THR A 1 726 ? -44.745 -1.914 45.315 1.00 91.81 726 THR A CA 1
ATOM 5798 C C . THR A 1 726 ? -44.937 -3.169 44.468 1.00 91.81 726 THR A C 1
ATOM 5800 O O . THR A 1 726 ? -44.740 -3.130 43.254 1.00 91.81 726 THR A O 1
ATOM 5803 N N . SER A 1 727 ? -45.323 -4.288 45.089 1.00 86.31 727 SER A N 1
ATOM 5804 C CA . SER A 1 727 ? -45.648 -5.515 44.351 1.00 86.31 727 SER A CA 1
ATOM 5805 C C . SER A 1 727 ? -46.998 -5.377 43.643 1.00 86.31 727 SER A C 1
ATOM 5807 O O . SER A 1 727 ? -47.984 -4.911 44.219 1.00 86.31 727 SER A O 1
ATOM 5809 N N . THR A 1 728 ? -47.049 -5.804 42.384 1.00 89.06 728 THR A N 1
ATOM 5810 C CA . THR A 1 728 ? -48.253 -5.831 41.549 1.00 89.06 728 THR A CA 1
ATOM 5811 C C . THR A 1 728 ? -48.628 -7.271 41.189 1.00 89.06 728 THR A C 1
ATOM 5813 O O . THR A 1 728 ? -47.796 -8.177 41.176 1.00 89.06 728 THR A O 1
ATOM 5816 N N . LYS A 1 729 ? -49.910 -7.514 40.869 1.00 86.69 729 LYS A N 1
ATOM 5817 C CA . LYS A 1 729 ? -50.367 -8.851 40.434 1.00 86.69 729 LYS A CA 1
ATOM 5818 C C . LYS A 1 729 ? -49.775 -9.264 39.084 1.00 86.69 729 LYS A C 1
ATOM 5820 O O . LYS A 1 729 ? -49.568 -10.450 38.842 1.00 86.69 729 LYS A O 1
ATOM 5825 N N . GLN A 1 730 ? -49.572 -8.301 38.188 1.00 89.88 730 GLN A N 1
ATOM 5826 C CA . GLN A 1 730 ? -48.996 -8.535 36.869 1.00 89.88 730 GLN A CA 1
ATOM 5827 C C . GLN A 1 730 ? -47.504 -8.251 36.910 1.00 89.88 730 GLN A C 1
ATOM 5829 O O . GLN A 1 730 ? -47.094 -7.161 37.288 1.00 89.88 730 GLN A O 1
ATOM 5834 N N . LYS A 1 731 ? -46.699 -9.207 36.454 1.00 94.19 731 LYS A N 1
ATOM 5835 C CA . LYS A 1 731 ? -45.247 -9.043 36.374 1.00 94.19 731 LYS A CA 1
ATOM 5836 C C . LYS A 1 731 ? -44.888 -7.810 35.516 1.00 94.19 731 LYS A C 1
ATOM 5838 O O . LYS A 1 731 ? -45.417 -7.714 34.407 1.00 94.19 731 LYS A O 1
ATOM 5843 N N . PRO A 1 732 ? -44.033 -6.887 35.993 1.00 95.81 732 PRO A N 1
ATOM 5844 C CA . PRO A 1 732 ? -43.683 -5.684 35.243 1.00 95.81 732 PRO A CA 1
ATOM 5845 C C . PRO A 1 732 ? -42.738 -5.978 34.077 1.00 95.81 732 PRO A C 1
ATOM 5847 O O . PRO A 1 732 ? -42.022 -6.980 34.077 1.00 95.81 732 PRO A O 1
ATOM 5850 N N . HIS A 1 733 ? -42.685 -5.074 33.097 1.00 97.38 733 HIS A N 1
ATOM 5851 C CA . HIS A 1 733 ? -41.597 -5.078 32.116 1.00 97.38 733 HIS A CA 1
ATOM 5852 C C . HIS A 1 733 ? -40.277 -4.663 32.782 1.00 97.38 733 HIS A C 1
ATOM 5854 O O . HIS A 1 733 ? -40.267 -3.873 33.728 1.00 97.38 733 HIS A O 1
ATOM 5860 N N . VAL A 1 734 ? -39.158 -5.160 32.256 1.00 97.94 734 VAL A N 1
ATOM 5861 C CA . VAL A 1 734 ? -37.807 -4.728 32.630 1.00 97.94 734 VAL A CA 1
ATOM 5862 C C . VAL A 1 734 ? -37.140 -4.155 31.394 1.00 97.94 734 VAL A C 1
ATOM 5864 O O . VAL A 1 734 ? -36.967 -4.864 30.406 1.00 97.94 734 VAL A O 1
ATOM 5867 N N . VAL A 1 735 ? -36.772 -2.878 31.444 1.00 98.31 735 VAL A N 1
ATOM 5868 C CA . VAL A 1 735 ? -36.117 -2.176 30.339 1.00 98.31 735 VAL A CA 1
ATOM 5869 C C . VAL A 1 735 ? -34.710 -1.775 30.775 1.00 98.31 735 VAL A C 1
ATOM 5871 O O . VAL A 1 735 ? -34.545 -0.884 31.607 1.00 98.31 735 VAL A O 1
ATOM 5874 N N . LEU A 1 736 ? -33.700 -2.447 30.224 1.00 98.38 736 LEU A N 1
ATOM 5875 C CA . LEU A 1 736 ? -32.283 -2.147 30.417 1.00 98.38 736 LEU A CA 1
ATOM 5876 C C . LEU A 1 736 ? -31.823 -1.193 29.309 1.00 98.38 736 LEU A C 1
ATOM 5878 O O . LEU A 1 736 ? -31.747 -1.585 28.146 1.00 98.38 736 LEU A O 1
ATOM 5882 N N . ILE A 1 737 ? -31.523 0.051 29.672 1.00 98.50 737 ILE A N 1
ATOM 5883 C CA . ILE A 1 737 ? -31.020 1.090 28.770 1.00 98.50 737 ILE A CA 1
ATOM 5884 C C . ILE A 1 737 ? -29.519 1.236 29.011 1.00 98.50 737 ILE A C 1
ATOM 5886 O O . ILE A 1 737 ? -29.101 1.793 30.028 1.00 98.50 737 ILE A O 1
ATOM 5890 N N . ILE A 1 738 ? -28.723 0.721 28.077 1.00 98.19 738 ILE A N 1
ATOM 5891 C CA . ILE A 1 738 ? -27.266 0.846 28.074 1.00 98.19 738 ILE A CA 1
ATOM 5892 C C . ILE A 1 738 ? -26.907 1.996 27.133 1.00 98.19 738 ILE A C 1
ATOM 5894 O O . ILE A 1 738 ? -27.243 1.967 25.949 1.00 98.19 738 ILE A O 1
ATOM 5898 N N . VAL A 1 739 ? -26.270 3.036 27.661 1.00 97.69 739 VAL A N 1
ATOM 5899 C CA . VAL A 1 739 ? -25.912 4.221 26.879 1.00 97.69 739 VAL A CA 1
ATOM 5900 C C . VAL A 1 739 ? -24.434 4.155 26.502 1.00 97.69 739 VAL A C 1
ATOM 5902 O O . VAL A 1 739 ? -23.574 4.248 27.379 1.00 97.69 739 VAL A O 1
ATOM 5905 N N . GLU A 1 740 ? -24.176 4.000 25.204 1.00 95.94 740 GLU A N 1
ATOM 5906 C CA . GLU A 1 740 ? -22.852 4.056 24.571 1.00 95.94 740 GLU A CA 1
ATOM 5907 C C . GLU A 1 740 ? -22.090 5.300 25.029 1.00 95.94 740 GLU A C 1
ATOM 5909 O O . GLU A 1 740 ? -22.615 6.418 24.975 1.00 95.94 740 GLU A O 1
ATOM 5914 N N . GLY A 1 741 ? -20.863 5.100 25.499 1.00 94.56 741 GLY A N 1
ATOM 5915 C CA . GLY A 1 741 ? -19.967 6.168 25.900 1.00 94.56 741 GLY A CA 1
ATOM 5916 C C . GLY A 1 741 ? -20.504 7.026 27.049 1.00 94.56 741 GLY A C 1
ATOM 5917 O O . GLY A 1 741 ? -20.117 8.185 27.162 1.00 94.56 741 GLY A O 1
ATOM 5918 N N . LEU A 1 742 ? -21.415 6.559 27.906 1.00 96.44 742 LEU A N 1
ATOM 5919 C CA . LEU A 1 742 ? -21.923 7.384 29.010 1.00 96.44 742 LEU A CA 1
ATOM 5920 C C . LEU A 1 742 ? -21.085 7.239 30.294 1.00 96.44 742 LEU A C 1
ATOM 5922 O O . LEU A 1 742 ? -21.359 6.410 31.158 1.00 96.44 742 LEU A O 1
ATOM 5926 N N . GLY A 1 743 ? -20.095 8.115 30.462 1.00 95.44 743 GLY A N 1
ATOM 5927 C CA . GLY A 1 743 ? -19.238 8.184 31.647 1.00 95.44 743 GLY A CA 1
ATOM 5928 C C . GLY A 1 743 ? -19.715 9.176 32.713 1.00 95.44 743 GLY A C 1
ATOM 5929 O O . GLY A 1 743 ? -20.265 10.237 32.408 1.00 95.44 743 GLY A O 1
ATOM 5930 N N . LYS A 1 744 ? -19.403 8.893 33.986 1.00 94.56 744 LYS A N 1
ATOM 5931 C CA . LYS A 1 744 ? -19.744 9.755 35.139 1.00 94.56 744 LYS A CA 1
ATOM 5932 C C . LYS A 1 744 ? -19.159 11.171 35.032 1.00 94.56 744 LYS A C 1
ATOM 5934 O O . LYS A 1 744 ? -19.739 12.119 35.557 1.00 94.56 744 LYS A O 1
ATOM 5939 N N . ALA A 1 745 ? -18.029 11.322 34.339 1.00 92.88 745 ALA A N 1
ATOM 5940 C CA . ALA A 1 745 ? -17.307 12.584 34.164 1.00 92.88 745 ALA A CA 1
ATOM 5941 C C . ALA A 1 745 ? -18.172 13.730 33.610 1.00 92.88 745 ALA A C 1
ATOM 5943 O O . ALA A 1 745 ? -17.987 14.882 34.014 1.00 92.88 745 ALA A O 1
ATOM 5944 N N . TYR A 1 746 ? -19.094 13.390 32.703 1.00 95.12 746 TYR A N 1
ATOM 5945 C CA . TYR A 1 746 ? -19.987 14.303 31.985 1.00 95.12 746 TYR A CA 1
ATOM 5946 C C . TYR A 1 746 ? -21.478 13.940 32.147 1.00 95.12 746 TYR A C 1
ATOM 5948 O O . TYR A 1 746 ? -22.327 14.534 31.488 1.00 95.12 746 TYR A O 1
ATOM 5956 N N . SER A 1 747 ? -21.834 12.991 33.019 1.00 95.12 747 SER A N 1
ATOM 5957 C CA . SER A 1 747 ? -23.230 12.614 33.318 1.00 95.12 747 SER A CA 1
ATOM 5958 C C . SER A 1 747 ? -23.654 12.932 34.762 1.00 95.12 747 SER A C 1
ATOM 5960 O O . SER A 1 747 ? -24.761 12.597 35.199 1.00 95.12 747 SER A O 1
ATOM 5962 N N . ASP A 1 748 ? -22.764 13.532 35.553 1.00 91.62 748 ASP A N 1
ATOM 5963 C CA . ASP A 1 748 ? -22.999 13.843 36.960 1.00 91.62 748 ASP A CA 1
ATOM 5964 C C . ASP A 1 748 ? -22.517 15.252 37.301 1.00 91.62 748 ASP A C 1
ATOM 5966 O O . ASP A 1 748 ? -21.448 15.681 36.876 1.00 91.62 748 ASP A O 1
ATOM 5970 N N . SER A 1 749 ? -23.285 15.988 38.106 1.00 87.94 749 SER A N 1
ATOM 5971 C CA . SER A 1 749 ? -22.917 17.346 38.522 1.00 87.94 749 SER A CA 1
ATOM 5972 C C . SER A 1 749 ? -21.566 17.397 39.249 1.00 87.94 749 SER A C 1
ATOM 5974 O O . SER A 1 749 ? -20.838 18.388 39.128 1.00 87.94 749 SER A O 1
ATOM 5976 N N . ASN A 1 750 ? -21.203 16.316 39.949 1.00 87.81 750 ASN A N 1
ATOM 5977 C CA . ASN A 1 750 ? -19.925 16.166 40.641 1.00 87.81 750 ASN A CA 1
ATOM 5978 C C . ASN A 1 750 ? -18.804 15.620 39.740 1.00 87.81 750 ASN A C 1
ATOM 5980 O O . ASN A 1 750 ? -17.656 15.593 40.171 1.00 87.81 750 ASN A O 1
ATOM 5984 N N . GLY A 1 751 ? -19.096 15.213 38.499 1.00 89.50 751 GLY A N 1
ATOM 5985 C CA . GLY A 1 751 ? -18.080 14.818 37.520 1.00 89.50 751 GLY A CA 1
ATOM 5986 C C . GLY A 1 751 ? -17.152 15.984 37.167 1.00 89.50 751 GLY A C 1
ATOM 5987 O O . GLY A 1 751 ? -17.569 17.146 37.196 1.00 89.50 751 GLY A O 1
ATOM 5988 N N . TYR A 1 752 ? -15.887 15.708 36.838 1.00 89.12 752 TYR A N 1
ATOM 5989 C CA . TYR A 1 752 ? -14.886 16.759 36.599 1.00 89.12 752 TYR A CA 1
ATOM 5990 C C . TYR A 1 752 ? -15.165 17.613 35.346 1.00 89.12 752 TYR A C 1
ATOM 5992 O O . TYR A 1 752 ? -14.651 18.726 35.259 1.00 89.12 752 TYR A O 1
ATOM 6000 N N . ILE A 1 753 ? -16.030 17.164 34.424 1.00 92.62 753 ILE A N 1
ATOM 6001 C CA . ILE A 1 753 ? -16.493 17.953 33.263 1.00 92.62 753 ILE A CA 1
ATOM 6002 C C . ILE A 1 753 ? -17.859 18.600 33.535 1.00 92.62 753 ILE A C 1
ATOM 6004 O O . ILE A 1 753 ? -18.092 19.734 33.128 1.00 92.62 753 ILE A O 1
ATOM 6008 N N . GLY A 1 754 ? -18.746 17.937 34.282 1.00 92.56 754 GLY A N 1
ATOM 6009 C CA . GLY A 1 754 ? -20.084 18.434 34.630 1.00 92.56 754 GLY A CA 1
ATOM 6010 C C . GLY A 1 754 ? -21.180 17.439 34.254 1.00 92.56 754 GLY A C 1
ATOM 6011 O O . GLY A 1 754 ? -20.898 16.263 34.080 1.00 92.56 754 GLY A O 1
ATOM 6012 N N . SER A 1 755 ? -22.433 17.884 34.118 1.00 94.31 755 SER A N 1
ATOM 6013 C CA . SER A 1 755 ? -23.514 17.027 33.608 1.00 94.31 755 SER A CA 1
ATOM 6014 C C . SER A 1 755 ? -24.064 17.563 32.292 1.00 94.31 755 SER A C 1
ATOM 6016 O O . SER A 1 755 ? -24.579 18.675 32.238 1.00 94.31 755 SER A O 1
ATOM 6018 N N . PHE A 1 756 ? -23.985 16.731 31.259 1.00 97.19 756 PHE A N 1
ATOM 6019 C CA . PHE A 1 756 ? -24.523 16.919 29.910 1.00 97.19 756 PHE A CA 1
ATOM 6020 C C . PHE A 1 756 ? -25.748 16.029 29.671 1.00 97.19 756 PHE A C 1
ATOM 6022 O O . PHE A 1 756 ? -26.145 15.780 28.539 1.00 97.19 756 PHE A O 1
ATOM 6029 N N . THR A 1 757 ? -26.357 15.555 30.762 1.00 97.44 757 THR A N 1
ATOM 6030 C CA . THR A 1 757 ? -27.541 14.687 30.751 1.00 97.44 757 THR A CA 1
ATOM 6031 C C . THR A 1 757 ? -28.668 15.303 31.589 1.00 97.44 757 THR A C 1
ATOM 6033 O O . THR A 1 757 ? -29.004 14.805 32.669 1.00 97.44 757 THR A O 1
ATOM 6036 N N . PRO A 1 758 ? -29.209 16.469 31.181 1.00 96.69 758 PRO A N 1
ATOM 6037 C CA . PRO A 1 758 ? -30.202 17.191 31.974 1.00 96.69 758 PRO A CA 1
ATOM 6038 C C . PRO A 1 758 ? -31.453 16.354 32.279 1.00 96.69 758 PRO A C 1
ATOM 6040 O O . PRO A 1 758 ? -32.012 16.475 33.374 1.00 96.69 758 PRO A O 1
ATOM 6043 N N . PHE A 1 759 ? -31.890 15.479 31.367 1.00 97.88 759 PHE A N 1
ATOM 6044 C CA . PHE A 1 759 ? -33.023 14.599 31.626 1.00 97.88 759 PHE A CA 1
ATOM 6045 C C . PHE A 1 759 ? -32.687 13.520 32.655 1.00 97.88 759 PHE A C 1
ATOM 6047 O O . PHE A 1 759 ? -33.422 13.397 33.640 1.00 97.88 759 PHE A O 1
ATOM 6054 N N . LEU A 1 760 ? -31.577 12.792 32.500 1.00 97.12 760 LEU A N 1
ATOM 6055 C CA . LEU A 1 760 ? -31.163 11.805 33.505 1.00 97.12 760 LEU A CA 1
ATOM 6056 C C . LEU A 1 760 ? -30.951 12.452 34.880 1.00 97.12 760 LEU A C 1
ATOM 6058 O O . LEU A 1 760 ? -31.369 11.895 35.896 1.00 97.12 760 LEU A O 1
ATOM 6062 N N . GLN A 1 761 ? -30.392 13.664 34.928 1.00 95.75 761 GLN A N 1
ATOM 6063 C CA . GLN A 1 761 ? -30.248 14.421 36.170 1.00 95.75 761 GLN A CA 1
ATOM 6064 C C . GLN A 1 761 ? -31.609 14.740 36.809 1.00 95.75 761 GLN A C 1
ATOM 6066 O O . GLN A 1 761 ? -31.747 14.638 38.027 1.00 95.75 761 GLN A O 1
ATOM 6071 N N . SER A 1 762 ? -32.627 15.065 36.006 1.00 96.56 762 SER A N 1
ATOM 6072 C CA . SER A 1 762 ? -33.999 15.282 36.492 1.00 96.56 762 SER A CA 1
ATOM 6073 C C . SER A 1 762 ? -34.684 14.003 36.998 1.00 96.56 762 SER A C 1
ATOM 6075 O O . SER A 1 762 ? -35.648 14.079 37.764 1.00 96.56 762 SER A O 1
ATOM 6077 N N . LEU A 1 763 ? -34.189 12.829 36.586 1.00 96.19 763 LEU A N 1
ATOM 6078 C CA . LEU A 1 763 ? -34.731 11.523 36.956 1.00 96.19 763 LEU A CA 1
ATOM 6079 C C . LEU A 1 763 ? -34.141 10.990 38.272 1.00 96.19 763 LEU A C 1
ATOM 6081 O O . LEU A 1 763 ? -34.837 10.283 39.003 1.00 96.19 763 LEU A O 1
ATOM 6085 N N . LYS A 1 764 ? -32.898 11.367 38.615 1.00 95.56 764 LYS A N 1
ATOM 6086 C CA . LYS A 1 764 ? -32.197 10.925 39.839 1.00 95.56 764 LYS A CA 1
ATOM 6087 C C . LYS A 1 764 ? -33.021 11.094 41.133 1.00 95.56 764 LYS A C 1
ATOM 6089 O O . LYS A 1 764 ? -33.122 10.113 41.861 1.00 95.56 764 LYS A O 1
ATOM 6094 N N . PRO A 1 765 ? -33.694 12.235 41.412 1.00 96.19 765 PRO A N 1
ATOM 6095 C CA . PRO A 1 765 ? -34.491 12.406 42.637 1.00 96.19 765 PRO A CA 1
ATOM 6096 C C . PRO A 1 765 ? -35.742 11.518 42.725 1.00 96.19 765 PRO A C 1
ATOM 6098 O O . PRO A 1 765 ? -36.446 11.557 43.724 1.00 96.19 765 PRO A O 1
ATOM 6101 N N . LYS A 1 766 ? -36.067 10.771 41.665 1.00 96.69 766 LYS A N 1
ATOM 6102 C CA . LYS A 1 766 ? -37.217 9.857 41.583 1.00 96.69 766 LYS A CA 1
ATOM 6103 C C . LYS A 1 766 ? -36.778 8.402 41.388 1.00 96.69 766 LYS A C 1
ATOM 6105 O O . LYS A 1 766 ? -37.587 7.570 40.994 1.00 96.69 766 LYS A O 1
ATOM 6110 N N . SER A 1 767 ? -35.493 8.124 41.587 1.00 97.88 767 SER A N 1
ATOM 6111 C CA . SER A 1 767 ? -34.854 6.850 41.265 1.00 97.88 767 SER A CA 1
ATOM 6112 C C . SER A 1 767 ? -34.084 6.310 42.468 1.00 97.88 767 SER A C 1
ATOM 6114 O O . SER A 1 767 ? -33.801 7.040 43.417 1.00 97.88 767 SER A O 1
ATOM 6116 N N . LEU A 1 768 ? -33.709 5.036 42.405 1.00 97.25 768 LEU A N 1
ATOM 6117 C CA . LEU A 1 768 ? -32.624 4.486 43.213 1.00 97.25 768 LEU A CA 1
ATOM 6118 C C . LEU A 1 768 ? -31.312 4.722 42.463 1.00 97.25 768 LEU A C 1
ATOM 6120 O O . LEU A 1 768 ? -31.200 4.315 41.306 1.00 97.25 768 LEU A O 1
ATOM 6124 N N . VAL A 1 769 ? -30.343 5.395 43.079 1.00 96.44 769 VAL A N 1
ATOM 6125 C CA . VAL A 1 769 ? -29.108 5.833 42.405 1.00 96.44 769 VAL A CA 1
ATOM 6126 C C . VAL A 1 769 ? -27.880 5.293 43.128 1.00 96.44 769 VAL A C 1
ATOM 6128 O O . VAL A 1 769 ? -27.774 5.431 44.343 1.00 96.44 769 VAL A O 1
ATOM 6131 N N . TRP A 1 770 ? -26.931 4.724 42.381 1.00 94.25 770 TRP A N 1
ATOM 6132 C CA . TRP A 1 770 ? -25.625 4.321 42.910 1.00 94.25 770 TRP A CA 1
ATOM 6133 C C . TRP A 1 770 ? -24.548 5.267 42.410 1.00 94.25 770 TRP A C 1
ATOM 6135 O O . TRP A 1 770 ? -24.322 5.397 41.206 1.00 94.25 770 TRP A O 1
ATOM 6145 N N . ASP A 1 771 ? -23.851 5.908 43.342 1.00 91.00 771 ASP A N 1
ATOM 6146 C CA . ASP A 1 771 ? -22.849 6.917 43.003 1.00 91.00 771 ASP A CA 1
ATOM 6147 C C . ASP A 1 771 ? -21.542 6.315 42.486 1.00 91.00 771 ASP A C 1
ATOM 6149 O O . ASP A 1 771 ? -20.766 7.001 41.816 1.00 91.00 771 ASP A O 1
ATOM 6153 N N . HIS A 1 772 ? -21.278 5.046 42.789 1.00 92.69 772 HIS A N 1
ATOM 6154 C CA . HIS A 1 772 ? -20.001 4.392 42.523 1.00 92.69 772 HIS A CA 1
ATOM 6155 C C . HIS A 1 772 ? -20.180 3.087 41.744 1.00 92.69 772 HIS A C 1
ATOM 6157 O O . HIS A 1 772 ? -19.744 2.022 42.182 1.00 92.69 772 HIS A O 1
ATOM 6163 N N . MET A 1 773 ? -20.811 3.192 40.571 1.00 94.44 773 MET A N 1
ATOM 6164 C CA . MET A 1 773 ? -20.890 2.108 39.595 1.00 94.44 773 MET A CA 1
ATOM 6165 C C . MET A 1 773 ? -19.656 2.081 38.688 1.00 94.44 773 MET A C 1
ATOM 6167 O O . MET A 1 773 ? -19.283 3.098 38.100 1.00 94.44 773 MET A O 1
ATOM 6171 N N . TYR A 1 774 ? -19.056 0.897 38.561 1.00 95.31 774 TYR A N 1
ATOM 6172 C CA . TYR A 1 774 ? -17.927 0.631 37.675 1.00 95.31 774 TYR A CA 1
ATOM 6173 C C . TYR A 1 774 ? -18.315 -0.351 36.560 1.00 95.31 774 TYR A C 1
ATOM 6175 O O . TYR A 1 774 ? -18.826 -1.445 36.820 1.00 95.31 774 TYR A O 1
ATOM 6183 N N . SER A 1 775 ? -18.056 0.018 35.310 1.00 96.12 775 SER A N 1
ATOM 6184 C CA . SER A 1 775 ? -18.209 -0.859 34.161 1.00 96.12 775 SER A CA 1
ATOM 6185 C C . SER A 1 775 ? -17.206 -2.011 34.218 1.00 96.12 775 SER A C 1
ATOM 6187 O O . SER A 1 775 ? -16.110 -1.888 34.764 1.00 96.12 775 SER A O 1
ATOM 6189 N N . SER A 1 776 ? -17.578 -3.157 33.647 1.00 94.00 776 SER A N 1
ATOM 6190 C CA . SER A 1 776 ? -16.693 -4.322 33.507 1.00 94.00 776 SER A CA 1
ATOM 6191 C C . SER A 1 776 ? -15.518 -4.064 32.559 1.00 94.00 776 SER A C 1
ATOM 6193 O O . SER A 1 776 ? -14.472 -4.707 32.680 1.00 94.00 776 SER A O 1
ATOM 6195 N N . SER A 1 777 ? -15.673 -3.121 31.630 1.00 92.31 777 SER A N 1
ATOM 6196 C CA . SER A 1 777 ? -14.687 -2.830 30.598 1.00 92.31 777 SER A CA 1
ATOM 6197 C C . SER A 1 777 ? -14.619 -1.356 30.216 1.00 92.31 777 SER A C 1
ATOM 6199 O O . SER A 1 777 ? -15.549 -0.582 30.429 1.00 92.31 777 SER A O 1
ATOM 6201 N N . GLY A 1 778 ? -13.492 -0.968 29.620 1.00 88.31 778 GLY A N 1
ATOM 6202 C CA . GLY A 1 778 ? -13.280 0.354 29.037 1.00 88.31 778 GLY A CA 1
ATOM 6203 C C . GLY A 1 778 ? -13.806 0.492 27.604 1.00 88.31 778 GLY A C 1
ATOM 6204 O O . GLY A 1 778 ? -13.567 1.533 26.994 1.00 88.31 778 GLY A O 1
ATOM 6205 N N . ARG A 1 779 ? -14.441 -0.549 27.059 1.00 87.62 779 ARG A N 1
ATOM 6206 C CA . ARG A 1 779 ? -15.098 -0.617 25.742 1.00 87.62 779 ARG A CA 1
ATOM 6207 C C . ARG A 1 779 ? -16.321 -1.539 25.826 1.00 87.62 779 ARG A C 1
ATOM 6209 O O . ARG A 1 779 ? -16.428 -2.295 26.787 1.00 87.62 779 ARG A O 1
ATOM 6216 N N . THR A 1 780 ? -17.192 -1.549 24.829 1.00 89.19 780 THR A N 1
ATOM 6217 C CA . THR A 1 780 ? -18.485 -2.260 24.851 1.00 89.19 780 THR A CA 1
ATOM 6218 C C . THR A 1 780 ? -18.399 -3.797 24.984 1.00 89.19 780 THR A C 1
ATOM 6220 O O . THR A 1 780 ? -19.286 -4.414 25.575 1.00 89.19 780 THR A O 1
ATOM 6223 N N . PHE A 1 781 ? -17.321 -4.436 24.508 1.00 90.00 781 PHE A N 1
ATOM 6224 C CA . PHE A 1 781 ? -17.217 -5.899 24.314 1.00 90.00 781 PHE A CA 1
ATOM 6225 C C . PHE A 1 781 ? -17.447 -6.809 25.547 1.00 90.00 781 PHE A C 1
ATOM 6227 O O . PHE A 1 781 ? -17.668 -8.004 25.370 1.00 90.00 781 PHE A O 1
ATOM 6234 N N . GLU A 1 782 ? -17.382 -6.308 26.785 1.00 91.94 782 GLU A N 1
ATOM 6235 C CA . GLU A 1 782 ? -17.605 -7.110 28.011 1.00 91.94 782 GLU A CA 1
ATOM 6236 C C . GLU A 1 782 ? -18.859 -6.676 28.788 1.00 91.94 782 GLU A C 1
ATOM 6238 O O . GLU A 1 782 ? -19.197 -7.227 29.838 1.00 91.94 782 GLU A O 1
ATOM 6243 N N . VAL A 1 783 ? -19.591 -5.678 28.291 1.00 94.69 783 VAL A N 1
ATOM 6244 C CA . VAL A 1 783 ? -20.696 -5.066 29.037 1.00 94.69 783 VAL A CA 1
ATOM 6245 C C . VAL A 1 783 ? -21.926 -5.972 29.063 1.00 94.69 783 VAL A C 1
ATOM 6247 O O . VAL A 1 783 ? -22.498 -6.191 30.132 1.00 94.69 783 VAL A O 1
ATOM 6250 N N . LEU A 1 784 ? -22.306 -6.570 27.927 1.00 96.06 784 LEU A N 1
ATOM 6251 C CA . LEU A 1 784 ? -23.474 -7.460 27.859 1.00 96.06 784 LEU A CA 1
ATOM 6252 C C . LEU A 1 784 ? -23.310 -8.730 28.719 1.00 96.06 784 LEU A C 1
ATOM 6254 O O . LEU A 1 784 ? -24.210 -8.995 29.522 1.00 96.06 784 LEU A O 1
ATOM 6258 N N . PRO A 1 785 ? -22.194 -9.489 28.646 1.00 96.00 785 PRO A N 1
ATOM 6259 C CA . PRO A 1 785 ? -21.984 -10.657 29.508 1.00 96.00 785 PRO A CA 1
ATOM 6260 C C . PRO A 1 785 ? -21.966 -10.315 31.002 1.00 96.00 785 PRO A C 1
ATOM 6262 O O . PRO A 1 785 ? -22.503 -11.072 31.816 1.00 96.00 785 PRO A O 1
ATOM 6265 N N . ALA A 1 786 ? -21.400 -9.161 31.371 1.00 96.62 786 ALA A N 1
ATOM 6266 C CA . ALA A 1 786 ? -21.351 -8.708 32.755 1.00 96.62 786 ALA A CA 1
ATOM 6267 C C . ALA A 1 786 ? -22.736 -8.304 33.286 1.00 96.62 786 ALA A C 1
ATOM 6269 O O . ALA A 1 786 ? -23.144 -8.796 34.339 1.00 96.62 786 ALA A O 1
ATOM 6270 N N . ILE A 1 787 ? -23.480 -7.465 32.555 1.00 97.12 787 ILE A N 1
ATOM 6271 C CA . ILE A 1 787 ? -24.807 -6.979 32.971 1.00 97.12 787 ILE A CA 1
ATOM 6272 C C . ILE A 1 787 ? -25.842 -8.106 32.960 1.00 97.12 787 ILE A C 1
ATOM 6274 O O . ILE A 1 787 ? -26.595 -8.257 33.924 1.00 97.12 787 ILE A O 1
ATOM 6278 N N . LEU A 1 788 ? -25.902 -8.890 31.878 1.00 96.94 788 LEU A N 1
ATOM 6279 C CA . LEU A 1 788 ? -26.938 -9.908 31.700 1.00 96.94 788 LEU A CA 1
ATOM 6280 C C . LEU A 1 788 ? -26.626 -11.186 32.468 1.00 96.94 788 LEU A C 1
ATOM 6282 O O . LEU A 1 788 ? -27.547 -11.828 32.962 1.00 96.94 788 LEU A O 1
ATOM 6286 N N . GLY A 1 789 ? -25.361 -11.586 32.566 1.00 95.00 789 GLY A N 1
ATOM 6287 C CA . GLY A 1 789 ? -24.996 -12.892 33.108 1.00 95.00 789 GLY A CA 1
ATOM 6288 C C . GLY A 1 789 ? -23.993 -12.866 34.248 1.00 95.00 789 GLY A C 1
ATOM 6289 O O . GLY A 1 789 ? -23.696 -13.933 34.769 1.00 95.00 789 GLY A O 1
ATOM 6290 N N . SER A 1 790 ? -23.458 -11.707 34.647 1.00 96.06 790 SER A N 1
ATOM 6291 C CA . SER A 1 790 ? -22.404 -11.626 35.665 1.00 96.06 790 SER A CA 1
ATOM 6292 C C . SER A 1 790 ? -21.236 -12.594 35.383 1.00 96.06 790 SER A C 1
ATOM 6294 O O . SER A 1 790 ? -20.712 -13.243 36.288 1.00 96.06 790 SER A O 1
ATOM 6296 N N . LEU A 1 791 ? -20.888 -12.774 34.107 1.00 95.50 791 LEU A N 1
ATOM 6297 C CA . LEU A 1 791 ? -19.998 -13.844 33.642 1.00 95.50 791 LEU A CA 1
ATOM 6298 C C . LEU A 1 791 ? -18.514 -13.481 33.838 1.00 95.50 791 LEU A C 1
ATOM 6300 O O . LEU A 1 791 ? -18.196 -12.307 33.994 1.00 95.50 791 LEU A O 1
ATOM 6304 N N . PRO A 1 792 ? -17.592 -14.462 33.887 1.00 94.06 792 PRO A N 1
ATOM 6305 C CA . PRO A 1 792 ? -16.159 -14.177 33.922 1.00 94.06 792 PRO A CA 1
ATOM 6306 C C . PRO A 1 792 ? -15.661 -13.565 32.611 1.00 94.06 792 PRO A C 1
ATOM 6308 O O . PRO A 1 792 ? -16.205 -13.842 31.553 1.00 94.06 792 PRO A O 1
ATOM 6311 N N . THR A 1 793 ? -14.558 -12.822 32.669 1.00 90.31 793 THR A N 1
ATOM 6312 C CA . THR A 1 793 ? -14.048 -12.037 31.531 1.00 90.31 793 THR A CA 1
ATOM 6313 C C . THR A 1 793 ? -13.399 -12.846 30.402 1.00 90.31 793 THR A C 1
ATOM 6315 O O . THR A 1 793 ? -13.079 -12.291 29.355 1.00 90.31 793 THR A O 1
ATOM 6318 N N . ALA A 1 794 ? -13.123 -14.142 30.600 1.00 90.75 794 ALA A N 1
ATOM 6319 C CA . ALA A 1 794 ? -12.338 -14.961 29.668 1.00 90.75 794 ALA A CA 1
ATOM 6320 C C . ALA A 1 794 ? -10.953 -14.339 29.344 1.00 90.75 794 ALA A C 1
ATOM 6322 O O . ALA A 1 794 ? -10.395 -13.607 30.166 1.00 90.75 794 ALA A O 1
ATOM 6323 N N . LYS A 1 795 ? -10.342 -14.696 28.199 1.00 86.19 795 LYS A N 1
ATOM 6324 C CA . LYS A 1 795 ? -9.019 -14.186 27.780 1.00 86.19 795 LYS A CA 1
ATOM 6325 C C . LYS A 1 795 ? -9.117 -12.799 27.125 1.00 86.19 795 LYS A C 1
ATOM 6327 O O . LYS A 1 795 ? -8.405 -11.888 27.533 1.00 86.19 795 LYS A O 1
ATOM 6332 N N . ASN A 1 796 ? -10.023 -12.651 26.155 1.00 86.25 796 ASN A N 1
ATOM 6333 C CA . ASN A 1 796 ? -10.178 -11.452 25.318 1.00 86.25 796 ASN A CA 1
ATOM 6334 C C . ASN A 1 796 ? -11.565 -10.792 25.486 1.00 86.25 796 ASN A C 1
ATOM 6336 O O . ASN A 1 796 ? -12.006 -10.046 24.614 1.00 86.25 796 ASN A O 1
ATOM 6340 N N . GLY A 1 797 ? -12.272 -11.103 26.576 1.00 90.62 797 GLY A N 1
ATOM 6341 C CA . GLY A 1 797 ? -13.702 -10.844 26.740 1.00 90.62 797 GLY A CA 1
ATOM 6342 C C . GLY A 1 797 ? -14.536 -12.108 26.523 1.00 90.62 797 GLY A C 1
ATOM 6343 O O . GLY A 1 797 ? -14.179 -12.987 25.732 1.00 90.62 797 GLY A O 1
ATOM 6344 N N . PHE A 1 798 ? -15.662 -12.220 27.223 1.00 93.00 798 PHE A N 1
ATOM 6345 C CA . PHE A 1 798 ? -16.542 -13.383 27.163 1.00 93.00 798 PHE A CA 1
ATOM 6346 C C . PHE A 1 798 ? -17.205 -13.530 25.788 1.00 93.00 798 PHE A C 1
ATOM 6348 O O . PHE A 1 798 ? -17.405 -14.654 25.327 1.00 93.00 798 PHE A O 1
ATOM 6355 N N . LEU A 1 799 ? -17.483 -12.415 25.095 1.00 92.69 799 LEU A N 1
ATOM 6356 C CA . LEU A 1 799 ? -18.035 -12.428 23.733 1.00 92.69 799 LEU A CA 1
ATOM 6357 C C . LEU A 1 799 ? -17.117 -13.133 22.714 1.00 92.69 799 LEU A C 1
ATOM 6359 O O . LEU A 1 799 ? -17.618 -13.625 21.705 1.00 92.69 799 LEU A O 1
ATOM 6363 N N . ASP A 1 800 ? -15.813 -13.258 22.995 1.00 89.44 800 ASP A N 1
ATOM 6364 C CA . ASP A 1 800 ? -14.802 -13.822 22.084 1.00 89.44 800 ASP A CA 1
ATOM 6365 C C . ASP A 1 800 ? -14.573 -15.343 22.249 1.00 89.44 800 ASP A C 1
ATOM 6367 O O . ASP A 1 800 ? -13.679 -15.925 21.639 1.00 89.44 800 ASP A O 1
ATOM 6371 N N . LEU A 1 801 ? -15.370 -16.042 23.068 1.00 87.50 801 LEU A N 1
ATOM 6372 C CA . LEU A 1 801 ? -15.178 -17.479 23.331 1.00 87.50 801 LEU A CA 1
ATOM 6373 C C . LEU A 1 801 ? -15.440 -18.392 22.118 1.00 87.50 801 LEU A C 1
ATOM 6375 O O . LEU A 1 801 ? -15.023 -19.556 22.146 1.00 87.50 801 LEU A O 1
ATOM 6379 N N . GLY A 1 802 ? -16.098 -17.889 21.070 1.00 82.56 802 GLY A N 1
ATOM 6380 C CA . GLY A 1 802 ? -16.523 -18.650 19.892 1.00 82.56 802 GLY A CA 1
ATOM 6381 C C . GLY A 1 802 ? -17.753 -19.518 20.170 1.00 82.56 802 GLY A C 1
ATOM 6382 O O . GLY A 1 802 ? -18.812 -19.274 19.598 1.00 82.56 802 GLY A O 1
ATOM 6383 N N . GLU A 1 803 ? -17.620 -20.481 21.085 1.00 86.25 803 GLU A N 1
ATOM 6384 C CA . GLU A 1 803 ? -18.720 -21.280 21.640 1.00 86.25 803 GLU A CA 1
ATOM 6385 C C . GLU A 1 803 ? -18.919 -20.949 23.122 1.00 86.25 803 GLU A C 1
ATOM 6387 O O . GLU A 1 803 ? -17.956 -20.888 23.896 1.00 86.25 803 GLU A O 1
ATOM 6392 N N . TYR A 1 804 ? -20.176 -20.743 23.524 1.00 90.56 804 TYR A N 1
ATOM 6393 C CA . TYR A 1 804 ? -20.514 -20.371 24.895 1.00 90.56 804 TYR A CA 1
ATOM 6394 C C . TYR A 1 804 ? -20.853 -21.613 25.730 1.00 90.56 804 TYR A C 1
ATOM 6396 O O . TYR A 1 804 ? -21.685 -22.419 25.311 1.00 90.56 804 TYR A O 1
ATOM 6404 N N . PRO A 1 805 ? -20.255 -21.772 26.923 1.00 91.31 805 PRO A N 1
ATOM 6405 C CA . PRO A 1 805 ? -20.634 -22.834 27.855 1.00 91.31 805 PRO A CA 1
ATOM 6406 C C . PRO A 1 805 ? -22.063 -22.626 28.371 1.00 91.31 805 PRO A C 1
ATOM 6408 O O . PRO A 1 805 ? -22.556 -21.498 28.390 1.00 91.31 805 PRO A O 1
ATOM 6411 N N . GLU A 1 806 ? -22.694 -23.681 28.890 1.00 90.69 806 GLU A N 1
ATOM 6412 C CA . GLU A 1 806 ? -23.972 -23.556 29.604 1.00 90.69 806 GLU A CA 1
ATOM 6413 C C . GLU A 1 806 ? -23.824 -22.580 30.787 1.00 90.69 806 GLU A C 1
ATOM 6415 O O . GLU A 1 806 ? -22.952 -22.748 31.651 1.00 90.69 806 GLU A O 1
ATOM 6420 N N . HIS A 1 807 ? -24.657 -21.537 30.818 1.00 92.81 807 HIS A N 1
ATOM 6421 C CA . HIS A 1 807 ? -24.584 -20.462 31.808 1.00 92.81 807 HIS A CA 1
ATOM 6422 C C . HIS A 1 807 ? -25.955 -19.823 32.063 1.00 92.81 807 HIS A C 1
ATOM 6424 O O . HIS A 1 807 ? -26.805 -19.745 31.178 1.00 92.81 807 HIS A O 1
ATOM 6430 N N . PHE A 1 808 ? -26.178 -19.319 33.278 1.00 94.12 808 PHE A N 1
ATOM 6431 C CA . PHE A 1 808 ? -27.394 -18.574 33.609 1.00 94.12 808 PHE A CA 1
ATOM 6432 C C . PHE A 1 808 ? -27.206 -17.079 33.369 1.00 94.12 808 PHE A C 1
ATOM 6434 O O . PHE A 1 808 ? -26.205 -16.498 33.791 1.00 94.12 808 PHE A O 1
ATOM 6441 N N . ASN A 1 809 ? -28.197 -16.453 32.742 1.00 95.00 809 ASN A N 1
ATOM 6442 C CA . ASN A 1 809 ? -28.264 -15.013 32.527 1.00 95.00 809 ASN A CA 1
ATOM 6443 C C . ASN A 1 809 ? -29.712 -14.517 32.680 1.00 95.00 809 ASN A C 1
ATOM 6445 O O . ASN A 1 809 ? -30.647 -15.304 32.825 1.00 95.00 809 ASN A O 1
ATOM 6449 N N . LEU A 1 810 ? -29.908 -13.200 32.687 1.00 95.81 810 LEU A N 1
ATOM 6450 C CA . LEU A 1 810 ? -31.218 -12.582 32.867 1.00 95.81 810 LEU A CA 1
ATOM 6451 C C . LEU A 1 810 ? -32.227 -13.074 31.838 1.00 95.81 810 LEU A C 1
ATOM 6453 O O . LEU A 1 810 ? -33.353 -13.383 32.211 1.00 95.81 810 LEU A O 1
ATOM 6457 N N . ALA A 1 811 ? -31.833 -13.194 30.571 1.00 94.56 811 ALA A N 1
ATOM 6458 C CA . ALA A 1 811 ? -32.746 -13.601 29.514 1.00 94.56 811 ALA A CA 1
ATOM 6459 C C . ALA A 1 811 ? -33.266 -15.020 29.729 1.00 94.56 811 ALA A C 1
ATOM 6461 O O . ALA A 1 811 ? -34.479 -15.212 29.792 1.00 94.56 811 ALA A O 1
ATOM 6462 N N . ASN A 1 812 ? -32.384 -16.003 29.922 1.00 93.38 812 ASN A N 1
ATOM 6463 C CA . ASN A 1 812 ? -32.829 -17.387 30.064 1.00 93.38 812 ASN A CA 1
ATOM 6464 C C . ASN A 1 812 ? -33.620 -17.636 31.366 1.00 93.38 812 ASN A C 1
ATOM 6466 O O . ASN A 1 812 ? -34.601 -18.384 31.350 1.00 93.38 812 ASN A O 1
ATOM 6470 N N . ILE A 1 813 ? -33.301 -16.928 32.457 1.00 94.62 813 ILE A N 1
ATOM 6471 C CA . ILE A 1 813 ? -34.090 -16.949 33.700 1.00 94.62 813 ILE A CA 1
ATOM 6472 C C . ILE A 1 813 ? -35.475 -16.324 33.486 1.00 94.62 813 ILE A C 1
ATOM 6474 O O . ILE A 1 813 ? -36.489 -16.888 33.905 1.00 94.62 813 ILE A O 1
ATOM 6478 N N . PHE A 1 814 ? -35.553 -15.165 32.833 1.00 95.62 814 PHE A N 1
ATOM 6479 C CA . PHE A 1 814 ? -36.817 -14.460 32.622 1.00 95.62 814 PHE A CA 1
ATOM 6480 C C . PHE A 1 814 ? -37.718 -15.207 31.631 1.00 95.62 814 PHE A C 1
ATOM 6482 O O . PHE A 1 814 ? -38.908 -15.377 31.909 1.00 95.62 814 PHE A O 1
ATOM 6489 N N . ILE A 1 815 ? -37.163 -15.736 30.535 1.00 94.06 815 ILE A N 1
ATOM 6490 C CA . ILE A 1 815 ? -37.885 -16.578 29.566 1.00 94.06 815 ILE A CA 1
ATOM 6491 C C . ILE A 1 815 ? -38.492 -17.790 30.272 1.00 94.06 815 ILE A C 1
ATOM 6493 O O . ILE A 1 815 ? -39.695 -18.038 30.152 1.00 94.06 815 ILE A O 1
ATOM 6497 N N . LYS A 1 816 ? -37.712 -18.482 31.118 1.00 92.88 816 LYS A N 1
ATOM 6498 C CA . LYS A 1 816 ? -38.215 -19.618 31.905 1.00 92.88 816 LYS A CA 1
ATOM 6499 C C . LYS A 1 816 ? -39.385 -19.243 32.824 1.00 92.88 816 LYS A C 1
ATOM 6501 O O . LYS A 1 816 ? -40.215 -20.090 33.157 1.00 92.88 816 LYS A O 1
ATOM 6506 N N . ASN A 1 817 ? -39.471 -17.973 33.211 1.00 94.38 817 ASN A N 1
ATOM 6507 C CA . ASN A 1 817 ? -40.518 -17.410 34.056 1.00 94.38 817 ASN A CA 1
ATOM 6508 C C . ASN A 1 817 ? -41.640 -16.685 33.284 1.00 94.38 817 ASN A C 1
ATOM 6510 O O . ASN A 1 817 ? -42.448 -15.979 33.903 1.00 94.38 817 ASN A O 1
ATOM 6514 N N . GLY A 1 818 ? -41.726 -16.889 31.965 1.00 93.44 818 GLY A N 1
ATOM 6515 C CA . GLY A 1 818 ? -42.827 -16.427 31.118 1.00 93.44 818 GLY A CA 1
ATOM 6516 C C . GLY A 1 818 ? -42.620 -15.062 30.462 1.00 93.44 818 GLY A C 1
ATOM 6517 O O . GLY A 1 818 ? -43.591 -14.488 29.971 1.00 93.44 818 GLY A O 1
ATOM 6518 N N . TYR A 1 819 ? -41.396 -14.533 30.438 1.00 95.69 819 TYR A N 1
ATOM 6519 C CA . TYR A 1 819 ? -41.083 -13.287 29.734 1.00 95.69 819 TYR A CA 1
ATOM 6520 C C . TYR A 1 819 ? -40.689 -13.521 28.276 1.00 95.69 819 TYR A C 1
ATOM 6522 O O . TYR A 1 819 ? -40.233 -14.598 27.900 1.00 95.69 819 TYR A O 1
ATOM 6530 N N . ARG A 1 820 ? -40.781 -12.460 27.473 1.00 94.94 820 ARG A N 1
ATOM 6531 C CA . ARG A 1 820 ? -40.003 -12.325 26.231 1.00 94.94 820 ARG A CA 1
ATOM 6532 C C . ARG A 1 820 ? -38.680 -11.627 26.530 1.00 94.94 820 ARG A C 1
ATOM 6534 O O . ARG A 1 820 ? -38.660 -10.749 27.388 1.00 94.94 820 ARG A O 1
ATOM 6541 N N . ALA A 1 821 ? -37.617 -11.958 25.803 1.00 96.12 821 ALA A N 1
ATOM 6542 C CA . ALA A 1 821 ? -36.354 -11.227 25.861 1.00 96.12 821 ALA A CA 1
ATOM 6543 C C . ALA A 1 821 ? -35.986 -10.688 24.474 1.00 96.12 821 ALA A C 1
ATOM 6545 O O . ALA A 1 821 ? -35.811 -11.470 23.537 1.00 96.12 821 ALA A O 1
ATOM 6546 N N . ASN A 1 822 ? -35.858 -9.365 24.355 1.00 96.94 822 ASN A N 1
ATOM 6547 C CA . ASN A 1 822 ? -35.506 -8.689 23.106 1.00 96.94 822 ASN A CA 1
ATOM 6548 C C . ASN A 1 822 ? -34.285 -7.778 23.306 1.00 96.94 822 ASN A C 1
ATOM 6550 O O . ASN A 1 822 ? -34.149 -7.154 24.360 1.00 96.94 822 ASN A O 1
ATOM 6554 N N . TYR A 1 823 ? -33.445 -7.669 22.277 1.00 97.94 823 TYR A N 1
ATOM 6555 C CA . TYR A 1 823 ? -32.327 -6.733 22.194 1.00 97.94 823 TYR A CA 1
ATOM 6556 C C . TYR A 1 823 ? -32.534 -5.736 21.049 1.00 97.94 823 TYR A C 1
ATOM 6558 O O . TYR A 1 823 ? -32.899 -6.158 19.954 1.00 97.94 823 TYR A O 1
ATOM 6566 N N . TYR A 1 824 ? -32.292 -4.445 21.291 1.00 98.00 824 TYR A N 1
ATOM 6567 C CA . TYR A 1 824 ? -32.463 -3.368 20.306 1.00 98.00 824 TYR A CA 1
ATOM 6568 C C . TYR A 1 824 ? -31.161 -2.580 20.135 1.00 98.00 824 TYR A C 1
ATOM 6570 O O . TYR A 1 824 ? -30.626 -2.061 21.118 1.00 98.00 824 TYR A O 1
ATOM 6578 N N . TYR A 1 825 ? -30.678 -2.457 18.897 1.00 97.56 825 TYR A N 1
ATOM 6579 C CA . TYR A 1 825 ? -29.436 -1.747 18.575 1.00 97.56 825 TYR A CA 1
ATOM 6580 C C . TYR A 1 825 ? -29.506 -1.081 17.196 1.00 97.56 825 TYR A C 1
ATOM 6582 O O . TYR A 1 825 ? -30.006 -1.664 16.244 1.00 97.56 825 TYR A O 1
ATOM 6590 N N . GLY A 1 826 ? -29.023 0.156 17.068 1.00 95.25 826 GLY A N 1
ATOM 6591 C CA . GLY A 1 826 ? -29.058 0.882 15.789 1.00 95.25 826 GLY A CA 1
ATOM 6592 C C . GLY A 1 826 ? -27.999 0.424 14.780 1.00 95.25 826 GLY A C 1
ATOM 6593 O O . GLY A 1 826 ? -28.139 0.704 13.586 1.00 95.25 826 GLY A O 1
ATOM 6594 N N . GLY A 1 827 ? -26.946 -0.247 15.255 1.00 94.19 827 GLY A N 1
ATOM 6595 C CA . GLY A 1 827 ? -25.821 -0.742 14.461 1.00 94.19 827 GLY A CA 1
ATOM 6596 C C . GLY A 1 827 ? -25.945 -2.226 14.122 1.00 94.19 827 GLY A C 1
ATOM 6597 O O . GLY A 1 827 ? -26.989 -2.843 14.332 1.00 94.19 827 GLY A O 1
ATOM 6598 N N . ASP A 1 828 ? -24.883 -2.802 13.563 1.00 93.56 828 ASP A N 1
ATOM 6599 C CA . ASP A 1 828 ? -24.818 -4.237 13.269 1.00 93.56 828 ASP A CA 1
ATOM 6600 C C . ASP A 1 828 ? -24.483 -5.020 14.546 1.00 93.56 828 ASP A C 1
ATOM 6602 O O . ASP A 1 828 ? -23.399 -4.855 15.107 1.00 93.56 828 ASP A O 1
ATOM 6606 N N . ALA A 1 829 ? -25.396 -5.874 15.020 1.00 94.06 829 ALA A N 1
ATOM 6607 C CA . ALA A 1 829 ? -25.160 -6.658 16.230 1.00 94.06 829 ALA A CA 1
ATOM 6608 C C . ALA A 1 829 ? -24.067 -7.729 16.048 1.00 94.06 829 ALA A C 1
ATOM 6610 O O . ALA A 1 829 ? -23.642 -8.325 17.034 1.00 94.06 829 ALA A O 1
ATOM 6611 N N . ASP A 1 830 ? -23.594 -7.998 14.828 1.00 92.06 830 ASP A N 1
ATOM 6612 C CA . ASP A 1 830 ? -22.451 -8.893 14.612 1.00 92.06 830 ASP A CA 1
ATOM 6613 C C . ASP A 1 830 ? -21.121 -8.255 15.056 1.00 92.06 830 ASP A C 1
ATOM 6615 O O . ASP A 1 830 ? -20.160 -8.981 15.339 1.00 92.06 830 ASP A O 1
ATOM 6619 N N . PHE A 1 831 ? -21.083 -6.921 15.191 1.00 88.75 831 PHE A N 1
ATOM 6620 C CA . PHE A 1 831 ? -19.941 -6.186 15.732 1.00 88.75 831 PHE A CA 1
ATOM 6621 C C . PHE A 1 831 ? -19.584 -6.700 17.134 1.00 88.75 831 PHE A C 1
ATOM 6623 O O . PHE A 1 831 ? -20.461 -6.934 17.970 1.00 88.75 831 PHE A O 1
ATOM 6630 N N . ASP A 1 832 ? -18.292 -6.925 17.389 1.00 87.56 832 ASP A N 1
ATOM 6631 C CA . ASP A 1 832 ? -17.786 -7.480 18.653 1.00 87.56 832 ASP A CA 1
ATOM 6632 C C . ASP A 1 832 ? -18.420 -8.827 19.076 1.00 87.56 832 ASP A C 1
ATOM 6634 O O . ASP A 1 832 ? -18.362 -9.213 20.244 1.00 87.56 832 ASP A O 1
ATOM 6638 N N . ASN A 1 833 ? -18.974 -9.596 18.128 1.00 90.44 833 ASN A N 1
ATOM 6639 C CA . ASN A 1 833 ? -19.666 -10.870 18.368 1.00 90.44 833 ASN A CA 1
ATOM 6640 C C . ASN A 1 833 ? -20.892 -10.766 19.307 1.00 90.44 833 ASN A C 1
ATOM 6642 O O . ASN A 1 833 ? -21.289 -11.777 19.898 1.00 90.44 833 ASN A O 1
ATOM 6646 N N . MET A 1 834 ? -21.528 -9.595 19.445 1.00 93.50 834 MET A N 1
ATOM 6647 C CA . MET A 1 834 ? -22.687 -9.446 20.342 1.00 93.50 834 MET A CA 1
ATOM 6648 C C . MET A 1 834 ? -23.839 -10.383 19.953 1.00 93.50 834 MET A C 1
ATOM 6650 O O . MET A 1 834 ? -24.414 -11.051 20.816 1.00 93.50 834 MET A O 1
ATOM 6654 N N . SER A 1 835 ? -24.147 -10.495 18.658 1.00 93.75 835 SER A N 1
ATOM 6655 C CA . SER A 1 835 ? -25.256 -11.304 18.146 1.00 93.75 835 SER A CA 1
ATOM 6656 C C . SER A 1 835 ? -25.122 -12.776 18.521 1.00 93.75 835 SER A C 1
ATOM 6658 O O . SER A 1 835 ? -26.102 -13.392 18.938 1.00 93.75 835 SER A O 1
ATOM 6660 N N . LYS A 1 836 ? -23.907 -13.335 18.468 1.00 92.56 836 LYS A N 1
ATOM 6661 C CA . LYS A 1 836 ? -23.644 -14.734 18.835 1.00 92.56 836 LYS A CA 1
ATOM 6662 C C . LYS A 1 836 ? -24.013 -15.009 20.290 1.00 92.56 836 LYS A C 1
ATOM 6664 O O . LYS A 1 836 ? -24.706 -15.986 20.565 1.00 92.56 836 LYS A O 1
ATOM 6669 N N . TYR A 1 837 ? -23.596 -14.142 21.211 1.00 93.56 837 TYR A N 1
ATOM 6670 C CA . TYR A 1 837 ? -23.925 -14.267 22.633 1.00 93.56 837 TYR A CA 1
ATOM 6671 C C . TYR A 1 837 ? -25.421 -14.071 22.908 1.00 93.56 837 TYR A C 1
ATOM 6673 O O . TYR A 1 837 ? -26.027 -14.832 23.669 1.00 93.56 837 TYR A O 1
ATOM 6681 N N . LEU A 1 838 ? -26.030 -13.065 22.275 1.00 94.62 838 LEU A N 1
ATOM 6682 C CA . LEU A 1 838 ? -27.451 -12.757 22.428 1.00 94.62 838 LEU A CA 1
ATOM 6683 C C . LEU A 1 838 ? -28.328 -13.918 21.931 1.00 94.62 838 LEU A C 1
ATOM 6685 O O . LEU A 1 838 ? -29.236 -14.347 22.644 1.00 94.62 838 LEU A O 1
ATOM 6689 N N . LEU A 1 839 ? -28.011 -14.489 20.765 1.00 92.38 839 LEU A N 1
ATOM 6690 C CA . LEU A 1 839 ? -28.704 -15.657 20.214 1.00 92.38 839 LEU A CA 1
ATOM 6691 C C . LEU A 1 839 ? -28.478 -16.911 21.066 1.00 92.38 839 LEU A C 1
ATOM 6693 O O . LEU A 1 839 ? -29.437 -17.628 21.343 1.00 92.38 839 LEU A O 1
ATOM 6697 N N . ALA A 1 840 ? -27.255 -17.142 21.561 1.00 89.50 840 ALA A N 1
ATOM 6698 C CA . ALA A 1 840 ? -26.974 -18.229 22.507 1.00 89.50 840 ALA A CA 1
ATOM 6699 C C . ALA A 1 840 ? -27.764 -18.083 23.823 1.00 89.50 840 ALA A C 1
ATOM 6701 O O . ALA A 1 840 ? -28.072 -19.070 24.485 1.00 89.50 840 ALA A O 1
ATOM 6702 N N . SER A 1 841 ? -28.147 -16.854 24.177 1.00 89.75 841 SER A N 1
ATOM 6703 C CA . SER A 1 841 ? -29.008 -16.532 25.321 1.00 89.75 841 SER A CA 1
ATOM 6704 C C . SER A 1 841 ? -30.505 -16.541 24.987 1.00 89.75 841 SER A C 1
ATOM 6706 O O . SER A 1 841 ? -31.320 -16.187 25.841 1.00 89.75 841 SER A O 1
ATOM 6708 N N . SER A 1 842 ? -30.876 -16.931 23.760 1.00 89.69 842 SER A N 1
ATOM 6709 C CA . SER A 1 842 ? -32.252 -16.926 23.238 1.00 89.69 842 SER A CA 1
ATOM 6710 C C . SER A 1 842 ? -32.926 -15.551 23.263 1.00 89.69 842 SER A C 1
ATOM 6712 O O . SER A 1 842 ? -34.145 -15.432 23.401 1.00 89.69 842 SER A O 1
ATOM 6714 N N . ILE A 1 843 ? -32.128 -14.491 23.131 1.00 94.75 843 ILE A N 1
ATOM 6715 C CA . ILE A 1 843 ? -32.614 -13.119 23.014 1.00 94.75 843 ILE A CA 1
ATOM 6716 C C . ILE A 1 843 ? -32.923 -12.846 21.545 1.00 94.75 843 ILE A C 1
ATOM 6718 O O . ILE A 1 843 ? -32.077 -13.048 20.672 1.00 94.75 843 ILE A O 1
ATOM 6722 N N . LYS A 1 844 ? -34.128 -12.349 21.257 1.00 95.44 844 LYS A N 1
ATOM 6723 C CA . LYS A 1 844 ? -34.477 -11.909 19.905 1.00 95.44 844 LYS A CA 1
ATOM 6724 C C . LYS A 1 844 ? -33.801 -10.572 19.610 1.00 95.44 844 LYS A C 1
ATOM 6726 O O . LYS A 1 844 ? -34.018 -9.606 20.335 1.00 95.44 844 LYS A O 1
ATOM 6731 N N . ILE A 1 845 ? -33.030 -10.504 18.533 1.00 97.25 845 ILE A N 1
ATOM 6732 C CA . ILE A 1 845 ? -32.316 -9.293 18.118 1.00 97.25 845 ILE A CA 1
ATOM 6733 C C . ILE A 1 845 ? -33.196 -8.477 17.164 1.00 97.25 845 ILE A C 1
ATOM 6735 O O . ILE A 1 845 ? -33.872 -9.046 16.307 1.00 97.25 845 ILE A O 1
ATOM 6739 N N . LYS A 1 846 ? -33.194 -7.156 17.348 1.00 96.44 846 LYS A N 1
ATOM 6740 C CA . LYS A 1 846 ? -33.590 -6.153 16.361 1.00 96.44 846 LYS A CA 1
ATOM 6741 C C . LYS A 1 846 ? -32.426 -5.194 16.167 1.00 96.44 846 LYS A C 1
ATOM 6743 O O . LYS A 1 846 ? -32.119 -4.423 17.080 1.00 96.44 846 LYS A O 1
ATOM 6748 N N . ASP A 1 847 ? -31.790 -5.252 15.005 1.00 96.12 847 ASP A N 1
ATOM 6749 C CA . ASP A 1 847 ? -30.606 -4.443 14.712 1.00 96.12 847 ASP A CA 1
ATOM 6750 C C . ASP A 1 847 ? -30.701 -3.670 13.386 1.00 96.12 847 ASP A C 1
ATOM 6752 O O . ASP A 1 847 ? -31.781 -3.564 12.800 1.00 96.12 847 ASP A O 1
ATOM 6756 N N . LEU A 1 848 ? -29.580 -3.131 12.888 1.00 93.81 848 LEU A N 1
ATOM 6757 C CA . LEU A 1 848 ? -29.470 -2.424 11.603 1.00 93.81 848 LEU A CA 1
ATOM 6758 C C . LEU A 1 848 ? -30.260 -3.067 10.445 1.00 93.81 848 LEU A C 1
ATOM 6760 O O . LEU A 1 848 ? -30.722 -2.352 9.550 1.00 93.81 848 LEU A O 1
ATOM 6764 N N . ARG A 1 849 ? -30.404 -4.396 10.433 1.00 94.00 849 ARG A N 1
ATOM 6765 C CA . ARG A 1 849 ? -31.068 -5.165 9.369 1.00 94.00 849 ARG A CA 1
ATOM 6766 C C . ARG A 1 849 ? -32.594 -5.129 9.463 1.00 94.00 849 ARG A C 1
ATOM 6768 O O . ARG A 1 849 ? -33.263 -5.222 8.435 1.00 94.00 849 ARG A O 1
ATOM 6775 N N . ASP A 1 850 ? -33.131 -4.971 10.668 1.00 94.44 850 ASP A N 1
ATOM 6776 C CA . ASP A 1 850 ? -34.564 -5.080 10.959 1.00 94.44 850 ASP A CA 1
ATOM 6777 C C . ASP A 1 850 ? -35.286 -3.727 10.944 1.00 94.44 850 ASP A C 1
ATOM 6779 O O . ASP A 1 850 ? -36.507 -3.662 10.786 1.00 94.44 850 ASP A O 1
ATOM 6783 N N . PHE A 1 851 ? -34.542 -2.635 11.113 1.00 93.31 851 PHE A N 1
ATOM 6784 C CA . PHE A 1 851 ? -35.114 -1.302 11.260 1.00 93.31 851 PHE A CA 1
ATOM 6785 C C . PHE A 1 851 ? -35.677 -0.761 9.929 1.00 93.31 851 PHE A C 1
ATOM 6787 O O . PHE A 1 851 ? -35.005 -0.830 8.890 1.00 93.31 851 PHE A O 1
ATOM 6794 N N . PRO A 1 852 ? -36.883 -0.156 9.937 1.00 92.00 852 PRO A N 1
ATOM 6795 C CA . PRO A 1 852 ? -37.463 0.497 8.769 1.00 92.00 852 PRO A CA 1
ATOM 6796 C C . PRO A 1 852 ? -36.528 1.531 8.134 1.00 92.00 852 PRO A C 1
ATOM 6798 O O . PRO A 1 852 ? -36.042 2.444 8.799 1.00 92.00 852 PRO A O 1
ATOM 6801 N N . LYS A 1 853 ? -36.372 1.469 6.804 1.00 89.69 853 LYS A N 1
ATOM 6802 C CA . LYS A 1 853 ? -35.549 2.421 6.026 1.00 89.69 853 LYS A CA 1
ATOM 6803 C C . LYS A 1 853 ? -36.026 3.879 6.105 1.00 89.69 853 LYS A C 1
ATOM 6805 O O . LYS A 1 853 ? -35.330 4.769 5.632 1.00 89.69 853 LYS A O 1
ATOM 6810 N N . THR A 1 854 ? -37.221 4.118 6.645 1.00 92.25 854 THR A N 1
ATOM 6811 C CA . THR A 1 854 ? -37.763 5.456 6.915 1.00 92.25 854 THR A CA 1
ATOM 6812 C C . THR A 1 854 ? -37.088 6.141 8.101 1.00 92.25 854 THR A C 1
ATOM 6814 O O . THR A 1 854 ? -37.177 7.360 8.210 1.00 92.25 854 THR A O 1
ATOM 6817 N N . TYR A 1 855 ? -36.431 5.391 8.992 1.00 93.81 855 TYR A N 1
ATOM 6818 C CA . TYR A 1 855 ? -35.631 5.973 10.066 1.00 93.81 855 TYR A CA 1
ATOM 6819 C C . TYR A 1 855 ? -34.333 6.581 9.530 1.00 93.81 855 TYR A C 1
ATOM 6821 O O . TYR A 1 855 ? -33.781 6.139 8.519 1.00 93.81 855 TYR A O 1
ATOM 6829 N N . ARG A 1 856 ? -33.830 7.612 10.214 1.00 94.00 856 ARG A N 1
ATOM 6830 C CA . ARG A 1 856 ? -32.594 8.290 9.819 1.00 94.00 856 ARG A CA 1
ATOM 6831 C C . ARG A 1 856 ? -31.382 7.516 10.326 1.00 94.00 856 ARG A C 1
ATOM 6833 O O . ARG A 1 856 ? -31.331 7.099 11.483 1.00 94.00 856 ARG A O 1
ATOM 6840 N N . LYS A 1 857 ? -30.393 7.351 9.450 1.00 93.88 857 LYS A N 1
ATOM 6841 C CA . LYS A 1 857 ? -29.059 6.882 9.830 1.00 93.88 857 LYS A CA 1
ATOM 6842 C C . LYS A 1 857 ? -28.206 8.039 10.345 1.00 93.88 857 LYS A C 1
ATOM 6844 O O . LYS A 1 857 ? -28.477 9.195 10.019 1.00 93.88 857 LYS A O 1
ATOM 6849 N N . LEU A 1 858 ? -27.182 7.727 11.133 1.00 92.75 858 LEU A N 1
ATOM 6850 C CA . LEU A 1 858 ? -26.186 8.697 11.580 1.00 92.75 858 LEU A CA 1
ATOM 6851 C C . LEU A 1 858 ? -25.379 9.234 10.378 1.00 92.75 858 LEU A C 1
ATOM 6853 O O . LEU A 1 858 ? -25.101 8.470 9.447 1.00 92.75 858 LEU A O 1
ATOM 6857 N N . PRO A 1 859 ? -24.974 10.514 10.358 1.00 88.88 859 PRO A N 1
ATOM 6858 C CA . PRO A 1 859 ? -24.115 11.054 9.303 1.00 88.88 859 PRO A CA 1
ATOM 6859 C C . PRO A 1 859 ? -22.722 10.399 9.268 1.00 88.88 859 PRO A C 1
ATOM 6861 O O . PRO A 1 859 ? -22.218 9.944 10.292 1.00 88.88 859 PRO A O 1
ATOM 6864 N N . SER A 1 860 ? -22.049 10.415 8.109 1.00 79.62 860 SER A N 1
ATOM 6865 C CA . SER A 1 860 ? -20.681 9.887 7.965 1.00 79.62 860 SER A CA 1
ATOM 6866 C C . SER A 1 860 ? -19.746 10.770 7.133 1.00 79.62 860 SER A C 1
ATOM 6868 O O . SER A 1 860 ? -20.177 11.701 6.452 1.00 79.62 860 SER A O 1
ATOM 6870 N N . ASN A 1 861 ? -18.438 10.491 7.198 1.00 69.75 861 ASN A N 1
ATOM 6871 C CA . ASN A 1 861 ? -17.405 11.217 6.441 1.00 69.75 861 ASN A CA 1
ATOM 6872 C C . ASN A 1 861 ? -17.218 10.705 5.001 1.00 69.75 861 ASN A C 1
ATOM 6874 O O . ASN A 1 861 ? -16.606 11.383 4.174 1.00 69.75 861 ASN A O 1
ATOM 6878 N N . SER A 1 862 ? -17.694 9.497 4.708 1.00 62.12 862 SER A N 1
ATOM 6879 C CA . SER A 1 862 ? -17.330 8.720 3.514 1.00 62.12 862 SER A CA 1
ATOM 6880 C C . SER A 1 862 ? -18.521 8.099 2.782 1.00 62.12 862 SER A C 1
ATOM 6882 O O . SER A 1 862 ? -18.314 7.403 1.792 1.00 62.12 862 SER A O 1
ATOM 6884 N N . GLY A 1 863 ? -19.748 8.351 3.247 1.00 63.47 863 GLY A N 1
ATOM 6885 C CA . GLY A 1 863 ? -20.980 7.766 2.711 1.00 63.47 863 GLY A CA 1
ATOM 6886 C C . GLY A 1 863 ? -21.494 6.547 3.487 1.00 63.47 863 GLY A C 1
ATOM 6887 O O . GLY A 1 863 ? -22.683 6.265 3.405 1.00 63.47 863 GLY A O 1
ATOM 6888 N N . GLU A 1 864 ? -20.659 5.891 4.306 1.00 74.38 864 GLU A N 1
ATOM 6889 C CA . GLU A 1 864 ? -21.043 4.718 5.117 1.00 74.38 864 GLU A CA 1
ATOM 6890 C C . GLU A 1 864 ? -21.245 5.083 6.592 1.00 74.38 864 GLU A C 1
ATOM 6892 O O . GLU A 1 864 ? -20.364 5.676 7.209 1.00 74.38 864 GLU A O 1
ATOM 6897 N N . SER A 1 865 ? -22.419 4.772 7.144 1.00 84.12 865 SER A N 1
ATOM 6898 C CA . SER A 1 865 ? -22.860 5.157 8.496 1.00 84.12 865 SER A CA 1
ATOM 6899 C C . SER A 1 865 ? -22.708 4.013 9.502 1.00 84.12 865 SER A C 1
ATOM 6901 O O . SER A 1 865 ? -22.908 2.860 9.129 1.00 84.12 865 SER A O 1
ATOM 6903 N N . TRP A 1 866 ? -22.460 4.333 10.781 1.00 87.56 866 TRP A N 1
ATOM 6904 C CA . TRP A 1 866 ? -22.485 3.359 11.886 1.00 87.56 866 TRP A CA 1
ATOM 6905 C C . TRP A 1 866 ? -23.842 2.665 12.054 1.00 87.56 866 TRP A C 1
ATOM 6907 O O . TRP A 1 866 ? -23.892 1.523 12.504 1.00 87.56 866 TRP A O 1
ATOM 6917 N N . GLY A 1 867 ? -24.942 3.328 11.690 1.00 93.38 867 GLY A N 1
ATOM 6918 C CA . GLY A 1 867 ? -26.277 2.758 11.831 1.00 93.38 867 GLY A CA 1
ATOM 6919 C C . GLY A 1 867 ? -27.372 3.800 12.005 1.00 93.38 867 GLY A C 1
ATOM 6920 O O . GLY A 1 867 ? -27.230 4.943 11.572 1.00 93.38 867 GLY A O 1
ATOM 6921 N N . TYR A 1 868 ? -28.489 3.391 12.600 1.00 95.75 868 TYR A N 1
ATOM 6922 C CA . TYR A 1 868 ? -29.613 4.272 12.922 1.00 95.75 868 TYR A CA 1
ATOM 6923 C C . TYR A 1 868 ? -29.348 5.119 14.173 1.00 95.75 868 TYR A C 1
ATOM 6925 O O . TYR A 1 868 ? -28.640 4.694 15.082 1.00 95.75 868 TYR A O 1
ATOM 6933 N N . GLU A 1 869 ? -29.925 6.323 14.204 1.00 96.12 869 GLU A N 1
ATOM 6934 C CA . GLU A 1 869 ? -29.846 7.228 15.359 1.00 96.12 869 GLU A CA 1
ATOM 6935 C C . GLU A 1 869 ? -30.591 6.679 16.592 1.00 96.12 869 GLU A C 1
ATOM 6937 O O . GLU A 1 869 ? -31.539 5.899 16.462 1.00 96.12 869 GLU A O 1
ATOM 6942 N N . ASP A 1 870 ? -30.218 7.121 17.797 1.00 97.69 870 ASP A N 1
ATOM 6943 C CA . ASP A 1 870 ? -30.787 6.593 19.052 1.00 97.69 870 ASP A CA 1
ATOM 6944 C C . ASP A 1 870 ? -32.309 6.758 19.140 1.00 97.69 870 ASP A C 1
ATOM 6946 O O . ASP A 1 870 ? -33.009 5.889 19.660 1.00 97.69 870 ASP A O 1
ATOM 6950 N N . GLN A 1 871 ? -32.848 7.845 18.585 1.00 96.69 871 GLN A N 1
ATOM 6951 C CA . GLN A 1 871 ? -34.284 8.114 18.524 1.00 96.69 871 GLN A CA 1
ATOM 6952 C C . GLN A 1 871 ? -35.039 6.995 17.797 1.00 96.69 871 GLN A C 1
ATOM 6954 O O . GLN A 1 871 ? -36.150 6.642 18.202 1.00 96.69 871 GLN A O 1
ATOM 6959 N N . ALA A 1 872 ? -34.444 6.411 16.754 1.00 96.69 872 ALA A N 1
ATOM 6960 C CA . ALA A 1 872 ? -35.028 5.283 16.040 1.00 96.69 872 ALA A CA 1
ATOM 6961 C C . ALA A 1 872 ? -35.053 4.027 16.923 1.00 96.69 872 ALA A C 1
ATOM 6963 O O . ALA A 1 872 ? -36.074 3.345 16.984 1.00 96.69 872 ALA A O 1
ATOM 6964 N N . VAL A 1 873 ? -33.968 3.763 17.662 1.00 97.25 873 VAL A N 1
ATOM 6965 C CA . VAL A 1 873 ? -33.854 2.603 18.568 1.00 97.25 873 VAL A CA 1
ATOM 6966 C C . VAL A 1 873 ? -34.903 2.669 19.674 1.00 97.25 873 VAL A C 1
ATOM 6968 O O . VAL A 1 873 ? -35.638 1.705 19.898 1.00 97.25 873 VAL A O 1
ATOM 6971 N N . PHE A 1 874 ? -35.048 3.833 20.307 1.00 97.88 874 PHE A N 1
ATOM 6972 C CA . PHE A 1 874 ? -36.081 4.063 21.315 1.00 97.88 874 PHE A CA 1
ATOM 6973 C C . PHE A 1 874 ? -37.504 3.975 20.751 1.00 97.88 874 PHE A C 1
ATOM 6975 O O . PHE A 1 874 ? -38.401 3.467 21.427 1.00 97.88 874 PHE A O 1
ATOM 6982 N N . SER A 1 875 ? -37.724 4.452 19.523 1.00 96.25 875 SER A N 1
ATOM 6983 C CA . SER A 1 875 ? -39.034 4.369 18.866 1.00 96.25 875 SER A CA 1
ATOM 6984 C C . SER A 1 875 ? -39.439 2.919 18.607 1.00 96.25 875 SER A C 1
ATOM 6986 O O . SER A 1 875 ? -40.577 2.544 18.882 1.00 96.25 875 SER A O 1
ATOM 6988 N N . GLU A 1 876 ? -38.509 2.084 18.143 1.00 95.88 876 GLU A N 1
ATOM 6989 C CA . GLU A 1 876 ? -38.776 0.669 17.878 1.00 95.88 876 GLU A CA 1
ATOM 6990 C C . GLU A 1 876 ? -39.058 -0.115 19.171 1.00 95.88 876 GLU A C 1
ATOM 6992 O O . GLU A 1 876 ? -39.997 -0.914 19.232 1.00 95.88 876 GLU A O 1
ATOM 6997 N N . LEU A 1 877 ? -38.307 0.171 20.241 1.00 96.81 877 LEU A N 1
ATOM 6998 C CA . LEU A 1 877 ? -38.574 -0.370 21.575 1.00 96.81 877 LEU A CA 1
ATOM 6999 C C . LEU A 1 877 ? -39.978 0.012 22.074 1.00 96.81 877 LEU A C 1
ATOM 7001 O O . LEU A 1 877 ? -40.716 -0.839 22.578 1.00 96.81 877 LEU A O 1
ATOM 7005 N N . LEU A 1 878 ? -40.361 1.284 21.926 1.00 96.81 878 LEU A N 1
ATOM 7006 C CA . LEU A 1 878 ? -41.678 1.783 22.323 1.00 96.81 878 LEU A CA 1
ATOM 7007 C C . LEU A 1 878 ? -42.807 1.081 21.557 1.00 96.81 878 LEU A C 1
ATOM 7009 O O . LEU A 1 878 ? -43.814 0.698 22.157 1.00 96.81 878 LEU A O 1
ATOM 7013 N N . VAL A 1 879 ? -42.635 0.878 20.248 1.00 94.75 879 VAL A N 1
ATOM 7014 C CA . VAL A 1 879 ? -43.607 0.172 19.403 1.00 94.75 879 VAL A CA 1
ATOM 7015 C C . VAL A 1 879 ? -43.846 -1.247 19.918 1.00 94.75 879 VAL A C 1
ATOM 7017 O O . VAL A 1 879 ? -45.005 -1.641 20.069 1.00 94.75 879 VAL A O 1
ATOM 7020 N N . ASP A 1 880 ? -42.795 -2.002 20.232 1.00 94.81 880 ASP A N 1
ATOM 7021 C CA . ASP A 1 880 ? -42.943 -3.370 20.737 1.00 94.81 880 ASP A CA 1
ATOM 7022 C C . ASP A 1 880 ? -43.571 -3.415 22.134 1.00 94.81 880 ASP A C 1
ATOM 7024 O O . ASP A 1 880 ? -44.490 -4.208 22.362 1.00 94.81 880 ASP A O 1
ATOM 7028 N N . LEU A 1 881 ? -43.137 -2.539 23.049 1.00 95.25 881 LEU A N 1
ATOM 7029 C CA . LEU A 1 881 ? -43.720 -2.428 24.392 1.00 95.25 881 LEU A CA 1
ATOM 7030 C C . LEU A 1 881 ? -45.213 -2.075 24.341 1.00 95.25 881 LEU A C 1
ATOM 7032 O O . LEU A 1 881 ? -46.001 -2.652 25.084 1.00 95.25 881 LEU A O 1
ATOM 7036 N N . SER A 1 882 ? -45.624 -1.190 23.428 1.00 93.88 882 SER A N 1
ATOM 7037 C CA . SER A 1 882 ? -47.029 -0.778 23.289 1.00 93.88 882 SER A CA 1
ATOM 7038 C C . SER A 1 882 ? -47.964 -1.886 22.786 1.00 93.88 882 SER A C 1
ATOM 7040 O O . SER A 1 882 ? -49.176 -1.805 22.985 1.00 93.88 882 SER A O 1
ATOM 7042 N N . LYS A 1 883 ? -47.418 -2.917 22.126 1.00 91.81 883 LYS A N 1
ATOM 7043 C CA . LYS A 1 883 ? -48.190 -3.991 21.479 1.00 91.81 883 LYS A CA 1
ATOM 7044 C C . LYS A 1 883 ? -48.237 -5.283 22.290 1.00 91.81 883 LYS A C 1
ATOM 7046 O O . LYS A 1 883 ? -49.137 -6.095 22.076 1.00 91.81 883 LYS A O 1
ATOM 7051 N N . THR A 1 884 ? -47.268 -5.522 23.172 1.00 88.38 884 THR A N 1
ATOM 7052 C CA . THR A 1 884 ? -47.182 -6.780 23.923 1.00 88.38 884 THR A CA 1
ATOM 7053 C C . THR A 1 884 ? -48.002 -6.735 25.211 1.00 88.38 884 THR A C 1
ATOM 7055 O O . THR A 1 884 ? -47.917 -5.792 25.986 1.00 88.38 884 THR A O 1
ATOM 7058 N N . GLN A 1 885 ? -48.766 -7.797 25.474 1.00 86.06 885 GLN A N 1
ATOM 7059 C CA . GLN A 1 885 ? -49.380 -8.042 26.790 1.00 86.06 885 GLN A CA 1
ATOM 7060 C C . GLN A 1 885 ? -48.518 -8.960 27.671 1.00 86.06 885 GLN A C 1
ATOM 7062 O O . GLN A 1 885 ? -48.731 -9.056 28.876 1.00 86.06 885 GLN A O 1
ATOM 7067 N N . GLN A 1 886 ? -47.547 -9.655 27.073 1.00 93.00 886 GLN A N 1
ATOM 7068 C CA . GLN A 1 886 ? -46.600 -10.500 27.792 1.00 93.00 886 GLN A CA 1
ATOM 7069 C C . GLN A 1 886 ? -45.485 -9.626 28.385 1.00 93.00 886 GLN A C 1
ATOM 7071 O O . GLN A 1 886 ? -44.964 -8.767 27.658 1.00 93.00 886 GLN A O 1
ATOM 7076 N N . PRO A 1 887 ? -45.074 -9.845 29.650 1.00 95.44 887 PRO A N 1
ATOM 7077 C CA . PRO A 1 887 ? -43.978 -9.094 30.242 1.00 95.44 887 PRO A CA 1
ATOM 7078 C C . PRO A 1 887 ? -42.683 -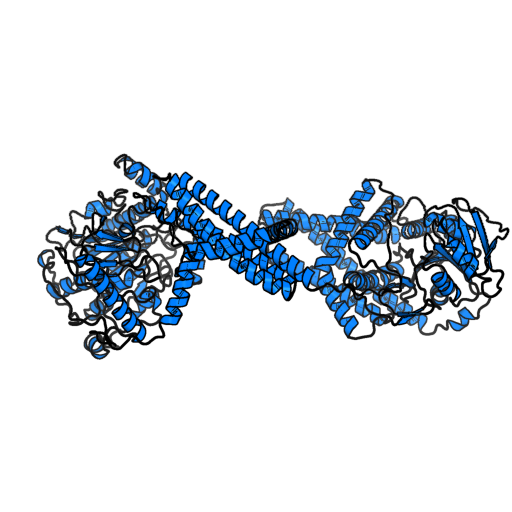9.342 29.458 1.00 95.44 887 PRO A C 1
ATOM 7080 O O . PRO A 1 887 ? -42.437 -10.431 28.931 1.00 95.44 887 PRO A O 1
ATOM 7083 N N . MET A 1 888 ? -41.862 -8.303 29.340 1.00 96.62 888 MET A N 1
ATOM 7084 C CA . MET A 1 888 ? -40.688 -8.298 28.468 1.00 96.62 888 MET A CA 1
ATOM 7085 C C . MET A 1 888 ? -39.462 -7.823 29.239 1.00 96.62 888 MET A C 1
ATOM 7087 O O . MET A 1 888 ? -39.533 -6.817 29.939 1.00 96.62 888 MET A O 1
ATOM 7091 N N . LEU A 1 889 ? -38.361 -8.556 29.088 1.00 97.75 889 LEU A N 1
ATOM 7092 C CA . LEU A 1 889 ? -37.008 -8.086 29.340 1.00 97.75 889 LEU A CA 1
ATOM 7093 C C . LEU A 1 889 ? -36.497 -7.471 28.033 1.00 97.75 889 LEU A C 1
ATOM 7095 O O . LEU A 1 889 ? -36.146 -8.185 27.094 1.00 97.75 889 LEU A O 1
ATOM 7099 N N . ALA A 1 890 ? -36.517 -6.150 27.945 1.00 97.88 890 ALA A N 1
ATOM 7100 C CA . ALA A 1 890 ? -35.978 -5.421 26.811 1.00 97.88 890 ALA A CA 1
ATOM 7101 C C . ALA A 1 890 ? -34.609 -4.860 27.178 1.00 97.88 890 ALA A C 1
ATOM 7103 O O . ALA A 1 890 ? -34.501 -4.048 28.091 1.00 97.88 890 ALA A O 1
ATOM 7104 N N . THR A 1 891 ? -33.578 -5.270 26.454 1.00 97.81 891 THR A N 1
ATOM 7105 C CA . THR A 1 891 ? -32.240 -4.690 26.560 1.00 97.81 891 THR A CA 1
ATOM 7106 C C . THR A 1 891 ? -32.004 -3.827 25.336 1.00 97.81 891 THR A C 1
ATOM 7108 O O . THR A 1 891 ? -32.265 -4.260 24.219 1.00 97.81 891 THR A O 1
ATOM 7111 N N . MET A 1 892 ? -31.521 -2.607 25.508 1.00 96.38 892 MET A N 1
ATOM 7112 C CA . MET A 1 892 ? -31.186 -1.749 24.380 1.00 96.38 892 MET A CA 1
ATOM 7113 C C . MET A 1 892 ? -29.836 -1.079 24.569 1.00 96.38 892 MET A C 1
ATOM 7115 O O . MET A 1 892 ? -29.414 -0.843 25.703 1.00 96.38 892 MET A O 1
ATOM 7119 N N . MET A 1 893 ? -29.196 -0.755 23.450 1.00 96.75 893 MET A N 1
ATOM 7120 C CA . MET A 1 893 ? -27.935 -0.030 23.423 1.00 96.75 893 MET A CA 1
ATOM 7121 C C . MET A 1 893 ? -28.010 1.132 22.434 1.00 96.75 893 MET A C 1
ATOM 7123 O O . MET A 1 893 ? -28.483 0.959 21.307 1.00 96.75 893 MET A O 1
ATOM 7127 N N . THR A 1 894 ? -27.593 2.320 22.868 1.00 97.00 894 THR A N 1
ATOM 7128 C CA . THR A 1 894 ? -27.457 3.490 21.982 1.00 97.00 894 THR A CA 1
ATOM 7129 C C . THR A 1 894 ? -26.208 3.366 21.102 1.00 97.00 894 THR A C 1
ATOM 7131 O O . THR A 1 894 ? -25.414 2.447 21.275 1.00 97.00 894 THR A O 1
ATOM 7134 N N . LEU A 1 895 ? -26.037 4.273 20.141 1.00 94.38 895 LEU A N 1
ATOM 7135 C CA . LEU A 1 895 ? -24.936 4.259 19.172 1.00 94.38 895 LEU A CA 1
ATOM 7136 C C . LEU A 1 895 ? -24.346 5.649 18.891 1.00 94.38 895 LEU A C 1
ATOM 7138 O O . LEU A 1 895 ? -23.191 5.753 18.489 1.00 94.38 895 LEU A O 1
ATOM 7142 N N . SER A 1 896 ? -25.113 6.730 19.073 1.00 93.12 896 SER A N 1
ATOM 7143 C CA . SER A 1 896 ? -24.722 8.053 18.551 1.00 93.12 896 SER A CA 1
ATOM 7144 C C . SER A 1 896 ? -23.449 8.639 19.171 1.00 93.12 896 SER A C 1
ATOM 7146 O O . SER A 1 896 ? -22.774 9.443 18.529 1.00 93.12 896 SER A O 1
ATOM 7148 N N . ALA A 1 897 ? -23.113 8.263 20.407 1.00 92.25 897 ALA A N 1
ATOM 7149 C CA . ALA A 1 897 ? -21.942 8.748 21.140 1.00 92.25 897 ALA A CA 1
ATOM 7150 C C . ALA A 1 897 ? -20.654 7.987 20.774 1.00 92.25 897 ALA A C 1
ATOM 7152 O O . ALA A 1 897 ? -19.879 7.599 21.642 1.00 92.25 897 ALA A O 1
ATOM 7153 N N . HIS A 1 898 ? -20.423 7.809 19.472 1.00 87.25 898 HIS A N 1
ATOM 7154 C CA . HIS A 1 898 ? -19.277 7.101 18.912 1.00 87.25 898 HIS A CA 1
ATOM 7155 C C . HIS A 1 898 ? -18.579 7.957 17.843 1.00 87.25 898 HIS A C 1
ATOM 7157 O O . HIS A 1 898 ? -19.229 8.711 17.113 1.00 87.25 898 HIS A O 1
ATOM 7163 N N . SER A 1 899 ? -17.254 7.834 17.704 1.00 82.81 899 SER A N 1
ATOM 7164 C CA . SER A 1 899 ? -16.472 8.550 16.682 1.00 82.81 899 SER A CA 1
ATOM 7165 C C . SER A 1 899 ? -17.028 8.291 15.268 1.00 82.81 899 SER A C 1
ATOM 7167 O O . SER A 1 899 ? -17.274 7.127 14.928 1.00 82.81 899 SER A O 1
ATOM 7169 N N . PRO A 1 900 ? -17.268 9.324 14.425 1.00 86.06 900 PRO A N 1
ATOM 7170 C CA . PRO A 1 900 ? -16.745 10.698 14.500 1.00 86.06 900 PRO A CA 1
ATOM 7171 C C . PRO A 1 900 ? -17.622 11.712 15.270 1.00 86.06 900 PRO A C 1
ATOM 7173 O O . PRO A 1 900 ? -17.519 12.911 15.013 1.00 86.06 900 PRO A O 1
ATOM 7176 N N . PHE A 1 901 ? -18.514 11.260 16.161 1.00 91.00 901 PHE A N 1
ATOM 7177 C CA . PHE A 1 901 ? -19.403 12.096 16.989 1.00 91.00 901 PHE A CA 1
ATOM 7178 C C . PHE A 1 901 ? -20.297 13.041 16.180 1.00 91.00 901 PHE A C 1
ATOM 7180 O O . PHE A 1 901 ? -20.581 14.172 16.577 1.00 91.00 901 PHE A O 1
ATOM 7187 N N . LYS A 1 902 ? -20.735 12.564 15.011 1.00 90.25 902 LYS A N 1
ATOM 7188 C CA . LYS A 1 902 ? -21.695 13.261 14.158 1.00 90.25 902 LYS A CA 1
ATOM 7189 C C . LYS A 1 902 ? -23.089 12.728 14.421 1.00 90.25 902 LYS A C 1
ATOM 7191 O O . LYS A 1 902 ? -23.349 11.545 14.211 1.00 90.25 902 LYS A O 1
ATOM 7196 N N . VAL A 1 903 ? -23.989 13.623 14.801 1.00 94.06 903 VAL A N 1
ATOM 7197 C CA . VAL A 1 903 ? -25.407 13.318 14.991 1.00 94.06 903 VAL A CA 1
ATOM 7198 C C . VAL A 1 903 ? -26.257 14.072 13.974 1.00 94.06 903 VAL A C 1
ATOM 7200 O O . VAL A 1 903 ? -25.836 15.086 13.408 1.00 94.06 903 VAL A O 1
ATOM 7203 N N . ASN A 1 904 ? -27.463 13.570 13.709 1.00 93.94 904 ASN A N 1
ATOM 7204 C CA . ASN A 1 904 ? -28.444 14.354 12.965 1.00 93.94 904 ASN A CA 1
ATOM 7205 C C . ASN A 1 904 ? -28.804 15.608 13.766 1.00 93.94 904 ASN A C 1
ATOM 7207 O O . ASN A 1 904 ? -28.735 15.612 14.992 1.00 93.94 904 ASN A O 1
ATOM 7211 N N . ASP A 1 905 ? -29.159 16.687 13.069 1.00 94.88 905 ASP A N 1
ATOM 7212 C CA . ASP A 1 905 ? -29.492 17.966 13.704 1.00 94.88 905 ASP A CA 1
ATOM 7213 C C . ASP A 1 905 ? -28.327 18.539 14.559 1.00 94.88 905 ASP A C 1
ATOM 7215 O O . ASP A 1 905 ? -28.539 19.198 15.576 1.00 94.88 905 ASP A O 1
ATOM 7219 N N . GLN A 1 906 ? -27.074 18.315 14.127 1.00 94.00 906 GLN A N 1
ATOM 7220 C CA . GLN A 1 906 ? -25.835 18.708 14.826 1.00 94.00 906 GLN A CA 1
ATOM 7221 C C . GLN A 1 906 ? -25.827 20.162 15.325 1.00 94.00 906 GLN A C 1
ATOM 7223 O O . GLN A 1 906 ? -25.354 20.430 16.430 1.00 94.00 906 GLN A O 1
ATOM 7228 N N . ASP A 1 907 ? -26.347 21.109 14.541 1.00 94.88 907 ASP A N 1
ATOM 7229 C CA . ASP A 1 907 ? -26.423 22.522 14.930 1.00 94.88 907 ASP A CA 1
ATOM 7230 C C . ASP A 1 907 ? -27.290 22.747 16.175 1.00 94.88 907 ASP A C 1
ATOM 7232 O O . ASP A 1 907 ? -26.976 23.605 17.002 1.00 94.88 907 ASP A O 1
ATOM 7236 N N . PHE A 1 908 ? -28.382 21.989 16.321 1.00 96.50 908 PHE A N 1
ATOM 7237 C CA . PHE A 1 908 ? -29.255 22.066 17.489 1.00 96.50 908 PHE A CA 1
ATOM 7238 C C . PHE A 1 908 ? -28.529 21.542 18.730 1.00 96.50 908 PHE A C 1
ATOM 7240 O O . PHE A 1 908 ? -28.394 22.270 19.714 1.00 96.50 908 PHE A O 1
ATOM 7247 N N . PHE A 1 909 ? -27.978 20.329 18.659 1.00 97.06 909 PHE A N 1
ATOM 7248 C CA . PHE A 1 909 ? -27.273 19.730 19.794 1.00 97.06 909 PHE A CA 1
ATOM 7249 C C . PHE A 1 909 ? -26.010 20.500 20.175 1.00 97.06 909 PHE A C 1
ATOM 7251 O O . PHE A 1 909 ? -25.716 20.644 21.355 1.00 97.06 909 PHE A O 1
ATOM 7258 N N . SER A 1 910 ? -25.312 21.098 19.209 1.00 95.50 910 SER A N 1
ATOM 7259 C CA . SER A 1 910 ? -24.150 21.947 19.496 1.00 95.50 910 SER A CA 1
ATOM 7260 C C . SER A 1 910 ? -24.542 23.220 20.258 1.00 95.50 910 SER A C 1
ATOM 7262 O O . SER A 1 910 ? -23.810 23.655 21.150 1.00 95.50 910 SER A O 1
ATOM 7264 N N . LYS A 1 911 ? -25.709 23.813 19.955 1.00 96.69 911 LYS A N 1
ATOM 7265 C CA . LYS A 1 911 ? -26.252 24.963 20.702 1.00 96.69 911 LYS A CA 1
ATOM 7266 C C . LYS A 1 911 ? -26.674 24.577 22.118 1.00 96.69 911 LYS A C 1
ATOM 7268 O O . LYS A 1 911 ? -26.326 25.296 23.053 1.00 96.69 911 LYS A O 1
ATOM 7273 N N . GLU A 1 912 ? -27.358 23.447 22.289 1.00 97.19 912 GLU A N 1
ATOM 7274 C CA . GLU A 1 912 ? -27.742 22.947 23.617 1.00 97.19 912 GLU A CA 1
ATOM 7275 C C . GLU A 1 912 ? -26.510 22.622 24.475 1.00 97.19 912 GLU A C 1
ATOM 7277 O O . GLU A 1 912 ? -26.416 23.071 25.618 1.00 97.19 912 GLU A O 1
ATOM 7282 N N . THR A 1 913 ? -25.498 21.959 23.910 1.00 97.38 913 THR A N 1
ATOM 7283 C CA . THR A 1 913 ? -24.209 21.733 24.582 1.00 97.38 913 THR A CA 1
ATOM 7284 C C . THR A 1 913 ? -23.547 23.047 24.980 1.00 97.38 913 THR A C 1
ATOM 7286 O O . THR A 1 913 ? -23.077 23.190 26.107 1.00 97.38 913 THR A O 1
ATOM 7289 N N . GLN A 1 914 ? -23.533 24.046 24.092 1.00 96.62 914 GLN A N 1
ATOM 7290 C CA . GLN A 1 914 ? -22.941 25.350 24.391 1.00 96.62 914 GLN A CA 1
ATOM 7291 C C . GLN A 1 914 ? -23.679 26.088 25.518 1.00 96.62 914 GLN A C 1
ATOM 7293 O O . GLN A 1 914 ? -23.033 26.783 26.310 1.00 96.62 914 GLN A O 1
ATOM 7298 N N . LYS A 1 915 ? -25.002 25.921 25.617 1.00 96.38 915 LYS A N 1
ATOM 7299 C CA . LYS A 1 915 ? -25.803 26.444 26.726 1.00 96.38 915 LYS A CA 1
ATOM 7300 C C . LYS A 1 915 ? -25.395 25.793 28.047 1.00 96.38 915 LYS A C 1
ATOM 7302 O O . LYS A 1 915 ? -25.049 26.518 28.976 1.00 96.38 915 LYS A O 1
ATOM 7307 N N . ILE A 1 916 ? -25.316 24.461 28.097 1.00 96.25 916 ILE A N 1
ATOM 7308 C CA . ILE A 1 916 ? -24.846 23.726 29.285 1.00 96.25 916 ILE A CA 1
ATOM 7309 C C . ILE A 1 916 ? -23.442 24.200 29.685 1.00 96.25 916 ILE A C 1
ATOM 7311 O O . ILE A 1 916 ? -23.215 24.541 30.842 1.00 96.25 916 ILE A O 1
ATOM 7315 N N . ILE A 1 917 ? -22.514 24.322 28.726 1.00 95.81 917 ILE A N 1
ATOM 7316 C CA . ILE A 1 917 ? -21.155 24.827 28.983 1.00 95.81 917 ILE A CA 1
ATOM 7317 C C . ILE A 1 917 ? -21.184 26.225 29.610 1.00 95.81 917 ILE A C 1
ATOM 7319 O O . ILE A 1 917 ? -20.401 26.500 30.515 1.00 95.81 917 ILE A O 1
ATOM 7323 N N . SER A 1 918 ? -22.065 27.119 29.153 1.00 94.69 918 SER A N 1
ATOM 7324 C CA . SER A 1 918 ? -22.127 28.493 29.670 1.00 94.69 918 SER A CA 1
ATOM 7325 C C . SER A 1 918 ? -22.541 28.577 31.145 1.00 94.69 918 SER A C 1
ATOM 7327 O O . SER A 1 918 ? -22.108 29.498 31.839 1.00 94.69 918 SER A O 1
ATOM 7329 N N . GLU A 1 919 ? -23.300 27.589 31.627 1.00 94.06 919 GLU A N 1
ATOM 7330 C CA . GLU A 1 919 ? -23.816 27.491 32.998 1.00 94.06 919 GLU A CA 1
ATOM 7331 C C . GLU A 1 919 ? -22.850 26.763 33.958 1.00 94.06 919 GLU A C 1
ATOM 7333 O O . GLU A 1 919 ? -23.027 26.817 35.176 1.00 94.06 919 GLU A O 1
ATOM 7338 N N . LEU A 1 920 ? -21.808 26.096 33.441 1.00 93.06 920 LEU A N 1
ATOM 7339 C CA . LEU A 1 920 ? -20.810 25.408 34.267 1.00 93.06 920 LEU A CA 1
ATOM 7340 C C . LEU A 1 920 ? -19.917 26.392 35.048 1.00 93.06 920 LEU A C 1
ATOM 7342 O O . LEU A 1 920 ? -19.721 27.525 34.618 1.00 93.06 920 LEU A O 1
ATOM 7346 N N . PRO A 1 921 ? -19.286 25.971 36.159 1.00 91.12 921 PRO A N 1
ATOM 7347 C CA . PRO A 1 921 ? -18.206 26.733 36.787 1.00 91.12 921 PRO A CA 1
ATOM 7348 C C . PRO A 1 921 ? -17.019 26.935 35.833 1.00 91.12 921 PRO A C 1
ATOM 7350 O O . PRO A 1 921 ? -16.700 26.039 35.046 1.00 91.12 921 PRO A O 1
ATOM 7353 N N . ASP A 1 922 ? -16.308 28.064 35.941 1.00 86.56 922 ASP A N 1
ATOM 7354 C CA . ASP A 1 922 ? -15.195 28.410 35.035 1.00 86.56 922 ASP A CA 1
ATOM 7355 C C . ASP A 1 922 ? -14.094 27.336 34.976 1.00 86.56 922 ASP A C 1
ATOM 7357 O O . ASP A 1 922 ? -13.515 27.101 33.914 1.00 86.56 922 ASP A O 1
ATOM 7361 N N . SER A 1 923 ? -13.866 26.612 36.079 1.00 82.38 923 SER A N 1
ATOM 7362 C CA . SER A 1 923 ? -12.922 25.487 36.142 1.00 82.38 923 SER A CA 1
ATOM 7363 C C . SER A 1 923 ? -13.276 24.332 35.196 1.00 82.38 923 SER A C 1
ATOM 7365 O O . SER A 1 923 ? -12.374 23.679 34.677 1.00 82.38 923 SER A O 1
ATOM 7367 N N . LYS A 1 924 ? -14.568 24.100 34.927 1.00 89.75 924 LYS A N 1
ATOM 7368 C CA . LYS A 1 924 ? -15.058 23.022 34.049 1.00 89.75 924 LYS A CA 1
ATOM 7369 C C . LYS A 1 924 ? -15.284 23.484 32.607 1.00 89.75 924 LYS A C 1
ATOM 7371 O O . LYS A 1 924 ? -15.125 22.688 31.681 1.00 89.75 924 LYS A O 1
ATOM 7376 N N . LYS A 1 925 ? -15.587 24.774 32.391 1.00 90.69 925 LYS A N 1
ATOM 7377 C CA . LYS A 1 925 ? -15.860 25.349 31.055 1.00 90.69 925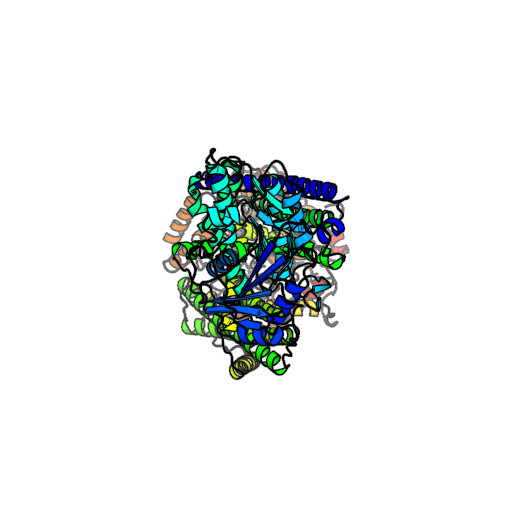 LYS A CA 1
ATOM 7378 C C . LYS A 1 925 ? -14.760 25.066 30.042 1.00 90.69 925 LYS A C 1
ATOM 7380 O O . LYS A 1 925 ? -15.064 24.763 28.888 1.00 90.69 925 LYS A O 1
ATOM 7385 N N . LYS A 1 926 ? -13.494 25.181 30.462 1.00 86.12 926 LYS A N 1
ATOM 7386 C CA . LYS A 1 926 ? -12.337 24.973 29.583 1.00 86.12 926 LYS A CA 1
ATOM 7387 C C . LYS A 1 926 ? -12.302 23.540 29.054 1.00 86.12 926 LYS A C 1
ATOM 7389 O O . LYS A 1 926 ? -12.235 23.357 27.847 1.00 86.12 926 LYS A O 1
ATOM 7394 N N . ILE A 1 927 ? -12.409 22.554 29.946 1.00 85.38 927 ILE A N 1
ATOM 7395 C CA . ILE A 1 927 ? -12.367 21.130 29.589 1.00 85.38 927 ILE A C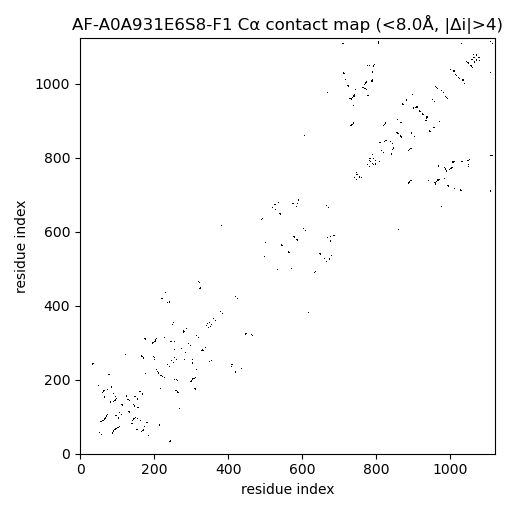A 1
ATOM 7396 C C . ILE A 1 927 ? -13.584 20.764 28.733 1.00 85.38 927 ILE A C 1
ATOM 7398 O O . ILE A 1 927 ? -13.428 20.172 27.672 1.00 85.38 927 ILE A O 1
ATOM 7402 N N . ALA A 1 928 ? -14.788 21.186 29.129 1.00 91.12 928 ALA A N 1
ATOM 7403 C CA . ALA A 1 928 ? -15.999 20.909 28.359 1.00 91.12 928 ALA A CA 1
ATOM 7404 C C . ALA A 1 928 ? -15.982 21.547 26.955 1.00 91.12 928 ALA A C 1
ATOM 7406 O O . ALA A 1 928 ? -16.491 20.973 25.997 1.00 91.12 928 ALA A O 1
ATOM 7407 N N . SER A 1 929 ? -15.358 22.719 26.805 1.00 89.81 929 SER A N 1
ATOM 7408 C CA . SER A 1 929 ? -15.221 23.378 25.501 1.00 89.81 929 SER A CA 1
ATOM 7409 C C . SER A 1 929 ? -14.265 22.664 24.545 1.00 89.81 929 SER A C 1
ATOM 7411 O O . SER A 1 929 ? -14.362 22.900 23.342 1.00 89.81 929 SER A O 1
ATOM 7413 N N . THR A 1 930 ? -13.366 21.817 25.052 1.00 87.38 930 THR A N 1
ATOM 7414 C CA . THR A 1 930 ? -12.476 20.991 24.225 1.00 87.38 930 THR A CA 1
ATOM 7415 C C . THR A 1 930 ? -13.240 19.852 23.549 1.00 87.38 930 THR A C 1
ATOM 7417 O O . THR A 1 930 ? -12.969 19.557 22.392 1.00 87.38 930 THR A O 1
ATOM 7420 N N . TYR A 1 931 ? -14.237 19.272 24.227 1.00 91.19 931 TYR A N 1
ATOM 7421 C CA . TYR A 1 931 ? -14.952 18.063 23.788 1.00 91.19 931 TYR A CA 1
ATOM 7422 C C . TYR A 1 931 ? -16.390 18.344 23.326 1.00 91.19 931 TYR A C 1
ATOM 7424 O O . TYR A 1 931 ? -17.324 17.607 23.635 1.00 91.19 931 TYR A O 1
ATOM 7432 N N . LYS A 1 932 ? -16.625 19.476 22.650 1.00 92.25 932 LYS A N 1
ATOM 7433 C CA . LYS A 1 932 ? -17.994 19.923 22.324 1.00 92.25 932 LYS A CA 1
ATOM 7434 C C . LYS A 1 932 ? -18.765 18.932 21.454 1.00 92.25 932 LYS A C 1
ATOM 7436 O O . LYS A 1 932 ? -19.979 18.839 21.612 1.00 92.25 932 LYS A O 1
ATOM 7441 N N . ASN A 1 933 ? -18.093 18.228 20.545 1.00 92.12 933 ASN A N 1
ATOM 7442 C CA . ASN A 1 933 ? -18.752 17.311 19.615 1.00 92.12 933 ASN A CA 1
ATOM 7443 C C . ASN A 1 933 ? -19.150 16.012 20.323 1.00 92.12 933 ASN A C 1
ATOM 7445 O O . ASN A 1 933 ? -20.294 15.579 20.220 1.00 92.12 933 ASN A O 1
ATOM 7449 N N . GLU A 1 934 ? -18.235 15.457 21.114 1.00 94.62 934 GLU A N 1
ATOM 7450 C CA . GLU A 1 934 ? -18.443 14.295 21.973 1.00 94.62 934 GLU A CA 1
ATOM 7451 C C . GLU A 1 934 ? -19.594 14.563 22.949 1.00 94.62 934 GLU A C 1
ATOM 7453 O O . GLU A 1 934 ? -20.542 13.785 23.050 1.00 94.62 934 GLU A O 1
ATOM 7458 N N . LEU A 1 935 ? -19.569 15.725 23.609 1.00 96.69 935 LEU A N 1
ATOM 7459 C CA . LEU A 1 935 ? -20.613 16.136 24.545 1.00 96.69 935 LEU A CA 1
ATOM 7460 C C . LEU A 1 935 ? -21.947 16.422 23.840 1.00 96.69 935 LEU A C 1
ATOM 7462 O O . LEU A 1 935 ? -22.995 16.131 24.407 1.00 96.69 935 LEU A O 1
ATOM 7466 N N . ALA A 1 936 ? -21.947 16.930 22.603 1.00 97.00 936 ALA A N 1
ATOM 7467 C CA . ALA A 1 936 ? -23.170 17.067 21.807 1.00 97.00 936 ALA A CA 1
ATOM 7468 C C . ALA A 1 936 ? -23.803 15.716 21.460 1.00 97.00 936 ALA A C 1
ATOM 7470 O O . ALA A 1 936 ? -25.028 15.600 21.497 1.00 97.00 936 ALA A O 1
ATOM 7471 N N . ALA A 1 937 ? -22.998 14.684 21.199 1.00 96.94 937 ALA A N 1
ATOM 7472 C CA . ALA A 1 937 ? -23.513 13.334 21.014 1.00 96.94 937 ALA A CA 1
ATOM 7473 C C . ALA A 1 937 ? -24.138 12.777 22.309 1.00 96.94 937 ALA A C 1
ATOM 7475 O O . ALA A 1 937 ? -25.215 12.185 22.257 1.00 96.94 937 ALA A O 1
ATOM 7476 N N . VAL A 1 938 ? -23.544 13.055 23.478 1.00 97.69 938 VAL A N 1
ATOM 7477 C CA . VAL A 1 938 ? -24.132 12.708 24.790 1.00 97.69 938 VAL A CA 1
ATOM 7478 C C . VAL A 1 938 ? -25.462 13.436 25.031 1.00 97.69 938 VAL A C 1
ATOM 7480 O O . VAL A 1 938 ? -26.433 12.811 25.460 1.00 97.69 938 VAL A O 1
ATOM 7483 N N . VAL A 1 939 ? -25.539 14.737 24.723 1.00 98.06 939 VAL A N 1
ATOM 7484 C CA . VAL A 1 939 ? -26.786 15.520 24.829 1.00 98.06 939 VAL A CA 1
ATOM 7485 C C . VAL A 1 939 ? -27.864 14.959 23.896 1.00 98.06 939 VAL A C 1
ATOM 7487 O O . VAL A 1 939 ? -29.031 14.891 24.282 1.00 98.06 939 VAL A O 1
ATOM 7490 N N . ASN A 1 940 ? -27.492 14.508 22.695 1.00 97.69 940 ASN A N 1
ATOM 7491 C CA . ASN A 1 940 ? -28.402 13.808 21.789 1.00 97.69 940 ASN A CA 1
ATOM 7492 C C . ASN A 1 940 ? -28.946 12.506 22.403 1.00 97.69 940 ASN A C 1
ATOM 7494 O O . ASN A 1 940 ? -30.158 12.285 22.363 1.00 97.69 940 ASN A O 1
ATOM 7498 N N . SER A 1 941 ? -28.094 11.685 23.022 1.00 97.75 941 SER A N 1
ATOM 7499 C CA . SER A 1 941 ? -28.530 10.456 23.698 1.00 97.75 941 SER A CA 1
ATOM 7500 C C . SER A 1 941 ? -29.486 10.752 24.862 1.00 97.75 941 SER A C 1
ATOM 7502 O O . SER A 1 941 ? -30.542 10.130 24.965 1.00 97.75 941 SER A O 1
ATOM 7504 N N . ASP A 1 942 ? -29.183 11.748 25.706 1.00 98.31 942 ASP A N 1
ATOM 7505 C CA . ASP A 1 942 ? -30.073 12.183 26.800 1.00 98.31 942 ASP A CA 1
ATOM 7506 C C . ASP A 1 942 ? -31.421 12.702 26.273 1.00 98.31 942 ASP A C 1
ATOM 7508 O O . ASP A 1 942 ? -32.481 12.386 26.821 1.00 98.31 942 ASP A O 1
ATOM 7512 N N . TYR A 1 943 ? -31.400 13.437 25.159 1.00 98.06 943 TYR A N 1
ATOM 7513 C CA . TYR A 1 943 ? -32.602 13.908 24.479 1.00 98.06 943 TYR A CA 1
ATOM 7514 C C . TYR A 1 943 ? -33.448 12.752 23.918 1.00 98.06 943 TYR A C 1
ATOM 7516 O O . TYR A 1 943 ? -34.675 12.766 24.050 1.00 98.06 943 TYR A O 1
ATOM 7524 N N . ALA A 1 944 ? -32.821 11.720 23.346 1.00 98.19 944 ALA A N 1
ATOM 7525 C CA . ALA A 1 944 ? -33.517 10.523 22.878 1.00 98.19 944 ALA A CA 1
ATOM 7526 C C . ALA A 1 944 ? -34.197 9.772 24.040 1.00 98.19 944 ALA A C 1
ATOM 7528 O O . ALA A 1 944 ? -35.376 9.421 23.936 1.00 98.19 944 ALA A O 1
ATOM 7529 N N . ILE A 1 945 ? -33.509 9.628 25.181 1.00 98.25 945 ILE A N 1
ATOM 7530 C CA . ILE A 1 945 ? -34.077 9.043 26.408 1.00 98.25 945 ILE A CA 1
ATOM 7531 C C . ILE A 1 945 ? -35.257 9.891 26.909 1.00 98.25 945 ILE A C 1
ATOM 7533 O O . ILE A 1 945 ? -36.327 9.356 27.210 1.00 98.25 945 ILE A O 1
ATOM 7537 N N . LYS A 1 946 ? -35.114 11.221 26.961 1.00 98.19 946 LYS A N 1
ATOM 7538 C CA . LYS A 1 946 ? -36.194 12.138 27.362 1.00 98.19 946 LYS A CA 1
ATOM 7539 C C . LYS A 1 946 ? -37.449 11.951 26.514 1.00 98.19 946 LYS A C 1
ATOM 7541 O O . LYS A 1 946 ? -38.557 11.883 27.057 1.00 98.19 946 LYS A O 1
ATOM 7546 N N . ASN A 1 947 ? -37.284 11.878 25.196 1.00 97.75 947 ASN A N 1
ATOM 7547 C CA . ASN A 1 947 ? -38.394 11.694 24.268 1.00 97.75 947 ASN A CA 1
ATOM 7548 C C . ASN A 1 947 ? -39.055 10.330 24.461 1.00 97.75 947 ASN A C 1
ATOM 7550 O O . ASN A 1 947 ? -40.278 10.267 24.571 1.00 97.75 947 ASN A O 1
ATOM 7554 N N . PHE A 1 948 ? -38.264 9.264 24.611 1.00 98.12 948 PHE A N 1
ATOM 7555 C CA . PHE A 1 948 ? -38.783 7.936 24.927 1.00 98.12 948 PHE A CA 1
ATOM 7556 C C . PHE A 1 948 ? -39.649 7.944 26.187 1.00 98.12 948 PHE A C 1
ATOM 7558 O O . PHE A 1 948 ? -40.789 7.501 26.140 1.00 98.12 948 PHE A O 1
ATOM 7565 N N . PHE A 1 949 ? -39.159 8.499 27.298 1.00 98.31 949 PHE A N 1
ATOM 7566 C CA . PHE A 1 949 ? -39.929 8.573 28.543 1.00 98.31 949 PHE A CA 1
ATOM 7567 C C . PHE A 1 949 ? -41.189 9.434 28.414 1.00 98.31 949 PHE A C 1
ATOM 7569 O O . PHE A 1 949 ? -42.213 9.129 29.026 1.00 98.31 949 PHE A O 1
ATOM 7576 N N . THR A 1 950 ? -41.126 10.511 27.630 1.00 98.00 950 THR A N 1
ATOM 7577 C CA . THR A 1 950 ? -42.276 11.391 27.379 1.00 98.00 950 THR A CA 1
ATOM 7578 C C . THR A 1 950 ? -43.376 10.661 26.612 1.00 98.00 950 THR A C 1
ATOM 7580 O O . THR A 1 950 ? -44.547 10.768 26.974 1.00 98.00 950 THR A O 1
ATOM 7583 N N . GLU A 1 951 ? -43.009 9.881 25.596 1.00 97.94 951 GLU A N 1
ATOM 7584 C CA . GLU A 1 951 ? -43.961 9.100 24.806 1.00 97.94 951 GLU A CA 1
ATOM 7585 C C . GLU A 1 951 ? -44.430 7.837 25.539 1.00 97.94 951 GLU A C 1
ATOM 7587 O O . GLU A 1 951 ? -45.624 7.551 25.554 1.00 97.94 951 GLU A O 1
ATOM 7592 N N . ALA A 1 952 ? -43.533 7.121 26.222 1.00 97.00 952 ALA A N 1
ATOM 7593 C CA . ALA A 1 952 ? -43.853 5.901 26.962 1.00 97.00 952 ALA A CA 1
ATOM 7594 C C . ALA A 1 952 ? -44.908 6.142 28.050 1.00 97.00 952 ALA A C 1
ATOM 7596 O O . ALA A 1 952 ? -45.815 5.328 28.195 1.00 97.00 952 ALA A O 1
ATOM 7597 N N . ARG A 1 953 ? -44.871 7.294 28.740 1.00 96.94 953 ARG A N 1
ATOM 7598 C CA . ARG A 1 953 ? -45.888 7.704 29.733 1.00 96.94 953 ARG A CA 1
ATOM 7599 C C . ARG A 1 953 ? -47.318 7.752 29.198 1.00 96.94 953 ARG A C 1
ATOM 7601 O O . ARG A 1 953 ? -48.256 7.735 29.986 1.00 96.94 953 ARG A O 1
ATOM 7608 N N . LYS A 1 954 ? -47.506 7.839 27.878 1.00 96.88 954 LYS A N 1
ATOM 7609 C CA . LYS A 1 954 ? -48.835 7.838 27.252 1.00 96.88 954 LYS A CA 1
ATOM 7610 C C . LYS A 1 954 ? -49.441 6.434 27.164 1.00 96.88 954 LYS A C 1
ATOM 7612 O O . LYS A 1 954 ? -50.618 6.309 26.837 1.00 96.88 954 LYS A O 1
ATOM 7617 N N . PHE A 1 955 ? -48.659 5.388 27.437 1.00 96.00 955 PHE A N 1
ATOM 7618 C CA . PHE A 1 955 ? -49.079 3.998 27.318 1.00 96.00 955 PHE A CA 1
ATOM 7619 C C . PHE A 1 955 ? -49.251 3.324 28.690 1.00 96.00 955 PHE A C 1
ATOM 7621 O O . PHE A 1 955 ? -48.434 3.543 29.586 1.00 96.00 955 PHE A O 1
ATOM 7628 N N . PRO A 1 956 ? -50.243 2.423 28.852 1.00 93.06 956 PRO A N 1
ATOM 7629 C CA . PRO A 1 956 ? -50.506 1.757 30.132 1.00 93.06 956 PRO A CA 1
ATOM 7630 C C . PRO A 1 956 ? -49.343 0.921 30.682 1.00 93.06 956 PRO A C 1
ATOM 7632 O O . PRO A 1 956 ? -49.230 0.766 31.895 1.00 93.06 956 PRO A O 1
ATOM 7635 N N . PHE A 1 957 ? -48.473 0.381 29.818 1.00 94.62 957 PHE A N 1
ATOM 7636 C CA . PHE A 1 957 ? -47.351 -0.453 30.261 1.00 94.62 957 PHE A CA 1
ATOM 7637 C C . PHE A 1 957 ? -46.367 0.320 31.156 1.00 94.62 957 PHE A C 1
ATOM 7639 O O . PHE A 1 957 ? -45.687 -0.291 31.981 1.00 94.62 957 PHE A O 1
ATOM 7646 N N . PHE A 1 958 ? -46.290 1.651 31.018 1.00 96.69 958 PHE A N 1
ATOM 7647 C CA . PHE A 1 958 ? -45.319 2.487 31.724 1.00 96.69 958 PHE A CA 1
ATOM 7648 C C . PHE A 1 958 ? -45.449 2.379 33.247 1.00 96.69 958 PHE A C 1
ATOM 7650 O O . PHE A 1 958 ? -44.441 2.212 33.930 1.00 96.69 958 PHE A O 1
ATOM 7657 N N . GLU A 1 959 ? -46.683 2.385 33.761 1.00 95.56 959 GLU A N 1
ATOM 7658 C CA . GLU A 1 959 ? -46.986 2.284 35.199 1.00 95.56 959 GLU A CA 1
ATOM 7659 C C . GLU A 1 959 ? -46.531 0.951 35.817 1.00 95.56 959 GLU A C 1
ATOM 7661 O O . GLU A 1 959 ? -46.296 0.867 37.019 1.00 95.56 959 GLU A O 1
ATOM 7666 N N . ASN A 1 960 ? -46.352 -0.089 34.996 1.00 95.75 960 ASN A N 1
ATOM 7667 C CA . ASN A 1 960 ? -45.879 -1.409 35.412 1.00 95.75 960 ASN A CA 1
ATOM 7668 C C . ASN A 1 960 ? -44.559 -1.775 34.708 1.00 95.75 960 ASN A C 1
ATOM 7670 O O . ASN A 1 960 ? -44.419 -2.860 34.139 1.00 95.75 960 ASN A O 1
ATOM 7674 N N . THR A 1 961 ? -43.590 -0.854 34.708 1.00 97.12 961 THR A N 1
ATOM 7675 C CA . THR A 1 961 ? -42.259 -1.058 34.112 1.00 97.12 961 THR A CA 1
ATOM 7676 C C . THR A 1 961 ? -41.141 -0.604 35.047 1.00 97.12 961 THR A C 1
ATOM 7678 O O . THR A 1 961 ? -41.220 0.456 35.669 1.00 97.12 961 THR A O 1
ATOM 7681 N N . ILE A 1 962 ? -40.069 -1.396 35.126 1.00 97.56 962 ILE A N 1
ATOM 7682 C CA . ILE A 1 962 ? -38.817 -1.047 35.801 1.00 97.56 962 ILE A CA 1
ATOM 7683 C C . ILE A 1 962 ? -37.773 -0.703 34.738 1.00 97.56 962 ILE A C 1
ATOM 7685 O O . ILE A 1 962 ? -37.408 -1.546 33.919 1.00 97.56 962 ILE A O 1
ATOM 7689 N N . PHE A 1 963 ? -37.287 0.535 34.765 1.00 98.38 963 PHE A N 1
ATOM 7690 C CA . PHE A 1 963 ? -36.232 1.037 33.892 1.00 98.38 963 PHE A CA 1
ATOM 7691 C C . PHE A 1 963 ? -34.905 1.043 34.647 1.00 98.38 963 PHE A C 1
ATOM 7693 O O . PHE A 1 963 ? -34.806 1.605 35.737 1.00 98.38 963 PHE A O 1
ATOM 7700 N N . ILE A 1 964 ? -33.878 0.442 34.061 1.00 98.31 964 ILE A N 1
ATOM 7701 C CA . ILE A 1 964 ? -32.515 0.452 34.594 1.00 98.31 964 ILE A CA 1
ATOM 7702 C C . ILE A 1 964 ? -31.641 1.121 33.550 1.00 98.31 964 ILE A C 1
ATOM 7704 O O . ILE A 1 964 ? -31.604 0.674 32.406 1.00 98.31 964 ILE A O 1
ATOM 7708 N N . ILE A 1 965 ? -30.968 2.197 33.938 1.00 98.38 965 ILE A N 1
ATOM 7709 C CA . ILE A 1 965 ? -30.194 3.031 33.021 1.00 98.38 965 ILE A CA 1
ATOM 7710 C C . ILE A 1 965 ? -28.754 3.072 33.502 1.00 98.38 965 ILE A C 1
ATOM 7712 O O . ILE A 1 965 ? -28.489 3.415 34.658 1.00 98.38 965 ILE A O 1
ATOM 7716 N N . THR A 1 966 ? -27.829 2.733 32.610 1.00 98.06 966 THR A N 1
ATOM 7717 C CA . THR A 1 966 ? -26.396 2.800 32.884 1.00 98.06 966 THR A CA 1
ATOM 7718 C C . THR A 1 966 ? -25.601 3.113 31.624 1.00 98.06 966 THR A C 1
ATOM 7720 O O . THR A 1 966 ? -26.116 2.971 30.516 1.00 98.06 966 THR A O 1
ATOM 7723 N N . GLY A 1 967 ? -24.368 3.582 31.791 1.00 97.12 967 GLY A N 1
ATOM 7724 C CA . GLY A 1 967 ? -23.420 3.683 30.686 1.00 97.12 967 GLY A CA 1
ATOM 7725 C C . GLY A 1 967 ? -22.664 2.379 30.490 1.00 97.12 967 GLY A C 1
ATOM 7726 O O . GLY A 1 967 ? -22.504 1.615 31.437 1.00 97.12 967 GLY A O 1
ATOM 7727 N N . ASP A 1 968 ? -22.184 2.122 29.282 1.00 95.25 968 ASP A N 1
ATOM 7728 C CA . ASP A 1 968 ? -21.331 0.966 29.019 1.00 95.25 968 ASP A CA 1
ATOM 7729 C C . ASP A 1 968 ? -19.868 1.240 29.434 1.00 95.25 968 ASP A C 1
ATOM 7731 O O . ASP A 1 968 ? -19.259 0.418 30.119 1.00 95.25 968 ASP A O 1
ATOM 7735 N N . HIS A 1 969 ? -19.336 2.422 29.104 1.00 94.06 969 HIS A N 1
ATOM 7736 C CA . HIS A 1 969 ? -18.044 2.963 29.533 1.00 94.06 969 HIS A CA 1
ATOM 7737 C C . HIS A 1 969 ? -17.954 4.488 29.305 1.00 94.06 969 HIS A C 1
ATOM 7739 O O . HIS A 1 969 ? -18.826 5.102 28.699 1.00 94.06 969 HIS A O 1
ATOM 7745 N N . SER A 1 970 ? -16.869 5.126 29.761 1.00 92.75 970 SER A N 1
ATOM 7746 C CA . SER A 1 970 ? -16.549 6.520 29.393 1.00 92.75 970 SER A CA 1
ATOM 7747 C C . SER A 1 970 ? -16.011 6.620 27.952 1.00 92.75 970 SER A C 1
ATOM 7749 O O . SER A 1 970 ? -15.262 5.738 27.523 1.00 92.75 970 SER A O 1
ATOM 7751 N N . ILE A 1 971 ? -16.332 7.703 27.228 1.00 91.50 971 ILE A N 1
ATOM 7752 C CA . ILE A 1 971 ? -15.845 8.002 25.867 1.00 91.50 971 ILE A CA 1
ATOM 7753 C C . ILE A 1 971 ? -14.310 8.003 25.877 1.00 91.50 971 ILE A C 1
ATOM 7755 O O . ILE A 1 971 ? -13.718 8.786 26.625 1.00 91.50 971 ILE A O 1
ATOM 7759 N N . PRO A 1 972 ? -13.651 7.136 25.086 1.00 83.81 972 PRO A N 1
ATOM 7760 C CA . PRO A 1 972 ? -12.194 7.014 25.079 1.00 83.81 972 PRO A CA 1
ATOM 7761 C C . PRO A 1 972 ? -11.434 8.297 24.717 1.00 83.81 972 PRO A C 1
ATOM 7763 O O . PRO A 1 972 ? -10.326 8.492 25.215 1.00 83.81 972 PRO A O 1
ATOM 7766 N N . GLU A 1 973 ? -12.022 9.130 23.860 1.00 84.31 973 GLU A N 1
ATOM 7767 C CA . GLU A 1 973 ? -11.484 10.386 23.333 1.00 84.31 973 GLU A CA 1
ATOM 7768 C C . GLU A 1 973 ? -11.538 11.524 24.367 1.00 84.31 973 GLU A C 1
ATOM 7770 O O . GLU A 1 973 ? -10.739 12.462 24.313 1.00 84.31 973 GLU A O 1
ATOM 7775 N N . ILE A 1 974 ? -12.427 11.426 25.364 1.00 86.56 974 ILE A N 1
ATOM 7776 C CA . ILE A 1 974 ? -12.482 12.373 26.477 1.00 86.56 974 ILE A CA 1
ATOM 7777 C C . ILE A 1 974 ? -11.392 12.016 27.488 1.00 86.56 974 ILE A C 1
ATOM 7779 O O . ILE A 1 974 ? -11.324 10.904 28.014 1.00 86.56 974 ILE A O 1
ATOM 7783 N N . GLU A 1 975 ? -10.545 12.993 27.806 1.00 79.88 975 GLU A N 1
ATOM 7784 C CA . GLU A 1 975 ? -9.470 12.809 28.777 1.00 79.88 975 GLU A CA 1
ATOM 7785 C C . GLU A 1 975 ? -9.978 12.371 30.137 1.00 79.88 975 GLU A C 1
ATOM 7787 O O . GLU A 1 975 ? -10.870 12.995 30.712 1.00 79.88 975 GLU A O 1
ATOM 7792 N N . LEU A 1 976 ? -9.334 11.339 30.668 1.00 82.81 976 LEU A N 1
ATOM 7793 C CA . LEU A 1 976 ? -9.601 10.801 31.985 1.00 82.81 976 LEU A CA 1
ATOM 7794 C C . LEU A 1 976 ? -8.794 11.548 33.049 1.00 82.81 976 LEU A C 1
ATOM 7796 O O . LEU A 1 976 ? -7.576 11.667 32.938 1.00 82.81 976 LEU A O 1
ATOM 7800 N N . GLU A 1 977 ? -9.452 11.950 34.135 1.00 80.19 977 GLU A N 1
ATOM 7801 C CA . GLU A 1 977 ? -8.772 12.428 35.350 1.00 80.19 977 GLU A CA 1
ATOM 7802 C C . GLU A 1 977 ? -7.875 11.332 35.956 1.00 80.19 977 GLU A C 1
ATOM 7804 O O . GLU A 1 977 ? -6.774 11.593 36.443 1.00 80.19 977 GLU A O 1
ATOM 7809 N N . SER A 1 978 ? -8.324 10.076 35.883 1.00 80.44 978 SER A N 1
ATOM 7810 C CA . SER A 1 978 ? -7.573 8.904 36.322 1.00 80.44 978 SER A CA 1
ATOM 7811 C C . SER A 1 978 ? -7.946 7.662 35.514 1.00 80.44 978 SER A C 1
ATOM 7813 O O . SER A 1 978 ? -9.020 7.598 34.918 1.00 80.44 978 SER A O 1
ATOM 7815 N N . ARG A 1 979 ? -7.119 6.610 35.574 1.00 82.88 979 ARG A N 1
ATOM 7816 C CA . ARG A 1 979 ? -7.464 5.314 34.959 1.00 82.88 979 ARG A CA 1
ATOM 7817 C C . ARG A 1 979 ? -8.787 4.740 35.476 1.00 82.88 979 ARG A C 1
ATOM 7819 O O . ARG A 1 979 ? -9.562 4.219 34.685 1.00 82.88 979 ARG A O 1
ATOM 7826 N N . ALA A 1 980 ? -9.090 4.899 36.765 1.00 87.06 980 ALA A N 1
ATOM 7827 C CA . ALA A 1 980 ? -10.346 4.418 37.342 1.00 87.06 980 ALA A CA 1
ATOM 7828 C C . ALA A 1 980 ? -11.577 5.140 36.762 1.00 87.06 980 ALA A C 1
ATOM 7830 O O . ALA A 1 980 ? -12.639 4.534 36.631 1.00 87.06 980 ALA A O 1
ATOM 7831 N N . SER A 1 981 ? -11.429 6.410 36.362 1.00 88.19 981 SER A N 1
ATOM 7832 C CA . SER A 1 981 ? -12.491 7.208 35.731 1.00 88.19 981 SER A CA 1
ATOM 7833 C C . SER A 1 981 ? -12.953 6.618 34.391 1.00 88.19 981 SER A C 1
ATOM 7835 O O . SER A 1 981 ? -14.064 6.908 33.949 1.00 88.19 981 SER A O 1
ATOM 7837 N N . ARG A 1 982 ? -12.146 5.745 33.758 1.00 88.81 982 ARG A N 1
ATOM 7838 C CA . ARG A 1 982 ? -12.536 5.002 32.547 1.00 88.81 982 ARG A CA 1
ATOM 7839 C C . ARG A 1 982 ? -13.772 4.138 32.768 1.00 88.81 982 ARG A C 1
ATOM 7841 O O . ARG A 1 982 ? -14.584 4.001 31.859 1.00 88.81 982 ARG A O 1
ATOM 7848 N N . TYR A 1 983 ? -13.879 3.568 33.962 1.00 93.44 983 TYR A N 1
ATOM 7849 C CA . TYR A 1 983 ? -14.902 2.590 34.298 1.00 93.44 983 TYR A CA 1
ATOM 7850 C C . TYR A 1 983 ? -16.085 3.220 35.037 1.00 93.44 983 TYR A C 1
ATOM 7852 O O . TYR A 1 983 ? -17.100 2.571 35.227 1.00 93.44 983 TYR A O 1
ATOM 7860 N N . GLN A 1 984 ? -15.994 4.472 35.488 1.00 94.69 984 GLN A N 1
ATOM 7861 C CA . GLN A 1 984 ? -17.086 5.091 36.238 1.00 94.69 984 GLN A CA 1
ATOM 7862 C C . GLN A 1 984 ? -18.238 5.480 35.312 1.00 94.69 984 GLN A C 1
ATOM 7864 O O . GLN A 1 984 ? -18.110 6.396 34.500 1.00 94.69 984 GLN A O 1
ATOM 7869 N N . VAL A 1 985 ? -19.386 4.838 35.499 1.00 96.75 985 VAL A N 1
ATOM 7870 C CA . VAL A 1 985 ? -20.612 5.059 34.718 1.00 96.75 985 VAL A CA 1
ATOM 7871 C C . VAL A 1 985 ? -21.761 5.450 35.653 1.00 96.75 985 VAL A C 1
ATOM 7873 O O . VAL A 1 985 ? -21.716 5.132 36.844 1.00 96.75 985 VAL A O 1
ATOM 7876 N N . PRO A 1 986 ? -22.796 6.171 35.189 1.00 96.31 986 PRO A N 1
ATOM 7877 C CA . PRO A 1 986 ? -23.992 6.371 35.995 1.00 96.31 986 PRO A CA 1
ATOM 7878 C C . PRO A 1 986 ? -24.764 5.054 36.130 1.00 96.31 986 PRO A C 1
ATOM 7880 O O . PRO A 1 986 ? -24.749 4.221 35.226 1.00 96.31 986 PRO A O 1
ATOM 7883 N N . PHE A 1 987 ? -25.482 4.880 37.238 1.00 96.94 987 PHE A N 1
ATOM 7884 C CA . PHE A 1 987 ? -26.429 3.781 37.403 1.00 96.94 987 PHE A CA 1
ATOM 7885 C C . PHE A 1 987 ? -27.650 4.255 38.181 1.00 96.94 987 PHE A C 1
ATOM 7887 O O . PHE A 1 987 ? -27.534 4.722 39.319 1.00 96.94 987 PHE A O 1
ATOM 7894 N N . LEU A 1 988 ? -28.823 4.141 37.564 1.00 96.81 988 LEU A N 1
ATOM 7895 C CA . LEU A 1 988 ? -30.088 4.461 38.210 1.00 96.81 988 LEU A CA 1
ATOM 7896 C C . LEU A 1 988 ? -31.181 3.452 37.856 1.00 96.81 988 LEU A C 1
ATOM 7898 O O . LEU A 1 988 ? -31.267 2.960 36.731 1.00 96.81 988 LEU A O 1
ATOM 7902 N N . VAL A 1 989 ? -32.043 3.185 38.832 1.00 97.94 989 VAL A N 1
ATOM 7903 C CA . VAL A 1 989 ? -33.249 2.373 38.679 1.00 97.94 989 VAL A CA 1
ATOM 7904 C C . VAL A 1 989 ? -34.449 3.282 38.888 1.00 97.94 989 VAL A C 1
ATOM 7906 O O . VAL A 1 989 ? -34.642 3.817 39.978 1.00 97.94 989 VAL A O 1
ATOM 7909 N N . TYR A 1 990 ? -35.251 3.456 37.845 1.00 98.19 990 TYR A N 1
ATOM 7910 C CA . TYR A 1 990 ? -36.471 4.251 37.867 1.00 98.19 990 TYR A CA 1
ATOM 7911 C C . TYR A 1 990 ? -37.683 3.360 37.603 1.00 98.19 990 TYR A C 1
ATOM 7913 O O . TYR A 1 990 ? -37.687 2.545 36.683 1.00 98.19 990 TYR A O 1
ATOM 7921 N N . SER A 1 991 ? -38.748 3.536 38.377 1.00 97.25 991 SER A N 1
ATOM 7922 C CA . SER A 1 991 ? -40.029 2.886 38.114 1.00 97.25 991 SER A CA 1
ATOM 7923 C C . SER A 1 991 ? -41.161 3.656 38.791 1.00 97.25 991 SER A C 1
ATOM 7925 O O . SER A 1 991 ? -40.965 4.119 39.916 1.00 97.25 991 SER A O 1
ATOM 7927 N N . PRO A 1 992 ? -42.359 3.734 38.183 1.00 96.56 992 PRO A N 1
ATOM 7928 C CA . PRO A 1 992 ? -43.572 4.145 38.895 1.00 96.56 992 PRO A CA 1
ATOM 7929 C C . PRO A 1 992 ? -43.920 3.235 40.085 1.00 96.56 992 PRO A C 1
ATOM 7931 O O . PRO A 1 992 ? -44.637 3.652 40.986 1.00 96.56 992 PRO A O 1
ATOM 7934 N N . LEU A 1 993 ? -43.366 2.016 40.131 1.00 96.06 993 LEU A N 1
ATOM 7935 C CA . LEU A 1 993 ? -43.530 1.082 41.247 1.00 96.06 993 LEU A CA 1
ATOM 7936 C C . LEU A 1 993 ? -42.673 1.431 42.471 1.00 96.06 993 LEU A C 1
ATOM 7938 O O . LEU A 1 993 ? -42.827 0.782 43.508 1.00 96.06 993 LEU A O 1
ATOM 7942 N N . LEU A 1 994 ? -41.759 2.404 42.371 1.00 96.62 994 LEU A N 1
ATOM 7943 C CA . LEU A 1 994 ? -40.929 2.802 43.504 1.00 96.62 994 LEU A CA 1
ATOM 7944 C C . LEU A 1 994 ? -41.769 3.499 44.581 1.00 96.62 994 LEU A C 1
ATOM 7946 O O . LEU A 1 994 ? -42.465 4.472 44.305 1.00 96.62 994 LEU A O 1
ATOM 7950 N N . THR A 1 995 ? -41.663 3.034 45.826 1.00 94.88 995 THR A N 1
ATOM 7951 C CA . THR A 1 995 ? -42.321 3.657 46.989 1.00 94.88 995 THR A CA 1
ATOM 7952 C C . THR A 1 995 ? -41.575 4.898 47.475 1.00 94.88 995 THR A C 1
ATOM 7954 O O . THR A 1 995 ? -42.185 5.821 48.011 1.00 94.88 995 THR A O 1
ATOM 7957 N N . GLN A 1 996 ? -40.256 4.927 47.280 1.00 94.94 996 GLN A N 1
ATOM 7958 C CA . GLN A 1 996 ? -39.372 6.036 47.626 1.00 94.94 996 GLN A CA 1
ATOM 7959 C C . GLN A 1 996 ? -38.106 6.007 46.754 1.00 94.94 996 GLN A C 1
ATOM 7961 O O . GLN A 1 996 ? -37.689 4.948 46.281 1.00 94.94 996 GLN A O 1
ATOM 7966 N N . SER A 1 997 ? -37.484 7.169 46.562 1.00 95.94 997 SER A N 1
ATOM 7967 C CA . SER A 1 997 ? -36.144 7.306 45.975 1.00 95.94 997 SER A CA 1
ATOM 7968 C C . SER A 1 997 ? -35.066 7.180 47.049 1.00 95.94 997 SER A C 1
ATOM 7970 O O . SER A 1 997 ? -35.305 7.556 48.195 1.00 95.94 997 SER A O 1
ATOM 7972 N N . ASP A 1 998 ? -33.868 6.739 46.674 1.00 95.94 998 ASP A N 1
ATOM 7973 C CA . ASP A 1 998 ? -32.730 6.655 47.594 1.00 95.94 998 ASP A CA 1
ATOM 7974 C C . ASP A 1 998 ? -31.400 6.718 46.835 1.00 95.94 998 ASP A C 1
ATOM 7976 O O . ASP A 1 998 ? -31.353 6.534 45.613 1.00 95.94 998 ASP A O 1
ATOM 7980 N N . ARG A 1 999 ? -30.313 6.985 47.558 1.00 94.25 999 ARG A N 1
ATOM 7981 C CA . ARG A 1 999 ? -28.977 7.153 46.987 1.00 94.25 999 ARG A CA 1
ATOM 7982 C C . ARG A 1 999 ? -27.948 6.364 47.791 1.00 94.25 999 ARG A C 1
ATOM 7984 O O . ARG A 1 999 ? -27.900 6.459 49.012 1.00 94.25 999 ARG A O 1
ATOM 7991 N N . PHE A 1 1000 ? -27.121 5.591 47.092 1.00 93.56 1000 PHE A N 1
ATOM 7992 C CA . PHE A 1 1000 ? -26.194 4.630 47.685 1.00 93.56 1000 PHE A CA 1
ATOM 7993 C C . PHE A 1 1000 ? -24.741 4.939 47.303 1.00 93.56 1000 PHE A C 1
ATOM 7995 O O . PHE A 1 1000 ? -24.418 5.122 46.126 1.00 93.56 1000 PHE A O 1
ATOM 8002 N N . GLU A 1 1001 ? -23.853 4.921 48.299 1.00 90.50 1001 GLU A N 1
ATOM 8003 C CA . GLU A 1 1001 ? -22.409 5.169 48.141 1.00 90.50 1001 GLU A CA 1
ATOM 8004 C C . GLU A 1 1001 ? -21.578 3.873 48.031 1.00 90.50 1001 GLU A C 1
ATOM 8006 O O . GLU A 1 1001 ? -20.348 3.900 47.978 1.00 90.50 1001 GLU A O 1
ATOM 8011 N N . ALA A 1 1002 ? -22.224 2.707 47.990 1.00 90.75 1002 ALA A N 1
ATOM 8012 C CA . ALA A 1 1002 ? -21.521 1.440 47.828 1.00 90.75 1002 ALA A CA 1
ATOM 8013 C C . ALA A 1 1002 ? -20.839 1.334 46.453 1.00 90.75 1002 ALA A C 1
ATOM 8015 O O . ALA A 1 1002 ? -21.407 1.709 45.424 1.00 90.75 1002 ALA A O 1
ATOM 8016 N N . ILE A 1 1003 ? -19.638 0.747 46.434 1.00 92.00 1003 ILE A N 1
ATOM 8017 C CA . ILE A 1 1003 ? -18.929 0.396 45.198 1.00 92.00 1003 ILE A CA 1
ATOM 8018 C C . ILE A 1 1003 ? -19.581 -0.847 44.587 1.00 92.00 1003 ILE A C 1
ATOM 8020 O O . ILE A 1 1003 ? -19.547 -1.939 45.163 1.00 92.00 1003 ILE A O 1
ATOM 8024 N N . VAL A 1 1004 ? -20.162 -0.669 43.404 1.00 93.75 1004 VAL A N 1
ATOM 8025 C CA . VAL A 1 1004 ? -20.874 -1.700 42.638 1.00 93.75 1004 VAL A CA 1
ATOM 8026 C C . VAL A 1 1004 ? -20.353 -1.757 41.202 1.00 93.75 1004 VAL A C 1
ATOM 8028 O O . VAL A 1 1004 ? -19.612 -0.881 40.760 1.00 93.75 1004 VAL A O 1
ATOM 8031 N N . SER A 1 1005 ? -20.693 -2.817 40.470 1.00 95.38 1005 SER A N 1
ATOM 8032 C CA . SER A 1 1005 ? -20.237 -3.010 39.088 1.00 95.38 1005 SER A CA 1
ATOM 8033 C C . SER A 1 1005 ? -21.296 -3.641 38.194 1.00 95.38 1005 SER A C 1
ATOM 8035 O O . SER A 1 1005 ? -22.296 -4.155 38.693 1.00 95.38 1005 SER A O 1
ATOM 8037 N N . HIS A 1 1006 ? -21.061 -3.680 36.876 1.00 97.06 1006 HIS A N 1
ATOM 8038 C CA . HIS A 1 1006 ? -21.963 -4.352 35.923 1.00 97.06 1006 HIS A CA 1
ATOM 8039 C C . HIS A 1 1006 ? -22.312 -5.789 36.339 1.00 97.06 1006 HIS A C 1
ATOM 8041 O O . HIS A 1 1006 ? -23.457 -6.210 36.182 1.00 97.06 1006 HIS A O 1
ATOM 8047 N N . TYR A 1 1007 ? -21.375 -6.505 36.969 1.00 96.00 1007 TYR A N 1
ATOM 8048 C CA . TYR A 1 1007 ? -21.596 -7.863 37.470 1.00 96.00 1007 TYR A CA 1
ATOM 8049 C C . TYR A 1 1007 ? -22.702 -7.965 38.537 1.00 96.00 1007 TYR A C 1
ATOM 8051 O O . TYR A 1 1007 ? -23.190 -9.063 38.801 1.00 96.00 1007 TYR A O 1
ATOM 8059 N N . ASP A 1 1008 ? -23.112 -6.866 39.169 1.00 95.12 1008 ASP A N 1
ATOM 8060 C CA . ASP A 1 1008 ? -24.156 -6.854 40.201 1.00 95.12 1008 ASP A CA 1
ATOM 8061 C C . ASP A 1 1008 ? -25.575 -6.730 39.675 1.00 95.12 1008 ASP A C 1
ATOM 8063 O O . ASP A 1 1008 ? -26.520 -6.990 40.423 1.00 95.12 1008 ASP A O 1
ATOM 8067 N N . VAL A 1 1009 ? -25.741 -6.366 38.406 1.00 95.81 1009 VAL A N 1
ATOM 8068 C CA . VAL A 1 1009 ? -27.055 -6.059 37.842 1.00 95.81 1009 VAL A CA 1
ATOM 8069 C C . VAL A 1 1009 ? -27.920 -7.318 37.750 1.00 95.81 1009 VAL A C 1
ATOM 8071 O O . VAL A 1 1009 ? -29.035 -7.333 38.275 1.00 95.81 1009 VAL A O 1
ATOM 8074 N N . ALA A 1 1010 ? -27.401 -8.409 37.176 1.00 95.56 1010 ALA A N 1
ATOM 8075 C CA . ALA A 1 1010 ? -28.145 -9.666 37.070 1.00 95.56 1010 ALA A CA 1
ATOM 8076 C C . ALA A 1 1010 ? -28.566 -10.267 38.432 1.00 95.56 1010 ALA A C 1
ATOM 8078 O O . ALA A 1 1010 ? -29.755 -10.576 38.603 1.00 95.56 1010 ALA A O 1
ATOM 8079 N N . PRO A 1 1011 ? -27.668 -10.397 39.435 1.00 94.38 1011 PRO A N 1
ATOM 8080 C CA . PRO A 1 1011 ? -28.070 -10.872 40.756 1.00 94.38 1011 PRO A CA 1
ATOM 8081 C C . PRO A 1 1011 ? -29.062 -9.943 41.473 1.00 94.38 1011 PRO A C 1
ATOM 8083 O O . PRO A 1 1011 ? -29.948 -10.433 42.172 1.00 94.38 1011 PRO A O 1
ATOM 8086 N N . PHE A 1 1012 ? -28.954 -8.622 41.289 1.00 94.00 1012 PHE A N 1
ATOM 8087 C CA . PHE A 1 1012 ? -29.904 -7.657 41.850 1.00 94.00 1012 PHE A CA 1
ATOM 8088 C C . PHE A 1 1012 ? -31.313 -7.858 41.290 1.00 94.00 1012 PHE A C 1
ATOM 8090 O O . PHE A 1 1012 ? -32.251 -8.087 42.053 1.00 94.00 1012 PHE A O 1
ATOM 8097 N N . ILE A 1 1013 ? -31.453 -7.835 39.962 1.00 94.56 1013 ILE A N 1
ATOM 8098 C CA . ILE A 1 1013 ? -32.753 -7.959 39.293 1.00 94.56 1013 ILE A CA 1
ATOM 8099 C C . ILE A 1 1013 ? -33.407 -9.295 39.650 1.00 94.56 1013 ILE A C 1
ATOM 8101 O O . ILE A 1 1013 ? -34.581 -9.343 40.003 1.00 94.56 1013 ILE A O 1
ATOM 8105 N N . THR A 1 1014 ? -32.656 -10.394 39.594 1.00 94.19 1014 THR A N 1
ATOM 8106 C CA . THR A 1 1014 ? -33.224 -11.726 39.856 1.00 94.19 1014 THR A CA 1
ATOM 8107 C C . THR A 1 1014 ? -33.680 -11.894 41.297 1.00 94.19 1014 THR A C 1
ATOM 8109 O O . THR A 1 1014 ? -34.725 -12.496 41.512 1.00 94.19 1014 THR A O 1
ATOM 8112 N N . THR A 1 1015 ? -32.970 -11.306 42.263 1.00 92.50 1015 THR A N 1
ATOM 8113 C CA . THR A 1 1015 ? -33.372 -11.329 43.678 1.00 92.50 1015 THR A CA 1
ATOM 8114 C C . THR A 1 1015 ? -34.651 -10.524 43.914 1.00 92.50 1015 THR A C 1
ATOM 8116 O O . THR A 1 1015 ? -35.599 -11.050 44.490 1.00 92.50 1015 THR A O 1
ATOM 8119 N N . VAL A 1 1016 ? -34.733 -9.292 43.393 1.00 91.88 1016 VAL A N 1
ATOM 8120 C CA . VAL A 1 1016 ? -35.945 -8.455 43.513 1.00 91.88 1016 VAL A CA 1
ATOM 8121 C C . VAL A 1 1016 ? -37.163 -9.172 42.920 1.00 91.88 1016 VAL A C 1
ATOM 8123 O O . VAL A 1 1016 ? -38.240 -9.189 43.514 1.00 91.88 1016 VAL A O 1
ATOM 8126 N N . PHE A 1 1017 ? -37.005 -9.810 41.759 1.00 94.00 1017 PHE A N 1
ATOM 8127 C CA . PHE A 1 1017 ? -38.118 -10.477 41.089 1.00 94.00 1017 PHE A CA 1
ATOM 8128 C C . PHE A 1 1017 ? -38.491 -11.840 41.678 1.00 94.00 1017 PHE A C 1
ATOM 8130 O O . PHE A 1 1017 ? -39.660 -12.228 41.630 1.00 94.00 1017 PHE A O 1
ATOM 8137 N N . GLU A 1 1018 ? -37.528 -12.574 42.226 1.00 93.25 1018 GLU A N 1
ATOM 8138 C CA . GLU A 1 1018 ? -37.795 -13.784 43.004 1.00 93.25 1018 GLU A CA 1
ATOM 8139 C C . GLU A 1 1018 ? -38.674 -13.456 44.211 1.00 93.25 1018 GLU A C 1
ATOM 8141 O O . GLU A 1 1018 ? -39.725 -14.072 44.385 1.00 93.25 1018 GLU A O 1
ATOM 8146 N N . ASN A 1 1019 ? -38.298 -12.430 44.975 1.00 91.06 1019 ASN A N 1
ATOM 8147 C CA . ASN A 1 1019 ? -38.988 -12.064 46.205 1.00 91.06 1019 ASN A CA 1
ATOM 8148 C C . ASN A 1 1019 ? -40.370 -11.444 45.958 1.00 91.06 1019 ASN A C 1
ATOM 8150 O O . ASN A 1 1019 ? -41.338 -11.815 46.618 1.00 91.06 1019 ASN A O 1
ATOM 8154 N N . LEU A 1 1020 ? -40.480 -10.509 45.006 1.00 91.88 1020 LEU A N 1
ATOM 8155 C CA . LEU A 1 1020 ? -41.717 -9.745 44.791 1.00 91.88 1020 LEU A CA 1
ATOM 8156 C C . LEU A 1 1020 ? -42.724 -10.429 43.863 1.00 91.88 1020 LEU A C 1
ATOM 8158 O O . LEU A 1 1020 ? -43.921 -10.157 43.969 1.00 91.88 1020 LEU A O 1
ATOM 8162 N N . TYR A 1 1021 ? -42.252 -11.280 42.945 1.00 92.69 1021 TYR A N 1
ATOM 8163 C CA . TYR A 1 1021 ? -43.074 -11.869 41.878 1.00 92.69 1021 TYR A CA 1
ATOM 8164 C C . TYR A 1 1021 ? -42.943 -13.396 41.768 1.00 92.69 1021 TYR A C 1
ATOM 8166 O O . TYR A 1 1021 ? -43.484 -13.990 40.827 1.00 92.69 1021 TYR A O 1
ATOM 8174 N N . GLY A 1 1022 ? -42.231 -14.044 42.696 1.00 91.12 1022 GLY A N 1
ATOM 8175 C CA . GLY A 1 1022 ? -42.116 -15.501 42.762 1.00 91.12 1022 GLY A CA 1
ATOM 8176 C C . GLY A 1 1022 ? -41.398 -16.116 41.562 1.00 91.12 1022 GLY A C 1
ATOM 8177 O O . GLY A 1 1022 ? -41.751 -17.219 41.132 1.00 91.12 1022 GLY A O 1
ATOM 8178 N N . LEU A 1 1023 ? -40.438 -15.401 40.962 1.00 92.69 1023 LEU A N 1
ATOM 8179 C CA . LEU A 1 1023 ? -39.624 -15.970 39.889 1.00 92.69 1023 LEU A CA 1
ATOM 8180 C C . LEU A 1 1023 ? -38.823 -17.165 40.415 1.00 92.69 1023 LEU A C 1
ATOM 8182 O O . LEU A 1 1023 ? -38.145 -17.079 41.431 1.00 92.69 1023 LEU A O 1
ATOM 8186 N N . LYS A 1 1024 ? -38.856 -18.282 39.686 1.00 93.12 1024 LYS A N 1
ATOM 8187 C CA . LYS A 1 1024 ? -37.977 -19.421 39.957 1.00 93.12 1024 LYS A CA 1
ATOM 8188 C C . LYS A 1 1024 ? -36.575 -19.036 39.514 1.00 93.12 1024 LYS A C 1
ATOM 8190 O O . LYS A 1 1024 ? -36.383 -18.817 38.321 1.00 93.12 1024 LYS A O 1
ATOM 8195 N N . VAL A 1 1025 ? -35.611 -18.984 40.424 1.00 92.81 1025 VAL A N 1
ATOM 8196 C CA . VAL A 1 1025 ? -34.206 -18.642 40.138 1.00 92.81 1025 VAL A CA 1
ATOM 8197 C C . VAL A 1 1025 ? -33.314 -19.811 40.581 1.00 92.81 1025 VAL A C 1
ATOM 8199 O O . VAL A 1 1025 ? -33.619 -20.457 41.585 1.00 92.81 1025 VAL A O 1
ATOM 8202 N N . PRO A 1 1026 ? -32.240 -20.155 39.846 1.00 91.94 1026 PRO A N 1
ATOM 8203 C CA . PRO A 1 1026 ? -31.333 -21.225 40.253 1.00 91.94 1026 PRO A CA 1
ATOM 8204 C C . PRO A 1 1026 ? -30.642 -20.922 41.595 1.00 91.94 1026 PRO A C 1
ATOM 8206 O O . PRO A 1 1026 ? -30.228 -19.792 41.863 1.00 91.94 1026 PRO A O 1
ATOM 8209 N N . ALA A 1 1027 ? -30.485 -21.959 42.426 1.00 90.38 1027 ALA A N 1
ATOM 8210 C CA . ALA A 1 1027 ? -29.802 -21.858 43.720 1.00 90.38 1027 ALA A CA 1
ATOM 8211 C C . ALA A 1 1027 ? -28.283 -21.659 43.569 1.00 90.38 1027 ALA A C 1
ATOM 8213 O O . ALA A 1 1027 ? -27.681 -20.903 44.324 1.00 90.38 1027 ALA A O 1
ATOM 8214 N N . LYS A 1 1028 ? -27.678 -22.282 42.547 1.00 92.81 1028 LYS A N 1
ATOM 8215 C CA . LYS A 1 1028 ? -26.249 -22.167 42.223 1.00 92.81 1028 LYS A CA 1
ATOM 8216 C C . LYS A 1 1028 ? -26.036 -21.425 40.912 1.00 92.81 1028 LYS A C 1
ATOM 8218 O O . LYS A 1 1028 ? -26.711 -21.715 39.925 1.00 92.81 1028 LYS A O 1
ATOM 8223 N N . THR A 1 1029 ? -25.060 -20.524 40.881 1.00 93.75 1029 THR A N 1
ATOM 8224 C CA . THR A 1 1029 ? -24.679 -19.764 39.681 1.00 93.75 1029 THR A CA 1
ATOM 8225 C C . THR A 1 1029 ? -23.159 -19.660 39.552 1.00 93.75 1029 THR A C 1
ATOM 8227 O O . THR A 1 1029 ? -22.417 -19.959 40.487 1.00 93.75 1029 THR A O 1
ATOM 8230 N N . SER A 1 1030 ? -22.688 -19.238 38.377 1.00 94.50 1030 SER A N 1
ATOM 8231 C CA . SER A 1 1030 ? -21.281 -18.908 38.103 1.00 94.50 1030 SER A CA 1
ATOM 8232 C C . SER A 1 1030 ? -21.001 -17.398 38.165 1.00 94.50 1030 SER A C 1
ATOM 8234 O O . SER A 1 1030 ? -20.003 -16.930 37.624 1.00 94.50 1030 SER A O 1
ATOM 8236 N N . TRP A 1 1031 ? -21.919 -16.626 38.754 1.00 94.38 1031 TRP A N 1
ATOM 8237 C CA . TRP A 1 1031 ? -21.922 -15.164 38.709 1.00 94.38 1031 TRP A CA 1
ATOM 8238 C C . TRP A 1 1031 ? -20.782 -14.556 39.525 1.00 94.38 1031 TRP A C 1
ATOM 8240 O O . TRP A 1 1031 ? -20.561 -14.950 40.667 1.00 94.38 1031 TRP A O 1
ATOM 8250 N N . LEU A 1 1032 ? -20.075 -13.563 38.995 1.00 93.81 1032 LEU A N 1
ATOM 8251 C CA . LEU A 1 1032 ? -19.024 -12.857 39.728 1.00 93.81 1032 LEU A CA 1
ATOM 8252 C C . LEU A 1 1032 ? -19.606 -11.940 40.808 1.00 93.81 1032 LEU A C 1
ATOM 8254 O O . LEU A 1 1032 ? -19.147 -11.958 41.953 1.00 93.81 1032 LEU A O 1
ATOM 8258 N N . GLY A 1 1033 ? -20.642 -11.183 40.458 1.00 91.75 1033 GLY A N 1
ATOM 8259 C CA . GLY A 1 1033 ? -21.318 -10.250 41.350 1.00 91.75 1033 GLY A CA 1
ATOM 8260 C C . GLY A 1 1033 ? -22.185 -10.935 42.399 1.00 91.75 1033 GLY A C 1
ATOM 8261 O O . GLY A 1 1033 ? -22.442 -12.142 42.363 1.00 91.75 1033 GLY A O 1
ATOM 8262 N N . THR A 1 1034 ? -22.626 -10.137 43.367 1.00 88.88 1034 THR A N 1
ATOM 8263 C CA . THR A 1 1034 ? -23.472 -10.596 44.486 1.00 88.88 1034 THR A CA 1
ATOM 8264 C C . THR A 1 1034 ? -24.747 -9.768 44.631 1.00 88.88 1034 THR A C 1
ATOM 8266 O O . THR A 1 1034 ? -25.452 -9.908 45.625 1.00 88.88 1034 THR A O 1
ATOM 8269 N N . GLY A 1 1035 ? -25.032 -8.906 43.652 1.00 90.50 1035 GLY A N 1
ATOM 8270 C CA . GLY A 1 1035 ? -26.159 -7.978 43.663 1.00 90.50 1035 GLY A CA 1
ATOM 8271 C C . GLY A 1 1035 ? -25.738 -6.599 44.148 1.00 90.50 1035 GLY A C 1
ATOM 8272 O O . GLY A 1 1035 ? -24.734 -6.463 44.848 1.00 90.50 1035 GLY A O 1
ATOM 8273 N N . LEU A 1 1036 ? -26.513 -5.577 43.785 1.00 90.00 1036 LEU A N 1
ATOM 8274 C CA . LEU A 1 1036 ? -26.347 -4.222 44.307 1.00 90.00 1036 LEU A CA 1
ATOM 8275 C C . LEU A 1 1036 ? -26.485 -4.255 45.832 1.00 90.00 1036 LEU A C 1
ATOM 8277 O O . LEU A 1 1036 ? -27.220 -5.083 46.364 1.00 90.00 1036 LEU A O 1
ATOM 8281 N N . GLN A 1 1037 ? -25.746 -3.407 46.539 1.00 80.75 1037 GLN A N 1
ATOM 8282 C CA . GLN A 1 1037 ? -25.744 -3.348 48.005 1.00 80.75 1037 GLN A CA 1
ATOM 8283 C C . GLN A 1 1037 ? -25.827 -1.883 48.459 1.00 80.75 1037 GLN A C 1
ATOM 8285 O O . GLN A 1 1037 ? -25.461 -0.997 47.679 1.00 80.75 1037 GLN A O 1
ATOM 8290 N N . PRO A 1 1038 ? -26.324 -1.616 49.680 1.00 82.19 1038 PRO A N 1
ATOM 8291 C CA . PRO A 1 1038 ? -26.348 -0.269 50.241 1.00 82.19 1038 PRO A CA 1
ATOM 8292 C C . PRO A 1 1038 ? -25.005 0.147 50.862 1.00 82.19 1038 PRO A C 1
ATOM 8294 O O . PRO A 1 1038 ? -24.718 1.338 50.927 1.00 82.19 1038 PRO A O 1
ATOM 8297 N N . ASP A 1 1039 ? -24.185 -0.813 51.300 1.00 80.19 1039 ASP A N 1
ATOM 8298 C CA . ASP A 1 1039 ? -22.952 -0.615 52.063 1.00 80.19 1039 ASP A CA 1
ATOM 8299 C C . ASP A 1 1039 ? -21.703 -1.207 51.377 1.00 80.19 1039 ASP A C 1
ATOM 8301 O O . ASP A 1 1039 ? -21.767 -2.088 50.514 1.00 80.19 1039 ASP A O 1
ATOM 8305 N N . LEU A 1 1040 ? -20.528 -0.694 51.758 1.00 74.38 1040 LEU A N 1
ATOM 8306 C CA . LEU A 1 1040 ? -19.236 -1.104 51.205 1.00 74.38 1040 LEU A CA 1
ATOM 8307 C C . LEU A 1 1040 ? -18.786 -2.461 51.776 1.00 74.38 1040 LEU A C 1
ATOM 8309 O O . LEU A 1 1040 ? -18.649 -2.621 52.987 1.00 74.38 1040 LEU A O 1
ATOM 8313 N N . ARG A 1 1041 ? -18.434 -3.416 50.904 1.00 70.00 1041 ARG A N 1
ATOM 8314 C CA . ARG A 1 1041 ? -17.824 -4.698 51.305 1.00 70.00 1041 ARG A CA 1
ATOM 8315 C C . ARG A 1 1041 ? -16.302 -4.663 51.172 1.00 70.00 1041 ARG A C 1
ATOM 8317 O O . ARG A 1 1041 ? -15.780 -4.358 50.106 1.00 70.00 1041 ARG A O 1
ATOM 8324 N N . THR A 1 1042 ? -15.585 -5.065 52.219 1.00 65.12 1042 THR A N 1
ATOM 8325 C CA . THR A 1 1042 ? -14.112 -4.979 52.294 1.00 65.12 1042 THR A CA 1
ATOM 8326 C C . THR A 1 1042 ? -13.353 -6.129 51.612 1.00 65.12 1042 THR A C 1
ATOM 8328 O O . THR A 1 1042 ? -12.132 -6.067 51.498 1.00 65.12 1042 THR A O 1
ATOM 8331 N N . SER A 1 1043 ? -14.040 -7.174 51.134 1.00 76.81 1043 SER A N 1
ATOM 8332 C CA . SER A 1 1043 ? -13.424 -8.418 50.629 1.00 76.81 1043 SER A CA 1
ATOM 8333 C C . SER A 1 1043 ? -13.968 -8.885 49.272 1.00 76.81 1043 SER A C 1
ATOM 8335 O O . SER A 1 1043 ? -14.109 -10.081 49.012 1.00 76.81 1043 SER A O 1
ATOM 8337 N N . ARG A 1 1044 ? -14.305 -7.944 48.384 1.00 86.88 1044 ARG A N 1
ATOM 8338 C CA . ARG A 1 1044 ? -14.919 -8.243 47.084 1.00 86.88 1044 ARG A CA 1
ATOM 8339 C C . ARG A 1 1044 ? -13.975 -7.972 45.916 1.00 86.88 1044 ARG A C 1
ATOM 8341 O O . ARG A 1 1044 ? -13.453 -6.875 45.824 1.00 86.88 1044 ARG A O 1
ATOM 8348 N N . TYR A 1 1045 ? -13.840 -8.920 44.988 1.00 92.25 1045 TYR A N 1
ATOM 8349 C CA . TYR A 1 1045 ? -13.037 -8.772 43.769 1.00 92.25 1045 TYR A CA 1
ATOM 8350 C C . TYR A 1 1045 ? -13.902 -8.443 42.537 1.00 92.25 1045 TYR A C 1
ATOM 8352 O O . TYR A 1 1045 ? -14.916 -9.104 42.306 1.00 92.25 1045 TYR A O 1
ATOM 8360 N N . ILE A 1 1046 ? -13.497 -7.444 41.749 1.00 93.75 1046 ILE A N 1
ATOM 8361 C CA . ILE A 1 1046 ? -14.141 -7.010 40.500 1.00 93.75 1046 ILE A CA 1
ATOM 8362 C C . ILE A 1 1046 ? -13.053 -6.928 39.414 1.00 93.75 1046 ILE A C 1
ATOM 8364 O O . ILE A 1 1046 ? -12.191 -6.048 39.498 1.00 93.75 1046 ILE A O 1
ATOM 8368 N N . PRO A 1 1047 ? -13.056 -7.825 38.412 1.00 94.06 1047 PRO A N 1
ATOM 8369 C CA . PRO A 1 1047 ? -12.130 -7.740 37.287 1.00 94.06 1047 PRO A CA 1
ATOM 8370 C C . PRO A 1 1047 ? -12.529 -6.605 36.338 1.00 94.06 1047 PRO A C 1
ATOM 8372 O O . PRO A 1 1047 ? -13.719 -6.406 36.085 1.00 94.06 1047 PRO A O 1
ATOM 8375 N N . LEU A 1 1048 ? -11.538 -5.894 35.795 1.00 92.88 1048 LEU A N 1
ATOM 8376 C CA . LEU A 1 1048 ? -11.735 -4.820 34.821 1.00 92.88 1048 LEU A CA 1
ATOM 8377 C C . LEU A 1 1048 ? -10.914 -5.099 33.557 1.00 92.88 1048 LEU A C 1
ATOM 8379 O O . LEU A 1 1048 ? -9.776 -5.564 33.638 1.00 92.88 1048 LEU A O 1
ATOM 8383 N N . MET A 1 1049 ? -11.481 -4.801 32.388 1.00 89.44 1049 MET A N 1
ATOM 8384 C CA . MET A 1 1049 ? -10.786 -4.940 31.103 1.00 89.44 1049 MET A CA 1
ATOM 8385 C C . MET A 1 1049 ? -10.779 -3.634 30.311 1.00 89.44 1049 MET A C 1
ATOM 8387 O O . MET A 1 1049 ? -11.800 -3.226 29.761 1.00 89.44 1049 MET A O 1
ATOM 8391 N N . GLN A 1 1050 ? -9.626 -2.977 30.186 1.00 83.69 1050 GLN A N 1
ATOM 8392 C CA . GLN A 1 1050 ? -9.553 -1.728 29.418 1.00 83.69 1050 GLN A CA 1
ATOM 8393 C C . GLN A 1 1050 ? -9.760 -1.951 27.904 1.00 83.69 1050 GLN A C 1
ATOM 8395 O O . GLN A 1 1050 ? -10.422 -1.153 27.236 1.00 83.69 1050 GLN A O 1
ATOM 8400 N N . SER A 1 1051 ? -9.196 -3.033 27.368 1.00 81.38 1051 SER A N 1
ATOM 8401 C CA . SER A 1 1051 ? -9.279 -3.479 25.969 1.00 81.38 1051 SER A CA 1
ATOM 8402 C C . SER A 1 1051 ? -9.486 -4.999 25.928 1.00 81.38 1051 SER A C 1
ATOM 8404 O O . SER A 1 1051 ? -9.576 -5.621 26.987 1.00 81.38 1051 SER A O 1
ATOM 8406 N N . LYS A 1 1052 ? -9.553 -5.619 24.737 1.00 82.50 1052 LYS A N 1
ATOM 8407 C CA . LYS A 1 1052 ? -9.674 -7.086 24.546 1.00 82.50 1052 LYS A CA 1
ATOM 8408 C C . LYS A 1 1052 ? -8.410 -7.867 24.950 1.00 82.50 1052 LYS A C 1
ATOM 8410 O O . LYS A 1 1052 ? -7.986 -8.797 24.277 1.00 82.50 1052 LYS A O 1
ATOM 8415 N N . PHE A 1 1053 ? -7.791 -7.462 26.045 1.00 75.81 1053 PHE A N 1
ATOM 8416 C CA . PHE A 1 1053 ? -6.637 -8.071 26.668 1.00 75.81 1053 PHE A CA 1
ATOM 8417 C C . PHE A 1 1053 ? -6.853 -8.020 28.179 1.00 75.81 1053 PHE A C 1
ATOM 8419 O O . PHE A 1 1053 ? -7.217 -6.975 28.725 1.00 75.81 1053 PHE A O 1
ATOM 8426 N N . LEU A 1 1054 ? -6.658 -9.149 28.860 1.00 70.94 1054 LEU A N 1
ATOM 8427 C CA . LEU A 1 1054 ? -6.827 -9.221 30.307 1.00 70.94 1054 LEU A CA 1
ATOM 8428 C C . LEU A 1 1054 ? -5.765 -8.354 30.997 1.00 70.94 1054 LEU A C 1
ATOM 8430 O O . LEU A 1 1054 ? -4.601 -8.735 31.093 1.00 70.94 1054 LEU A O 1
ATOM 8434 N N . SER A 1 1055 ? -6.170 -7.170 31.450 1.00 69.69 1055 SER A N 1
ATOM 8435 C CA . SER A 1 1055 ? -5.295 -6.221 32.132 1.00 69.69 1055 SER A CA 1
ATOM 8436 C C . SER A 1 1055 ? -5.078 -6.584 33.602 1.00 69.69 1055 SER A C 1
ATOM 8438 O O . SER A 1 1055 ? -5.966 -7.130 34.255 1.00 69.69 1055 SER A O 1
ATOM 8440 N N . ASP A 1 1056 ? -3.949 -6.150 34.169 1.00 78.12 1056 ASP A N 1
ATOM 8441 C CA . ASP A 1 1056 ? -3.688 -6.150 35.621 1.00 78.12 1056 ASP A CA 1
ATOM 8442 C C . ASP A 1 1056 ? -4.516 -5.072 36.373 1.00 78.12 1056 ASP A C 1
ATOM 8444 O O . ASP A 1 1056 ? -4.096 -4.554 37.413 1.00 78.12 1056 ASP A O 1
ATOM 8448 N N . GLU A 1 1057 ? -5.683 -4.694 35.836 1.00 89.94 1057 GLU A N 1
ATOM 8449 C CA . GLU A 1 1057 ? -6.596 -3.696 36.401 1.00 89.94 1057 GLU A CA 1
ATOM 8450 C C . GLU A 1 1057 ? -7.801 -4.379 37.055 1.00 89.94 1057 GLU A C 1
ATOM 8452 O O . GLU A 1 1057 ? -8.471 -5.221 36.460 1.00 89.94 1057 GLU A O 1
ATOM 8457 N N . TYR A 1 1058 ? -8.068 -4.048 38.317 1.00 93.62 1058 TYR A N 1
ATOM 8458 C CA . TYR A 1 1058 ? -9.162 -4.644 39.088 1.00 93.62 1058 TYR A CA 1
ATOM 8459 C C . TYR A 1 1058 ? -9.476 -3.823 40.338 1.00 93.62 1058 TYR A C 1
ATOM 8461 O O . TYR A 1 1058 ? -8.659 -3.019 40.794 1.00 93.62 1058 TYR A O 1
ATOM 8469 N N . ILE A 1 1059 ? -10.644 -4.066 40.930 1.00 93.94 1059 ILE A N 1
ATOM 8470 C CA . ILE A 1 1059 ? -11.030 -3.507 42.229 1.00 93.94 1059 ILE A CA 1
ATOM 8471 C C . ILE A 1 1059 ? -11.112 -4.639 43.257 1.00 93.94 1059 ILE A C 1
ATOM 8473 O O . ILE A 1 1059 ? -11.717 -5.679 43.003 1.00 93.94 1059 ILE A O 1
ATOM 8477 N N . TYR A 1 1060 ? -10.501 -4.436 44.423 1.00 93.38 1060 TYR A N 1
ATOM 8478 C CA . TYR A 1 1060 ? -10.647 -5.296 45.594 1.00 93.38 1060 TYR A CA 1
ATOM 8479 C C . TYR A 1 1060 ? -11.152 -4.478 46.789 1.00 93.38 1060 TYR A C 1
ATOM 8481 O O . TYR A 1 1060 ? -10.416 -3.658 47.334 1.00 93.38 1060 TYR A O 1
ATOM 8489 N N . GLY A 1 1061 ? -12.408 -4.689 47.186 1.00 90.44 1061 GLY A N 1
ATOM 8490 C CA . GLY A 1 1061 ? -13.103 -3.869 48.176 1.00 90.44 1061 GLY A CA 1
ATOM 8491 C C . GLY A 1 1061 ? -13.234 -2.427 47.687 1.00 90.44 1061 GLY A C 1
ATOM 8492 O O . GLY A 1 1061 ? -13.945 -2.160 46.722 1.00 90.44 1061 GLY A O 1
ATOM 8493 N N . ASP A 1 1062 ? -12.507 -1.516 48.327 1.00 90.31 1062 ASP A N 1
ATOM 8494 C CA . ASP A 1 1062 ? -12.365 -0.112 47.939 1.00 90.31 1062 ASP A CA 1
ATOM 8495 C C . ASP A 1 1062 ? -11.036 0.200 47.239 1.00 90.31 1062 ASP A C 1
ATOM 8497 O O . ASP A 1 1062 ? -10.742 1.363 46.986 1.00 90.31 1062 ASP A O 1
ATOM 8501 N N . VAL A 1 1063 ? -10.210 -0.798 46.914 1.00 91.69 1063 VAL A N 1
ATOM 8502 C CA . VAL A 1 1063 ? -8.891 -0.577 46.308 1.00 91.69 1063 VAL A CA 1
ATOM 8503 C C . VAL A 1 1063 ? -8.897 -0.891 44.823 1.00 91.69 1063 VAL A C 1
ATOM 8505 O O . VAL A 1 1063 ? -8.977 -2.049 44.421 1.00 91.69 1063 VAL A O 1
ATOM 8508 N N . TYR A 1 1064 ? -8.713 0.143 44.010 1.00 92.44 1064 TYR A N 1
ATOM 8509 C CA . TYR A 1 1064 ? -8.406 0.032 42.592 1.00 92.44 1064 TYR A CA 1
ATOM 8510 C C . TYR A 1 1064 ? -6.912 -0.247 42.390 1.00 92.44 1064 TYR A C 1
ATOM 8512 O O . TYR A 1 1064 ? -6.058 0.483 42.897 1.00 92.44 1064 TYR A O 1
ATOM 8520 N N . THR A 1 1065 ? -6.587 -1.299 41.643 1.00 91.00 1065 THR A N 1
ATOM 8521 C CA . THR A 1 1065 ? -5.217 -1.658 41.261 1.00 91.00 1065 THR A CA 1
ATOM 8522 C C . THR A 1 1065 ? -5.015 -1.428 39.771 1.00 91.00 1065 THR A C 1
ATOM 8524 O O . THR A 1 1065 ? -5.890 -1.743 38.974 1.00 91.00 1065 THR A O 1
ATOM 8527 N N . SER A 1 1066 ? -3.849 -0.892 39.412 1.00 85.12 1066 SER A N 1
ATOM 8528 C CA . SER A 1 1066 ? -3.382 -0.700 38.037 1.00 85.12 1066 SER A CA 1
ATOM 8529 C C . SER A 1 1066 ? -1.877 -0.991 37.943 1.00 85.12 1066 SER A C 1
ATOM 8531 O O . SER A 1 1066 ? -1.210 -1.041 38.986 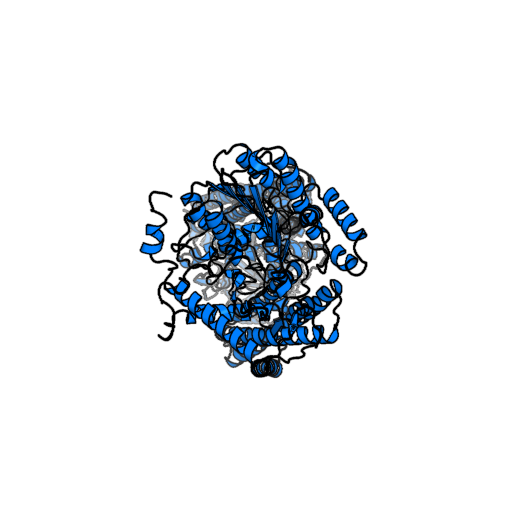1.00 85.12 1066 SER A O 1
ATOM 8533 N N . PRO A 1 1067 ? -1.293 -1.109 36.733 1.00 73.62 1067 PRO A N 1
ATOM 8534 C CA . PRO A 1 1067 ? 0.155 -1.275 36.566 1.00 73.62 1067 PRO A CA 1
ATOM 8535 C C . PRO A 1 1067 ? 1.010 -0.186 37.243 1.00 73.62 1067 PRO A C 1
ATOM 8537 O O . PRO A 1 1067 ? 2.182 -0.412 37.535 1.00 73.62 1067 PRO A O 1
ATOM 8540 N N . GLN A 1 1068 ? 0.441 0.996 37.502 1.00 69.44 1068 GLN A N 1
ATOM 8541 C CA . GLN A 1 1068 ? 1.117 2.147 38.109 1.00 69.44 1068 GLN A CA 1
ATOM 8542 C C . GLN A 1 1068 ? 1.072 2.140 39.643 1.00 69.44 1068 GLN A C 1
ATOM 8544 O O . GLN A 1 1068 ? 1.889 2.801 40.284 1.00 69.44 1068 GLN A O 1
ATOM 8549 N N . GLY A 1 1069 ? 0.130 1.415 40.250 1.00 79.62 1069 GLY A N 1
ATOM 8550 C CA . GLY A 1 1069 ? -0.060 1.434 41.696 1.00 79.62 1069 GLY A CA 1
ATOM 8551 C C . GLY A 1 1069 ? -1.472 1.079 42.147 1.00 79.62 1069 GLY A C 1
ATOM 8552 O O . GLY A 1 1069 ? -2.329 0.682 41.356 1.00 79.62 1069 GLY A O 1
ATOM 8553 N N . GLN A 1 1070 ? -1.695 1.219 43.455 1.00 87.44 1070 GLN A N 1
ATOM 8554 C CA . GLN A 1 1070 ? -2.968 0.942 44.119 1.00 87.44 1070 GLN A CA 1
ATOM 8555 C C . GLN A 1 1070 ? -3.525 2.201 44.775 1.00 87.44 1070 GLN A C 1
ATOM 8557 O O . GLN A 1 1070 ? -2.793 2.911 45.471 1.00 87.44 1070 GLN A O 1
ATOM 8562 N N . TYR A 1 1071 ? -4.821 2.435 44.586 1.00 88.81 1071 TYR A N 1
ATOM 8563 C CA . TYR A 1 1071 ? -5.518 3.649 44.999 1.00 88.81 1071 TYR A CA 1
ATOM 8564 C C . TYR A 1 1071 ? -6.853 3.305 45.663 1.00 88.81 1071 TYR A C 1
ATOM 8566 O O . TYR A 1 1071 ? -7.553 2.400 45.213 1.00 88.81 1071 TYR A O 1
ATOM 8574 N N . ARG A 1 1072 ? -7.220 4.022 46.725 1.00 89.81 1072 ARG A N 1
ATOM 8575 C CA . ARG A 1 1072 ? -8.505 3.865 47.411 1.00 89.81 1072 ARG A CA 1
ATOM 8576 C C . ARG A 1 1072 ? -9.586 4.671 46.695 1.00 89.81 1072 ARG A C 1
ATOM 8578 O O . ARG A 1 1072 ? -9.444 5.875 46.506 1.00 89.81 1072 ARG A O 1
ATOM 8585 N N . LEU A 1 1073 ? -10.669 4.015 46.311 1.00 89.31 1073 LEU A N 1
ATOM 8586 C CA . LEU A 1 1073 ? -11.856 4.600 45.703 1.00 89.31 1073 LEU A CA 1
ATOM 8587 C C . LEU A 1 1073 ? -12.788 5.193 46.777 1.00 89.31 1073 LEU A C 1
ATOM 8589 O O . LEU A 1 1073 ? -12.785 4.724 47.914 1.00 89.31 1073 LEU A O 1
ATOM 8593 N N . PRO A 1 1074 ? -13.594 6.214 46.438 1.00 79.94 1074 PRO A N 1
ATOM 8594 C CA . PRO A 1 1074 ? -13.645 6.906 45.145 1.00 79.94 1074 PRO A CA 1
ATOM 8595 C C . PRO A 1 1074 ? -12.607 8.034 44.988 1.00 79.94 1074 PRO A C 1
ATOM 8597 O O . PRO A 1 1074 ? -12.445 8.542 43.886 1.00 79.94 1074 PRO A O 1
ATOM 8600 N N . ASN A 1 1075 ? -11.890 8.404 46.057 1.00 80.19 1075 ASN A N 1
ATOM 8601 C CA . ASN A 1 1075 ? -11.040 9.609 46.115 1.00 80.19 1075 ASN A CA 1
ATOM 8602 C C . ASN A 1 1075 ? -9.621 9.439 45.534 1.00 80.19 1075 ASN A C 1
ATOM 8604 O O . ASN A 1 1075 ? -8.840 10.386 45.531 1.00 80.19 1075 ASN A O 1
ATOM 8608 N N . LEU A 1 1076 ? -9.269 8.231 45.091 1.00 83.75 1076 LEU A N 1
ATOM 8609 C CA . LEU A 1 1076 ? -7.997 7.865 44.457 1.00 83.75 1076 LEU A CA 1
ATOM 8610 C C . LEU A 1 1076 ? -6.744 8.163 45.296 1.00 83.75 1076 LEU A C 1
ATOM 8612 O O . LEU A 1 1076 ? -5.672 8.448 44.762 1.00 83.75 1076 LEU A O 1
ATOM 8616 N N . SER A 1 1077 ? -6.840 8.045 46.622 1.00 85.56 1077 SER A N 1
ATOM 8617 C CA . SER A 1 1077 ? -5.679 8.213 47.499 1.00 85.56 1077 SER A CA 1
ATOM 8618 C C . SER A 1 1077 ? -4.744 6.990 47.433 1.00 85.56 1077 SER A C 1
ATOM 8620 O O . SER A 1 1077 ? -5.228 5.857 47.415 1.00 85.56 1077 SER A O 1
ATOM 8622 N N . PRO A 1 1078 ? -3.406 7.161 47.392 1.00 85.44 1078 PRO A N 1
ATOM 8623 C CA . PRO A 1 1078 ? -2.477 6.032 47.313 1.00 85.44 1078 PRO A CA 1
ATOM 8624 C C . PRO A 1 1078 ? -2.605 5.083 48.509 1.00 85.44 1078 PRO A C 1
ATOM 8626 O O . PRO A 1 1078 ? -2.619 5.515 49.662 1.00 85.44 1078 PRO A O 1
ATOM 8629 N N . VAL A 1 1079 ? -2.625 3.775 48.250 1.00 86.31 1079 VAL A N 1
ATOM 8630 C CA . VAL A 1 1079 ? -2.656 2.752 49.305 1.00 86.31 1079 VAL A CA 1
ATOM 8631 C C . VAL A 1 1079 ? -1.228 2.408 49.726 1.00 86.31 1079 VAL A C 1
ATOM 8633 O O . VAL A 1 1079 ? -0.406 1.973 48.912 1.00 86.31 1079 VAL A O 1
ATOM 8636 N N . SER A 1 1080 ? -0.912 2.571 51.011 1.00 84.88 1080 SER A N 1
ATOM 8637 C CA . SER A 1 1080 ? 0.382 2.193 51.600 1.00 84.88 1080 SER A CA 1
ATOM 8638 C C . SER A 1 1080 ? 0.327 0.898 52.419 1.00 84.88 1080 SER A C 1
ATOM 8640 O O . SER A 1 1080 ? 1.359 0.239 52.528 1.00 84.88 1080 SER A O 1
ATOM 8642 N N . ASP A 1 1081 ? -0.853 0.496 52.907 1.00 87.31 1081 ASP A N 1
ATOM 8643 C CA . ASP A 1 1081 ? -1.049 -0.671 53.779 1.00 87.31 1081 ASP A CA 1
ATOM 8644 C C . ASP A 1 1081 ? -0.590 -1.994 53.112 1.00 87.31 1081 ASP A C 1
ATOM 8646 O O . ASP A 1 1081 ? -1.173 -2.425 52.105 1.00 87.31 1081 ASP A O 1
ATOM 8650 N N . PRO A 1 1082 ? 0.444 -2.672 53.656 1.00 88.25 1082 PRO A N 1
ATOM 8651 C CA . PRO A 1 1082 ? 0.947 -3.936 53.122 1.00 88.25 1082 PRO A CA 1
ATOM 8652 C C . PRO A 1 1082 ? -0.062 -5.093 53.168 1.00 88.25 1082 PRO A C 1
ATOM 8654 O O . PRO A 1 1082 ? -0.005 -5.972 52.304 1.00 88.25 1082 PRO A O 1
ATOM 8657 N N . LEU A 1 1083 ? -0.974 -5.122 54.147 1.00 88.94 1083 LEU A N 1
ATOM 8658 C CA . LEU A 1 1083 ? -1.962 -6.194 54.300 1.00 88.94 1083 LEU A CA 1
ATOM 8659 C C . LEU A 1 1083 ? -3.017 -6.117 53.200 1.00 88.94 1083 LEU A C 1
ATOM 8661 O O . LEU A 1 1083 ? -3.300 -7.127 52.553 1.00 88.94 1083 LEU A O 1
ATOM 8665 N N . ILE A 1 1084 ? -3.524 -4.913 52.924 1.00 87.44 1084 ILE A N 1
ATOM 8666 C CA . ILE A 1 1084 ? -4.477 -4.674 51.833 1.00 87.44 1084 ILE A CA 1
ATOM 8667 C C . ILE A 1 1084 ? -3.821 -4.984 50.483 1.00 87.44 1084 ILE A C 1
ATOM 8669 O O . ILE A 1 1084 ? -4.401 -5.707 49.672 1.00 87.44 1084 ILE A O 1
ATOM 8673 N N . LYS A 1 1085 ? -2.570 -4.542 50.273 1.00 87.81 1085 LYS A N 1
ATOM 8674 C CA . LYS A 1 1085 ? -1.773 -4.885 49.079 1.00 87.81 1085 LYS A CA 1
ATOM 8675 C C . LYS A 1 1085 ? -1.663 -6.391 48.867 1.00 87.81 1085 LYS A C 1
ATOM 8677 O O . LYS A 1 1085 ? -1.811 -6.869 47.742 1.00 87.81 1085 LYS A O 1
ATOM 8682 N N . LYS A 1 1086 ? -1.386 -7.141 49.937 1.00 89.38 1086 LYS A N 1
ATOM 8683 C CA . LYS A 1 1086 ? -1.248 -8.600 49.892 1.00 89.38 1086 LYS A CA 1
ATOM 8684 C C . LYS A 1 1086 ? -2.585 -9.287 49.607 1.00 89.38 1086 LYS A C 1
ATOM 8686 O O . LYS A 1 1086 ? -2.620 -10.158 48.744 1.00 89.38 1086 LYS A O 1
ATOM 8691 N N . ALA A 1 1087 ? -3.663 -8.886 50.283 1.00 89.88 1087 ALA A N 1
ATOM 8692 C CA . ALA A 1 1087 ? -5.003 -9.441 50.079 1.00 89.88 1087 ALA A CA 1
ATOM 8693 C C . ALA A 1 1087 ? -5.517 -9.190 48.651 1.00 89.88 1087 ALA A C 1
ATOM 8695 O O . ALA A 1 1087 ? -5.959 -10.119 47.982 1.00 89.88 1087 ALA A O 1
ATOM 8696 N N . SER A 1 1088 ? -5.354 -7.961 48.157 1.00 91.25 1088 SER A N 1
ATOM 8697 C CA . SER A 1 1088 ? -5.696 -7.545 46.792 1.00 91.25 1088 SER A CA 1
ATOM 8698 C C . SER A 1 1088 ? -4.960 -8.382 45.732 1.00 91.25 1088 SER A C 1
ATOM 8700 O O . SER A 1 1088 ? -5.591 -8.982 44.859 1.00 91.25 1088 SER A O 1
ATOM 8702 N N . LYS A 1 1089 ? -3.633 -8.543 45.869 1.00 89.94 1089 LYS A N 1
ATOM 8703 C CA . LYS A 1 1089 ? -2.832 -9.397 44.971 1.00 89.94 1089 LYS A CA 1
ATOM 8704 C C . LYS A 1 1089 ? -3.227 -10.873 45.032 1.00 89.94 1089 LYS A C 1
ATOM 8706 O O . LYS A 1 1089 ? -3.216 -11.544 44.002 1.00 89.94 1089 LYS A O 1
ATOM 8711 N N . GLN A 1 1090 ? -3.549 -11.384 46.219 1.00 90.31 1090 GLN A N 1
ATOM 8712 C CA . GLN A 1 1090 ? -3.981 -12.769 46.393 1.00 90.31 1090 GLN A CA 1
ATOM 8713 C C . GLN A 1 1090 ? -5.332 -13.014 45.703 1.00 90.31 1090 GLN A C 1
ATOM 8715 O O . GLN A 1 1090 ? -5.445 -13.967 44.937 1.00 90.31 1090 GLN A O 1
ATOM 8720 N N . ALA A 1 1091 ? -6.309 -12.121 45.886 1.00 90.62 1091 ALA A N 1
ATOM 8721 C CA . ALA A 1 1091 ? -7.608 -12.202 45.216 1.00 90.62 1091 ALA A CA 1
ATOM 8722 C C . ALA A 1 1091 ? -7.483 -12.133 43.683 1.00 90.62 1091 ALA A C 1
ATOM 8724 O O . ALA A 1 1091 ? -8.140 -12.894 42.974 1.00 90.62 1091 ALA A O 1
ATOM 8725 N N . HIS A 1 1092 ? -6.595 -11.278 43.164 1.00 91.94 1092 HIS A N 1
ATOM 8726 C CA . HIS A 1 1092 ? -6.307 -11.237 41.730 1.00 91.94 1092 HIS A CA 1
ATOM 8727 C C . HIS A 1 1092 ? -5.719 -12.554 41.222 1.00 91.94 1092 HIS A C 1
ATOM 8729 O O . HIS A 1 1092 ? -6.207 -13.101 40.238 1.00 91.94 1092 HIS A O 1
ATOM 8735 N N . LYS A 1 1093 ? -4.724 -13.112 41.923 1.00 89.25 1093 LYS A N 1
ATOM 8736 C CA . LYS A 1 1093 ? -4.134 -14.406 41.561 1.00 89.25 1093 LYS A CA 1
ATOM 8737 C C . LYS A 1 1093 ? -5.182 -15.525 41.537 1.00 89.25 1093 LYS A C 1
ATOM 8739 O O . LYS A 1 1093 ? -5.195 -16.315 40.598 1.00 89.25 1093 LYS A O 1
ATOM 8744 N N . GLU A 1 1094 ? -6.068 -15.567 42.530 1.00 90.25 1094 GLU A N 1
ATOM 8745 C CA . GLU A 1 1094 ? -7.172 -16.534 42.585 1.00 90.25 1094 GLU A CA 1
ATOM 8746 C C . GLU A 1 1094 ? -8.143 -16.369 41.412 1.00 90.25 1094 GLU A C 1
ATOM 8748 O O . GLU A 1 1094 ? -8.568 -17.362 40.823 1.00 90.25 1094 GLU A O 1
ATOM 8753 N N . TYR A 1 1095 ? -8.472 -15.132 41.028 1.00 91.75 1095 TYR A N 1
ATOM 8754 C CA . TYR A 1 1095 ? -9.294 -14.881 39.847 1.00 91.75 1095 TYR A CA 1
ATOM 8755 C C . TYR A 1 1095 ? -8.617 -15.359 38.558 1.00 91.75 1095 TYR A C 1
ATOM 8757 O O . TYR A 1 1095 ? -9.249 -16.060 37.769 1.00 91.75 1095 TYR A O 1
ATOM 8765 N N . ILE A 1 1096 ? -7.336 -15.031 38.355 1.00 89.00 1096 ILE A N 1
ATOM 8766 C CA . ILE A 1 1096 ? -6.568 -15.461 37.177 1.00 89.00 1096 ILE A CA 1
ATOM 8767 C C . ILE A 1 1096 ? -6.509 -16.990 37.087 1.00 89.00 1096 ILE A C 1
ATOM 8769 O O . ILE A 1 1096 ? -6.680 -17.551 36.003 1.00 89.00 1096 ILE A O 1
ATOM 8773 N N . GLU A 1 1097 ? -6.331 -17.679 38.214 1.00 87.69 1097 GLU A N 1
ATOM 8774 C CA . GLU A 1 1097 ? -6.350 -19.142 38.279 1.00 87.69 1097 GLU A CA 1
ATOM 8775 C C . GLU A 1 1097 ? -7.728 -19.712 37.909 1.00 87.69 1097 GLU A C 1
ATOM 8777 O O . GLU A 1 1097 ? -7.813 -20.582 37.041 1.00 87.69 1097 GLU A O 1
ATOM 8782 N N . LYS A 1 1098 ? -8.819 -19.174 38.478 1.00 90.56 1098 LYS A N 1
ATOM 8783 C CA . LYS A 1 1098 ? -10.191 -19.575 38.118 1.00 90.56 1098 LYS A CA 1
ATOM 8784 C C . LYS A 1 1098 ? -10.498 -19.335 36.644 1.00 90.56 1098 LYS A C 1
ATOM 8786 O O . LYS A 1 1098 ? -11.063 -20.207 35.991 1.00 90.56 1098 LYS A O 1
ATOM 8791 N N . ASN A 1 1099 ? -10.111 -18.177 36.115 1.00 90.81 1099 ASN A N 1
ATOM 8792 C CA . ASN A 1 1099 ? -10.315 -17.826 34.714 1.00 90.81 1099 ASN A CA 1
ATOM 8793 C C . ASN A 1 1099 ? -9.511 -18.753 33.787 1.00 90.81 1099 ASN A C 1
ATOM 8795 O O . ASN A 1 1099 ? -10.023 -19.205 32.769 1.00 90.81 1099 ASN A O 1
ATOM 8799 N N . SER A 1 1100 ? -8.289 -19.123 34.177 1.00 87.81 1100 SER A N 1
ATOM 8800 C CA . SER A 1 1100 ? -7.461 -20.080 33.433 1.00 87.81 1100 SER A CA 1
ATOM 8801 C C . SER A 1 1100 ? -8.064 -21.490 33.433 1.00 87.81 1100 SER A C 1
ATOM 8803 O O . SER A 1 1100 ? -8.153 -22.116 32.378 1.00 87.81 1100 SER A O 1
ATOM 8805 N N . LEU A 1 1101 ? -8.538 -21.978 34.586 1.00 88.31 1101 LEU A N 1
ATOM 8806 C CA . LEU A 1 1101 ? -9.249 -23.260 34.693 1.00 88.31 1101 LEU A CA 1
ATOM 8807 C C . LEU A 1 1101 ? -10.548 -23.258 33.875 1.00 88.31 1101 LEU A C 1
ATOM 8809 O O . LEU A 1 1101 ? -10.870 -24.241 33.208 1.00 88.31 1101 LEU A O 1
ATOM 8813 N N . PHE A 1 1102 ? -11.275 -22.141 33.872 1.00 91.06 1102 PHE A N 1
ATOM 8814 C CA . PHE A 1 1102 ? -12.455 -21.950 33.033 1.00 91.06 1102 PHE A CA 1
ATOM 8815 C C . PHE A 1 1102 ? -12.107 -22.035 31.539 1.00 91.06 1102 PHE A C 1
ATOM 8817 O O . PHE A 1 1102 ? -12.764 -22.763 30.799 1.00 91.06 1102 PHE A O 1
ATOM 8824 N N . LEU A 1 1103 ? -11.047 -21.358 31.092 1.00 89.19 1103 LEU A N 1
ATOM 8825 C CA . LEU A 1 1103 ? -10.610 -21.391 29.692 1.00 89.19 1103 LEU A CA 1
ATOM 8826 C C . LEU A 1 1103 ? -10.148 -22.787 29.244 1.00 89.19 1103 LEU A C 1
ATOM 8828 O O . LEU A 1 1103 ? -10.349 -23.141 28.081 1.00 89.19 1103 LEU A O 1
ATOM 8832 N N . GLN A 1 1104 ? -9.569 -23.576 30.156 1.00 87.25 1104 GLN A N 1
ATOM 8833 C CA . GLN A 1 1104 ? -9.160 -24.964 29.908 1.00 87.25 1104 GLN A CA 1
ATOM 8834 C C . GLN A 1 1104 ? -10.352 -25.927 29.858 1.00 87.25 1104 GLN A C 1
ATOM 8836 O O . GLN A 1 1104 ? -10.439 -26.754 28.954 1.00 87.25 1104 GLN A O 1
ATOM 8841 N N . SER A 1 1105 ? -11.265 -25.834 30.827 1.00 88.12 1105 SER A N 1
ATOM 8842 C CA . SER A 1 1105 ? -12.420 -26.736 30.940 1.00 88.12 1105 SER A CA 1
ATOM 8843 C C . SER A 1 1105 ? -13.563 -26.386 29.989 1.00 88.12 1105 SER A C 1
ATOM 8845 O O . SER A 1 1105 ? -14.350 -27.268 29.645 1.00 88.12 1105 SER A O 1
ATOM 8847 N N . ARG A 1 1106 ? -13.671 -25.110 29.589 1.00 89.31 1106 ARG A N 1
ATOM 8848 C CA . ARG A 1 1106 ? -14.791 -24.529 28.830 1.00 89.31 1106 ARG A CA 1
ATOM 8849 C C . ARG A 1 1106 ? -16.151 -24.830 29.470 1.00 89.31 1106 ARG A C 1
ATOM 8851 O O . ARG A 1 1106 ? -17.129 -25.089 28.777 1.00 89.31 1106 ARG A O 1
ATOM 8858 N N . LYS A 1 1107 ? -16.217 -24.801 30.805 1.00 91.38 1107 LYS A N 1
ATOM 8859 C CA . LYS A 1 1107 ? -17.421 -25.110 31.587 1.00 91.38 1107 LYS A CA 1
ATOM 8860 C C . LYS A 1 1107 ? -17.636 -24.092 32.708 1.00 91.38 1107 LYS A C 1
ATOM 8862 O O . LYS A 1 1107 ? -16.699 -23.700 33.396 1.00 91.38 1107 LYS A O 1
ATOM 8867 N N . LEU A 1 1108 ? -18.888 -23.665 32.891 1.00 92.25 1108 LEU A N 1
ATOM 8868 C CA . LEU A 1 1108 ? -19.307 -22.797 34.004 1.00 92.25 1108 LEU A CA 1
ATOM 8869 C C . LEU A 1 1108 ? -20.271 -23.496 34.958 1.00 92.25 1108 LEU A C 1
ATOM 8871 O O . LEU A 1 1108 ? -20.208 -23.274 36.166 1.00 92.25 1108 LEU A O 1
ATOM 8875 N N . LEU A 1 1109 ? -21.136 -24.355 34.421 1.00 91.81 1109 LEU A N 1
ATOM 8876 C CA . LEU A 1 1109 ? -22.151 -25.083 35.166 1.00 91.81 1109 LEU A CA 1
ATOM 8877 C C . LEU A 1 1109 ? -22.131 -26.567 34.779 1.00 91.81 1109 LEU A C 1
ATOM 8879 O O . LEU A 1 1109 ? -21.918 -26.881 33.607 1.00 91.81 1109 LEU A O 1
ATOM 8883 N N . PRO A 1 1110 ? -22.404 -27.486 35.721 1.00 90.62 1110 PRO A N 1
ATOM 8884 C CA . PRO A 1 1110 ? -22.714 -28.867 35.384 1.00 90.62 1110 PRO A CA 1
ATOM 8885 C C . PRO A 1 1110 ? -23.993 -28.962 34.548 1.00 90.62 1110 PRO A C 1
ATOM 8887 O O . PRO A 1 1110 ? -24.985 -28.299 34.866 1.00 90.62 1110 PRO A O 1
ATOM 8890 N N . ASP A 1 1111 ? -24.013 -29.865 33.564 1.00 85.00 1111 ASP A N 1
ATOM 8891 C CA . ASP A 1 1111 ? -25.191 -30.131 32.726 1.00 85.00 1111 ASP A CA 1
ATOM 8892 C C . ASP A 1 1111 ? -26.437 -30.433 33.565 1.00 85.00 1111 ASP A C 1
ATOM 8894 O O . ASP A 1 1111 ? -27.538 -30.026 33.211 1.00 85.00 1111 ASP A O 1
ATOM 8898 N N . SER A 1 1112 ? -26.285 -31.124 34.698 1.00 86.75 1112 SER A N 1
ATOM 8899 C CA . SER A 1 1112 ? -27.391 -31.407 35.617 1.00 86.75 1112 SER A CA 1
ATOM 8900 C C . SER A 1 1112 ? -27.962 -30.135 36.244 1.00 86.75 1112 SER A C 1
ATOM 8902 O O . SER A 1 1112 ? -29.177 -29.986 36.312 1.00 86.75 1112 SER A O 1
ATOM 8904 N N . THR A 1 1113 ? -27.116 -29.188 36.654 1.00 86.69 1113 THR A N 1
ATOM 8905 C CA . THR A 1 1113 ? -27.547 -27.905 37.228 1.00 86.69 1113 THR A CA 1
ATOM 8906 C C . THR A 1 1113 ? -28.326 -27.083 36.206 1.00 86.69 1113 THR A C 1
ATOM 8908 O O . THR A 1 1113 ? -29.384 -26.549 36.537 1.00 86.69 1113 THR A O 1
ATOM 8911 N N . PHE A 1 1114 ? -27.839 -27.014 34.965 1.00 88.06 1114 PHE A N 1
ATOM 8912 C CA . PHE A 1 1114 ? -28.511 -26.269 33.905 1.00 88.06 1114 PHE A CA 1
ATOM 8913 C C . PHE A 1 1114 ? -29.806 -26.960 33.456 1.00 88.06 1114 PHE A C 1
ATOM 8915 O O . PHE A 1 1114 ? -30.868 -26.343 33.508 1.00 88.06 1114 PHE A O 1
ATOM 8922 N N . ASN A 1 1115 ? -29.756 -28.258 33.129 1.00 85.56 1115 ASN A N 1
ATOM 8923 C CA . ASN A 1 1115 ? -30.905 -29.020 32.618 1.00 85.56 1115 ASN A CA 1
ATOM 8924 C C . ASN A 1 1115 ? -32.045 -29.186 33.635 1.00 85.56 1115 ASN A C 1
ATOM 8926 O O . ASN A 1 1115 ? -33.210 -29.304 33.248 1.00 85.56 1115 ASN A O 1
ATOM 8930 N N . ASN A 1 1116 ? -31.734 -29.190 34.937 1.00 84.69 1116 ASN A N 1
ATOM 8931 C CA . ASN A 1 1116 ? -32.756 -29.206 35.987 1.00 84.69 1116 ASN A CA 1
ATOM 8932 C C . ASN A 1 1116 ? -33.577 -27.908 36.020 1.00 84.69 1116 ASN A C 1
ATOM 8934 O O . ASN A 1 1116 ? -34.716 -27.920 36.487 1.00 84.69 1116 ASN A O 1
ATOM 8938 N N . TYR A 1 1117 ? -33.018 -26.800 35.526 1.00 84.81 1117 TYR A N 1
ATOM 8939 C CA . TYR A 1 1117 ? -33.684 -25.502 35.486 1.00 84.81 1117 TYR A CA 1
ATOM 8940 C C . TYR A 1 1117 ? -34.253 -25.192 34.090 1.00 84.81 1117 TYR A C 1
ATOM 8942 O O . TYR A 1 1117 ? -35.449 -24.933 33.950 1.00 84.81 1117 TYR A O 1
ATOM 8950 N N . ILE A 1 1118 ? -33.424 -25.278 33.050 1.00 82.00 1118 ILE A N 1
ATOM 8951 C CA . ILE A 1 1118 ? -33.766 -25.044 31.644 1.00 82.00 1118 ILE A CA 1
ATOM 8952 C C . ILE A 1 1118 ? -33.802 -26.389 30.912 1.00 82.00 1118 ILE A C 1
ATOM 8954 O O . ILE A 1 1118 ? -32.782 -27.055 30.784 1.00 82.00 1118 ILE A O 1
ATOM 8958 N N . LYS A 1 1119 ? -34.962 -26.808 30.389 1.00 70.00 1119 LYS A N 1
ATOM 8959 C CA . LYS A 1 1119 ? -35.019 -27.985 29.509 1.00 70.00 1119 LYS A CA 1
ATOM 8960 C C . LYS A 1 1119 ? -34.674 -27.544 28.092 1.00 70.00 1119 LYS A C 1
ATOM 8962 O O . LYS A 1 1119 ? -35.291 -26.615 27.591 1.00 70.00 1119 LYS A O 1
ATOM 8967 N N . ARG A 1 1120 ? -33.792 -28.268 27.397 1.00 62.91 1120 ARG A N 1
ATOM 8968 C CA . ARG A 1 1120 ? -33.407 -27.978 25.995 1.00 62.91 1120 ARG A CA 1
ATOM 8969 C C . ARG A 1 1120 ? -34.565 -27.886 24.986 1.00 62.91 1120 ARG A C 1
ATOM 8971 O O . ARG A 1 1120 ? -34.347 -27.423 23.884 1.00 62.91 1120 ARG A O 1
ATOM 8978 N N . LYS A 1 1121 ? -35.773 -28.353 25.329 1.00 55.62 1121 LYS A N 1
ATOM 8979 C CA . LYS A 1 1121 ? -36.981 -28.223 24.489 1.00 55.62 1121 LYS A CA 1
ATOM 8980 C C . LYS A 1 1121 ? -37.730 -26.894 24.680 1.00 55.62 1121 LYS A C 1
ATOM 8982 O O . LYS A 1 1121 ? -38.667 -26.642 23.934 1.00 55.62 1121 LYS A O 1
ATOM 8987 N N . ASP A 1 1122 ? -37.370 -26.109 25.697 1.00 50.44 1122 ASP A N 1
ATOM 8988 C CA . ASP A 1 1122 ? -38.041 -24.854 26.062 1.00 50.44 1122 ASP A CA 1
ATOM 8989 C C . ASP A 1 1122 ? -37.448 -23.625 25.332 1.00 50.44 1122 ASP A C 1
ATOM 8991 O O . ASP A 1 1122 ? -37.953 -22.521 25.535 1.00 50.44 1122 ASP A O 1
ATOM 8995 N N . PHE A 1 1123 ? -36.390 -23.806 24.526 1.00 52.47 1123 PHE A N 1
ATOM 8996 C CA . PHE A 1 1123 ? -35.602 -22.748 23.880 1.00 52.47 1123 PHE A CA 1
ATOM 8997 C C . PHE A 1 1123 ? -35.431 -22.996 22.384 1.00 52.47 1123 PHE A C 1
ATOM 8999 O O . PHE A 1 1123 ? -35.159 -24.165 22.016 1.00 52.47 1123 PHE A O 1
#

Sequence (1123 aa):
MTFGNNLVIDILMGFFLLYGLGVLITYAWIAVYALGAVKHYKKGNTLTDYGLIASNTDAPRFSLLAPAYNEGMTVVENVRSLLSLYYPNLEIIIINDGSKDDSISRLVEAYHLEKVPYFVENKIATKEIRAIYKSSNPAFKRLVVVDKENGGKADALNVGINVSTGEYLVCIDVDCILEQDAILKLSKPFMDTTDKRVIACGGVIRLANNCTIKDGKVVEVKMPRSWLARVQVLEYIRAFILGRMAWSRASGLILISGAFGVFDKKIVLACGGYDSSTVGEDMELVVRMRRYMEEKELPYDVVSIPDPLCWTEAPESKDILMRQRNRWMRGTMETLWSHRKMIFNKKYGKMGMLSLPYWFLFEFLGPLVEFTGYVLFFVFLLLGVIDWQIFLVLLSLVLSVGFLFSIYAILVDLTSYQVYSNRKDFRLLVLTALIEPFYFHPKVVWASVLGFKDYFKKNHSWGVMTRQGFSQNTTKKTTAARSWKHALYFSSAAALIYIVLASILGIVEVIIAHSERPFTDIFGTTITLLTNVARTSVLVATVGMALGFVIILIHKKSGELFAIVYVMLMVILQLICLIYFQESHNLLGADLWHYNLQDVQTTLQAAGVLKANYFVIGFIALLLLYQILMKLTLKLKSNEWIALSIATIAIISLLLPPATFASKTVTYHEQNTSTSKLGYFIKQNWEELISSTQSTQPLKKASNFDSNYPFLKERTSTNFFDKYFTSTKQKPHVVLIIVEGLGKAYSDSNGYIGSFTPFLQSLKPKSLVWDHMYSSSGRTFEVLPAILGSLPTAKNGFLDLGEYPEHFNLANIFIKNGYRANYYYGGDADFDNMSKYLLASSIKIKDLRDFPKTYRKLPSNSGESWGYEDQAVFSELLVDLSKTQQPMLATMMTLSAHSPFKVNDQDFFSKETQKIISELPDSKKKIASTYKNELAAVVNSDYAIKNFFTEARKFPFFENTIFIITGDHSIPEIELESRASRYQVPFLVYSPLLTQSDRFEAIVSHYDVAPFITTVFENLYGLKVPAKTSWLGTGLQPDLRTSRYIPLMQSKFLSDEYIYGDVYTSPQGQYRLPNLSPVSDPLIKKASKQAHKEYIEKNSLFLQSRKLLPDSTFNNYIKRKDF

Organism: NCBI:txid2771435